Protein AF-A0A975IEY4-F1 (afdb_monomer_lite)

Sequence (1280 aa):
MRKIITVIIGAASIALLLSVTACKELFADIEEDFSYWASEPIITNFRAASPASVSAAGVQCVPSSHNAVLTLTVHNPRNFSFVMPGSSGAPSDIVTFASNVHDASGINPPEAGADYTLVQSGQNTLTLTYESVFLKRYEWSSANIGASIRLYSTDGRKFNQIYKFNLEANTPPPKPTAVLAKTTTSPENYVLCLQVPDMGISVPGGKLHEDIAEIEINGTSYTLTVSGGDFVKPADAHFITAVTQLAGYPSPPSGAWVLYYDTGLAVGNAYQPYTVKLKDRKGLVSETLETGTARPQLPAETVTVTRGQQSTGSGLGGTTGDPIIINGETSAPEAQITIAHSTPGTTVHCEVQEIVGASSTGAVSQYDTNPVTASLGLAGENEKLYKVKYHTDGTGYTPTSTTIKYYKVLKCHRVTFNANGGTFLSGSTLSVLVPHNTQAAAPSTPPTKTGYHIDGWYTEAACTTQWNFATQITEDKQLYAKWTPNGNTPYKVEHYQELPTATAGQYPPSPADTDKLTGTTGDTITVTQKSYQGFEFDKQEPASATIAADGNTVVKVYYKRKTVTVTFNPGGGTISGSPANVTVTGRFGTTLTPPTPVKPNYTFNAWSPAIPSPPVFPASDTTYTAQWHKNPKVTFKVYNGTGGSLKGTYGSSTQTAGNPPAILEPYFIVTYGGSISFEALPALAWEVDSWTGLTASPANAATATLSNITLDTTVIVKFKKKTTVNSTDTNPWEILREAVRIADNNAVITVNGEIMATNATGNFGKIDIDKNITIQGGSGADSDILNANRDSLGSNAHHVFTVSNGKTLILKNLTLKGGKGISGTFGGAVLVTVYGSKAQLTDCVIDDCIADKGGAIGCGKDTTVNLTRTTIKNCKATNSSAGNGGGICASGATVNITNCTIKGNTARAAGGSGGGGGAIYSEKTGSTASAVTIKGGTIGGTGTNDANVAKNLGSGGAIYIGEGCTLTMQDNAELIGNEAASSGGGICASGATVNITNCTIKGNTARAAGGSGGGGAIYAGKTGSTASAVTIKGGTIGGTGTNDANKAENLGIGGAICIGEGCTLNLGGSPAEGVQLIGNNADESGGGIFAYSATVNITNCTLKSNTAKRGGAIHVQKTGSTPSTVTIKGNTTIGGTGPNDANNATGDGTYEGGGGIWVGQACNLTLQDSVKVIGNKATKKGKGINAINTVVCIKDSVEVDQNNDVYLDYGSKIRADSALTPPSNKAARITVPDGQYQTTTQVLIAVTSVNLANEAGKFSVTPKGSQTWSVGSNGYLKTP

pLDDT: mean 85.92, std 13.15, range [25.67, 98.81]

Organism: NCBI:txid138851

Secondary structure (DSSP, 8-state):
-------------SS-SS---S--GGGS-HHHHHHHHH---EEEEEEESS--EE-TTS-EEE-SSS-EEEEEEEE-TT---BPPTTSTT--TTSEE--TT---TTSSSPPPBTTTEEEEEEETTEEEEEEPHHHHTTSTTTTSB---EEEEEBTTSPEEEEEEE---EE--PPPPPEEEEEEESSSSPEEEEEEE-SSTT-EETTEETTTTEEEEEETTEEEE-EEETTEEE--SSTTEES-EEEPTTSPPPP-SSSEEEEEEEEETTSPP-EEEEEEEETT--BPPPEEEE---PBPPPPEEEEEESEEPTT---SSBTTBPEEEE--SSSS--EEEEE--STTEEEEEEEEEEETTEE-SPPEEEEESSEEEE---TT-SEEEEEEEEEEEETTSBPPP-EEEEEEEE-EEEEEEE-TTSBBTTBSEEEEEEETTEEPPPPSS--B-TTEEEEEEESSTT--SB--TTSEESS-EEEEEEEEE---EEEEEEEE----SSS-----SS-SEEEEEEE-TTPEE-PPPP-BTTEEEEEEESS-EE--SS--B--EEEEEE-EEEEEEE-TTSBBTTB-SPEEEEEETT-B------BBTTEEEEEEESPPPSS-B--SSSEEEEEEEEEPPEEEEEEGGG-SEEEEEEETTEEEEEESSS--SS-EEE--TTEEEEEEEEEPTTEEEEEEESS--SSTT-SEEEEEEE-S-EEEEEEEEE-SEEETTSSSHHHHHHHHHHHPPTTEEEEEESEEE--SSTTS-S-EEE-S-EEEEESS-TTT-EEE--HHHHTTS---SEEE-TT-EEEEES-EEES-BPPTT-B-SSEEE-STT-EEEEES-EEES-EESB-SSEEE-TT-EEEEES-EEES-EE--TTS---SSEEEES-EEEEES-EEES-EEE--TTT-B--SSEEEE-BTTB--EEEEES-EEE-SSTTT--EEETT-B-SSEEE-TT-EEEEETT-EEES-EESSS-SSEEEES-EEEEES-EEES-EEE-TTS--B-SSEEEE-BTTB--EEEEESSEEE-SSTTT--EEESS-B-SSEEE-TT-EEEEE-SGGG--EEES-EESSB-SSEEEES-EEEEES-EEES-EESB-SSEEEE-BTTBPPEEEEETT-EEE-SSTTT--EE---STT-B-SSEEE-TT-EEEE-TT-EEES-EESSB-SSEEEESSEEEE-TT-EE-TTS-EEEETT-EEEESS----TTS--EEEE--GGG-STT-B-EEE-TTS-HHHHHTTEEE--BTTB--EE-TTSBEE--

InterPro domains:
  IPR006626 Parallel beta-helix repeat [SM00710] (867-892)
  IPR006626 Parallel beta-helix repeat [SM00710] (897-924)
  IPR006626 Parallel beta-helix repeat [SM00710] (929-963)
  IPR006626 Parallel beta-helix repeat [SM00710] (991-1022)
  IPR006626 Parallel beta-helix repeat [SM00710] (1072-1092)
  IPR006626 Parallel beta-helix repeat [SM00710] (1093-1118)
  IPR006626 Parallel beta-helix repeat [SM00710] (1123-1161)
  IPR011050 Pectin lyase fold/virulence factor [SSF51126] (703-1019)
  IPR013378 Internalin B-like, B-repeat [PF09479] (414-482)
  IPR013378 Internalin B-like, B-repeat [PF09479] (565-608)
  IPR013378 Internalin B-like, B-repeat [TIGR02543] (447-486)
  IPR042229 Listeria-Bacteroides repeat domain superfamily [G3DSA:2.60.40.4270] (410-485)
  IPR042229 Listeria-Bacteroides repeat domain superfamily [G3DSA:2.60.40.4270] (561-631)

Foldseek 3Di:
DDDDDDDDDDDDPPDPPPPPPPPPPVPDDVVVVVCLVPDFKDFDDKAWLAPQDAFPVRATADELPFKTKMKTFIPQPPQFAWDWPPPPPDDPQQKFFPCQQPDPVSHHHHHDPRQWTWACPDSGIIIIIGGSLSLLQFEPQVDFGWIWGWTAGPVGDGHDDTDTGTYGYYDFFAEWDWWWFWAPDPLIFIKTWTAGPQQQPDGVPGTRQQQWFWKAKQNDIFGWGDDPSAIDFTPDPQWDDDTAGDPQTDGRDDDGRIIIGGPVHGPPDFKDKMWMWIAGPRGGIYPIDIDIHDQAAFDAWDKDWPAFDFDDPAFPQQDPVGAGEGEFDPDPQRTKMKTAGDDPAKWKWKWKFWDDPPDGDGDIDIDTHGIDMGGDRCPPPQKTKMKMWIWMDGHRHDIDDIDIGMYMYGYKAKEKEAQLPFADPVGGMDMDIDTFFAFDDDDPDHGDDPQKDWDAKAQDSVRPHGDDSVDTDHYYGYIYTDIGGDFKAKEKEWEFEFDDDPDWDDTDDDTDDMGMGITGAWAWDDDDDDDDFQKDFDDWPDDTDTAHPHYYYYIYGYIIGDKAKAWEQAQQFAFPPHNDIDIDIGRAWAADDDDDTDHPQWDWDAWPPHADVRHGRHRHHHYTYTDTQGQAKEKEEEVVLDFFKKWKDDDNDIDIYHPPPHDHIDIDRHYQQAKMKMFTGGDQQKFWDAKDQFCDVVRRDRMDMDGNDRYHTYIYTYIDGALEFECPDDLRQLSVLVSQVPDRAAGHHEFFFEQEAAPPPSSADEREHPHAYEYEYPVAAVGGEDANQQVRCPVRAAAHYEWEDLYEYEYERHEYHNFEHDPPAEARHYEYDYANTEYEYERYEYEQAEYQAARHYEAEANYEYEEYQYEYALGQHDNQPAAHAQHYEAELYEYEEAQYQFFLGEFEYHQDCHATALHYEFDYDVPRGYEYEYAAHEQFDDDPRGARERHNQHEAQHYEGEAAHEYEEDNAYEYFQGEYAFEALHYEAELYEYHEEAYYFFLGEYAHPPQHYEALHYEFAYDPPRGYEYAAFAHEFFDDPPRGAREQHPNYEAQHYEHEAAYEYHQHDPLNRAYEYAQGEYAAYAQHYEYELYEYEHENYEFFLGEYLAALHYEFAYDPPRGYEYEHDYAYEQFDDPPRRARENEHDDPQGDQQHYEEEAAHEAEYEDAYEQDDHYYPDFFSRYEYANYEHEYEEQAAYDAVGAYEAYPLYAYEDAYEYDHPVLANHEYEYPPVQLDQPRQHYYYDPNYQQLNCQSNYAYDAPVPFGWGAHSHRGIDGD

Radius of gyration: 51.54 Å; chains: 1; bounding box: 128×73×190 Å

Structure (mmCIF, N/CA/C/O backbone):
data_AF-A0A975IEY4-F1
#
_entry.id   AF-A0A975IEY4-F1
#
loop_
_atom_site.group_PDB
_atom_site.id
_atom_site.type_symbol
_atom_site.label_atom_id
_atom_site.label_alt_id
_atom_site.label_comp_id
_atom_site.label_asym_id
_atom_site.label_entity_id
_atom_site.label_seq_id
_atom_site.pdbx_PDB_ins_code
_atom_site.Cartn_x
_atom_site.Cartn_y
_atom_site.Cartn_z
_atom_site.occupancy
_atom_site.B_iso_or_equiv
_atom_site.auth_seq_id
_atom_site.auth_comp_id
_atom_site.auth_asym_id
_atom_site.auth_atom_id
_atom_site.pdbx_PDB_model_num
ATOM 1 N N . MET A 1 1 ? -19.268 -17.901 88.384 1.00 28.83 1 MET A N 1
ATOM 2 C CA . MET A 1 1 ? -19.615 -17.910 89.827 1.00 28.83 1 MET A CA 1
ATOM 3 C C . MET A 1 1 ? -18.321 -18.102 90.619 1.00 28.83 1 MET A C 1
ATOM 5 O O . MET A 1 1 ? -17.734 -19.137 90.374 1.00 28.83 1 MET A O 1
ATOM 9 N N . ARG A 1 2 ? -17.919 -17.186 91.537 1.00 25.67 2 ARG A N 1
ATOM 10 C CA . ARG A 1 2 ? -16.839 -17.348 92.573 1.00 25.67 2 ARG A CA 1
ATOM 11 C C . ARG A 1 2 ? -15.410 -17.700 92.052 1.00 25.67 2 ARG A C 1
ATOM 13 O O . ARG A 1 2 ? -15.269 -18.674 91.339 1.00 25.67 2 ARG A O 1
ATOM 20 N N . LYS A 1 3 ? -14.276 -17.057 92.388 1.00 29.08 3 LYS A N 1
ATOM 21 C CA . LYS A 1 3 ? -13.813 -15.924 93.253 1.00 29.08 3 LYS A CA 1
ATOM 22 C C . LYS A 1 3 ? -12.630 -15.237 92.491 1.00 29.08 3 LYS A C 1
ATOM 24 O O . LYS A 1 3 ? -12.135 -15.866 91.566 1.00 29.08 3 LYS A O 1
ATOM 29 N N . ILE A 1 4 ? -12.137 -14.002 92.685 1.00 34.41 4 ILE A N 1
ATOM 30 C CA . ILE A 1 4 ? -12.053 -13.015 93.795 1.00 34.41 4 ILE A CA 1
ATOM 31 C C . ILE A 1 4 ? -10.890 -13.247 94.797 1.00 34.41 4 ILE A C 1
ATOM 33 O O . ILE A 1 4 ? -10.864 -14.287 95.446 1.00 34.41 4 ILE A O 1
ATOM 37 N N . ILE A 1 5 ? -10.044 -12.204 94.981 1.00 35.75 5 ILE A N 1
ATOM 38 C CA . ILE A 1 5 ? -8.893 -12.060 95.926 1.00 35.75 5 ILE A CA 1
ATOM 39 C C . ILE A 1 5 ? -7.688 -12.967 95.550 1.00 35.75 5 ILE A C 1
ATOM 41 O O . ILE A 1 5 ? -7.902 -14.118 95.194 1.00 35.75 5 ILE A O 1
ATOM 45 N N . THR A 1 6 ? -6.410 -12.545 95.508 1.00 31.41 6 THR A N 1
ATOM 46 C CA . THR A 1 6 ? -5.612 -11.409 96.079 1.00 31.41 6 THR A CA 1
ATOM 47 C C . THR A 1 6 ? -4.630 -10.845 94.984 1.00 31.41 6 THR A C 1
ATOM 49 O O . THR A 1 6 ? -4.633 -11.401 93.894 1.00 31.41 6 THR A O 1
ATOM 52 N N . VAL A 1 7 ? -3.756 -9.810 95.088 1.00 32.31 7 VAL A N 1
ATOM 53 C CA . VAL A 1 7 ? -3.359 -8.818 96.128 1.00 32.31 7 VAL A CA 1
ATOM 54 C C . VAL A 1 7 ? -2.811 -7.494 95.494 1.00 32.31 7 VAL A C 1
ATOM 56 O O . VAL A 1 7 ? -1.987 -7.531 94.593 1.00 32.31 7 VAL A O 1
ATOM 59 N N . ILE A 1 8 ? -3.320 -6.341 95.954 1.00 34.53 8 ILE A N 1
ATOM 60 C CA . ILE A 1 8 ? -2.665 -5.064 96.374 1.00 34.53 8 ILE A CA 1
ATOM 61 C C . ILE A 1 8 ? -1.482 -4.411 95.589 1.00 34.53 8 ILE A C 1
ATOM 63 O O . ILE A 1 8 ? -0.400 -4.970 95.499 1.00 34.53 8 ILE A O 1
ATOM 67 N N . ILE A 1 9 ? -1.719 -3.141 95.181 1.00 33.75 9 ILE A N 1
ATOM 68 C CA . ILE A 1 9 ? -0.914 -1.876 95.284 1.00 33.75 9 ILE A CA 1
ATOM 69 C C . ILE A 1 9 ? 0.636 -1.979 95.256 1.00 33.75 9 ILE A C 1
ATOM 71 O O . ILE A 1 9 ? 1.214 -2.695 96.059 1.00 33.75 9 ILE A O 1
ATOM 75 N N . GLY A 1 10 ? 1.400 -1.173 94.499 1.00 29.45 10 GLY A N 1
ATOM 76 C CA . GLY A 1 10 ? 1.080 -0.026 93.628 1.00 29.45 10 GLY A CA 1
ATOM 77 C C . GLY A 1 10 ? 2.212 1.032 93.621 1.00 29.45 10 GLY A C 1
ATOM 78 O O . GLY A 1 10 ? 3.157 0.921 94.391 1.00 29.45 10 GLY A O 1
ATOM 79 N N . ALA A 1 11 ? 2.098 2.067 92.776 1.00 31.53 11 ALA A N 1
ATOM 80 C CA . ALA A 1 11 ? 2.975 3.257 92.723 1.00 31.53 11 ALA A CA 1
ATOM 81 C C . ALA A 1 11 ? 4.492 3.040 92.458 1.00 31.53 11 ALA A C 1
ATOM 83 O O . ALA A 1 11 ? 5.333 3.287 93.317 1.00 31.53 11 ALA A O 1
ATOM 84 N N . ALA A 1 12 ? 4.847 2.724 91.206 1.00 31.70 12 ALA A N 1
ATOM 85 C CA . ALA A 1 12 ? 6.190 2.958 90.653 1.00 31.70 12 ALA A CA 1
ATOM 86 C C . ALA A 1 12 ? 6.088 3.460 89.197 1.00 31.70 12 ALA A C 1
ATOM 88 O O . ALA A 1 12 ? 6.181 2.700 88.234 1.00 31.70 12 ALA A O 1
ATOM 89 N N . SER A 1 13 ? 5.809 4.753 89.034 1.00 47.25 13 SER A N 1
ATOM 90 C CA . SER A 1 13 ? 5.751 5.426 87.730 1.00 47.25 13 SER A CA 1
ATOM 91 C C . SER A 1 13 ? 7.146 5.613 87.117 1.00 47.25 13 SER A C 1
ATOM 93 O O . SER A 1 13 ? 8.089 5.900 87.844 1.00 47.25 13 SER A O 1
ATOM 95 N N . ILE A 1 14 ? 7.235 5.586 85.779 1.00 46.50 14 ILE A N 1
ATOM 96 C CA . ILE A 1 14 ? 8.445 5.898 84.985 1.00 46.50 14 ILE A CA 1
ATOM 97 C C . ILE A 1 14 ? 9.572 4.849 85.132 1.00 46.50 14 ILE A C 1
ATOM 99 O O . ILE A 1 14 ? 10.634 5.113 85.685 1.00 46.50 14 ILE A O 1
ATOM 103 N N . ALA A 1 15 ? 9.350 3.658 84.563 1.00 39.41 15 ALA A N 1
ATOM 104 C CA . ALA A 1 15 ? 10.427 2.713 84.222 1.00 39.41 15 ALA A CA 1
ATOM 105 C C . ALA A 1 15 ? 10.032 1.770 83.069 1.00 39.41 15 ALA A C 1
ATOM 107 O O . ALA A 1 15 ? 10.758 1.646 82.088 1.00 39.41 15 ALA A O 1
ATOM 108 N N . LEU A 1 16 ? 8.852 1.141 83.149 1.00 35.50 16 LEU A N 1
ATOM 109 C CA . LEU A 1 16 ? 8.427 0.091 82.212 1.00 35.50 16 LEU A CA 1
ATOM 110 C C . LEU A 1 16 ? 7.451 0.588 81.127 1.00 35.50 16 LEU A C 1
ATOM 112 O O . LEU A 1 16 ? 6.403 -0.007 80.897 1.00 35.50 16 LEU A O 1
ATOM 116 N N . LEU A 1 17 ? 7.801 1.685 80.447 1.00 41.25 17 LEU A N 1
ATOM 117 C CA . LEU A 1 17 ? 7.057 2.194 79.279 1.00 41.25 17 LEU A CA 1
ATOM 118 C C . LEU A 1 17 ? 7.640 1.701 77.931 1.00 41.25 17 LEU A C 1
ATOM 120 O O . LEU A 1 17 ? 7.353 2.280 76.888 1.00 41.25 17 LEU A O 1
ATOM 124 N N . LEU A 1 18 ? 8.508 0.679 77.958 1.00 44.00 18 LEU A N 1
ATOM 125 C CA . LEU A 1 18 ? 9.441 0.343 76.866 1.00 44.00 18 LEU A CA 1
ATOM 126 C C . LEU A 1 18 ? 9.536 -1.160 76.514 1.00 44.00 18 LEU A C 1
ATOM 128 O O . LEU A 1 18 ? 10.496 -1.574 75.869 1.00 44.00 18 LEU A O 1
ATOM 132 N N . SER A 1 19 ? 8.563 -1.991 76.906 1.00 39.38 19 SER A N 1
ATOM 133 C CA . SER A 1 19 ? 8.602 -3.448 76.649 1.00 39.38 19 SER A CA 1
ATOM 134 C C . SER A 1 19 ? 7.291 -4.078 76.150 1.00 39.38 19 SER A C 1
ATOM 136 O O . SER A 1 19 ? 7.122 -5.292 76.237 1.00 39.38 19 SER A O 1
ATOM 138 N N . VAL A 1 20 ? 6.385 -3.293 75.554 1.00 45.50 20 VAL A N 1
ATOM 139 C CA . VAL A 1 20 ? 5.211 -3.810 74.811 1.00 45.50 20 VAL A CA 1
ATOM 140 C C . VAL A 1 20 ? 5.437 -3.620 73.307 1.00 45.50 20 VAL A C 1
ATOM 142 O O . VAL A 1 20 ? 4.715 -2.900 72.624 1.00 45.50 20 VAL A O 1
ATOM 145 N N . THR A 1 21 ? 6.504 -4.241 72.799 1.00 43.22 21 THR A N 1
ATOM 146 C CA . THR A 1 21 ? 7.037 -3.982 71.444 1.00 43.22 21 THR A CA 1
ATOM 147 C C . THR A 1 21 ? 7.285 -5.265 70.635 1.00 43.22 21 THR A C 1
ATOM 149 O O . THR A 1 21 ? 8.021 -5.244 69.654 1.00 43.22 21 THR A O 1
ATOM 152 N N . ALA A 1 22 ? 6.684 -6.391 71.044 1.00 39.91 22 ALA A N 1
ATOM 153 C CA . ALA A 1 22 ? 6.937 -7.722 70.474 1.00 39.91 22 ALA A CA 1
ATOM 154 C C . ALA A 1 22 ? 5.681 -8.626 70.403 1.00 39.91 22 ALA A C 1
ATOM 156 O O . ALA A 1 22 ? 5.750 -9.813 70.700 1.00 39.91 22 ALA A O 1
ATOM 157 N N . CYS A 1 23 ? 4.525 -8.069 70.022 1.00 43.22 23 CYS A N 1
ATOM 158 C CA . CYS A 1 23 ? 3.291 -8.814 69.707 1.00 43.22 23 CYS A CA 1
ATOM 159 C C . CYS A 1 23 ? 2.503 -8.102 68.589 1.00 43.22 23 CYS A C 1
ATOM 161 O O . CYS A 1 23 ? 1.377 -7.656 68.796 1.00 43.22 23 CYS A O 1
ATOM 163 N N . LYS A 1 24 ? 3.118 -7.939 67.408 1.00 42.59 24 LYS A N 1
ATOM 164 C CA . LYS A 1 24 ? 2.458 -7.320 66.241 1.00 42.59 24 LYS A CA 1
ATOM 165 C C . LYS A 1 24 ? 1.422 -8.244 65.587 1.00 42.59 24 LYS A C 1
ATOM 167 O O . LYS A 1 24 ? 0.376 -7.770 65.164 1.00 42.59 24 LYS A O 1
ATOM 172 N N . GLU A 1 25 ? 1.682 -9.549 65.602 1.00 48.75 25 GLU A N 1
ATOM 173 C CA . GLU A 1 25 ? 0.872 -10.567 64.916 1.00 48.75 25 GLU A CA 1
ATOM 174 C C . GLU A 1 25 ? -0.536 -10.771 65.507 1.00 48.75 25 GLU A C 1
ATOM 176 O O . GLU A 1 25 ? -1.409 -11.299 64.831 1.00 48.75 25 GLU A O 1
ATOM 181 N N . LEU A 1 26 ? -0.794 -10.349 66.754 1.00 44.12 26 LEU A N 1
ATOM 182 C CA . LEU A 1 26 ? -2.109 -10.520 67.399 1.00 44.12 26 LEU A CA 1
ATOM 183 C C . LEU A 1 26 ? -3.086 -9.354 67.146 1.00 44.12 26 LEU A C 1
ATOM 185 O O . LEU A 1 26 ? -4.189 -9.345 67.689 1.00 44.12 26 LEU A O 1
ATOM 189 N N . PHE A 1 27 ? -2.668 -8.372 66.342 1.00 47.66 27 PHE A N 1
ATOM 190 C CA . PHE A 1 27 ? -3.488 -7.255 65.861 1.00 47.66 27 PHE A CA 1
ATOM 191 C C . PHE A 1 27 ? -3.402 -7.100 64.331 1.00 47.66 27 PHE A C 1
ATOM 193 O O . PHE A 1 27 ? -3.652 -6.014 63.805 1.00 47.66 27 PHE A O 1
ATOM 200 N N . ALA A 1 28 ? -3.049 -8.175 63.616 1.00 48.94 28 ALA A N 1
ATOM 201 C CA . ALA A 1 28 ? -3.378 -8.289 62.200 1.00 48.94 28 ALA A CA 1
ATOM 202 C C . ALA A 1 28 ? -4.908 -8.218 62.036 1.00 48.94 28 ALA A C 1
ATOM 204 O O . ALA A 1 28 ? -5.653 -8.693 62.900 1.00 48.94 28 ALA A O 1
ATOM 205 N N . ASP A 1 29 ? -5.382 -7.581 60.965 1.00 58.56 29 ASP A N 1
ATOM 206 C CA . ASP A 1 29 ? -6.817 -7.457 60.721 1.00 58.56 29 ASP A CA 1
ATOM 207 C C . ASP A 1 29 ? -7.361 -8.824 60.286 1.00 58.56 29 ASP A C 1
ATOM 209 O O . ASP A 1 29 ? -7.103 -9.294 59.178 1.00 58.56 29 ASP A O 1
ATOM 213 N N . ILE A 1 30 ? -8.086 -9.492 61.185 1.00 61.50 30 ILE A N 1
ATOM 214 C CA . ILE A 1 30 ? -8.538 -10.871 60.976 1.00 61.50 30 ILE A CA 1
ATOM 215 C C . ILE A 1 30 ? -9.522 -10.991 59.799 1.00 61.50 30 ILE A C 1
ATOM 217 O O . ILE A 1 30 ? -9.621 -12.054 59.189 1.00 61.50 30 ILE A O 1
ATOM 221 N N . GLU A 1 31 ? -10.206 -9.902 59.430 1.00 56.78 31 GLU A N 1
ATOM 222 C CA . GLU A 1 31 ? -11.036 -9.838 58.222 1.00 56.78 31 GLU A CA 1
ATOM 223 C C . GLU A 1 31 ? -10.176 -9.681 56.956 1.00 56.78 31 GLU A C 1
ATOM 225 O O . GLU A 1 31 ? -10.539 -10.198 55.898 1.00 56.78 31 GLU A O 1
ATOM 230 N N . GLU A 1 32 ? -9.005 -9.034 57.038 1.00 61.09 32 GLU A N 1
ATOM 231 C CA . GLU A 1 32 ? -8.024 -9.037 55.947 1.00 61.09 32 GLU A CA 1
ATOM 232 C C . GLU A 1 32 ? -7.395 -10.423 55.765 1.00 61.09 32 GLU A C 1
ATOM 234 O O . GLU A 1 32 ? -7.337 -10.896 54.628 1.00 61.09 32 GLU A O 1
ATOM 239 N N . ASP A 1 33 ? -7.020 -11.107 56.850 1.00 64.50 33 ASP A N 1
ATOM 240 C CA . ASP A 1 33 ? -6.542 -12.494 56.797 1.00 64.50 33 ASP A CA 1
ATOM 241 C C . ASP A 1 33 ? -7.617 -13.426 56.222 1.00 64.50 33 ASP A C 1
ATOM 243 O O . ASP A 1 33 ? -7.380 -14.088 55.208 1.00 64.50 33 ASP A O 1
ATOM 247 N N . PHE A 1 34 ? -8.831 -13.463 56.786 1.00 69.81 34 PHE A N 1
ATOM 248 C CA . PHE A 1 34 ? -9.904 -14.304 56.241 1.00 69.81 34 PHE A CA 1
ATOM 249 C C . PHE A 1 34 ? -10.234 -13.944 54.785 1.00 69.81 34 PHE A C 1
ATOM 251 O O . PHE A 1 34 ? -10.457 -14.844 53.974 1.00 69.81 34 PHE A O 1
ATOM 258 N N . SER A 1 35 ? -10.183 -12.664 54.404 1.00 72.12 35 SER A N 1
ATOM 259 C CA . SER A 1 35 ? -10.328 -12.234 53.009 1.00 72.12 35 SER A CA 1
ATOM 260 C C . SER A 1 35 ? -9.169 -12.697 52.113 1.00 72.12 35 SER A C 1
ATOM 262 O O . SER A 1 35 ? -9.414 -13.063 50.963 1.00 72.12 35 SER A O 1
ATOM 264 N N . TYR A 1 36 ? -7.925 -12.725 52.599 1.00 76.31 36 TYR A N 1
ATOM 265 C CA . TYR A 1 36 ? -6.764 -13.260 51.877 1.00 76.31 36 TYR A CA 1
ATOM 266 C C . TYR A 1 36 ? -6.894 -14.773 51.653 1.00 76.31 36 TYR A C 1
ATOM 268 O O . TYR A 1 36 ? -6.720 -15.252 50.528 1.00 76.31 36 TYR A O 1
ATOM 276 N N . TRP A 1 37 ? -7.265 -15.516 52.700 1.00 74.50 37 TRP A N 1
ATOM 277 C CA . TRP A 1 37 ? -7.452 -16.968 52.655 1.00 74.50 37 TRP A CA 1
ATOM 278 C C . TRP A 1 37 ? -8.678 -17.395 51.832 1.00 74.50 37 TRP A C 1
ATOM 280 O O . TRP A 1 37 ? -8.623 -18.439 51.183 1.00 74.50 37 TRP A O 1
ATOM 290 N N . ALA A 1 38 ? -9.742 -16.584 51.785 1.00 75.44 38 ALA A N 1
ATOM 291 C CA . ALA A 1 38 ? -10.944 -16.833 50.980 1.00 75.44 38 ALA A CA 1
ATOM 292 C C . ALA A 1 38 ? -10.875 -16.305 49.528 1.00 75.44 38 ALA A C 1
ATOM 294 O O . ALA A 1 38 ? -11.787 -16.560 48.741 1.00 75.44 38 ALA A O 1
ATOM 295 N N . SER A 1 39 ? -9.829 -15.562 49.151 1.00 79.19 39 SER A N 1
ATOM 296 C CA . SER A 1 39 ? -9.690 -15.015 47.793 1.00 79.19 39 SER A CA 1
ATOM 297 C C . SER A 1 39 ? -9.181 -16.068 46.802 1.00 79.19 39 SER A C 1
ATOM 299 O O . SER A 1 39 ? -8.020 -16.472 46.872 1.00 79.19 39 SER A O 1
ATOM 301 N N . GLU A 1 40 ? -10.005 -16.454 45.821 1.00 84.44 40 GLU A N 1
ATOM 302 C CA . GLU A 1 40 ? -9.559 -17.229 44.653 1.00 84.44 40 GLU A CA 1
ATOM 303 C C . GLU A 1 40 ? -9.159 -16.303 43.479 1.00 84.44 40 GLU A C 1
ATOM 305 O O . GLU A 1 40 ? -9.923 -15.405 43.114 1.00 84.44 40 GLU A O 1
ATOM 310 N N . PRO A 1 41 ? -7.992 -16.515 42.843 1.00 85.56 41 PRO A N 1
ATOM 311 C CA . PRO A 1 41 ? -7.628 -15.910 41.571 1.00 85.56 41 PRO A CA 1
ATOM 312 C C . PRO A 1 41 ? -8.209 -16.726 40.411 1.00 85.56 41 PRO A C 1
ATOM 314 O O . PRO A 1 41 ? -8.209 -17.958 40.437 1.00 85.56 41 PRO A O 1
ATOM 317 N N . ILE A 1 42 ? -8.680 -16.051 39.364 1.00 87.38 42 ILE A N 1
ATOM 318 C CA . ILE A 1 42 ? -9.416 -16.702 38.271 1.00 87.38 42 ILE A CA 1
ATOM 319 C C . ILE A 1 42 ? -8.892 -16.204 36.925 1.00 87.38 42 ILE A C 1
ATOM 321 O O . ILE A 1 42 ? -8.848 -14.997 36.688 1.00 87.38 42 ILE A O 1
ATOM 325 N N . ILE A 1 43 ? -8.516 -17.116 36.023 1.00 87.88 43 ILE A N 1
ATOM 326 C CA . ILE A 1 43 ? -8.279 -16.766 34.615 1.00 87.88 43 ILE A CA 1
ATOM 327 C C . ILE A 1 43 ? -9.645 -16.481 33.979 1.00 87.88 43 ILE A C 1
ATOM 329 O O . ILE A 1 43 ? -10.542 -17.320 34.041 1.00 87.88 43 ILE A O 1
ATOM 333 N N . THR A 1 44 ? -9.818 -15.299 33.394 1.00 80.81 44 THR A N 1
ATOM 334 C CA . THR A 1 44 ? -11.102 -14.832 32.847 1.00 80.81 44 THR A CA 1
ATOM 335 C C . THR A 1 44 ? -11.154 -14.839 31.323 1.00 80.81 44 THR A C 1
ATOM 337 O O . THR A 1 44 ? -12.244 -14.908 30.761 1.00 80.81 44 THR A O 1
ATOM 340 N N . ASN A 1 45 ? -10.004 -14.774 30.645 1.00 80.12 45 ASN A N 1
ATOM 341 C CA . ASN A 1 45 ? -9.915 -14.751 29.185 1.00 80.12 45 ASN A CA 1
ATOM 342 C C . ASN A 1 45 ? -8.543 -15.244 28.689 1.00 80.12 45 ASN A C 1
ATOM 344 O O . ASN A 1 45 ? -7.570 -15.241 29.447 1.00 80.12 45 ASN A O 1
ATOM 348 N N . PHE A 1 46 ? -8.448 -15.582 27.401 1.00 84.69 46 PHE A N 1
ATOM 349 C CA . PHE A 1 46 ? -7.190 -15.838 26.698 1.00 84.69 46 PHE A CA 1
ATOM 350 C C . PHE A 1 46 ? -7.185 -15.173 25.308 1.00 84.69 46 PHE A C 1
ATOM 352 O O . PHE A 1 46 ? -8.237 -14.972 24.703 1.00 84.69 46 PHE A O 1
ATOM 359 N N . ARG A 1 47 ? -6.004 -14.808 24.796 1.00 74.44 47 ARG A N 1
ATOM 360 C CA . ARG A 1 47 ? -5.829 -14.195 23.468 1.00 74.44 47 ARG A CA 1
ATOM 361 C C . ARG A 1 47 ? -4.487 -14.592 22.857 1.00 74.44 47 ARG A C 1
ATOM 363 O O . ARG A 1 47 ? -3.455 -14.387 23.487 1.00 74.44 47 ARG A O 1
ATOM 370 N N . ALA A 1 48 ? -4.469 -15.057 21.610 1.00 73.94 48 ALA A N 1
ATOM 371 C CA . ALA A 1 48 ? -3.225 -15.184 20.849 1.00 73.94 48 ALA A CA 1
ATOM 372 C C . ALA A 1 48 ? -2.596 -13.815 20.515 1.00 73.94 48 ALA A C 1
ATOM 374 O O . ALA A 1 48 ? -3.296 -12.852 20.207 1.00 73.94 48 ALA A O 1
ATOM 375 N N . ALA A 1 49 ? -1.264 -13.729 20.557 1.00 57.28 49 ALA A N 1
ATOM 376 C CA . ALA A 1 49 ? -0.510 -12.525 20.194 1.00 57.28 49 ALA A CA 1
ATOM 377 C C . ALA A 1 49 ? -0.470 -12.281 18.671 1.00 57.28 49 ALA A C 1
ATOM 379 O O . ALA A 1 49 ? -0.435 -11.135 18.222 1.00 57.28 49 ALA A O 1
ATOM 380 N N . SER A 1 50 ? -0.508 -13.363 17.889 1.00 55.59 50 SER A N 1
ATOM 381 C CA . SER A 1 50 ? -0.626 -13.375 16.423 1.00 55.59 50 SER A CA 1
ATOM 382 C C . SER A 1 50 ? -2.103 -13.242 15.997 1.00 55.59 50 SER A C 1
ATOM 384 O O . SER A 1 50 ? -2.977 -13.536 16.818 1.00 55.59 50 SER A O 1
ATOM 386 N N . PRO A 1 51 ? -2.446 -12.856 14.746 1.00 52.06 51 PRO A N 1
ATOM 387 C CA . PRO A 1 51 ? -3.826 -12.917 14.278 1.00 52.06 51 PRO A CA 1
ATOM 388 C C . PRO A 1 51 ? -4.203 -14.384 14.037 1.00 52.06 51 PRO A C 1
ATOM 390 O O . PRO A 1 51 ? -4.101 -14.901 12.928 1.00 52.06 51 PRO A O 1
ATOM 393 N N . ALA A 1 52 ? -4.607 -15.060 15.111 1.00 57.84 52 ALA A N 1
ATOM 394 C CA . ALA A 1 52 ? -5.205 -16.379 15.038 1.00 57.84 52 ALA A CA 1
ATOM 395 C C . ALA A 1 52 ? -6.530 -16.265 14.278 1.00 57.84 52 ALA A C 1
ATOM 397 O O . ALA A 1 52 ? -7.459 -15.583 14.718 1.00 57.84 52 ALA A O 1
ATOM 398 N N . SER A 1 53 ? -6.572 -16.889 13.108 1.00 69.69 53 SER A N 1
ATOM 399 C CA . SER A 1 53 ? -7.770 -16.950 12.274 1.00 69.69 53 SER A CA 1
ATOM 400 C C . SER A 1 53 ? -8.818 -17.861 12.918 1.00 69.69 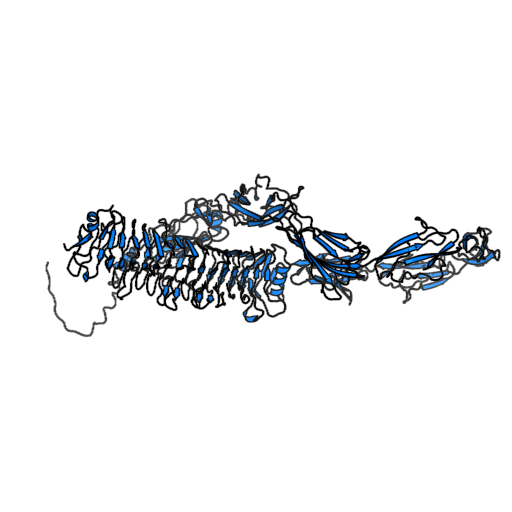53 SER A C 1
ATOM 402 O O . SER A 1 53 ? -8.502 -18.640 13.814 1.00 69.69 53 SER A O 1
ATOM 404 N N . VAL A 1 54 ? -10.080 -17.725 12.520 1.00 76.25 54 VAL A N 1
ATOM 405 C CA . VAL A 1 54 ? -11.186 -18.484 13.115 1.00 76.25 54 VAL A CA 1
ATOM 406 C C . VAL A 1 54 ? -11.712 -19.458 12.070 1.00 76.25 54 VAL A C 1
ATOM 408 O O . VAL A 1 54 ? -12.055 -19.031 10.967 1.00 76.25 54 VAL A O 1
ATOM 411 N N . SER A 1 55 ? -11.767 -20.749 12.401 1.00 76.19 55 SER A N 1
ATOM 412 C CA . SER A 1 55 ? -12.348 -21.767 11.519 1.00 76.19 55 SER A CA 1
ATOM 413 C C . SER A 1 55 ? -13.846 -21.532 11.315 1.00 76.19 55 SER A C 1
ATOM 415 O O . SER A 1 55 ? -14.505 -20.861 12.112 1.00 76.19 55 SER A O 1
ATOM 417 N N . ALA A 1 56 ? -14.431 -22.129 10.275 1.00 73.31 56 ALA A N 1
ATOM 418 C CA . ALA A 1 56 ? -15.868 -22.030 9.999 1.00 73.31 56 ALA A CA 1
ATOM 419 C C . ALA A 1 56 ? -16.755 -22.551 11.157 1.00 73.31 56 ALA A C 1
ATOM 421 O O . ALA A 1 56 ? -17.938 -22.224 11.221 1.00 73.31 56 ALA A O 1
ATOM 422 N N . ALA A 1 57 ? -16.181 -23.325 12.089 1.00 73.12 57 ALA A N 1
ATOM 423 C CA . ALA A 1 57 ? -16.822 -23.796 13.317 1.00 73.12 57 ALA A CA 1
ATOM 424 C C . ALA A 1 57 ? -16.714 -22.813 14.508 1.00 73.12 57 ALA A C 1
ATOM 426 O O . ALA A 1 57 ? -17.206 -23.116 15.593 1.00 73.12 57 ALA A O 1
ATOM 427 N N . GLY A 1 58 ? -16.069 -21.652 14.339 1.00 77.12 58 GLY A N 1
ATOM 428 C CA . GLY A 1 58 ? -15.896 -20.644 15.391 1.00 77.12 58 GLY A CA 1
ATOM 429 C C . GLY A 1 58 ? -14.716 -20.885 16.341 1.00 77.12 58 GLY A C 1
ATOM 430 O O . GLY A 1 58 ? -14.629 -20.216 17.370 1.00 77.12 58 GLY A O 1
ATOM 431 N N . VAL A 1 59 ? -13.813 -21.824 16.034 1.00 82.88 59 VAL A N 1
ATOM 432 C CA . VAL A 1 59 ? -12.650 -22.141 16.882 1.00 82.88 59 VAL A CA 1
ATOM 433 C C . VAL A 1 59 ? -11.434 -21.318 16.454 1.00 82.88 59 VAL A C 1
ATOM 435 O O . VAL A 1 59 ? -11.229 -21.068 15.269 1.00 82.88 59 VAL A O 1
ATOM 438 N N . GLN A 1 60 ? -10.633 -20.876 17.424 1.00 85.00 60 GLN A N 1
ATOM 439 C CA . GLN A 1 60 ? -9.421 -20.097 17.182 1.00 85.00 60 GLN A CA 1
ATOM 440 C C . GLN A 1 60 ? -8.281 -21.008 16.696 1.00 85.00 60 GLN A C 1
ATOM 442 O O . GLN A 1 60 ? -7.928 -21.973 17.374 1.00 85.00 60 GLN A O 1
ATOM 447 N N . CYS A 1 61 ? -7.695 -20.683 15.544 1.00 88.25 61 CYS A N 1
ATOM 448 C CA . CYS A 1 61 ? -6.619 -21.430 14.893 1.00 88.25 61 CYS A CA 1
ATOM 449 C C . CYS A 1 61 ? -5.319 -20.613 14.903 1.00 88.25 61 CYS A C 1
ATOM 451 O O . CYS A 1 61 ? -5.281 -19.488 14.391 1.00 88.25 61 CYS A O 1
ATOM 453 N N . VAL A 1 62 ? -4.244 -21.168 15.467 1.00 89.69 62 VAL A N 1
ATOM 454 C CA . VAL A 1 62 ? -2.901 -20.562 15.436 1.00 89.69 62 VAL A CA 1
ATOM 455 C C . VAL A 1 62 ? -2.013 -21.223 14.374 1.00 89.69 62 VAL A C 1
ATOM 457 O O . VAL A 1 62 ? -2.038 -22.447 14.254 1.00 89.69 62 VAL A O 1
ATOM 460 N N . PRO A 1 63 ? -1.201 -20.449 13.626 1.00 89.12 63 PRO A N 1
ATOM 461 C CA . PRO A 1 63 ? -0.235 -21.008 12.686 1.00 89.12 63 PRO A CA 1
ATOM 462 C C . PRO A 1 63 ? 0.923 -21.671 13.438 1.00 89.12 63 PRO A C 1
ATOM 464 O O . PRO A 1 63 ? 1.401 -21.133 14.437 1.00 89.12 63 PRO A O 1
ATOM 467 N N . SER A 1 64 ? 1.419 -22.801 12.939 1.00 90.31 64 SER A N 1
ATOM 468 C CA . SER A 1 64 ? 2.469 -23.579 13.614 1.00 90.31 64 SER A CA 1
ATOM 469 C C . SER A 1 64 ? 3.894 -23.248 13.180 1.00 90.31 64 SER A C 1
ATOM 471 O O . SER A 1 64 ? 4.856 -23.752 13.765 1.00 90.31 64 SER A O 1
ATOM 473 N N . SER A 1 65 ? 4.070 -22.395 12.165 1.00 83.25 65 SER A N 1
ATOM 474 C CA . SER A 1 65 ? 5.392 -22.039 11.633 1.00 83.25 65 SER A CA 1
ATOM 475 C C . SER A 1 65 ? 6.326 -21.455 12.706 1.00 83.25 65 SER A C 1
ATOM 477 O O . SER A 1 65 ? 7.530 -21.707 12.662 1.00 83.25 65 SER A O 1
ATOM 479 N N . HIS A 1 66 ? 5.755 -20.743 13.685 1.00 85.19 66 HIS A N 1
ATOM 480 C CA . HIS A 1 66 ? 6.417 -20.082 14.813 1.00 85.19 66 HIS A CA 1
ATOM 481 C C . HIS A 1 66 ? 5.670 -20.379 16.125 1.00 85.19 66 HIS A C 1
ATOM 483 O O . HIS A 1 66 ? 4.585 -20.956 16.109 1.00 85.19 66 HIS A O 1
ATOM 489 N N . ASN A 1 67 ? 6.239 -19.985 17.265 1.00 88.62 67 ASN A N 1
ATOM 490 C CA . ASN A 1 67 ? 5.624 -20.217 18.573 1.00 88.62 67 ASN A CA 1
ATOM 491 C C . ASN A 1 67 ? 4.349 -19.372 18.755 1.00 88.62 67 ASN A C 1
ATOM 493 O O . ASN A 1 67 ? 4.351 -18.162 18.507 1.00 88.62 67 ASN A O 1
ATOM 497 N N . ALA A 1 68 ? 3.269 -19.987 19.237 1.00 89.00 68 ALA A N 1
ATOM 498 C CA . ALA A 1 68 ? 2.005 -19.304 19.494 1.00 89.00 68 ALA A CA 1
ATOM 499 C C . ALA A 1 68 ? 1.952 -18.812 20.944 1.00 89.00 68 ALA A C 1
ATOM 501 O O . ALA A 1 68 ? 1.595 -19.547 21.863 1.00 89.00 68 ALA A O 1
ATOM 502 N N . VAL A 1 69 ? 2.308 -17.543 21.137 1.00 88.50 69 VAL A N 1
ATOM 503 C CA . VAL A 1 69 ? 2.195 -16.850 22.426 1.00 88.50 69 VAL A CA 1
ATOM 504 C C . VAL A 1 69 ? 0.729 -16.498 22.698 1.00 88.50 69 VAL A C 1
ATOM 506 O O . VAL A 1 69 ? 0.088 -15.829 21.884 1.00 88.50 69 VAL A O 1
ATOM 509 N N . LEU A 1 70 ? 0.207 -16.915 23.851 1.00 89.00 70 LEU A N 1
ATOM 510 C CA . LEU A 1 70 ? -1.133 -16.614 24.351 1.00 89.00 70 LEU A CA 1
ATOM 511 C C . LEU A 1 70 ? -1.044 -15.777 25.631 1.00 89.00 70 LEU A C 1
ATOM 513 O O . LEU A 1 70 ? -0.417 -16.178 26.610 1.00 89.00 70 LEU A O 1
ATOM 517 N N . THR A 1 71 ? -1.723 -14.637 25.659 1.00 85.56 71 THR A N 1
ATOM 518 C CA . THR A 1 71 ? -1.920 -13.833 26.867 1.00 85.56 71 THR A CA 1
ATOM 519 C C . THR A 1 71 ? -3.184 -14.302 27.582 1.00 85.56 71 THR A C 1
ATOM 521 O O . THR A 1 71 ? -4.271 -14.266 27.010 1.00 85.56 71 THR A O 1
ATOM 524 N N . LEU A 1 72 ? -3.048 -14.730 28.834 1.00 87.88 72 LEU A N 1
ATOM 525 C CA . LEU A 1 72 ? -4.134 -15.152 29.719 1.00 87.88 72 LEU A CA 1
ATOM 526 C C . LEU A 1 72 ? -4.411 -14.032 30.728 1.00 87.88 72 LEU A C 1
ATOM 528 O O . LEU A 1 72 ? -3.529 -13.658 31.505 1.00 87.88 72 LEU A O 1
ATOM 532 N N . THR A 1 73 ? -5.631 -13.499 30.729 1.00 83.38 73 THR A N 1
ATOM 533 C CA . THR A 1 73 ? -6.059 -12.478 31.693 1.00 83.38 73 THR A CA 1
ATOM 534 C C . THR A 1 73 ? -6.440 -13.148 33.006 1.00 83.38 73 THR A C 1
ATOM 536 O O . THR A 1 73 ? -7.311 -14.015 33.020 1.00 83.38 73 THR A O 1
ATOM 539 N N . VAL A 1 74 ? -5.824 -12.735 34.114 1.00 87.00 74 VAL A N 1
ATOM 540 C CA . VAL A 1 74 ? -6.113 -13.248 35.460 1.00 87.00 74 VAL A CA 1
ATOM 541 C C . VAL A 1 74 ? -6.703 -12.140 36.314 1.00 87.00 74 VAL A C 1
ATOM 543 O O . VAL A 1 74 ? -6.090 -11.094 36.493 1.00 87.00 74 VAL A O 1
ATOM 546 N N . HIS A 1 75 ? -7.868 -12.378 36.904 1.00 83.50 75 HIS A N 1
ATOM 547 C CA . HIS A 1 75 ? -8.320 -11.594 38.042 1.00 83.50 75 HIS A CA 1
ATOM 548 C C . HIS A 1 75 ? -7.603 -12.109 39.297 1.00 83.50 75 HIS A C 1
ATOM 550 O O . HIS A 1 75 ? -7.938 -13.181 39.798 1.00 83.50 75 HIS A O 1
ATOM 556 N N . ASN A 1 76 ? -6.591 -11.377 39.773 1.00 84.75 76 ASN A N 1
ATOM 557 C CA . ASN A 1 76 ? -5.762 -11.755 40.920 1.00 84.75 76 ASN A CA 1
ATOM 558 C C . ASN A 1 76 ? -5.954 -10.756 42.086 1.00 84.75 76 ASN A C 1
ATOM 560 O O . ASN A 1 76 ? -5.107 -9.886 42.299 1.00 84.75 76 ASN A O 1
ATOM 564 N N . PRO A 1 77 ? -7.074 -10.828 42.836 1.00 76.56 77 PRO A N 1
ATOM 565 C CA . PRO A 1 77 ? -7.516 -9.759 43.746 1.00 76.56 77 PRO A CA 1
ATOM 566 C C . PRO A 1 77 ? -6.606 -9.517 44.961 1.00 76.56 77 PRO A C 1
ATOM 568 O O . PRO A 1 77 ? -6.742 -8.496 45.632 1.00 76.56 77 PRO A O 1
ATOM 571 N N . ARG A 1 78 ? -5.684 -10.442 45.251 1.00 82.56 78 ARG A N 1
ATOM 572 C CA . ARG A 1 78 ? -4.728 -10.380 46.369 1.00 82.56 78 ARG A CA 1
ATOM 573 C C . ARG A 1 78 ? -3.271 -10.582 45.916 1.00 82.56 78 ARG A C 1
ATOM 575 O O . ARG A 1 78 ? -2.415 -10.918 46.725 1.00 82.56 78 ARG A O 1
ATOM 582 N N . ASN A 1 79 ? -2.985 -10.323 44.636 1.00 81.75 79 ASN A N 1
ATOM 583 C CA . ASN A 1 79 ? -1.634 -10.255 44.058 1.00 81.75 79 ASN A CA 1
ATOM 584 C C . ASN A 1 79 ? -0.780 -11.521 44.252 1.00 81.75 79 ASN A C 1
ATOM 586 O O . ASN A 1 79 ? 0.434 -11.430 44.428 1.00 81.75 79 ASN A O 1
ATOM 590 N N . PHE A 1 80 ? -1.394 -12.703 44.223 1.00 86.62 80 PHE A N 1
ATOM 591 C CA . PHE A 1 80 ? -0.681 -13.956 44.439 1.00 86.62 80 PHE A CA 1
ATOM 592 C C . PHE A 1 80 ? 0.378 -14.201 43.351 1.00 86.62 80 PHE A C 1
ATOM 594 O O . PHE A 1 80 ? 0.100 -14.067 42.153 1.00 86.62 80 PHE A O 1
ATOM 601 N N . SER A 1 81 ? 1.575 -14.603 43.775 1.00 91.50 81 SER A N 1
ATOM 602 C CA . SER A 1 81 ? 2.587 -15.209 42.905 1.00 91.50 81 SER A CA 1
ATOM 603 C C . SER A 1 81 ? 2.237 -16.676 42.672 1.00 91.50 81 SER A C 1
ATOM 605 O O . SER A 1 81 ? 1.871 -17.378 43.619 1.00 91.50 81 SER A O 1
ATOM 607 N N . PHE A 1 82 ? 2.347 -17.150 41.433 1.00 93.75 82 PHE A N 1
ATOM 608 C CA . PHE A 1 82 ? 1.910 -18.488 41.034 1.00 93.75 82 PHE A CA 1
ATOM 609 C C . PHE A 1 82 ? 3.071 -19.457 40.785 1.00 93.75 82 PHE A C 1
ATOM 611 O O . PHE A 1 82 ? 4.120 -19.080 40.263 1.00 93.75 82 PHE A O 1
ATOM 618 N N . VAL A 1 83 ? 2.859 -20.732 41.116 1.00 93.88 83 VAL A N 1
ATOM 619 C CA . VAL A 1 83 ? 3.769 -21.829 40.757 1.00 93.88 83 VAL A CA 1
ATOM 620 C C . VAL A 1 83 ? 3.641 -22.104 39.260 1.00 93.88 83 VAL A C 1
ATOM 622 O O . VAL A 1 83 ? 2.545 -22.365 38.765 1.00 93.88 83 VAL A O 1
ATOM 625 N N . MET A 1 84 ? 4.760 -22.045 38.536 1.00 93.94 84 MET A N 1
ATOM 626 C CA . MET A 1 84 ? 4.807 -22.350 37.104 1.00 93.94 84 MET A CA 1
ATOM 627 C C . MET A 1 84 ? 5.087 -23.848 36.864 1.00 93.94 84 MET A C 1
ATOM 629 O O . MET A 1 84 ? 5.849 -24.462 37.622 1.00 93.94 84 MET A O 1
ATOM 633 N N . PRO A 1 85 ? 4.510 -24.460 35.814 1.00 92.12 85 PRO A N 1
ATOM 634 C CA . PRO A 1 85 ? 4.794 -25.846 35.458 1.00 92.12 85 PRO A CA 1
ATOM 635 C C . PRO A 1 85 ? 6.267 -26.002 35.047 1.00 92.12 85 PRO A C 1
ATOM 637 O O . PRO A 1 85 ? 6.867 -25.078 34.502 1.00 92.12 85 PRO A O 1
ATOM 640 N N . GLY A 1 86 ? 6.860 -27.160 35.343 1.00 84.75 86 GLY A N 1
ATOM 641 C CA . GLY A 1 86 ? 8.290 -27.425 35.122 1.00 84.75 86 GLY A CA 1
ATOM 642 C C . GLY A 1 86 ? 9.232 -26.895 36.214 1.00 84.75 86 GLY A C 1
ATOM 643 O O . GLY A 1 86 ? 10.411 -27.239 36.217 1.00 84.75 86 GLY A O 1
ATOM 644 N N . SER A 1 87 ? 8.745 -26.106 37.181 1.00 85.38 87 SER A N 1
ATOM 645 C CA . SER A 1 87 ? 9.541 -25.740 38.363 1.00 85.38 87 SER A CA 1
ATOM 646 C C . SER A 1 87 ? 9.616 -26.891 39.382 1.00 85.38 87 SER A C 1
ATOM 648 O O . SER A 1 87 ? 8.728 -27.743 39.450 1.00 85.38 87 SER A O 1
ATOM 650 N N . SER A 1 88 ? 10.695 -26.953 40.173 1.00 83.88 88 SER A N 1
ATOM 651 C CA . SER A 1 88 ? 10.926 -28.070 41.103 1.00 83.88 88 SER A CA 1
ATOM 652 C C . SER A 1 88 ? 9.819 -28.165 42.161 1.00 83.88 88 SER A C 1
ATOM 654 O O . SER A 1 88 ? 9.570 -27.206 42.888 1.00 83.88 88 SER A O 1
ATOM 656 N N . GLY A 1 89 ? 9.154 -29.322 42.243 1.00 83.31 89 GLY A N 1
ATOM 657 C CA . GLY A 1 89 ? 8.006 -29.543 43.131 1.00 83.31 89 GLY A CA 1
ATOM 658 C C . GLY A 1 89 ? 6.660 -29.017 42.610 1.00 83.31 89 GLY A C 1
ATOM 659 O O . GLY A 1 89 ? 5.672 -29.085 43.340 1.00 83.31 89 GLY A O 1
ATOM 660 N N . ALA A 1 90 ? 6.584 -28.515 41.372 1.00 89.19 90 ALA A N 1
ATOM 661 C CA . ALA A 1 90 ? 5.332 -28.050 40.778 1.00 89.19 90 ALA A CA 1
ATOM 662 C C . ALA A 1 90 ? 4.302 -29.189 40.600 1.00 89.19 90 ALA A C 1
ATOM 664 O O . ALA A 1 90 ? 4.647 -30.247 40.066 1.00 89.19 90 ALA A O 1
ATOM 665 N N . PRO A 1 91 ? 3.024 -28.982 40.973 1.00 91.69 91 PRO A N 1
ATOM 666 C CA . PRO A 1 91 ? 1.949 -29.924 40.669 1.00 91.69 91 PRO A CA 1
ATOM 667 C C . PRO A 1 91 ? 1.777 -30.178 39.164 1.00 91.69 91 PRO A C 1
ATOM 669 O O . PRO A 1 91 ? 1.765 -29.251 38.356 1.00 91.69 91 PRO A O 1
ATOM 672 N N . SER A 1 92 ? 1.568 -31.438 38.781 1.00 87.75 92 SER A N 1
ATOM 673 C CA . SER A 1 92 ? 1.387 -31.836 37.378 1.00 87.75 92 SER A CA 1
ATOM 674 C C . SER A 1 92 ? 0.024 -31.458 36.781 1.00 87.75 92 SER A C 1
ATOM 676 O O . SER A 1 92 ? -0.143 -31.540 35.570 1.00 87.75 92 SER A O 1
ATOM 678 N N . ASP A 1 93 ? -0.945 -31.009 37.590 1.00 92.19 93 ASP A N 1
ATOM 679 C CA . ASP A 1 93 ? -2.270 -30.570 37.127 1.00 92.19 93 ASP A CA 1
ATOM 680 C C . ASP A 1 93 ? -2.398 -29.045 36.922 1.00 92.19 93 ASP A C 1
ATOM 682 O O . ASP A 1 93 ? -3.517 -28.559 36.764 1.00 92.19 93 ASP A O 1
ATOM 686 N N . ILE A 1 94 ? -1.287 -28.284 36.902 1.00 94.88 94 ILE A N 1
ATOM 687 C CA . ILE A 1 94 ? -1.297 -26.836 36.580 1.00 94.88 94 ILE A CA 1
ATOM 688 C C . ILE A 1 94 ? -1.788 -26.592 35.145 1.00 94.88 94 ILE A C 1
ATOM 690 O O . ILE A 1 94 ? -2.591 -25.691 34.914 1.00 94.88 94 ILE A O 1
ATOM 694 N N . VAL A 1 95 ? -1.322 -27.389 34.178 1.00 94.75 95 VAL A N 1
ATOM 695 C CA . VAL A 1 95 ? -1.766 -27.354 32.775 1.00 94.75 95 VAL A CA 1
ATOM 696 C C . VAL A 1 95 ? -2.022 -28.788 32.334 1.00 94.75 95 VAL A C 1
ATOM 698 O O . VAL A 1 95 ? -1.161 -29.646 32.488 1.00 94.75 95 VAL A O 1
ATOM 701 N N . THR A 1 96 ? -3.214 -29.057 31.809 1.00 94.75 96 THR A N 1
ATOM 702 C CA . THR A 1 96 ? -3.640 -30.393 31.370 1.00 94.75 96 THR A CA 1
ATOM 703 C C . THR A 1 96 ? -4.355 -30.318 30.025 1.00 94.75 96 THR A C 1
ATOM 705 O O . THR A 1 96 ? -4.977 -29.306 29.699 1.00 94.75 96 THR A O 1
ATOM 708 N N . PHE A 1 97 ? -4.265 -31.386 29.236 1.00 94.81 97 PHE A N 1
ATOM 709 C CA . PHE A 1 97 ? -4.740 -31.446 27.852 1.00 94.81 97 PHE A CA 1
ATOM 710 C C . PHE A 1 97 ? -5.779 -32.560 27.661 1.00 94.81 97 PHE A C 1
ATOM 712 O O . PHE A 1 97 ? -6.007 -33.373 28.560 1.00 94.81 97 PHE A O 1
ATOM 719 N N . ALA A 1 98 ? -6.430 -32.596 26.495 1.00 92.12 98 ALA A N 1
ATOM 720 C CA . ALA A 1 98 ? -7.275 -33.722 26.103 1.00 92.12 98 ALA A CA 1
ATOM 721 C C . ALA A 1 98 ? -6.438 -35.004 25.915 1.00 92.12 98 ALA A C 1
ATOM 723 O O . ALA A 1 98 ? -5.267 -34.939 25.552 1.00 92.12 98 ALA A O 1
ATOM 724 N N . SER A 1 99 ? -7.036 -36.181 26.122 1.00 89.12 99 SER A N 1
ATOM 725 C CA . SER A 1 99 ? -6.326 -37.476 26.123 1.00 89.12 99 SER A CA 1
ATOM 726 C C . SER A 1 99 ? -5.811 -37.947 24.755 1.00 89.12 99 SER A C 1
ATOM 728 O O . SER A 1 99 ? -5.231 -39.024 24.674 1.00 89.12 99 SER A O 1
ATOM 730 N N . ASN A 1 100 ? -6.052 -37.169 23.699 1.00 90.94 100 ASN A N 1
ATOM 731 C CA . ASN A 1 100 ? -5.550 -37.355 22.336 1.00 90.94 100 ASN A CA 1
ATOM 732 C C . ASN A 1 100 ? -4.509 -36.285 21.934 1.00 90.94 100 ASN A C 1
ATOM 734 O O . ASN A 1 100 ? -4.215 -36.127 20.750 1.00 90.94 100 ASN A O 1
ATOM 738 N N . VAL A 1 101 ? -4.017 -35.503 22.900 1.00 94.69 101 VAL A N 1
ATOM 739 C CA . VAL A 1 101 ? -2.979 -34.484 22.721 1.00 94.69 101 VAL A CA 1
ATOM 740 C C . VAL A 1 101 ? -1.782 -34.896 23.572 1.00 94.69 101 VAL A C 1
ATOM 742 O O . VAL A 1 101 ? -1.880 -35.004 24.793 1.00 94.69 101 VAL A O 1
ATOM 745 N N . HIS A 1 102 ? -0.663 -35.139 22.900 1.00 92.62 102 HIS A N 1
ATOM 746 C CA . HIS A 1 102 ? 0.527 -35.795 23.429 1.00 92.62 102 HIS A CA 1
ATOM 747 C C . HIS A 1 102 ? 1.819 -34.999 23.185 1.00 92.62 102 HIS A C 1
ATOM 749 O O . HIS A 1 102 ? 1.880 -34.102 22.332 1.00 92.62 102 HIS A O 1
ATOM 755 N N . ASP A 1 103 ? 2.860 -35.395 23.913 1.00 91.06 103 ASP A N 1
ATOM 756 C CA . ASP A 1 103 ? 4.263 -35.022 23.738 1.00 91.06 103 ASP A CA 1
ATOM 757 C C . ASP A 1 103 ? 4.856 -35.473 22.381 1.00 91.06 103 ASP A C 1
ATOM 759 O O . ASP A 1 103 ? 4.155 -35.944 21.479 1.00 91.06 103 ASP A O 1
ATOM 763 N N . ALA A 1 104 ? 6.170 -35.310 22.211 1.00 88.94 104 ALA A N 1
ATOM 764 C CA . ALA A 1 104 ? 6.886 -35.757 21.016 1.00 88.94 104 ALA A CA 1
ATOM 765 C C . ALA A 1 104 ? 6.993 -37.295 20.882 1.00 88.94 104 ALA A C 1
ATOM 767 O O . ALA A 1 104 ? 7.367 -37.775 19.813 1.00 88.94 104 ALA A O 1
ATOM 768 N N . SER A 1 105 ? 6.659 -38.072 21.924 1.00 88.69 105 SER A N 1
ATOM 769 C CA . SER A 1 105 ? 6.582 -39.541 21.852 1.00 88.69 105 SER A CA 1
ATOM 770 C C . SER A 1 105 ? 5.247 -40.042 21.289 1.00 88.69 105 SER A C 1
ATOM 772 O O . SER A 1 105 ? 5.163 -41.186 20.846 1.00 88.69 105 SER A O 1
ATOM 774 N N . GLY A 1 106 ? 4.205 -39.200 21.305 1.00 85.19 106 GLY A N 1
ATOM 775 C CA . GLY A 1 106 ? 2.844 -39.584 20.925 1.00 85.19 106 GLY A CA 1
ATOM 776 C C . GLY A 1 106 ? 2.117 -40.426 21.981 1.00 85.19 106 GLY A C 1
ATOM 777 O O . GLY A 1 106 ? 1.101 -41.038 21.664 1.00 85.19 106 GLY A O 1
ATOM 778 N N . ILE A 1 107 ? 2.639 -40.488 23.215 1.00 87.94 107 ILE A N 1
ATOM 779 C CA . ILE A 1 107 ? 2.102 -41.322 24.303 1.00 87.94 107 ILE A CA 1
ATOM 780 C C . ILE A 1 107 ? 1.784 -40.473 25.539 1.00 87.94 107 ILE A C 1
ATOM 782 O O . ILE A 1 107 ? 0.644 -40.478 26.009 1.00 87.94 107 ILE A O 1
ATOM 786 N N . ASN A 1 108 ? 2.755 -39.724 26.070 1.00 90.81 108 ASN A N 1
ATOM 787 C CA . ASN A 1 108 ? 2.567 -38.950 27.304 1.00 90.81 108 ASN A CA 1
ATOM 788 C C . ASN A 1 108 ? 1.843 -37.618 27.028 1.00 90.81 108 ASN A C 1
ATOM 790 O O . ASN A 1 108 ? 1.836 -37.165 25.885 1.00 90.81 108 ASN A O 1
ATOM 794 N N . PRO A 1 109 ? 1.258 -36.948 28.039 1.00 91.19 109 PRO A N 1
ATOM 795 C CA . PRO A 1 109 ? 0.796 -35.564 27.902 1.00 91.19 109 PRO A CA 1
ATOM 796 C C . PRO A 1 109 ? 1.950 -34.602 27.539 1.00 91.19 109 PRO A C 1
ATOM 798 O O . PRO A 1 109 ? 3.093 -34.908 27.876 1.00 91.19 109 PRO A O 1
ATOM 801 N N . PRO A 1 110 ? 1.676 -33.441 26.908 1.00 95.00 110 PRO A N 1
ATOM 802 C CA . PRO A 1 110 ? 2.703 -32.486 26.477 1.00 95.00 110 PRO A CA 1
ATOM 803 C C . PRO A 1 110 ? 3.608 -31.994 27.613 1.00 95.00 110 PRO A C 1
ATOM 805 O O . PRO A 1 110 ? 3.148 -31.805 28.741 1.00 95.00 110 PRO A O 1
ATOM 808 N N . GLU A 1 111 ? 4.881 -31.733 27.308 1.00 92.69 111 GLU A N 1
ATOM 809 C CA . GLU A 1 111 ? 5.900 -31.412 28.317 1.00 92.69 111 GLU A CA 1
ATOM 810 C C . GLU A 1 111 ? 6.147 -29.898 28.484 1.00 92.69 111 GLU A C 1
ATOM 812 O O . GLU A 1 111 ? 6.384 -29.159 27.522 1.00 92.69 111 GLU A O 1
ATOM 817 N N . ALA A 1 112 ? 6.147 -29.432 29.737 1.00 92.44 112 ALA A N 1
ATOM 818 C CA . ALA A 1 112 ? 6.471 -28.050 30.081 1.00 92.44 112 ALA A CA 1
ATOM 819 C C . ALA A 1 112 ? 7.966 -27.757 29.857 1.00 92.44 112 ALA A C 1
ATOM 821 O O . ALA A 1 112 ? 8.829 -28.392 30.456 1.00 92.44 112 ALA A O 1
ATOM 822 N N . GLY A 1 113 ? 8.265 -26.760 29.026 1.00 88.44 113 GLY A N 1
ATOM 823 C CA . GLY A 1 113 ? 9.613 -26.392 28.588 1.00 88.44 113 GLY A CA 1
ATOM 824 C C . GLY A 1 113 ? 9.987 -26.913 27.196 1.00 88.44 113 GLY A C 1
ATOM 825 O O . GLY A 1 113 ? 10.876 -26.334 26.577 1.00 88.44 113 GLY A O 1
ATOM 826 N N . ALA A 1 114 ? 9.297 -27.940 26.684 1.00 90.81 114 ALA A N 1
ATOM 827 C CA . ALA A 1 114 ? 9.556 -28.532 25.365 1.00 90.81 114 ALA A CA 1
ATOM 828 C C . ALA A 1 114 ? 8.396 -28.337 24.371 1.00 90.81 114 ALA A C 1
ATOM 830 O O . ALA A 1 114 ? 8.629 -28.036 23.202 1.00 90.81 114 ALA A O 1
ATOM 831 N N . ASP A 1 115 ? 7.149 -28.469 24.834 1.00 94.81 115 ASP A N 1
ATOM 832 C CA . ASP A 1 115 ? 5.940 -28.263 24.026 1.00 94.81 115 ASP A CA 1
ATOM 833 C C . ASP A 1 115 ? 5.232 -26.939 24.333 1.00 94.81 115 ASP A C 1
ATOM 835 O O . ASP A 1 115 ? 4.613 -26.329 23.456 1.00 94.81 115 ASP A O 1
ATOM 839 N N . TYR A 1 116 ? 5.306 -26.487 25.585 1.00 95.19 116 TYR A N 1
ATOM 840 C CA . TYR A 1 116 ? 4.744 -25.211 26.015 1.00 95.19 116 TYR A CA 1
ATOM 841 C C . TYR A 1 116 ? 5.501 -24.626 27.210 1.00 95.19 116 TYR A C 1
ATOM 843 O O . TYR A 1 116 ? 6.084 -25.351 28.013 1.00 95.19 116 TYR A O 1
ATOM 851 N N . THR A 1 117 ? 5.430 -23.311 27.392 1.00 95.62 117 THR A N 1
ATOM 852 C CA . THR A 1 117 ? 5.858 -22.625 28.620 1.00 95.62 117 THR A CA 1
ATOM 853 C C . THR A 1 117 ? 4.718 -21.776 29.170 1.00 95.62 117 THR A C 1
ATOM 855 O O . THR A 1 117 ? 3.968 -21.172 28.408 1.00 95.62 117 THR A O 1
ATOM 858 N N . LEU A 1 118 ? 4.567 -21.723 30.496 1.00 96.00 118 LEU A N 1
ATOM 859 C CA . LEU A 1 118 ? 3.630 -20.827 31.179 1.00 96.00 118 LEU A CA 1
ATOM 860 C C . LEU A 1 118 ? 4.428 -19.947 32.145 1.00 96.00 118 LEU A C 1
ATOM 862 O O . LEU A 1 118 ? 5.207 -20.467 32.941 1.00 96.00 118 LEU A O 1
ATOM 866 N N . VAL A 1 119 ? 4.248 -18.627 32.058 1.00 93.44 119 VAL A N 1
ATOM 867 C CA . VAL A 1 119 ? 4.998 -17.628 32.838 1.00 93.44 119 VAL A CA 1
ATOM 868 C C . VAL A 1 119 ? 4.052 -16.552 33.370 1.00 93.44 119 VAL A C 1
ATOM 870 O O . VAL A 1 119 ? 3.233 -16.025 32.618 1.00 93.44 119 VAL A O 1
ATOM 873 N N . GLN A 1 120 ? 4.185 -16.158 34.639 1.00 91.44 120 GLN A N 1
ATOM 874 C CA . GLN A 1 120 ? 3.497 -14.981 35.182 1.00 91.44 120 GLN A CA 1
ATOM 875 C C . GLN A 1 120 ? 4.191 -13.696 34.711 1.00 91.44 120 GLN A C 1
ATOM 877 O O . GLN A 1 120 ? 5.088 -13.177 35.369 1.00 91.44 120 GLN A O 1
ATOM 882 N N . SER A 1 121 ? 3.783 -13.192 33.544 1.00 80.25 121 SER A N 1
ATOM 883 C CA . SER A 1 121 ? 4.331 -11.970 32.937 1.00 80.25 121 SER A CA 1
ATOM 884 C C . SER A 1 121 ? 3.825 -10.677 33.586 1.00 80.25 121 SER A C 1
ATOM 886 O O . SER A 1 121 ? 4.371 -9.607 33.327 1.00 80.25 121 SER A O 1
ATOM 888 N N . GLY A 1 122 ? 2.804 -10.755 34.444 1.00 73.38 122 GLY A N 1
ATOM 889 C CA . GLY A 1 122 ? 2.346 -9.636 35.260 1.00 73.38 122 GLY A CA 1
ATOM 890 C C . GLY A 1 122 ? 1.413 -10.061 36.393 1.00 73.38 122 GLY A C 1
ATOM 891 O O . GLY A 1 122 ? 0.922 -11.185 36.443 1.00 73.38 122 GLY A O 1
ATOM 892 N N . GLN A 1 123 ? 1.122 -9.126 37.299 1.00 75.56 123 GLN A N 1
ATOM 893 C CA . GLN A 1 123 ? 0.229 -9.309 38.455 1.00 75.56 123 GLN A CA 1
ATOM 894 C C . GLN A 1 123 ? -1.115 -9.974 38.088 1.00 75.56 123 GLN A C 1
ATOM 896 O O . GLN A 1 123 ? -1.560 -10.890 38.776 1.00 75.56 123 GLN A O 1
ATOM 901 N N . ASN A 1 124 ? -1.718 -9.535 36.978 1.00 81.44 124 ASN A N 1
ATOM 902 C CA . ASN A 1 124 ? -3.005 -9.991 36.440 1.00 81.44 124 ASN A CA 1
ATOM 903 C C . ASN A 1 124 ? -2.853 -10.701 35.072 1.00 81.44 124 ASN A C 1
ATOM 905 O O . ASN A 1 124 ? -3.800 -10.745 34.285 1.00 81.44 124 ASN A O 1
ATOM 909 N N . THR A 1 125 ? -1.662 -11.227 34.757 1.00 81.25 125 THR A N 1
ATOM 910 C CA . THR A 1 125 ? -1.345 -11.740 33.414 1.00 81.25 125 THR A CA 1
ATOM 911 C C . THR A 1 125 ? -0.446 -12.971 33.470 1.00 81.25 125 THR A C 1
ATOM 913 O O . THR A 1 125 ? 0.646 -12.923 34.040 1.00 81.25 125 THR A O 1
ATOM 916 N N . LEU A 1 126 ? -0.862 -14.052 32.808 1.00 91.38 126 LEU A N 1
ATOM 917 C CA . LEU A 1 126 ? 0.035 -15.151 32.444 1.00 91.38 126 LEU A CA 1
ATOM 918 C C . LEU A 1 126 ? 0.291 -15.130 30.935 1.00 91.38 126 LEU A C 1
ATOM 920 O O . LEU A 1 126 ? -0.541 -14.675 30.151 1.00 91.38 126 LEU A O 1
ATOM 924 N N . THR A 1 127 ? 1.438 -15.652 30.529 1.00 91.06 127 THR A N 1
ATOM 925 C CA . THR A 1 127 ? 1.792 -15.907 29.134 1.00 91.06 127 THR A CA 1
ATOM 926 C C . THR A 1 127 ? 1.975 -17.405 28.963 1.00 91.06 127 THR A C 1
ATOM 928 O O . THR A 1 127 ? 2.855 -17.978 29.599 1.00 91.06 127 THR A O 1
ATOM 931 N N . LEU A 1 128 ? 1.126 -18.027 28.146 1.00 94.50 128 LEU A N 1
ATOM 932 C CA . LEU A 1 128 ? 1.244 -19.418 27.717 1.00 94.50 128 LEU A CA 1
ATOM 933 C C . LEU A 1 128 ? 1.781 -19.425 26.288 1.00 94.50 128 LEU A C 1
ATOM 935 O O . LEU A 1 128 ? 1.061 -19.062 25.364 1.00 94.50 128 LEU A O 1
ATOM 939 N N . THR A 1 129 ? 3.031 -19.820 26.096 1.00 93.12 129 THR A N 1
ATOM 940 C CA . THR A 1 129 ? 3.611 -19.996 24.763 1.00 93.12 129 THR A CA 1
ATOM 941 C C . THR A 1 129 ? 3.531 -21.463 24.386 1.00 93.12 129 THR A C 1
ATOM 943 O O . THR A 1 129 ? 4.064 -22.298 25.109 1.00 93.12 129 THR A O 1
ATOM 946 N N . TYR A 1 130 ? 2.899 -21.777 23.258 1.00 95.25 130 TYR A N 1
ATOM 947 C CA . TYR A 1 130 ? 3.051 -23.076 22.607 1.00 95.25 130 TYR A CA 1
ATOM 948 C C . TYR A 1 130 ? 4.248 -23.047 21.660 1.00 95.25 130 TYR A C 1
ATOM 950 O O . TYR A 1 130 ? 4.356 -22.155 20.814 1.00 95.25 130 TYR A O 1
ATOM 958 N N . GLU A 1 131 ? 5.127 -24.035 21.779 1.00 93.94 131 GLU A N 1
ATOM 959 C CA . GLU A 1 131 ? 6.307 -24.162 20.932 1.00 93.94 131 GLU A CA 1
ATOM 960 C C . GLU A 1 131 ? 5.913 -24.626 19.521 1.00 93.94 131 GLU A C 1
ATOM 962 O O . GLU A 1 131 ? 5.028 -25.464 19.338 1.00 93.94 131 GLU A O 1
ATOM 967 N N . SER A 1 132 ? 6.584 -24.111 18.488 1.00 91.19 132 SER A N 1
ATOM 968 C CA . SER A 1 132 ? 6.266 -24.452 17.089 1.00 91.19 132 SER A CA 1
ATOM 969 C C . SER A 1 132 ? 6.362 -25.957 16.792 1.00 91.19 132 SER A C 1
ATOM 971 O O . SER A 1 132 ? 5.650 -26.468 15.929 1.00 91.19 132 SER A O 1
ATOM 973 N N . VAL A 1 133 ? 7.202 -26.689 17.532 1.00 90.62 133 VAL A N 1
ATOM 974 C CA . VAL A 1 133 ? 7.351 -28.154 17.445 1.00 90.62 133 VAL A CA 1
ATOM 975 C C . VAL A 1 133 ? 6.190 -28.936 18.070 1.00 90.62 133 VAL A C 1
ATOM 977 O O . VAL A 1 133 ? 5.984 -30.092 17.702 1.00 90.62 133 VAL A O 1
ATOM 980 N N . PHE A 1 134 ? 5.415 -28.321 18.968 1.00 94.69 134 PHE A N 1
ATOM 981 C CA . PHE A 1 134 ? 4.141 -28.851 19.458 1.00 94.69 134 PHE A CA 1
ATOM 982 C C . PHE A 1 134 ? 3.030 -28.586 18.447 1.00 94.69 134 PHE A C 1
ATOM 984 O O . PHE A 1 134 ? 2.356 -29.516 18.009 1.00 94.69 134 PHE A O 1
ATOM 991 N N . LEU A 1 135 ? 2.898 -27.330 18.009 1.00 93.88 135 LEU A N 1
ATOM 992 C CA . LEU A 1 135 ? 1.846 -26.899 17.085 1.00 93.88 135 LEU A CA 1
ATOM 993 C C . LEU A 1 135 ? 1.855 -27.715 15.782 1.00 93.88 135 LEU A C 1
ATOM 995 O O . LEU A 1 135 ? 0.808 -28.198 15.362 1.00 93.88 135 LEU A O 1
ATOM 999 N N . LYS A 1 136 ? 3.040 -27.964 15.203 1.00 92.75 136 LYS A N 1
ATOM 1000 C CA . LYS A 1 136 ? 3.204 -28.751 13.964 1.00 92.75 136 LYS A CA 1
ATOM 1001 C C . LYS A 1 136 ? 2.700 -30.197 14.070 1.00 92.75 136 LYS A C 1
ATOM 1003 O O . LYS A 1 136 ? 2.474 -30.811 13.034 1.00 92.75 136 LYS A O 1
ATOM 1008 N N . ARG A 1 137 ? 2.528 -30.762 15.276 1.00 92.62 137 ARG A N 1
ATOM 1009 C CA . ARG A 1 137 ? 1.961 -32.116 15.462 1.00 92.62 137 ARG A CA 1
ATOM 1010 C C . ARG A 1 137 ? 0.434 -32.157 15.343 1.00 92.62 137 ARG A C 1
ATOM 1012 O O . ARG A 1 137 ? -0.114 -33.245 15.214 1.00 92.62 137 ARG A O 1
ATOM 1019 N N . TYR A 1 138 ? -0.232 -30.999 15.378 1.00 93.62 138 TYR A N 1
ATOM 1020 C CA . TYR A 1 138 ? -1.694 -30.873 15.405 1.00 93.62 138 TYR A CA 1
ATOM 1021 C C . TYR A 1 138 ? -2.248 -29.979 14.285 1.00 93.62 138 TYR A C 1
ATOM 1023 O O . TYR A 1 138 ? -3.368 -29.477 14.401 1.00 93.62 138 TYR A O 1
ATOM 1031 N N . GLU A 1 139 ? -1.471 -29.812 13.207 1.00 92.81 139 GLU A N 1
ATOM 1032 C CA . GLU A 1 139 ? -1.813 -29.042 12.001 1.00 92.81 139 GLU A CA 1
ATOM 1033 C C . GLU A 1 139 ? -3.148 -29.489 11.372 1.00 92.81 139 GLU A C 1
ATOM 1035 O O . GLU A 1 139 ? -3.694 -30.547 11.715 1.00 92.81 139 GLU A O 1
ATOM 1040 N N . TRP A 1 140 ? -3.690 -28.684 10.449 1.00 92.44 140 TRP A N 1
ATOM 1041 C CA . TRP A 1 140 ? -4.980 -28.921 9.778 1.00 92.44 140 TRP A CA 1
ATOM 1042 C C . TRP A 1 140 ? -6.160 -28.964 10.758 1.00 92.44 140 TRP A C 1
ATOM 1044 O O . TRP A 1 140 ? -7.218 -29.541 10.478 1.00 92.44 140 TRP A O 1
ATOM 1054 N N . SER A 1 141 ? -5.963 -28.391 11.952 1.00 91.50 141 SER A N 1
ATOM 1055 C CA . SER A 1 141 ? -6.852 -28.521 13.098 1.00 91.50 141 SER A CA 1
ATOM 1056 C C . SER A 1 141 ? -7.207 -29.994 13.389 1.00 91.50 141 SER A C 1
ATOM 1058 O O . SER A 1 141 ? -8.380 -30.349 13.566 1.00 91.50 141 SER A O 1
ATOM 1060 N N . SER A 1 142 ? -6.202 -30.875 13.390 1.00 90.44 142 SER A N 1
ATOM 1061 C CA . SER A 1 142 ? -6.370 -32.324 13.599 1.00 90.44 142 SER A CA 1
ATOM 1062 C C . SER A 1 142 ? -6.711 -32.701 15.049 1.00 90.44 142 SER A C 1
ATOM 1064 O O . SER A 1 142 ? -7.327 -33.742 15.282 1.00 90.44 142 SER A O 1
ATOM 1066 N N . ALA A 1 143 ? -6.407 -31.829 16.016 1.00 91.31 143 ALA A N 1
ATOM 1067 C CA . ALA A 1 143 ? -6.904 -31.910 17.388 1.00 91.31 143 ALA A CA 1
ATOM 1068 C C . ALA A 1 143 ? -7.183 -30.519 17.984 1.00 91.31 143 ALA A C 1
ATOM 1070 O O . ALA A 1 143 ? -6.582 -29.518 17.593 1.00 91.31 143 ALA A O 1
ATOM 1071 N N . ASN A 1 144 ? -8.055 -30.477 18.996 1.00 92.38 144 ASN A N 1
ATOM 1072 C CA . ASN A 1 144 ? -8.179 -29.331 19.895 1.00 92.38 144 ASN A CA 1
ATOM 1073 C C . ASN A 1 144 ? -7.036 -29.382 20.923 1.00 92.38 144 ASN A C 1
ATOM 1075 O O . ASN A 1 144 ? -7.082 -30.174 21.863 1.00 92.38 144 ASN A O 1
ATOM 1079 N N . ILE A 1 145 ? -6.024 -28.540 20.729 1.00 94.50 145 ILE A N 1
ATOM 1080 C CA . ILE A 1 145 ? -4.850 -28.376 21.600 1.00 94.50 145 ILE A CA 1
ATOM 1081 C C . ILE A 1 145 ? -5.101 -27.437 22.792 1.00 94.50 145 ILE A C 1
ATOM 1083 O O . ILE A 1 145 ? -4.183 -27.160 23.564 1.00 94.50 145 ILE A O 1
ATOM 1087 N N . GLY A 1 146 ? -6.330 -26.935 22.949 1.00 93.19 146 GLY A N 1
ATOM 1088 C CA . GLY A 1 146 ? -6.726 -26.074 24.059 1.00 93.19 146 GLY A CA 1
ATOM 1089 C C . GLY A 1 146 ? -6.528 -26.733 25.429 1.00 93.19 146 GLY A C 1
ATOM 1090 O O . GLY A 1 146 ? -6.864 -27.902 25.637 1.00 93.19 146 GLY A O 1
ATOM 1091 N N . ALA A 1 147 ? -5.966 -25.978 26.374 1.00 94.81 147 ALA A N 1
ATOM 1092 C CA . ALA A 1 147 ? -5.600 -26.491 27.690 1.00 94.81 147 ALA A CA 1
ATOM 1093 C C . ALA A 1 147 ? -6.659 -26.217 28.771 1.00 94.81 147 ALA A C 1
ATOM 1095 O O . ALA A 1 147 ? -7.438 -25.263 28.724 1.00 94.81 147 ALA A O 1
ATOM 1096 N N . SER A 1 148 ? -6.628 -27.059 29.802 1.00 95.44 148 SER A N 1
ATOM 1097 C CA . SER A 1 148 ? -7.264 -26.852 31.101 1.00 95.44 148 SER A CA 1
ATOM 1098 C C . SER A 1 148 ? -6.200 -26.399 32.108 1.00 95.44 148 SER A C 1
ATOM 1100 O O . SER A 1 148 ? -5.307 -27.178 32.443 1.00 95.44 148 SER A O 1
ATOM 1102 N N . ILE A 1 149 ? -6.283 -25.152 32.577 1.00 96.25 149 ILE A N 1
ATOM 1103 C CA . ILE A 1 149 ? -5.302 -24.519 33.472 1.00 96.25 149 ILE A CA 1
ATOM 1104 C C . ILE A 1 149 ? -5.888 -24.355 34.879 1.00 96.25 149 ILE A C 1
ATOM 1106 O O . ILE A 1 149 ? -6.987 -23.820 35.041 1.00 96.25 149 ILE A O 1
ATOM 1110 N N . ARG A 1 150 ? -5.127 -24.762 35.897 1.00 94.94 150 ARG A N 1
ATOM 1111 C CA . ARG A 1 150 ? -5.410 -24.569 37.327 1.00 94.94 150 ARG A CA 1
ATOM 1112 C C . ARG A 1 150 ? -4.278 -23.776 37.972 1.00 94.94 150 ARG A C 1
ATOM 1114 O O . ARG A 1 150 ? -3.107 -24.054 37.737 1.00 94.94 150 ARG A O 1
ATOM 1121 N N . LEU A 1 151 ? -4.627 -22.822 38.832 1.00 95.00 151 LEU A N 1
ATOM 1122 C CA . LEU A 1 151 ? -3.647 -22.002 39.541 1.00 95.00 151 LEU A CA 1
ATOM 1123 C C . LEU A 1 151 ? -3.272 -22.593 40.907 1.00 95.00 151 LEU A C 1
ATOM 1125 O O . LEU A 1 151 ? -4.106 -23.151 41.623 1.00 95.00 151 LEU A O 1
ATOM 1129 N N . TYR A 1 152 ? -2.010 -22.386 41.273 1.00 93.62 152 TYR A N 1
ATOM 1130 C CA . TYR A 1 152 ? -1.435 -22.661 42.587 1.00 93.62 152 TYR A CA 1
ATOM 1131 C C . TYR A 1 152 ? -0.566 -21.477 42.995 1.00 93.62 152 TYR A C 1
ATOM 1133 O O . TYR A 1 152 ? 0.202 -20.986 42.168 1.00 93.62 152 TYR A O 1
ATOM 1141 N N . SER A 1 153 ? -0.659 -21.019 44.239 1.00 91.69 153 SER A N 1
ATOM 1142 C CA . SER A 1 153 ? 0.194 -19.943 44.756 1.00 91.69 153 SER A CA 1
ATOM 1143 C C . SER A 1 153 ? 1.521 -20.474 45.301 1.00 91.69 153 SER A C 1
ATOM 1145 O O . SER A 1 153 ? 1.614 -21.606 45.774 1.00 91.69 153 SER A O 1
ATOM 1147 N N . THR A 1 154 ? 2.555 -19.632 45.306 1.00 90.06 154 THR A N 1
ATOM 1148 C CA . THR A 1 154 ? 3.861 -19.964 45.907 1.00 90.06 154 THR A CA 1
ATOM 1149 C C . THR A 1 154 ? 3.822 -20.092 47.436 1.00 90.06 154 THR A C 1
ATOM 1151 O O . THR A 1 154 ? 4.784 -20.578 48.017 1.00 90.06 154 THR A O 1
ATOM 1154 N N . ASP A 1 155 ? 2.724 -19.689 48.089 1.00 87.88 155 ASP A N 1
ATOM 1155 C CA . ASP A 1 155 ? 2.442 -19.981 49.507 1.00 87.88 155 ASP A CA 1
ATOM 1156 C C . ASP A 1 155 ? 1.749 -21.346 49.734 1.00 87.88 155 ASP A C 1
ATOM 1158 O O . ASP A 1 155 ? 1.391 -21.684 50.859 1.00 87.88 155 ASP A O 1
ATOM 1162 N N . GLY A 1 156 ? 1.600 -22.158 48.679 1.00 85.12 156 GLY A N 1
ATOM 1163 C CA . GLY A 1 156 ? 1.200 -23.565 48.761 1.00 85.12 156 GLY A CA 1
ATOM 1164 C C . GLY A 1 156 ? -0.296 -23.848 48.599 1.00 85.12 156 GLY A C 1
ATOM 1165 O O . GLY A 1 156 ? -0.698 -25.010 48.687 1.00 85.12 156 GLY A O 1
ATOM 1166 N N . ARG A 1 157 ? -1.142 -22.841 48.341 1.00 88.44 157 ARG A N 1
ATOM 1167 C CA . ARG A 1 157 ? -2.582 -23.066 48.121 1.00 88.44 157 ARG A CA 1
ATOM 1168 C C . ARG A 1 157 ? -2.873 -23.580 46.711 1.00 88.44 157 ARG A C 1
ATOM 1170 O O . ARG A 1 157 ? -2.278 -23.150 45.723 1.00 88.44 157 ARG A O 1
ATOM 1177 N N . LYS A 1 158 ? -3.860 -24.475 46.636 1.00 91.81 158 LYS A N 1
ATOM 1178 C CA . LYS A 1 158 ? -4.502 -24.962 45.409 1.00 91.81 158 LYS A CA 1
ATOM 1179 C C . LYS A 1 158 ? -5.809 -24.203 45.209 1.00 91.81 158 LYS A C 1
ATOM 1181 O O . LYS A 1 158 ? -6.661 -24.249 46.093 1.00 91.81 158 LYS A O 1
ATOM 1186 N N . PHE A 1 159 ? -5.989 -23.556 44.062 1.00 92.06 159 PHE A N 1
ATOM 1187 C CA . PHE A 1 159 ? -7.255 -22.901 43.730 1.00 92.06 159 PHE A CA 1
ATOM 1188 C C . PHE A 1 159 ? -8.169 -23.864 42.960 1.00 92.06 159 PHE A C 1
ATOM 1190 O O . PHE A 1 159 ? -7.706 -24.707 42.181 1.00 92.06 159 PHE A O 1
ATOM 1197 N N . ASN A 1 160 ? -9.476 -23.802 43.220 1.00 86.31 160 ASN A N 1
ATOM 1198 C CA . ASN A 1 160 ? -10.401 -24.835 42.747 1.00 86.31 160 ASN A CA 1
ATOM 1199 C C . ASN A 1 160 ? -10.760 -24.657 41.270 1.00 86.31 160 ASN A C 1
ATOM 1201 O O . ASN A 1 160 ? -10.902 -25.656 40.555 1.00 86.31 160 ASN A O 1
ATOM 1205 N N . GLN A 1 161 ? -10.852 -23.399 40.827 1.00 87.69 161 GLN A N 1
ATOM 1206 C CA . GLN A 1 161 ? -11.190 -23.024 39.456 1.00 87.69 161 GLN A CA 1
ATOM 1207 C C . GLN A 1 161 ? -10.226 -23.650 38.440 1.00 87.69 161 GLN A C 1
ATOM 1209 O O . GLN A 1 161 ? -9.004 -23.610 38.600 1.00 87.69 161 GLN A O 1
ATOM 1214 N N . ILE A 1 162 ? -10.797 -24.194 37.366 1.00 92.75 162 ILE A N 1
ATOM 1215 C CA . ILE A 1 162 ? -10.065 -24.655 36.185 1.00 92.75 162 ILE A CA 1
ATOM 1216 C C . ILE A 1 162 ? -10.567 -23.831 35.006 1.00 92.75 162 ILE A C 1
ATOM 1218 O O . ILE A 1 162 ? -11.732 -23.950 34.624 1.00 92.75 162 ILE A O 1
ATOM 1222 N N . TYR A 1 163 ? -9.698 -23.024 34.411 1.00 93.94 163 TYR A N 1
ATOM 1223 C CA . TYR A 1 163 ? -10.015 -22.342 33.162 1.00 93.94 163 TYR A CA 1
ATOM 1224 C C . TYR A 1 163 ? -9.776 -23.285 31.989 1.00 93.94 163 TYR A C 1
ATOM 1226 O O . TYR A 1 163 ? -8.751 -23.963 31.941 1.00 93.94 163 TYR A O 1
ATOM 1234 N N . LYS A 1 164 ? -10.718 -23.339 31.048 1.00 94.00 164 LYS A N 1
ATOM 1235 C CA . LYS A 1 164 ? -10.637 -24.189 29.858 1.00 94.00 164 LYS A CA 1
ATOM 1236 C C . LYS A 1 164 ? -10.918 -23.357 28.621 1.00 94.00 164 LYS A C 1
ATOM 1238 O O . LYS A 1 164 ? -11.872 -22.583 28.612 1.00 94.00 164 LYS A O 1
ATOM 1243 N N . PHE A 1 165 ? -10.123 -23.558 27.581 1.00 91.62 165 PHE A N 1
ATOM 1244 C CA . PHE A 1 165 ? -10.315 -22.931 26.279 1.00 91.62 165 PHE A CA 1
ATOM 1245 C C . PHE A 1 165 ? -10.151 -23.961 25.160 1.00 91.62 165 PHE A C 1
ATOM 1247 O O . PHE A 1 165 ? -9.554 -25.015 25.367 1.00 91.62 165 PHE A O 1
ATOM 1254 N N . ASN A 1 166 ? -10.678 -23.639 23.979 1.00 91.00 166 ASN A N 1
ATOM 1255 C CA . ASN A 1 166 ? -10.438 -24.400 22.756 1.00 91.00 166 ASN A CA 1
ATOM 1256 C C . ASN A 1 166 ? -9.417 -23.651 21.899 1.00 91.00 166 ASN A C 1
ATOM 1258 O O . ASN A 1 166 ? -9.491 -22.427 21.780 1.00 91.00 166 ASN A O 1
ATOM 1262 N N . LEU A 1 167 ? -8.500 -24.387 21.284 1.00 91.50 167 LEU A N 1
ATOM 1263 C CA . LEU A 1 167 ? -7.507 -23.870 20.350 1.00 91.50 167 LEU A CA 1
ATOM 1264 C C . LEU A 1 167 ? -7.165 -24.982 19.361 1.00 91.50 167 LEU A C 1
ATOM 1266 O O . LEU A 1 167 ? -7.038 -26.137 19.757 1.00 91.50 167 LEU A O 1
ATOM 1270 N N . GLU A 1 168 ? -6.983 -24.648 18.093 1.00 92.56 168 GLU A N 1
ATOM 1271 C CA . GLU A 1 168 ? -6.483 -25.575 17.078 1.00 92.56 168 GLU A CA 1
ATOM 1272 C C . GLU A 1 168 ? -5.161 -25.042 16.500 1.00 92.56 168 GLU A C 1
ATOM 1274 O O . GLU A 1 168 ? -4.938 -23.828 16.467 1.00 92.56 168 GLU A O 1
ATOM 1279 N N . ALA A 1 169 ? -4.285 -25.930 16.024 1.00 92.44 169 ALA A N 1
ATOM 1280 C CA . ALA A 1 169 ? -3.167 -25.533 15.172 1.00 92.44 169 ALA A CA 1
ATOM 1281 C C . ALA A 1 169 ? -3.598 -25.669 13.706 1.00 92.44 169 ALA A C 1
ATOM 1283 O O . ALA A 1 169 ? -3.909 -26.765 13.241 1.00 92.44 169 ALA A O 1
ATOM 1284 N N . ASN A 1 170 ? -3.648 -24.554 12.981 1.00 91.56 170 ASN A N 1
ATOM 1285 C CA . ASN A 1 170 ? -3.728 -24.584 11.525 1.00 91.56 170 ASN A CA 1
ATOM 1286 C C . ASN A 1 170 ? -3.170 -23.291 10.929 1.00 91.56 170 ASN A C 1
ATOM 1288 O O . ASN A 1 170 ? -3.543 -22.188 11.344 1.00 91.56 170 ASN A O 1
ATOM 1292 N N . THR A 1 171 ? -2.275 -23.429 9.958 1.00 90.75 171 THR A N 1
ATOM 1293 C CA . THR A 1 171 ? -1.624 -22.320 9.264 1.00 90.75 171 THR A CA 1
ATOM 1294 C C . THR A 1 171 ? -2.442 -21.961 8.020 1.00 90.75 171 THR A C 1
ATOM 1296 O O . THR A 1 171 ? -2.509 -22.777 7.100 1.00 90.75 171 THR A O 1
ATOM 1299 N N . PRO A 1 172 ? -3.046 -20.754 7.943 1.00 88.44 172 PRO A N 1
ATOM 1300 C CA . PRO A 1 172 ? -3.901 -20.374 6.819 1.00 88.44 172 PRO A CA 1
ATOM 1301 C C . PRO A 1 172 ? -3.213 -20.547 5.458 1.00 88.44 172 PRO A C 1
ATOM 1303 O O . PRO A 1 172 ? -2.008 -20.281 5.368 1.00 88.44 172 PRO A O 1
ATOM 1306 N N . PRO A 1 173 ? -3.956 -20.912 4.394 1.00 91.62 173 PRO A N 1
ATOM 1307 C CA . PRO A 1 173 ? -3.402 -21.057 3.053 1.00 91.62 173 PRO A CA 1
ATOM 1308 C C . PRO A 1 173 ? -2.577 -19.829 2.629 1.00 91.62 173 PRO A C 1
ATOM 1310 O O . PRO A 1 173 ? -3.044 -18.692 2.770 1.00 91.62 173 PRO A O 1
ATOM 1313 N N . PRO A 1 174 ? -1.355 -20.015 2.108 1.00 91.25 174 PRO A N 1
ATOM 1314 C CA . PRO A 1 174 ? -0.454 -18.909 1.838 1.00 91.25 174 PRO A CA 1
ATOM 1315 C C . PRO A 1 174 ? -0.919 -18.136 0.602 1.00 91.25 174 PRO A C 1
ATOM 1317 O O . PRO A 1 174 ? -1.564 -18.672 -0.301 1.00 91.25 174 PRO A O 1
ATOM 1320 N N . LYS A 1 175 ? -0.617 -16.836 0.558 1.00 91.88 175 LYS A N 1
ATOM 1321 C CA . LYS A 1 175 ? -1.095 -15.952 -0.512 1.00 91.88 175 LYS A CA 1
ATOM 1322 C C . LYS A 1 175 ? -0.532 -16.397 -1.873 1.00 91.88 175 LYS A C 1
ATOM 1324 O O . LYS A 1 175 ? 0.692 -16.398 -2.026 1.00 91.88 175 LYS A O 1
ATOM 1329 N N . PRO A 1 176 ? -1.373 -16.715 -2.876 1.00 92.56 176 PRO A N 1
ATOM 1330 C CA . PRO A 1 176 ? -0.880 -17.013 -4.213 1.00 92.56 176 PRO A CA 1
ATOM 1331 C C . PRO A 1 176 ? -0.211 -15.782 -4.837 1.00 92.56 176 PRO A C 1
ATOM 1333 O O . PRO A 1 176 ? -0.556 -14.634 -4.548 1.00 92.56 176 PRO A O 1
ATOM 1336 N N . THR A 1 177 ? 0.721 -16.033 -5.747 1.00 90.00 177 THR A N 1
ATOM 1337 C CA . THR A 1 177 ? 1.341 -15.036 -6.629 1.00 90.00 177 THR A CA 1
ATOM 1338 C C . THR A 1 177 ? 0.889 -15.283 -8.066 1.00 90.00 177 THR A C 1
ATOM 1340 O O . THR A 1 177 ? 0.585 -16.420 -8.415 1.00 90.00 177 THR A O 1
ATOM 1343 N N . ALA A 1 178 ? 0.829 -14.247 -8.908 1.00 92.25 178 ALA A N 1
ATOM 1344 C CA . ALA A 1 178 ? 0.467 -14.386 -10.321 1.00 92.25 178 ALA A CA 1
ATOM 1345 C C . ALA A 1 178 ? 1.595 -13.923 -11.249 1.00 92.25 178 ALA A C 1
ATOM 1347 O O . ALA A 1 178 ? 2.042 -12.776 -11.171 1.00 92.25 178 ALA A O 1
ATOM 1348 N N . VAL A 1 179 ? 1.970 -14.785 -12.193 1.00 92.69 179 VAL A N 1
ATOM 1349 C CA . VAL A 1 179 ? 2.673 -14.403 -13.425 1.00 92.69 179 VAL A CA 1
ATOM 1350 C C . VAL A 1 179 ? 1.672 -14.465 -14.575 1.00 92.69 179 VAL A C 1
ATOM 1352 O O . VAL A 1 179 ? 0.865 -15.388 -14.646 1.00 92.69 179 VAL A O 1
ATOM 1355 N N . LEU A 1 180 ? 1.697 -13.475 -15.468 1.00 94.44 180 LEU A N 1
ATOM 1356 C CA . LEU A 1 180 ? 0.808 -13.443 -16.626 1.00 94.44 180 LEU A CA 1
ATOM 1357 C C . LEU A 1 180 ? 1.454 -14.165 -17.814 1.00 94.44 180 LEU A C 1
ATOM 1359 O O . LEU A 1 180 ? 2.574 -13.848 -18.215 1.00 94.44 180 LEU A O 1
ATOM 1363 N N . ALA A 1 181 ? 0.722 -15.112 -18.382 1.00 95.75 181 ALA A N 1
ATOM 1364 C CA . ALA A 1 181 ? 1.110 -15.913 -19.533 1.00 95.75 181 ALA A CA 1
ATOM 1365 C C . ALA A 1 181 ? 0.000 -15.885 -20.594 1.00 95.75 181 ALA A C 1
ATOM 1367 O O . ALA A 1 181 ? -0.944 -15.092 -20.509 1.00 95.75 181 ALA A O 1
ATOM 1368 N N . LYS A 1 182 ? 0.109 -16.762 -21.592 1.00 96.19 182 LYS A N 1
ATOM 1369 C CA . LYS A 1 182 ? -0.939 -16.995 -22.586 1.00 96.19 182 LYS A CA 1
ATOM 1370 C C . LYS A 1 182 ? -1.138 -18.478 -22.898 1.00 96.19 182 LYS A C 1
ATOM 1372 O O . LYS A 1 182 ? -0.273 -19.304 -22.593 1.00 96.19 182 LYS A O 1
ATOM 1377 N N . THR A 1 183 ? -2.273 -18.813 -23.506 1.00 96.12 183 THR A N 1
ATOM 1378 C CA . THR A 1 183 ? -2.565 -20.165 -24.007 1.00 96.12 183 THR A CA 1
ATOM 1379 C C . THR A 1 183 ? -1.571 -20.604 -25.094 1.00 96.12 183 THR A C 1
ATOM 1381 O O . THR A 1 183 ? -0.790 -19.817 -25.632 1.00 96.12 183 THR A O 1
ATOM 1384 N N . THR A 1 184 ? -1.569 -21.903 -25.397 1.00 91.69 184 THR A N 1
ATOM 1385 C CA . THR A 1 184 ? -0.809 -22.514 -26.509 1.00 91.69 184 THR A CA 1
ATOM 1386 C C . THR A 1 184 ? -1.614 -22.599 -27.813 1.00 91.69 184 THR A C 1
ATOM 1388 O O . THR A 1 184 ? -1.052 -22.869 -28.872 1.00 91.69 184 THR A O 1
ATOM 1391 N N . THR A 1 185 ? -2.928 -22.387 -27.739 1.00 83.12 185 THR A N 1
ATOM 1392 C CA . THR A 1 185 ? -3.885 -22.449 -28.848 1.00 83.12 185 THR A CA 1
ATOM 1393 C C . THR A 1 185 ? -4.181 -21.062 -29.415 1.00 83.12 185 THR A C 1
ATOM 1395 O O . THR A 1 185 ? -4.053 -20.065 -28.710 1.00 83.12 185 THR A O 1
ATOM 1398 N N . SER A 1 186 ? -4.627 -21.002 -30.673 1.00 83.69 186 SER A N 1
ATOM 1399 C CA . SER A 1 186 ? -5.148 -19.776 -31.294 1.00 83.69 186 SER A CA 1
ATOM 1400 C C . SER A 1 186 ? -6.690 -19.773 -31.264 1.00 83.69 186 SER A C 1
ATOM 1402 O O . SER A 1 186 ? -7.269 -20.820 -31.567 1.00 83.69 186 SER A O 1
ATOM 1404 N N . PRO A 1 187 ? -7.369 -18.654 -30.934 1.00 85.19 187 PRO A N 1
ATOM 1405 C CA . PRO A 1 187 ? -6.802 -17.381 -30.485 1.00 85.19 187 PRO A CA 1
ATOM 1406 C C . PRO A 1 187 ? -6.091 -17.508 -29.130 1.00 85.19 187 PRO A C 1
ATOM 1408 O O . PRO A 1 187 ? -6.458 -18.328 -28.291 1.00 85.19 187 PRO A O 1
ATOM 1411 N N . GLU A 1 188 ? -5.050 -16.698 -28.941 1.00 93.56 188 GLU A N 1
ATOM 1412 C CA . GLU A 1 188 ? -4.286 -16.677 -27.693 1.00 93.56 188 GLU A CA 1
ATOM 1413 C C . GLU A 1 188 ? -5.090 -15.931 -26.621 1.00 93.56 188 GLU A C 1
ATOM 1415 O O . GLU A 1 188 ? -5.424 -14.765 -26.825 1.00 93.56 188 GLU A O 1
ATOM 1420 N N . ASN A 1 189 ? -5.369 -16.559 -25.477 1.00 95.06 189 ASN A N 1
ATOM 1421 C CA . ASN A 1 189 ? -5.993 -15.918 -24.314 1.00 95.06 189 ASN A CA 1
ATOM 1422 C C . ASN A 1 189 ? -4.950 -15.619 -23.234 1.00 95.06 189 ASN A C 1
ATOM 1424 O O . ASN A 1 189 ? -3.945 -16.324 -23.125 1.00 95.06 189 ASN A O 1
ATOM 1428 N N . TYR A 1 190 ? -5.199 -14.608 -22.400 1.00 96.00 190 TYR A N 1
ATOM 1429 C CA . TYR A 1 190 ? -4.421 -14.352 -21.189 1.00 96.00 190 TYR A CA 1
ATOM 1430 C C . TYR A 1 190 ? -4.633 -15.463 -20.153 1.00 96.00 190 TYR A C 1
ATOM 1432 O O . TYR A 1 190 ? -5.767 -15.830 -19.843 1.00 96.00 190 TYR A O 1
ATOM 1440 N N . VAL A 1 191 ? -3.544 -15.931 -19.545 1.00 96.94 191 VAL A N 1
ATOM 1441 C CA . VAL A 1 191 ? -3.565 -16.973 -18.510 1.00 96.94 191 VAL A CA 1
ATOM 1442 C C . VAL A 1 191 ? -2.906 -16.452 -17.239 1.00 96.94 191 VAL A C 1
ATOM 1444 O O . VAL A 1 191 ? -1.782 -15.949 -17.278 1.00 96.94 191 VAL A O 1
ATOM 1447 N N . LEU A 1 192 ? -3.587 -16.588 -16.103 1.00 96.62 192 LEU A N 1
ATOM 1448 C CA . LEU A 1 192 ? -3.015 -16.327 -14.785 1.00 96.62 192 LEU A CA 1
ATOM 1449 C C . LEU A 1 192 ? -2.287 -17.588 -14.305 1.00 96.62 192 LEU A C 1
ATOM 1451 O O . LEU A 1 192 ? -2.921 -18.592 -13.983 1.00 96.62 192 LEU A O 1
ATOM 1455 N N . CYS A 1 193 ? -0.956 -17.538 -14.250 1.00 96.19 193 CYS A N 1
ATOM 1456 C CA . CYS A 1 193 ? -0.132 -18.586 -13.654 1.00 96.19 193 CYS A CA 1
ATOM 1457 C C . CYS A 1 193 ? 0.002 -18.316 -12.157 1.00 96.19 193 CYS A C 1
ATOM 1459 O O . CYS A 1 193 ? 0.797 -17.474 -11.733 1.00 96.19 193 CYS A O 1
ATOM 1461 N N . LEU A 1 194 ? -0.819 -19.010 -11.378 1.00 95.75 194 LEU A N 1
ATOM 1462 C CA . LEU A 1 194 ? -0.969 -18.858 -9.941 1.00 95.75 194 LEU A CA 1
ATOM 1463 C C . LEU A 1 194 ? 0.005 -19.801 -9.229 1.00 95.75 194 LEU A C 1
ATOM 1465 O O . LEU A 1 194 ? -0.258 -20.997 -9.131 1.00 95.75 194 LEU A O 1
ATOM 1469 N N . GLN A 1 195 ? 1.132 -19.271 -8.751 1.00 94.75 195 GLN A N 1
ATOM 1470 C CA . GLN A 1 195 ? 2.106 -20.030 -7.962 1.00 94.75 195 GLN A CA 1
ATOM 1471 C C . GLN A 1 195 ? 1.884 -19.788 -6.469 1.00 94.75 195 GLN A C 1
ATOM 1473 O O . GLN A 1 195 ? 1.828 -18.640 -6.015 1.00 94.75 195 GLN A O 1
ATOM 1478 N N . VAL A 1 196 ? 1.789 -20.877 -5.710 1.00 93.12 196 VAL A N 1
ATOM 1479 C CA . VAL A 1 196 ? 1.515 -20.869 -4.271 1.00 93.12 196 VAL A CA 1
ATOM 1480 C C . VAL A 1 196 ? 2.815 -21.168 -3.508 1.00 93.12 196 VAL A C 1
ATOM 1482 O O . VAL A 1 196 ? 3.392 -22.239 -3.708 1.00 93.12 196 VAL A O 1
ATOM 1485 N N . PRO A 1 197 ? 3.327 -20.238 -2.679 1.00 88.50 197 PRO A N 1
ATOM 1486 C CA . PRO A 1 197 ? 4.560 -20.450 -1.921 1.00 88.50 197 PRO A CA 1
ATOM 1487 C C . PRO A 1 197 ? 4.340 -21.416 -0.746 1.00 88.50 197 PRO A C 1
ATOM 1489 O O . PRO A 1 197 ? 3.211 -21.782 -0.438 1.00 88.50 197 PRO A O 1
ATOM 1492 N N . ASP A 1 198 ? 5.429 -21.827 -0.090 1.00 87.44 198 ASP A N 1
ATOM 1493 C CA . ASP A 1 198 ? 5.473 -22.541 1.203 1.00 87.44 198 ASP A CA 1
ATOM 1494 C C . ASP A 1 198 ? 4.800 -23.934 1.290 1.00 87.44 198 ASP A C 1
ATOM 1496 O O . ASP A 1 198 ? 5.111 -24.715 2.189 1.00 87.44 198 ASP A O 1
ATOM 1500 N N . MET A 1 199 ? 4.014 -24.338 0.287 1.00 91.00 199 MET A N 1
ATOM 1501 C CA . MET A 1 199 ? 3.394 -25.668 0.135 1.00 91.00 199 MET A CA 1
ATOM 1502 C C . MET A 1 199 ? 4.369 -26.854 0.273 1.00 91.00 199 MET A C 1
ATOM 1504 O O . MET A 1 199 ? 3.979 -27.963 0.640 1.00 91.00 199 MET A O 1
ATOM 1508 N N . GLY A 1 200 ? 5.655 -26.637 -0.021 1.00 88.25 200 GLY A N 1
ATOM 1509 C CA . GLY A 1 200 ? 6.699 -27.654 0.095 1.00 88.25 200 GLY A CA 1
ATOM 1510 C C . GLY A 1 200 ? 7.052 -28.051 1.535 1.00 88.25 200 GLY A C 1
ATOM 1511 O O . GLY A 1 200 ? 7.675 -29.101 1.717 1.00 88.25 200 GLY A O 1
ATOM 1512 N N . ILE A 1 201 ? 6.669 -27.262 2.546 1.00 87.44 201 ILE A N 1
ATOM 1513 C CA . ILE A 1 201 ? 7.006 -27.507 3.957 1.00 87.44 201 ILE A CA 1
ATOM 1514 C C . ILE A 1 201 ? 6.343 -28.803 4.448 1.00 87.44 201 ILE A C 1
ATOM 1516 O O . ILE A 1 201 ? 5.141 -29.009 4.289 1.00 87.44 201 ILE A O 1
ATOM 1520 N N . SER A 1 202 ? 7.138 -29.685 5.057 1.00 89.19 202 SER A N 1
ATOM 1521 C CA . SER A 1 202 ? 6.651 -30.909 5.706 1.00 89.19 202 SER A CA 1
ATOM 1522 C C . SER A 1 202 ? 6.404 -30.678 7.198 1.00 89.19 202 SER A C 1
ATOM 1524 O O . SER A 1 202 ? 7.198 -30.012 7.863 1.00 89.19 202 SER A O 1
ATOM 1526 N N . VAL A 1 203 ? 5.358 -31.304 7.728 1.00 89.94 203 VAL A N 1
ATOM 1527 C CA . VAL A 1 203 ? 5.047 -31.398 9.163 1.00 89.94 203 VAL A CA 1
ATOM 1528 C C . VAL A 1 203 ? 4.769 -32.868 9.524 1.00 89.94 203 VAL A C 1
ATOM 1530 O O . VAL A 1 203 ? 4.577 -33.686 8.620 1.00 89.94 203 VAL A O 1
ATOM 1533 N N . PRO A 1 204 ? 4.783 -33.262 10.810 1.00 87.88 204 PRO A N 1
ATOM 1534 C CA . PRO A 1 204 ? 4.383 -34.605 11.225 1.00 87.88 204 PRO A CA 1
ATOM 1535 C C . PRO A 1 204 ? 3.038 -35.029 10.613 1.00 87.88 204 PRO A C 1
ATOM 1537 O O . PRO A 1 204 ? 2.008 -34.414 10.861 1.00 87.88 204 PRO A O 1
ATOM 1540 N N . GLY A 1 205 ? 3.068 -36.077 9.785 1.00 84.19 205 GLY A N 1
ATOM 1541 C CA . GLY A 1 205 ? 1.899 -36.623 9.089 1.00 84.19 205 GLY A CA 1
ATOM 1542 C C . GLY A 1 205 ? 1.699 -36.190 7.628 1.00 84.19 205 GLY A C 1
ATOM 1543 O O . GLY A 1 205 ? 0.981 -36.896 6.929 1.00 84.19 205 GLY A O 1
ATOM 1544 N N . GLY A 1 206 ? 2.330 -35.113 7.132 1.00 89.31 206 GLY A N 1
ATOM 1545 C CA . GLY A 1 206 ? 2.020 -34.594 5.786 1.00 89.31 206 GLY A CA 1
ATOM 1546 C C . GLY A 1 206 ? 2.699 -33.274 5.386 1.00 89.31 206 GLY A C 1
ATOM 1547 O O . GLY A 1 206 ? 3.792 -32.936 5.853 1.00 89.31 206 GLY A O 1
ATOM 1548 N N . LYS A 1 207 ? 2.060 -32.519 4.485 1.00 91.12 207 LYS A N 1
ATOM 1549 C CA . LYS A 1 207 ? 2.467 -31.165 4.056 1.00 91.12 207 LYS A CA 1
ATOM 1550 C C . LYS A 1 207 ? 1.692 -30.072 4.785 1.00 91.12 207 LYS A C 1
ATOM 1552 O O . LYS A 1 207 ? 0.498 -30.210 5.012 1.00 91.12 207 LYS A O 1
ATOM 1557 N N . LEU A 1 208 ? 2.356 -28.956 5.097 1.00 91.75 208 LEU A N 1
ATOM 1558 C CA . LEU A 1 208 ? 1.809 -27.868 5.926 1.00 91.75 208 LEU A CA 1
ATOM 1559 C C . LEU A 1 208 ? 0.400 -27.419 5.495 1.00 91.75 208 LEU A C 1
ATOM 1561 O O . LEU A 1 208 ? -0.440 -27.190 6.351 1.00 91.75 208 LEU A O 1
ATOM 1565 N N . HIS A 1 209 ? 0.122 -27.391 4.189 1.00 92.88 209 HIS A N 1
ATOM 1566 C CA . HIS A 1 209 ? -1.168 -26.989 3.612 1.00 92.88 209 HIS A CA 1
ATOM 1567 C C . HIS A 1 209 ? -1.851 -28.116 2.808 1.00 92.88 209 HIS A C 1
ATOM 1569 O O . HIS A 1 209 ? -2.484 -27.880 1.779 1.00 92.88 209 HIS A O 1
ATOM 1575 N N . GLU A 1 210 ? -1.697 -29.372 3.241 1.00 92.19 210 GLU A N 1
ATOM 1576 C CA . GLU A 1 210 ? -2.345 -30.541 2.622 1.00 92.19 210 GLU A CA 1
ATOM 1577 C C . GLU A 1 210 ? -3.883 -30.507 2.733 1.00 92.19 210 GLU A C 1
ATOM 1579 O O . GLU A 1 210 ? -4.596 -31.181 1.984 1.00 92.19 210 GLU A O 1
ATOM 1584 N N . ASP A 1 211 ? -4.420 -29.675 3.624 1.00 92.31 211 ASP A N 1
ATOM 1585 C CA . ASP A 1 211 ? -5.845 -29.453 3.841 1.00 92.31 211 ASP A CA 1
ATOM 1586 C C . ASP A 1 211 ? -6.480 -28.370 2.951 1.00 92.31 211 ASP A C 1
ATOM 1588 O O . ASP A 1 211 ? -7.667 -28.093 3.123 1.00 92.31 211 ASP A O 1
ATOM 1592 N N . ILE A 1 212 ? -5.774 -27.813 1.956 1.00 94.44 212 ILE A N 1
ATOM 1593 C CA . ILE A 1 212 ? -6.408 -26.976 0.920 1.00 94.44 212 ILE A CA 1
ATOM 1594 C C . ILE A 1 212 ? -7.563 -27.743 0.241 1.00 94.44 212 ILE A C 1
ATOM 1596 O O . ILE A 1 212 ? -7.459 -28.943 -0.041 1.00 94.44 212 ILE A O 1
ATOM 1600 N N . ALA A 1 213 ? -8.679 -27.035 0.031 1.00 94.69 213 ALA A N 1
ATOM 1601 C CA . ALA A 1 213 ? -9.942 -27.573 -0.481 1.00 94.69 213 ALA A CA 1
ATOM 1602 C C . ALA A 1 213 ? -10.528 -26.784 -1.667 1.00 94.69 213 ALA A C 1
ATOM 1604 O O . ALA A 1 213 ? -11.285 -27.339 -2.469 1.00 94.69 213 ALA A O 1
ATOM 1605 N N . GLU A 1 214 ? -10.231 -25.486 -1.769 1.00 95.56 214 GLU A N 1
ATOM 1606 C CA . GLU A 1 214 ? -10.925 -24.571 -2.676 1.00 95.56 214 GLU A CA 1
ATOM 1607 C C . GLU A 1 214 ? -10.020 -23.410 -3.122 1.00 95.56 214 GLU A C 1
ATOM 1609 O O . GLU A 1 214 ? -9.188 -22.910 -2.360 1.00 95.56 214 GLU A O 1
ATOM 1614 N N . ILE A 1 215 ? -10.217 -22.960 -4.362 1.00 96.75 215 ILE A N 1
ATOM 1615 C CA . ILE A 1 215 ? -9.698 -21.700 -4.898 1.00 96.75 215 ILE A CA 1
ATOM 1616 C C . ILE A 1 215 ? -10.867 -20.833 -5.375 1.00 96.75 215 ILE A C 1
ATOM 1618 O O . ILE A 1 215 ? -11.705 -21.275 -6.157 1.00 96.75 215 ILE A O 1
ATOM 1622 N N . GLU A 1 216 ? -10.930 -19.593 -4.900 1.00 96.06 216 GLU A N 1
ATOM 1623 C CA . GLU A 1 216 ? -11.934 -18.601 -5.291 1.00 96.06 216 GLU A CA 1
ATOM 1624 C C . GLU A 1 216 ? -11.306 -17.631 -6.301 1.00 96.06 216 GLU A C 1
ATOM 1626 O O . GLU A 1 216 ? -10.273 -17.031 -6.001 1.00 96.06 216 GLU A O 1
ATOM 1631 N N . ILE A 1 217 ? -11.914 -17.449 -7.478 1.00 96.19 217 ILE A N 1
ATOM 1632 C CA . ILE A 1 217 ? -11.479 -16.481 -8.500 1.00 96.19 217 ILE A CA 1
ATOM 1633 C C . ILE A 1 217 ? -12.676 -15.617 -8.910 1.00 96.19 217 ILE A C 1
ATOM 1635 O O . ILE A 1 217 ? -13.705 -16.136 -9.332 1.00 96.19 217 ILE A O 1
ATOM 1639 N N . ASN A 1 218 ? -12.565 -14.293 -8.760 1.00 91.62 218 ASN A N 1
ATOM 1640 C CA . ASN A 1 218 ? -13.663 -13.326 -8.942 1.00 91.62 218 ASN A CA 1
ATOM 1641 C C . ASN A 1 218 ? -14.969 -13.716 -8.208 1.00 91.62 218 ASN A C 1
ATOM 1643 O O . ASN A 1 218 ? -16.063 -13.518 -8.731 1.00 91.62 218 ASN A O 1
ATOM 1647 N N . GLY A 1 219 ? -14.864 -14.301 -7.009 1.00 89.12 219 GLY A N 1
ATOM 1648 C CA . GLY A 1 219 ? -16.015 -14.797 -6.243 1.00 89.12 219 GLY A CA 1
ATOM 1649 C C . GLY A 1 219 ? -16.592 -16.138 -6.720 1.00 89.12 219 GLY A C 1
ATOM 1650 O O . GLY A 1 219 ? -17.580 -16.596 -6.155 1.00 89.12 219 GLY A O 1
ATOM 1651 N N . THR A 1 220 ? -15.995 -16.778 -7.731 1.00 94.31 220 THR A N 1
ATOM 1652 C CA . THR A 1 220 ? -16.361 -18.128 -8.193 1.00 94.31 220 THR A CA 1
ATOM 1653 C C . THR A 1 220 ? -15.451 -19.161 -7.533 1.00 94.31 220 THR A C 1
ATOM 1655 O O . THR A 1 220 ? -14.233 -19.104 -7.703 1.00 94.31 220 THR A O 1
ATOM 1658 N N . SER A 1 221 ? -16.032 -20.089 -6.774 1.00 94.12 221 SER A N 1
ATOM 1659 C CA . SER A 1 221 ? -15.309 -21.144 -6.051 1.00 94.12 221 SER A CA 1
ATOM 1660 C C . SER A 1 221 ? -15.114 -22.401 -6.900 1.00 94.12 221 SER A C 1
ATOM 1662 O O . SER A 1 221 ? -16.078 -22.950 -7.432 1.00 94.12 221 SER A O 1
ATOM 1664 N N . TYR A 1 222 ? -13.885 -22.913 -6.942 1.00 96.12 222 TYR A N 1
ATOM 1665 C CA . TYR A 1 222 ? -13.514 -24.167 -7.599 1.00 96.12 222 TYR A CA 1
ATOM 1666 C C . TYR A 1 222 ? -12.846 -25.116 -6.597 1.00 96.12 222 TYR A C 1
ATOM 1668 O O . TYR A 1 222 ? -11.998 -24.695 -5.811 1.00 96.12 222 TYR A O 1
ATOM 1676 N N . THR A 1 223 ? -13.185 -26.407 -6.633 1.00 95.44 223 THR A N 1
ATOM 1677 C CA . THR A 1 223 ? -12.543 -27.423 -5.781 1.00 95.44 223 THR A CA 1
ATOM 1678 C C . THR A 1 223 ? -11.074 -27.610 -6.162 1.00 95.44 223 THR A C 1
ATOM 1680 O O . THR A 1 223 ? -10.759 -27.831 -7.331 1.00 95.44 223 THR A O 1
ATOM 1683 N N . LEU A 1 224 ? -10.190 -27.568 -5.165 1.00 95.50 224 LEU A N 1
ATOM 1684 C CA . LEU A 1 224 ? -8.743 -27.706 -5.304 1.00 95.50 224 LEU A CA 1
ATOM 1685 C C . LEU A 1 224 ? -8.215 -28.583 -4.166 1.00 95.50 224 LEU A C 1
ATOM 1687 O O . LEU A 1 224 ? -8.312 -28.198 -3.008 1.00 95.50 224 LEU A O 1
ATOM 1691 N N . THR A 1 225 ? -7.638 -29.742 -4.476 1.00 91.69 225 THR A N 1
ATOM 1692 C CA . THR A 1 225 ? -7.125 -30.681 -3.461 1.00 91.69 225 THR A CA 1
ATOM 1693 C C . THR A 1 225 ? -5.638 -30.944 -3.647 1.00 91.69 225 THR A C 1
ATOM 1695 O O . THR A 1 225 ? -5.172 -31.055 -4.779 1.00 91.69 225 THR A O 1
ATOM 1698 N N . VAL A 1 226 ? -4.903 -31.120 -2.552 1.00 91.50 226 VAL A N 1
ATOM 1699 C CA . VAL A 1 226 ? -3.499 -31.559 -2.578 1.00 91.50 226 VAL A CA 1
ATOM 1700 C C . VAL A 1 226 ? -3.420 -33.086 -2.665 1.00 91.50 226 VAL A C 1
ATOM 1702 O O . VAL A 1 226 ? -4.158 -33.789 -1.977 1.00 91.50 226 VAL A O 1
ATOM 1705 N N . SER A 1 227 ? -2.533 -33.615 -3.513 1.00 86.94 227 SER A N 1
ATOM 1706 C CA . SER A 1 227 ? -2.225 -35.050 -3.574 1.00 86.94 227 SER A CA 1
ATOM 1707 C C . SER A 1 227 ? -0.848 -35.299 -4.193 1.00 86.94 227 SER A C 1
ATOM 1709 O O . SER A 1 227 ? -0.393 -34.532 -5.034 1.00 86.94 227 SER A O 1
ATOM 1711 N N . GLY A 1 228 ? -0.151 -36.357 -3.768 1.00 79.75 228 GLY A N 1
ATOM 1712 C CA . GLY A 1 228 ? 1.157 -36.741 -4.327 1.00 79.75 228 GLY A CA 1
ATOM 1713 C C . GLY A 1 228 ? 2.302 -35.733 -4.126 1.00 79.75 228 GLY A C 1
ATOM 1714 O O . GLY A 1 228 ? 3.390 -35.953 -4.650 1.00 79.75 228 GLY A O 1
ATOM 1715 N N . GLY A 1 229 ? 2.082 -34.652 -3.368 1.00 84.38 229 GLY A N 1
ATOM 1716 C CA . GLY A 1 229 ? 3.026 -33.538 -3.235 1.00 84.38 229 GLY A CA 1
ATOM 1717 C C . GLY A 1 229 ? 2.844 -32.416 -4.265 1.00 84.38 229 GLY A C 1
ATOM 1718 O O . GLY A 1 229 ? 3.792 -31.665 -4.482 1.00 84.38 229 GLY A O 1
ATOM 1719 N N . ASP A 1 230 ? 1.661 -32.303 -4.880 1.00 92.44 230 ASP A N 1
ATOM 1720 C CA . ASP A 1 230 ? 1.272 -31.201 -5.770 1.00 92.44 230 ASP A CA 1
ATOM 1721 C C . ASP A 1 230 ? -0.248 -30.910 -5.668 1.00 92.44 230 ASP A C 1
ATOM 1723 O O . ASP A 1 230 ? -0.984 -31.579 -4.931 1.00 92.44 230 ASP A O 1
ATOM 1727 N N . PHE A 1 231 ? -0.745 -29.920 -6.410 1.00 93.19 231 PHE A N 1
ATOM 1728 C CA . PHE A 1 231 ? -2.174 -29.699 -6.620 1.00 93.19 231 PHE A CA 1
ATOM 1729 C C . PHE A 1 231 ? -2.764 -30.677 -7.642 1.00 93.19 231 PHE A C 1
ATOM 1731 O O . PHE A 1 231 ? -2.277 -30.822 -8.762 1.00 93.19 231 PHE A O 1
ATOM 1738 N N . VAL A 1 232 ? -3.919 -31.253 -7.312 1.00 92.62 232 VAL A N 1
ATOM 1739 C CA . VAL A 1 232 ? -4.812 -31.853 -8.306 1.00 92.62 232 VAL A CA 1
ATOM 1740 C C . VAL A 1 232 ? -5.513 -30.715 -9.049 1.00 92.62 232 VAL A C 1
ATOM 1742 O O . VAL A 1 232 ? -6.276 -29.956 -8.446 1.00 92.62 232 VAL A O 1
ATOM 1745 N N . LYS A 1 233 ? -5.254 -30.582 -10.357 1.00 89.50 233 LYS A N 1
ATOM 1746 C CA . LYS A 1 233 ? -5.858 -29.541 -11.205 1.00 89.50 233 LYS A CA 1
ATOM 1747 C C . LYS A 1 233 ? -7.399 -29.597 -11.110 1.00 89.50 233 LYS A C 1
ATOM 1749 O O . LYS A 1 233 ? -7.950 -30.676 -11.345 1.00 89.50 233 LYS A O 1
ATOM 1754 N N . PRO A 1 234 ? -8.104 -28.479 -10.839 1.00 94.44 234 PRO A N 1
ATOM 1755 C CA . PRO A 1 234 ? -9.568 -28.447 -10.838 1.00 94.44 234 PRO A CA 1
ATOM 1756 C C . PRO A 1 234 ? -10.168 -28.958 -12.156 1.00 94.44 234 PRO A C 1
ATOM 1758 O O . PRO A 1 234 ? -9.574 -28.802 -13.221 1.00 94.44 234 PRO A O 1
ATOM 1761 N N . ALA A 1 235 ? -11.357 -29.560 -12.102 1.00 91.50 235 ALA A N 1
ATOM 1762 C CA . ALA A 1 235 ? -11.990 -30.173 -13.277 1.00 91.50 235 ALA A CA 1
ATOM 1763 C C . ALA A 1 235 ? -12.539 -29.160 -14.306 1.00 91.50 235 ALA A C 1
ATOM 1765 O O . ALA A 1 235 ? -12.856 -29.549 -15.429 1.00 91.50 235 ALA A O 1
ATOM 1766 N N . ASP A 1 236 ? -12.657 -27.885 -13.929 1.00 95.62 236 ASP A N 1
ATOM 1767 C CA . ASP A 1 236 ? -13.197 -26.824 -14.779 1.00 95.62 236 ASP A CA 1
ATOM 1768 C C . ASP A 1 236 ? -12.285 -26.507 -15.984 1.00 95.62 236 ASP A C 1
ATOM 1770 O O . ASP A 1 236 ? -11.055 -26.597 -15.905 1.00 95.62 236 ASP A O 1
ATOM 1774 N N . ALA A 1 237 ? -12.900 -26.136 -17.112 1.00 92.94 237 ALA A N 1
ATOM 1775 C CA . ALA A 1 237 ? -12.218 -25.866 -18.375 1.00 92.94 237 ALA A CA 1
ATOM 1776 C C . ALA A 1 237 ? -11.293 -24.637 -18.333 1.00 92.94 237 ALA A C 1
ATOM 1778 O O . ALA A 1 237 ? -10.315 -24.603 -19.080 1.00 92.94 237 ALA A O 1
ATOM 1779 N N . HIS A 1 238 ? -11.548 -23.665 -17.448 1.00 94.75 238 HIS A N 1
ATOM 1780 C CA . HIS A 1 238 ? -10.654 -22.526 -17.238 1.00 94.75 238 HIS A CA 1
ATOM 1781 C C . HIS A 1 238 ? -9.295 -22.944 -16.660 1.00 94.75 238 HIS A C 1
ATOM 1783 O O . HIS A 1 238 ? -8.302 -22.255 -16.882 1.00 94.75 238 HIS A O 1
ATOM 1789 N N . PHE A 1 239 ? -9.196 -24.077 -15.956 1.00 96.12 239 PHE A N 1
ATOM 1790 C CA . PHE A 1 239 ? -7.906 -24.573 -15.480 1.00 96.12 239 PHE A CA 1
ATOM 1791 C C . PHE A 1 239 ? -7.229 -25.410 -16.567 1.00 96.12 239 PHE A C 1
ATOM 1793 O O . PHE A 1 239 ? -7.731 -26.459 -16.974 1.00 96.12 239 PHE A O 1
ATOM 1800 N N . ILE A 1 240 ? -6.051 -24.990 -17.020 1.00 94.94 240 ILE A N 1
ATOM 1801 C CA . ILE A 1 240 ? -5.310 -25.619 -18.124 1.00 94.94 240 ILE A CA 1
ATOM 1802 C C . ILE A 1 240 ? -3.958 -26.181 -17.659 1.00 94.94 240 ILE A C 1
ATOM 1804 O O . ILE A 1 240 ? -3.563 -26.026 -16.506 1.00 94.94 240 ILE A O 1
ATOM 1808 N N . THR A 1 241 ? -3.252 -26.885 -18.548 1.00 91.81 241 THR A N 1
ATOM 1809 C CA . THR A 1 241 ? -1.965 -27.550 -18.251 1.00 91.81 241 THR A CA 1
ATOM 1810 C C . THR A 1 241 ? -0.794 -27.062 -19.107 1.00 91.81 241 THR A C 1
ATOM 1812 O O . THR A 1 241 ? 0.344 -27.427 -18.832 1.00 91.81 241 THR A O 1
ATOM 1815 N N . ALA A 1 242 ? -1.047 -26.249 -20.138 1.00 90.50 242 ALA A N 1
ATOM 1816 C CA . ALA A 1 242 ? -0.035 -25.818 -21.099 1.00 90.50 242 ALA A CA 1
ATOM 1817 C C . ALA A 1 242 ? -0.162 -24.320 -21.414 1.00 90.50 242 ALA A C 1
ATOM 1819 O O . ALA A 1 242 ? -1.177 -23.868 -21.946 1.00 90.50 242 ALA A O 1
ATOM 1820 N N . VAL A 1 243 ? 0.899 -23.569 -21.119 1.00 95.38 243 VAL A N 1
ATOM 1821 C CA . VAL A 1 243 ? 1.005 -22.116 -21.314 1.00 95.38 243 VAL A CA 1
ATOM 1822 C C . VAL A 1 243 ? 2.271 -21.764 -22.090 1.00 95.38 243 VAL A C 1
ATOM 1824 O O . VAL A 1 243 ? 3.250 -22.508 -22.058 1.00 95.38 243 VAL A O 1
ATOM 1827 N N . THR A 1 244 ? 2.284 -20.604 -22.745 1.00 94.50 244 THR A N 1
ATOM 1828 C CA . THR A 1 244 ? 3.517 -19.979 -23.247 1.00 94.50 244 THR A CA 1
ATOM 1829 C C . THR A 1 244 ? 3.740 -18.615 -22.604 1.00 94.50 244 THR A C 1
ATOM 1831 O O . THR A 1 244 ? 2.810 -17.969 -22.118 1.00 94.50 244 THR A O 1
ATOM 1834 N N . GLN A 1 245 ? 5.001 -18.179 -22.562 1.00 94.75 245 GLN A N 1
ATOM 1835 C CA . GLN A 1 245 ? 5.370 -16.877 -22.015 1.00 94.75 245 GLN A CA 1
ATOM 1836 C C . GLN A 1 245 ? 4.708 -15.746 -22.811 1.00 94.75 245 GLN A C 1
ATOM 1838 O O . GLN A 1 245 ? 4.789 -15.699 -24.041 1.00 94.75 245 GLN A O 1
ATOM 1843 N N . LEU A 1 246 ? 4.088 -14.805 -22.100 1.00 91.00 246 LEU A N 1
ATOM 1844 C CA . LEU A 1 246 ? 3.636 -13.554 -22.692 1.00 91.00 246 LEU A CA 1
ATOM 1845 C C . LEU A 1 246 ? 4.842 -12.613 -22.848 1.00 91.00 246 LEU A C 1
ATOM 1847 O O . LEU A 1 246 ? 5.616 -12.418 -21.910 1.00 91.00 246 LEU A O 1
ATOM 1851 N N . ALA A 1 247 ? 5.025 -12.037 -24.036 1.00 82.19 247 ALA A N 1
ATOM 1852 C CA . ALA A 1 247 ? 6.174 -11.177 -24.317 1.00 82.19 247 ALA A CA 1
ATOM 1853 C C . ALA A 1 247 ? 6.209 -9.958 -23.374 1.00 82.19 247 ALA A C 1
ATOM 1855 O O . ALA A 1 247 ? 5.195 -9.295 -23.167 1.00 82.19 247 ALA A O 1
ATOM 1856 N N . GLY A 1 248 ? 7.380 -9.672 -22.796 1.00 77.31 248 GLY A N 1
ATOM 1857 C CA . GLY A 1 248 ? 7.565 -8.599 -21.809 1.00 77.31 248 GLY A CA 1
ATOM 1858 C C . GLY A 1 248 ? 7.195 -8.961 -20.362 1.00 77.31 248 GLY A C 1
ATOM 1859 O O . GLY A 1 248 ? 7.442 -8.157 -19.468 1.00 77.31 248 GLY A O 1
ATOM 1860 N N . TYR A 1 249 ? 6.661 -10.160 -20.112 1.00 84.25 249 TYR A N 1
ATOM 1861 C CA . TYR A 1 249 ? 6.371 -10.675 -18.769 1.00 84.25 249 TYR A CA 1
ATOM 1862 C C . TYR A 1 249 ? 7.404 -11.737 -18.345 1.00 84.25 249 TYR A C 1
ATOM 1864 O O . TYR A 1 249 ? 8.074 -12.316 -19.208 1.00 84.25 249 TYR A O 1
ATOM 1872 N N . PRO A 1 250 ? 7.566 -12.009 -17.032 1.00 81.12 250 PRO A N 1
ATOM 1873 C CA . PRO A 1 250 ? 8.412 -13.101 -16.552 1.00 81.12 250 PRO A CA 1
ATOM 1874 C C . PRO A 1 250 ? 8.023 -14.451 -17.165 1.00 81.12 250 PRO A C 1
ATOM 1876 O O . PRO A 1 250 ? 6.870 -14.665 -17.544 1.00 81.12 250 PRO A O 1
ATOM 1879 N N . SER A 1 251 ? 8.976 -15.379 -17.242 1.00 86.81 251 SER A N 1
ATOM 1880 C CA . SER A 1 251 ? 8.692 -16.751 -17.670 1.00 86.81 251 SER A CA 1
ATOM 1881 C C . SER A 1 251 ? 7.627 -17.381 -16.758 1.00 86.81 251 SER A C 1
ATOM 1883 O O . SER A 1 251 ? 7.725 -17.217 -15.539 1.00 86.81 251 SER A O 1
ATOM 1885 N N . PRO A 1 252 ? 6.627 -18.102 -17.301 1.00 91.06 252 PRO A N 1
ATOM 1886 C CA . PRO A 1 252 ? 5.617 -18.762 -16.485 1.00 91.06 252 PRO A CA 1
ATOM 1887 C C . PRO A 1 252 ? 6.265 -19.713 -15.465 1.00 91.06 252 PRO A C 1
ATOM 1889 O O . PRO A 1 252 ? 7.142 -20.494 -15.852 1.00 91.06 252 PRO A O 1
ATOM 1892 N N . PRO A 1 253 ? 5.856 -19.686 -14.183 1.00 88.62 253 PRO A N 1
ATOM 1893 C CA . PRO A 1 253 ? 6.318 -20.661 -13.205 1.00 88.62 253 PRO A CA 1
ATOM 1894 C C . PRO A 1 253 ? 5.895 -22.067 -13.642 1.00 88.62 253 PRO A C 1
ATOM 1896 O O . PRO A 1 253 ? 4.838 -22.252 -14.251 1.00 88.62 253 PRO A O 1
ATOM 1899 N N . SER A 1 254 ? 6.740 -23.054 -13.362 1.00 84.62 254 SER A N 1
ATOM 1900 C CA . SER A 1 254 ? 6.545 -24.454 -13.747 1.00 84.62 254 SER A CA 1
ATOM 1901 C C . SER A 1 254 ? 7.125 -25.389 -12.687 1.00 84.62 254 SER A C 1
ATOM 1903 O O . SER A 1 254 ? 8.017 -25.001 -11.930 1.00 84.62 254 SER A O 1
ATOM 1905 N N . GLY A 1 255 ? 6.596 -26.611 -12.626 1.00 85.06 255 GLY A N 1
ATOM 1906 C CA . GLY A 1 255 ? 6.785 -27.522 -11.497 1.00 85.06 255 GLY A CA 1
ATOM 1907 C C . GLY A 1 255 ? 5.614 -27.450 -10.514 1.00 85.06 255 GLY A C 1
ATOM 1908 O O . GLY A 1 255 ? 4.567 -26.888 -10.835 1.00 85.06 255 GLY A O 1
ATOM 1909 N N . ALA A 1 256 ? 5.802 -28.044 -9.336 1.00 86.88 256 ALA A N 1
ATOM 1910 C CA . ALA A 1 256 ? 4.742 -28.192 -8.344 1.00 86.88 256 ALA A CA 1
ATOM 1911 C C . ALA A 1 256 ? 4.238 -26.853 -7.781 1.00 86.88 256 ALA A C 1
ATOM 1913 O O . ALA A 1 256 ? 4.970 -25.859 -7.717 1.00 86.88 256 ALA A O 1
ATOM 1914 N N . TRP A 1 257 ? 2.994 -26.876 -7.304 1.00 93.38 257 TRP A N 1
ATOM 1915 C CA . TRP A 1 257 ? 2.286 -25.774 -6.647 1.00 93.38 257 TRP A CA 1
ATOM 1916 C C . TRP A 1 257 ? 1.947 -24.596 -7.571 1.00 93.38 257 TRP A C 1
ATOM 1918 O O . TRP A 1 257 ? 1.859 -23.444 -7.133 1.00 93.38 257 TRP A O 1
ATOM 1928 N N . VAL A 1 258 ? 1.724 -24.894 -8.854 1.00 94.31 258 VAL A N 1
ATOM 1929 C CA . VAL A 1 258 ? 1.314 -23.930 -9.883 1.00 94.31 258 VAL A CA 1
ATOM 1930 C C . VAL A 1 258 ? -0.021 -24.341 -10.505 1.00 94.31 258 VAL A C 1
ATOM 1932 O O . VAL A 1 258 ? -0.204 -25.482 -10.919 1.00 94.31 258 VAL A O 1
ATOM 1935 N N . LEU A 1 259 ? -0.945 -23.388 -10.623 1.00 95.88 259 LEU A N 1
ATOM 1936 C CA . LEU A 1 259 ? -2.193 -23.524 -11.377 1.00 95.88 259 LEU A CA 1
ATOM 1937 C C . LEU A 1 259 ? -2.201 -22.540 -12.551 1.00 95.88 259 LEU A C 1
ATOM 1939 O O . LEU A 1 259 ? -1.767 -21.399 -12.410 1.00 95.88 259 LEU A O 1
ATOM 1943 N N . TYR A 1 260 ? -2.735 -22.953 -13.698 1.00 96.38 260 TYR A N 1
ATOM 1944 C CA . TYR A 1 260 ? -2.887 -22.092 -14.873 1.00 96.38 260 TYR A CA 1
ATOM 1945 C C . TYR A 1 260 ? -4.372 -21.837 -15.132 1.00 96.38 260 TYR A C 1
ATOM 1947 O O . TYR A 1 260 ? -5.090 -22.766 -15.492 1.00 96.38 260 TYR A O 1
ATOM 1955 N N . TYR A 1 261 ? -4.831 -20.599 -14.941 1.00 96.94 261 TYR A N 1
ATOM 1956 C CA . TYR A 1 261 ? -6.226 -20.198 -15.149 1.00 96.94 261 TYR A CA 1
ATOM 1957 C C . TYR A 1 261 ? -6.363 -19.346 -16.417 1.00 96.94 261 TYR A C 1
ATOM 1959 O O . TYR A 1 261 ? -5.926 -18.192 -16.438 1.00 96.94 261 TYR A O 1
ATOM 1967 N N . ASP A 1 262 ? -6.942 -19.907 -17.480 1.00 96.12 262 ASP A N 1
ATOM 1968 C CA . ASP A 1 262 ? -7.339 -19.160 -18.674 1.00 96.12 262 ASP A CA 1
ATOM 1969 C C . ASP A 1 262 ? -8.462 -18.181 -18.310 1.00 96.12 262 ASP A C 1
ATOM 1971 O O . ASP A 1 262 ? -9.526 -18.557 -17.820 1.00 96.12 262 ASP A O 1
ATOM 1975 N N . THR A 1 263 ? -8.223 -16.898 -18.560 1.00 94.75 263 THR A N 1
ATOM 1976 C CA . THR A 1 263 ? -9.194 -15.827 -18.312 1.00 94.75 263 THR A CA 1
ATOM 1977 C C . THR A 1 263 ? -10.353 -15.806 -19.311 1.00 94.75 263 THR A C 1
ATOM 1979 O O . THR A 1 263 ? -11.343 -15.119 -19.060 1.00 94.75 263 THR A O 1
ATOM 1982 N N . GLY A 1 264 ? -10.228 -16.501 -20.447 1.00 91.94 264 GLY A N 1
ATOM 1983 C CA . GLY A 1 264 ? -11.128 -16.394 -21.598 1.00 91.94 264 GLY A CA 1
ATOM 1984 C C . GLY A 1 264 ? -10.998 -15.073 -22.370 1.00 91.94 264 GLY A C 1
ATOM 1985 O O . GLY A 1 264 ? -11.753 -14.840 -23.312 1.00 91.94 264 GLY A O 1
ATOM 1986 N N . LEU A 1 265 ? -10.065 -14.193 -21.983 1.00 92.50 265 LEU A N 1
ATOM 1987 C CA . LEU A 1 265 ? -9.851 -12.893 -22.613 1.00 92.50 265 LEU A CA 1
ATOM 1988 C C . LEU A 1 265 ? -8.669 -12.958 -23.586 1.00 92.50 265 LEU A C 1
ATOM 1990 O O . LEU A 1 265 ? -7.539 -13.213 -23.170 1.00 92.50 265 LEU A O 1
ATOM 1994 N N . ALA A 1 266 ? -8.919 -12.665 -24.863 1.00 91.75 266 ALA A N 1
ATOM 1995 C CA . ALA A 1 266 ? -7.892 -12.667 -25.903 1.00 91.75 266 ALA A CA 1
ATOM 1996 C C . ALA A 1 266 ? -6.724 -11.704 -25.600 1.00 91.75 266 ALA A C 1
ATOM 1998 O O . ALA A 1 266 ? -6.921 -10.573 -25.144 1.00 91.75 266 ALA A O 1
ATOM 1999 N N . VAL A 1 267 ? -5.499 -12.141 -25.899 1.00 90.69 267 VAL A N 1
ATOM 2000 C CA . VAL A 1 267 ? -4.277 -11.338 -25.786 1.00 90.69 267 VAL A CA 1
ATOM 2001 C C . VAL A 1 267 ? -4.365 -10.139 -26.729 1.00 90.69 267 VAL A C 1
ATOM 2003 O O . VAL A 1 267 ? -4.633 -10.283 -27.918 1.00 90.69 267 VAL A O 1
ATOM 2006 N N . GLY A 1 268 ? -4.115 -8.945 -26.192 1.00 83.38 268 GLY A N 1
ATOM 2007 C CA . GLY A 1 268 ? -4.265 -7.674 -26.905 1.00 83.38 268 GLY A CA 1
ATOM 2008 C C . GLY A 1 268 ? -5.546 -6.916 -26.551 1.00 83.38 268 GLY A C 1
ATOM 2009 O O . GLY A 1 268 ? -5.626 -5.729 -26.854 1.00 83.38 268 GLY A O 1
ATOM 2010 N N . ASN A 1 269 ? -6.503 -7.541 -25.856 1.00 86.38 269 ASN A N 1
ATOM 2011 C CA . ASN A 1 269 ? -7.655 -6.836 -25.293 1.00 86.38 269 ASN A CA 1
ATOM 2012 C C . ASN A 1 269 ? -7.264 -5.954 -24.093 1.00 86.38 269 ASN A C 1
ATOM 2014 O O . ASN A 1 269 ? -6.263 -6.188 -23.415 1.00 86.38 269 ASN A O 1
ATOM 2018 N N . ALA A 1 270 ? -8.106 -4.957 -23.815 1.00 80.75 270 ALA A N 1
ATOM 2019 C CA . ALA A 1 270 ? -7.990 -4.048 -22.678 1.00 80.75 270 ALA A CA 1
ATOM 2020 C C . ALA A 1 270 ? -7.852 -4.765 -21.315 1.00 80.75 270 ALA A C 1
ATOM 2022 O O . ALA A 1 270 ? -8.376 -5.859 -21.101 1.00 80.75 270 ALA A O 1
ATOM 2023 N N . TYR A 1 271 ? -7.181 -4.099 -20.371 1.00 85.31 271 TYR A N 1
ATOM 2024 C CA . TYR A 1 271 ? -6.947 -4.598 -19.014 1.00 85.31 271 TYR A CA 1
ATOM 2025 C C . TYR A 1 271 ? -8.231 -4.974 -18.259 1.00 85.31 271 TYR A C 1
ATOM 2027 O O . TYR A 1 271 ? -9.105 -4.132 -18.046 1.00 85.31 271 TYR A O 1
ATOM 2035 N N . GLN A 1 272 ? -8.261 -6.205 -17.746 1.00 88.81 272 GLN A N 1
ATOM 2036 C CA . GLN A 1 272 ? -9.309 -6.751 -16.890 1.00 88.81 272 GLN A CA 1
ATOM 2037 C C . GLN A 1 272 ? -8.717 -7.122 -15.513 1.00 88.81 272 GLN A C 1
ATOM 2039 O O . GLN A 1 272 ? -7.769 -7.914 -15.460 1.00 88.81 272 GLN A O 1
ATOM 2044 N N . PRO A 1 273 ? -9.242 -6.588 -14.392 1.00 86.56 273 PRO A N 1
ATOM 2045 C CA . PRO A 1 273 ? -8.830 -6.990 -13.048 1.00 86.56 273 PRO A CA 1
ATOM 2046 C C . PRO A 1 273 ? -9.399 -8.359 -12.640 1.00 86.56 273 PRO A C 1
ATOM 2048 O O . PRO A 1 273 ? -10.483 -8.754 -13.083 1.00 86.56 273 PRO A O 1
ATOM 2051 N N . TYR A 1 274 ? -8.673 -9.041 -11.750 1.00 91.56 274 TYR A N 1
ATOM 2052 C CA . TYR A 1 274 ? -9.040 -10.322 -11.141 1.00 91.56 274 TYR A CA 1
ATOM 2053 C C . TYR A 1 274 ? -8.714 -10.346 -9.639 1.00 91.56 274 TYR A C 1
ATOM 2055 O O . TYR A 1 274 ? -7.699 -9.796 -9.210 1.00 91.56 274 TYR A O 1
ATOM 2063 N N . THR A 1 275 ? -9.528 -11.037 -8.841 1.00 91.50 275 THR A N 1
ATOM 2064 C CA . THR A 1 275 ? -9.256 -11.359 -7.428 1.00 91.50 275 THR A CA 1
ATOM 2065 C C . THR A 1 275 ? -9.139 -12.867 -7.237 1.00 91.50 275 THR A C 1
ATOM 2067 O O . THR A 1 275 ? -9.949 -13.601 -7.798 1.00 91.50 275 THR A O 1
ATOM 2070 N N . VAL A 1 276 ? -8.188 -13.329 -6.422 1.00 94.88 276 VAL A N 1
ATOM 2071 C CA . VAL A 1 276 ? -7.945 -14.756 -6.141 1.00 94.88 276 VAL A CA 1
ATOM 2072 C C . VAL A 1 276 ? -7.756 -15.000 -4.638 1.00 94.88 276 VAL A C 1
ATOM 2074 O O . VAL A 1 276 ? -7.075 -14.216 -3.974 1.00 94.88 276 VAL A O 1
ATOM 2077 N N . LYS A 1 277 ? -8.304 -16.098 -4.103 1.00 95.44 277 LYS A N 1
ATOM 2078 C CA . LYS A 1 277 ? -8.049 -16.606 -2.739 1.00 95.44 277 LYS A CA 1
ATOM 2079 C C . LYS A 1 277 ? -7.895 -18.128 -2.746 1.00 95.44 277 LYS A C 1
ATOM 2081 O O . LYS A 1 277 ? -8.526 -18.796 -3.559 1.00 95.44 277 LYS A O 1
ATOM 2086 N N . LEU A 1 278 ? -7.134 -18.673 -1.802 1.00 95.56 278 LEU A N 1
ATOM 2087 C CA . LEU A 1 278 ? -7.139 -20.101 -1.456 1.00 95.56 278 LEU A CA 1
ATOM 2088 C C . LEU A 1 278 ? -7.900 -20.320 -0.147 1.00 95.56 278 LEU A C 1
ATOM 2090 O O . LEU A 1 278 ? -7.990 -19.401 0.670 1.00 95.56 278 LEU A O 1
ATOM 2094 N N . LYS A 1 279 ? -8.427 -21.529 0.058 1.00 93.00 279 LYS A N 1
ATOM 2095 C CA . LYS A 1 279 ? -9.224 -21.887 1.235 1.00 93.00 279 LYS A CA 1
ATOM 2096 C C . LYS A 1 279 ? -9.062 -23.362 1.610 1.00 93.00 279 LYS A C 1
ATOM 2098 O O . LYS A 1 279 ? -8.987 -24.228 0.734 1.00 93.00 279 LYS A O 1
ATOM 2103 N N . ASP A 1 280 ? -9.002 -23.637 2.910 1.00 93.50 280 ASP A N 1
ATOM 2104 C CA . ASP A 1 280 ? -8.817 -24.985 3.464 1.00 93.50 280 ASP A CA 1
ATOM 2105 C C . ASP A 1 280 ? -10.133 -25.694 3.850 1.00 93.50 280 ASP A C 1
ATOM 2107 O O . ASP A 1 280 ? -11.228 -25.123 3.797 1.00 93.50 280 ASP A O 1
ATOM 2111 N N . ARG A 1 281 ? -10.025 -26.969 4.251 1.00 92.25 281 ARG A N 1
ATOM 2112 C CA . ARG A 1 281 ? -11.140 -27.818 4.722 1.00 92.25 281 ARG A CA 1
ATOM 2113 C C . ARG A 1 281 ? -11.797 -27.313 6.015 1.00 92.25 281 ARG A C 1
ATOM 2115 O O . ARG A 1 281 ? -12.915 -27.730 6.317 1.00 92.25 281 ARG A O 1
ATOM 2122 N N . LYS A 1 282 ? -11.130 -26.451 6.786 1.00 87.81 282 LYS A N 1
ATOM 2123 C CA . LYS A 1 282 ? -11.638 -25.818 8.018 1.00 87.81 282 LYS A CA 1
ATOM 2124 C C . LYS A 1 282 ? -12.243 -24.431 7.751 1.00 87.81 282 LYS A C 1
ATOM 2126 O O . LYS A 1 282 ? -12.869 -23.860 8.645 1.00 87.81 282 LYS A O 1
ATOM 2131 N N . GLY A 1 283 ? -12.126 -23.921 6.525 1.00 86.75 283 GLY A N 1
ATOM 2132 C CA . GLY A 1 283 ? -12.653 -22.642 6.066 1.00 86.75 283 GLY A CA 1
ATOM 2133 C C . GLY A 1 283 ? -11.728 -21.442 6.281 1.00 86.75 283 GLY A C 1
ATOM 2134 O O . GLY A 1 283 ? -12.193 -20.320 6.077 1.00 86.75 283 GLY A O 1
ATOM 2135 N N . LEU A 1 284 ? -10.460 -21.632 6.668 1.00 88.00 284 LEU A N 1
ATOM 2136 C CA . LEU A 1 284 ? -9.502 -20.521 6.699 1.00 88.00 284 LEU A CA 1
ATOM 2137 C C . LEU A 1 284 ? -9.149 -20.130 5.262 1.00 88.00 284 LEU A C 1
ATOM 2139 O O . LEU A 1 284 ? -9.079 -20.978 4.371 1.00 88.00 284 LEU A O 1
ATOM 2143 N N . VAL A 1 285 ? -8.939 -18.835 5.035 1.00 90.50 285 VAL A N 1
ATOM 2144 C CA . VAL A 1 285 ? -8.684 -18.265 3.706 1.00 90.50 285 VAL A CA 1
ATOM 2145 C C . VAL A 1 285 ? -7.328 -17.573 3.650 1.00 90.50 285 VAL A C 1
ATOM 2147 O O . VAL A 1 285 ? -6.887 -16.974 4.633 1.00 90.50 285 VAL A O 1
ATOM 2150 N N . SER A 1 286 ? -6.695 -17.607 2.479 1.00 91.12 286 SER A N 1
ATOM 2151 C CA . SER A 1 286 ? -5.519 -16.786 2.201 1.00 91.12 286 SER A CA 1
ATOM 2152 C C . SER A 1 286 ? -5.867 -15.296 2.202 1.00 91.12 286 SER A C 1
ATOM 2154 O O . SER A 1 286 ? -7.019 -14.894 2.005 1.00 91.12 286 SER A O 1
ATOM 2156 N N . GLU A 1 287 ? -4.845 -14.441 2.289 1.00 83.12 287 GLU A N 1
ATOM 2157 C CA . GLU A 1 287 ? -4.998 -13.074 1.787 1.00 83.12 287 GLU A CA 1
ATOM 2158 C C . GLU A 1 287 ? -5.491 -13.092 0.332 1.00 83.12 287 GLU A C 1
ATOM 2160 O O . GLU A 1 287 ? -5.106 -13.956 -0.462 1.00 83.12 287 GLU A O 1
ATOM 2165 N N . THR A 1 288 ? -6.304 -12.103 -0.041 1.00 86.25 288 THR A N 1
ATOM 2166 C CA . THR A 1 288 ? -6.724 -11.933 -1.435 1.00 86.25 288 THR A CA 1
ATOM 2167 C C . THR A 1 288 ? -5.560 -11.409 -2.275 1.00 86.25 288 THR A C 1
ATOM 2169 O O . THR A 1 288 ? -4.947 -10.383 -1.962 1.00 86.25 288 THR A O 1
ATOM 2172 N N . LEU A 1 289 ? -5.253 -12.123 -3.353 1.00 89.44 289 LEU A N 1
ATOM 2173 C CA . LEU A 1 289 ? -4.416 -11.653 -4.447 1.00 89.44 289 LEU A CA 1
ATOM 2174 C C . LEU A 1 289 ? -5.290 -10.827 -5.396 1.00 89.44 289 LEU A C 1
ATOM 2176 O O . LEU A 1 289 ? -6.186 -11.360 -6.044 1.00 89.44 289 LEU A O 1
ATOM 2180 N N . GLU A 1 290 ? -5.014 -9.531 -5.495 1.00 84.62 290 GLU A N 1
ATOM 2181 C CA . GLU A 1 290 ? -5.528 -8.680 -6.569 1.00 84.62 290 GLU A CA 1
ATOM 2182 C C . GLU A 1 290 ? -4.522 -8.706 -7.729 1.00 84.62 290 GLU A C 1
ATOM 2184 O O . GLU A 1 290 ? -3.330 -8.466 -7.532 1.00 84.62 290 GLU A O 1
ATOM 2189 N N . THR A 1 291 ? -4.988 -9.016 -8.935 1.00 88.44 291 THR A N 1
ATOM 2190 C CA . THR A 1 291 ? -4.168 -9.139 -10.147 1.00 88.44 291 THR A CA 1
ATOM 2191 C C . THR A 1 291 ? -4.967 -8.686 -11.380 1.00 88.44 291 THR A C 1
ATOM 2193 O O . THR A 1 291 ? -6.025 -8.069 -11.253 1.00 88.44 291 THR A O 1
ATOM 2196 N N . GLY A 1 292 ? -4.469 -8.928 -12.590 1.00 88.25 292 GLY A N 1
ATOM 2197 C CA . GLY A 1 292 ? -5.194 -8.646 -13.826 1.00 88.25 292 GLY A CA 1
ATOM 2198 C C . GLY A 1 292 ? -4.460 -9.121 -15.074 1.00 88.25 292 GLY A C 1
ATOM 2199 O O . GLY A 1 292 ? -3.351 -9.651 -14.993 1.00 88.25 292 GLY A O 1
ATOM 2200 N N . THR A 1 293 ? -5.082 -8.910 -16.232 1.00 92.06 293 THR A N 1
ATOM 2201 C CA . THR A 1 293 ? -4.448 -9.125 -17.541 1.00 92.06 293 THR A CA 1
ATOM 2202 C C . THR A 1 293 ? -3.441 -8.011 -17.865 1.00 92.06 293 THR A C 1
ATOM 2204 O O . THR A 1 293 ? -3.110 -7.175 -17.018 1.00 92.06 293 THR A O 1
ATOM 2207 N N . ALA A 1 294 ? -2.876 -8.006 -19.074 1.00 84.88 294 ALA A N 1
ATOM 2208 C CA . ALA A 1 294 ? -1.939 -6.961 -19.471 1.00 84.88 294 ALA A CA 1
ATOM 2209 C C . ALA A 1 294 ? -2.658 -5.621 -19.700 1.00 84.88 294 ALA A C 1
ATOM 2211 O O . ALA A 1 294 ? -3.863 -5.572 -19.929 1.00 84.88 294 ALA A O 1
ATOM 2212 N N . ARG A 1 295 ? -1.892 -4.525 -19.702 1.00 84.94 295 ARG A N 1
ATOM 2213 C CA . ARG A 1 295 ? -2.279 -3.280 -20.382 1.00 84.94 295 ARG A CA 1
ATOM 2214 C C . ARG A 1 295 ? -1.543 -3.271 -21.717 1.00 84.94 295 ARG A C 1
ATOM 2216 O O . ARG A 1 295 ? -0.345 -2.982 -21.704 1.00 84.94 295 ARG A O 1
ATOM 2223 N N . PRO A 1 296 ? -2.185 -3.638 -22.841 1.00 81.38 296 PRO A N 1
ATOM 2224 C CA . PRO A 1 296 ? -1.495 -3.685 -24.121 1.00 81.38 296 PRO A CA 1
ATOM 2225 C C . PRO A 1 296 ? -0.955 -2.298 -24.461 1.00 81.38 296 PRO A C 1
ATOM 2227 O O . PRO A 1 296 ? -1.634 -1.291 -24.249 1.00 81.38 296 PRO A O 1
ATOM 2230 N N . GLN A 1 297 ? 0.268 -2.249 -24.980 1.00 81.94 297 GLN A N 1
ATOM 2231 C CA . GLN A 1 297 ? 0.788 -1.036 -25.593 1.00 81.94 297 GLN A CA 1
ATOM 2232 C C . GLN A 1 297 ? -0.003 -0.778 -26.876 1.00 81.94 297 GLN A C 1
ATOM 2234 O O . GLN A 1 297 ? -0.093 -1.671 -27.720 1.00 81.94 297 GLN A O 1
ATOM 2239 N N . LEU A 1 298 ? -0.571 0.421 -27.026 1.00 82.62 298 LEU A N 1
ATOM 2240 C CA . LEU A 1 298 ? -1.173 0.811 -28.299 1.00 82.62 298 LEU A CA 1
ATOM 2241 C C . LEU A 1 298 ? -0.086 0.821 -29.396 1.00 82.62 298 LEU A C 1
ATOM 2243 O O . LEU A 1 298 ? 1.010 1.340 -29.137 1.00 82.62 298 LEU A O 1
ATOM 2247 N N . PRO A 1 299 ? -0.348 0.237 -30.584 1.00 83.38 299 PRO A N 1
ATOM 2248 C CA . PRO A 1 299 ? 0.517 0.364 -31.754 1.00 83.38 299 PRO A CA 1
ATOM 2249 C C . PRO A 1 299 ? 0.841 1.820 -32.116 1.00 83.38 299 PRO A C 1
ATOM 2251 O O . PRO A 1 299 ? 0.138 2.751 -31.731 1.00 83.38 299 PRO A O 1
ATOM 2254 N N . ALA A 1 300 ? 1.899 2.021 -32.902 1.00 85.44 300 ALA A N 1
ATOM 2255 C CA . ALA A 1 300 ? 2.189 3.336 -33.467 1.00 85.44 300 ALA A CA 1
ATOM 2256 C C . ALA A 1 300 ? 1.081 3.772 -34.441 1.00 85.44 300 ALA A C 1
ATOM 2258 O O . ALA A 1 300 ? 0.546 2.959 -35.200 1.00 85.44 300 ALA A O 1
ATOM 2259 N N . GLU A 1 301 ? 0.764 5.064 -34.447 1.00 93.00 301 GLU A N 1
ATOM 2260 C CA . GLU A 1 301 ? -0.227 5.645 -35.345 1.00 93.00 301 GLU A CA 1
ATOM 2261 C C . GLU A 1 301 ? 0.203 5.520 -36.808 1.00 93.00 301 GLU A C 1
ATOM 2263 O O . GLU A 1 301 ? 1.353 5.776 -37.177 1.00 93.00 301 GLU A O 1
ATOM 2268 N N . THR A 1 302 ? -0.754 5.196 -37.675 1.00 92.38 302 THR A N 1
ATOM 2269 C CA . THR A 1 302 ? -0.543 5.252 -39.121 1.00 92.38 302 THR A CA 1
ATOM 2270 C C . THR A 1 302 ? -0.665 6.702 -39.571 1.00 92.38 302 THR A C 1
ATOM 2272 O O . THR A 1 302 ? -1.758 7.268 -39.561 1.00 92.38 302 THR A O 1
ATOM 2275 N N . VAL A 1 303 ? 0.457 7.303 -39.970 1.00 92.88 303 VAL A N 1
ATOM 2276 C CA . VAL A 1 303 ? 0.488 8.630 -40.598 1.00 92.88 303 VAL A CA 1
ATOM 2277 C C . VAL A 1 303 ? 0.590 8.469 -42.110 1.00 92.88 303 VAL A C 1
ATOM 2279 O O . VAL A 1 303 ? 1.433 7.725 -42.607 1.00 92.88 303 VAL A O 1
ATOM 2282 N N . THR A 1 304 ? -0.262 9.159 -42.861 1.00 92.69 304 THR A N 1
ATOM 2283 C CA . THR A 1 304 ? -0.300 9.096 -44.328 1.00 92.69 304 THR A CA 1
ATOM 2284 C C . THR A 1 304 ? -0.422 10.495 -44.918 1.00 92.69 304 THR A C 1
ATOM 2286 O O . THR A 1 304 ? -1.293 11.268 -44.514 1.00 92.69 304 THR A O 1
ATOM 2289 N N . VAL A 1 305 ? 0.422 10.825 -45.900 1.00 91.81 305 VAL A N 1
ATOM 2290 C CA . VAL A 1 305 ? 0.237 12.022 -46.733 1.00 91.81 305 VAL A CA 1
ATOM 2291 C C . VAL A 1 305 ? -0.960 11.761 -47.645 1.00 91.81 305 VAL A C 1
ATOM 2293 O O . VAL A 1 305 ? -0.928 10.866 -48.483 1.00 91.81 305 VAL A O 1
ATOM 2296 N N . THR A 1 306 ? -2.043 12.502 -47.426 1.00 90.19 306 THR A N 1
ATOM 2297 C CA . THR A 1 306 ? -3.337 12.321 -48.115 1.00 90.19 306 THR A CA 1
ATOM 2298 C C . THR A 1 306 ? -3.581 13.368 -49.204 1.00 90.19 306 THR A C 1
ATOM 2300 O O . THR A 1 306 ? -4.506 13.219 -49.998 1.00 90.19 306 THR A O 1
ATOM 2303 N N . ARG A 1 307 ? -2.722 14.393 -49.286 1.00 90.25 307 ARG A N 1
ATOM 2304 C CA . ARG A 1 307 ? -2.646 15.356 -50.394 1.00 90.25 307 ARG A CA 1
ATOM 2305 C C . ARG A 1 307 ? -1.209 15.877 -50.506 1.00 90.25 307 ARG A C 1
ATOM 2307 O O . ARG A 1 307 ? -0.590 16.124 -49.468 1.00 90.25 307 ARG A O 1
ATOM 2314 N N . GLY A 1 308 ? -0.692 16.035 -51.725 1.00 86.56 308 GLY A N 1
ATOM 2315 C CA . GLY A 1 308 ? 0.735 16.259 -51.992 1.00 86.56 308 GLY A CA 1
ATOM 2316 C C . GLY A 1 308 ? 1.535 14.949 -52.042 1.00 86.56 308 GLY A C 1
ATOM 2317 O O . GLY A 1 308 ? 1.028 13.883 -51.697 1.00 86.56 308 GLY A O 1
ATOM 2318 N N . GLN A 1 309 ? 2.797 15.020 -52.472 1.00 88.56 309 GLN A N 1
ATOM 2319 C CA . GLN A 1 309 ? 3.683 13.858 -52.652 1.00 88.56 309 GLN A CA 1
ATOM 2320 C C . GLN A 1 309 ? 4.940 13.975 -51.786 1.00 88.56 309 GLN A C 1
ATOM 2322 O O . GLN A 1 309 ? 5.629 14.990 -51.832 1.00 88.56 309 GLN A O 1
ATOM 2327 N N . GLN A 1 310 ? 5.289 12.944 -51.012 1.00 89.88 310 GLN A N 1
ATOM 2328 C CA . GLN A 1 310 ? 6.528 12.968 -50.226 1.00 89.88 310 GLN A CA 1
ATOM 2329 C C . GLN A 1 310 ? 7.761 12.847 -51.142 1.00 89.88 310 GLN A C 1
ATOM 2331 O O . GLN A 1 310 ? 7.839 11.949 -51.979 1.00 89.88 310 GLN A O 1
ATOM 2336 N N . SER A 1 311 ? 8.742 13.735 -50.968 1.00 84.31 311 SER A N 1
ATOM 2337 C CA . SER A 1 311 ? 9.988 13.721 -51.742 1.00 84.31 311 SER A CA 1
ATOM 2338 C C . SER A 1 311 ? 10.876 12.523 -51.388 1.00 84.31 311 SER A C 1
ATOM 2340 O O . SER A 1 311 ? 11.173 12.263 -50.220 1.00 84.31 311 SER A O 1
ATOM 2342 N N . THR A 1 312 ? 11.372 11.825 -52.411 1.00 74.38 312 THR A N 1
ATOM 2343 C CA . THR A 1 312 ? 12.367 10.754 -52.267 1.00 74.38 312 THR A CA 1
ATOM 2344 C C . THR A 1 312 ? 13.660 11.296 -51.664 1.00 74.38 312 THR A C 1
ATOM 2346 O O . THR A 1 312 ? 14.260 12.211 -52.223 1.00 74.38 312 THR A O 1
ATOM 2349 N N . GLY A 1 313 ? 14.106 10.715 -50.547 1.00 70.50 313 GLY A N 1
ATOM 2350 C CA . GLY A 1 313 ? 15.285 11.190 -49.814 1.00 70.50 313 GLY A CA 1
ATOM 2351 C C . GLY A 1 313 ? 15.006 12.323 -48.819 1.00 70.50 313 GLY A C 1
ATOM 2352 O O . GLY A 1 313 ? 15.955 12.934 -48.336 1.00 70.50 313 GLY A O 1
ATOM 2353 N N . SER A 1 314 ? 13.739 12.613 -48.495 1.00 81.19 314 SER A N 1
ATOM 2354 C CA . SER A 1 314 ? 13.410 13.508 -47.381 1.00 81.19 314 SER A CA 1
ATOM 2355 C C . SER A 1 314 ? 13.898 12.971 -46.034 1.00 81.19 314 SER A C 1
ATOM 2357 O O . SER A 1 314 ? 13.987 11.756 -45.843 1.00 81.19 314 SER A O 1
ATOM 2359 N N . GLY A 1 315 ? 14.068 13.870 -45.065 1.00 78.19 315 GLY A N 1
ATOM 2360 C CA . GLY A 1 315 ? 14.346 13.510 -43.680 1.00 78.19 315 GLY A CA 1
ATOM 2361 C C . GLY A 1 315 ? 13.252 12.668 -43.023 1.00 78.19 315 GLY A C 1
ATOM 2362 O O . GLY A 1 315 ? 12.126 12.559 -43.521 1.00 78.19 315 GLY A O 1
ATOM 2363 N N . LEU A 1 316 ? 13.567 12.105 -41.854 1.00 85.88 316 LEU A N 1
ATOM 2364 C CA . LEU A 1 316 ? 12.609 11.346 -41.037 1.00 85.88 316 LEU A CA 1
ATOM 2365 C C . LEU A 1 316 ? 11.704 12.255 -40.189 1.00 85.88 316 LEU A C 1
ATOM 2367 O O . LEU A 1 316 ? 10.887 11.759 -39.403 1.00 85.88 316 LEU A O 1
ATOM 2371 N N . GLY A 1 317 ? 11.846 13.577 -40.311 1.00 86.19 317 GLY A N 1
ATOM 2372 C CA . GLY A 1 317 ? 11.035 14.565 -39.605 1.00 86.19 317 GLY A CA 1
ATOM 2373 C C . GLY A 1 317 ? 11.420 14.723 -38.139 1.00 86.19 317 GLY A C 1
ATOM 2374 O O . GLY A 1 317 ? 10.627 15.257 -37.374 1.00 86.19 317 GLY A O 1
ATOM 2375 N N . GLY A 1 318 ? 12.585 14.224 -37.712 1.00 83.75 318 GLY A N 1
ATOM 2376 C CA . GLY A 1 318 ? 12.984 14.224 -36.299 1.00 83.75 318 GLY A CA 1
ATOM 2377 C C . GLY A 1 318 ? 13.373 15.604 -35.762 1.00 83.75 318 GLY A C 1
ATOM 2378 O O . GLY A 1 318 ? 13.249 15.859 -34.566 1.00 83.75 318 GLY A O 1
ATOM 2379 N N . THR A 1 319 ? 13.819 16.513 -36.634 1.00 85.38 319 THR A N 1
ATOM 2380 C CA . THR A 1 319 ? 14.223 17.881 -36.272 1.00 85.38 319 THR A CA 1
ATOM 2381 C C . THR A 1 319 ? 13.794 18.882 -37.344 1.00 85.38 319 THR A C 1
ATOM 2383 O O . THR A 1 319 ? 13.455 18.498 -38.461 1.00 85.38 319 THR A O 1
ATOM 2386 N N . THR A 1 320 ? 13.864 20.178 -37.037 1.00 83.50 320 THR A N 1
ATOM 2387 C CA . THR A 1 320 ? 13.664 21.258 -38.020 1.00 83.50 320 THR A CA 1
ATOM 2388 C C . THR A 1 320 ? 14.721 21.275 -39.133 1.00 83.50 320 THR A C 1
ATOM 2390 O O . THR A 1 320 ? 14.448 21.811 -40.203 1.00 83.50 320 THR A O 1
ATOM 2393 N N . GLY A 1 321 ? 15.902 20.684 -38.903 1.00 83.12 321 GLY A N 1
ATOM 2394 C CA . GLY A 1 321 ? 16.962 20.524 -39.906 1.00 83.12 321 GLY A CA 1
ATOM 2395 C C . GLY A 1 321 ? 16.850 19.251 -40.755 1.00 83.12 321 GLY A C 1
ATOM 2396 O O . GLY A 1 321 ? 17.523 19.157 -41.775 1.00 83.12 321 GLY A O 1
ATOM 2397 N N . ASP A 1 322 ? 15.992 18.304 -40.362 1.00 88.19 322 ASP A N 1
ATOM 2398 C CA . ASP A 1 322 ? 15.714 17.049 -41.078 1.00 88.19 322 ASP A CA 1
ATOM 2399 C C . ASP A 1 322 ? 14.189 16.817 -41.216 1.00 88.19 322 ASP A C 1
ATOM 2401 O O . ASP A 1 322 ? 13.640 15.883 -40.621 1.00 88.19 322 ASP A O 1
ATOM 2405 N N . PRO A 1 323 ? 13.451 17.698 -41.920 1.00 91.94 323 PRO A N 1
ATOM 2406 C CA . PRO A 1 323 ? 12.006 17.570 -42.076 1.00 91.94 323 PRO A CA 1
ATOM 2407 C C . PRO A 1 323 ? 11.622 16.504 -43.115 1.00 91.94 323 PRO A C 1
ATOM 2409 O O . PRO A 1 323 ? 12.327 16.280 -44.102 1.00 91.94 323 PRO A O 1
ATOM 2412 N N . ILE A 1 324 ? 10.433 15.919 -42.954 1.00 93.00 324 ILE A N 1
ATOM 2413 C CA . ILE A 1 324 ? 9.747 15.210 -44.042 1.00 93.00 324 ILE A CA 1
ATOM 2414 C C . ILE A 1 324 ? 9.328 16.261 -45.073 1.00 93.00 324 ILE A C 1
ATOM 2416 O O . ILE A 1 324 ? 8.661 17.234 -44.727 1.00 93.00 324 ILE A O 1
ATOM 2420 N N . ILE A 1 325 ? 9.718 16.089 -46.333 1.00 92.00 325 ILE A N 1
ATOM 2421 C CA . ILE A 1 325 ? 9.460 17.064 -47.397 1.00 92.00 325 ILE A CA 1
ATOM 2422 C C . ILE A 1 325 ? 8.247 16.600 -48.201 1.00 92.00 325 ILE A C 1
ATOM 2424 O O . ILE A 1 325 ? 8.279 15.514 -48.778 1.00 92.00 325 ILE A O 1
ATOM 2428 N N . ILE A 1 326 ? 7.200 17.424 -48.255 1.00 92.56 326 ILE A N 1
ATOM 2429 C CA . ILE A 1 326 ? 6.012 17.199 -49.084 1.00 92.56 326 ILE A CA 1
ATOM 2430 C C . ILE A 1 326 ? 6.019 18.207 -50.235 1.00 92.56 326 ILE A C 1
ATOM 2432 O O . ILE A 1 326 ? 5.977 19.420 -50.036 1.00 92.56 326 ILE A O 1
ATOM 2436 N N . ASN A 1 327 ? 6.039 17.687 -51.451 1.00 91.00 327 ASN A N 1
ATOM 2437 C CA . ASN A 1 327 ? 5.837 18.432 -52.680 1.00 91.00 327 ASN A CA 1
ATOM 2438 C C . ASN A 1 327 ? 4.336 18.724 -52.790 1.00 91.00 327 ASN A C 1
ATOM 2440 O O . ASN A 1 327 ? 3.530 17.797 -52.906 1.00 91.00 327 ASN A O 1
ATOM 2444 N N . GLY A 1 328 ? 3.960 19.994 -52.666 1.00 86.44 328 GLY A N 1
ATOM 2445 C CA . GLY A 1 328 ? 2.567 20.424 -52.642 1.00 86.44 328 GLY A CA 1
ATOM 2446 C C . GLY A 1 328 ? 1.901 20.337 -54.015 1.00 86.44 328 GLY A C 1
ATOM 2447 O O . GLY A 1 328 ? 2.520 20.628 -55.040 1.00 86.44 328 GLY A O 1
ATOM 2448 N N . GLU A 1 329 ? 0.618 19.977 -54.021 1.00 84.69 329 GLU A N 1
ATOM 2449 C CA . GLU A 1 329 ? -0.232 20.039 -55.212 1.00 84.69 329 GLU A CA 1
ATOM 2450 C C . GLU A 1 329 ? -0.377 21.481 -55.718 1.00 84.69 329 GLU A C 1
ATOM 2452 O O . GLU A 1 329 ? -0.318 22.441 -54.949 1.00 84.69 329 GLU A O 1
ATOM 2457 N N . THR A 1 330 ? -0.687 21.657 -57.004 1.00 77.19 330 THR A N 1
ATOM 2458 C CA . THR A 1 330 ? -0.879 22.984 -57.627 1.00 77.19 330 THR A CA 1
ATOM 2459 C C . THR A 1 330 ? -2.204 23.673 -57.242 1.00 77.19 330 THR A C 1
ATOM 2461 O O . THR A 1 330 ? -2.722 24.493 -57.998 1.00 77.19 330 THR A O 1
ATOM 2464 N N . SER A 1 331 ? -2.808 23.306 -56.109 1.00 79.94 331 SER A N 1
ATOM 2465 C CA . SER A 1 331 ? -4.071 23.852 -55.595 1.00 79.94 331 SER A CA 1
ATOM 2466 C C . SER A 1 331 ? -4.154 23.690 -54.076 1.00 79.94 331 SER A C 1
ATOM 2468 O O . SER A 1 331 ? -3.733 22.662 -53.548 1.00 79.94 331 SER A O 1
ATOM 2470 N N . ALA A 1 332 ? -4.742 24.657 -53.372 1.00 80.00 332 ALA A N 1
ATOM 2471 C CA . ALA A 1 332 ? -4.924 24.591 -51.921 1.00 80.00 332 ALA A CA 1
ATOM 2472 C C . ALA A 1 332 ? -5.974 23.532 -51.494 1.00 80.00 332 ALA A C 1
ATOM 2474 O O . ALA A 1 332 ? -6.928 23.297 -52.240 1.00 80.00 332 ALA A O 1
ATOM 2475 N N . PRO A 1 333 ? -5.856 22.918 -50.295 1.00 83.88 333 PRO A N 1
ATOM 2476 C CA . PRO A 1 333 ? -4.694 22.938 -49.401 1.00 83.88 333 PRO A CA 1
ATOM 2477 C C . PRO A 1 333 ? -3.576 22.049 -49.965 1.00 83.88 333 PRO A C 1
ATOM 2479 O O . PRO A 1 333 ? -3.771 20.853 -50.179 1.00 83.88 333 PRO A O 1
ATOM 2482 N N . GLU A 1 334 ? -2.413 22.634 -50.238 1.00 89.62 334 GLU A N 1
ATOM 2483 C CA . GLU A 1 334 ? -1.382 22.055 -51.111 1.00 89.62 334 GLU A CA 1
ATOM 2484 C C . GLU A 1 334 ? -0.807 20.738 -50.569 1.00 89.62 334 GLU A C 1
ATOM 2486 O O . GLU A 1 334 ? -0.449 19.860 -51.353 1.00 89.62 334 GLU A O 1
ATOM 2491 N N . ALA A 1 335 ? -0.795 20.561 -49.244 1.00 92.25 335 ALA A N 1
ATOM 2492 C CA . ALA A 1 335 ? -0.534 19.285 -48.591 1.00 92.25 335 ALA A CA 1
ATOM 2493 C C . ALA A 1 335 ? -1.534 18.994 -47.457 1.00 92.25 335 ALA A C 1
ATOM 2495 O O . ALA A 1 335 ? -2.038 19.904 -46.791 1.00 92.25 335 ALA A O 1
ATOM 2496 N N . GLN A 1 336 ? -1.800 17.709 -47.209 1.00 93.94 336 GLN A N 1
ATOM 2497 C CA . GLN A 1 336 ? -2.593 17.219 -46.075 1.00 93.94 336 GLN A CA 1
ATOM 2498 C C . GLN A 1 336 ? -2.024 15.901 -45.548 1.00 93.94 336 GLN A C 1
ATOM 2500 O O . GLN A 1 336 ? -1.547 15.064 -46.319 1.00 93.94 336 GLN A O 1
ATOM 2505 N N . ILE A 1 337 ? -2.126 15.688 -44.237 1.00 94.75 337 ILE A N 1
ATOM 2506 C CA . ILE A 1 337 ? -1.783 14.427 -43.572 1.00 94.75 337 ILE A CA 1
ATOM 2507 C C . ILE A 1 337 ? -2.988 13.889 -42.803 1.00 94.75 337 ILE A C 1
ATOM 2509 O O . ILE A 1 337 ? -3.783 14.653 -42.261 1.00 94.75 337 ILE A O 1
ATOM 2513 N N . THR A 1 338 ? -3.105 12.568 -42.732 1.00 94.50 338 THR A N 1
ATOM 2514 C CA . THR A 1 338 ? -4.069 11.878 -41.870 1.00 94.50 338 THR A CA 1
ATOM 2515 C C . THR A 1 338 ? -3.312 10.996 -40.883 1.00 94.50 338 THR A C 1
ATOM 2517 O O . THR A 1 338 ? -2.356 10.327 -41.272 1.00 94.50 338 THR A O 1
ATOM 2520 N N . ILE A 1 339 ? -3.715 11.032 -39.613 1.00 95.12 339 ILE A N 1
ATOM 2521 C CA . ILE A 1 339 ? -3.160 10.253 -38.502 1.00 95.12 339 ILE A CA 1
ATOM 2522 C C . ILE A 1 339 ? -4.289 9.379 -37.956 1.00 95.12 339 ILE A C 1
ATOM 2524 O O . ILE A 1 339 ? -5.304 9.894 -37.487 1.00 95.12 339 ILE A O 1
ATOM 2528 N N . ALA A 1 340 ? -4.128 8.063 -38.046 1.00 93.06 340 ALA A N 1
ATOM 2529 C CA . ALA A 1 340 ? -5.157 7.088 -37.706 1.00 93.06 340 ALA A CA 1
ATOM 2530 C C . ALA A 1 340 ? -4.621 6.014 -36.755 1.00 93.06 340 ALA A C 1
ATOM 2532 O O . ALA A 1 340 ? -3.472 5.581 -36.877 1.00 93.06 340 ALA A O 1
ATOM 2533 N N . HIS A 1 341 ? -5.478 5.530 -35.858 1.00 91.81 341 HIS A N 1
ATOM 2534 C CA . HIS A 1 341 ? -5.177 4.400 -34.987 1.00 91.81 341 HIS A CA 1
ATOM 2535 C C . HIS A 1 341 ? -6.287 3.341 -35.068 1.00 91.81 341 HIS A C 1
ATOM 2537 O O . HIS A 1 341 ? -7.471 3.666 -35.017 1.00 91.81 341 HIS A O 1
ATOM 2543 N N . SER A 1 342 ? -5.922 2.067 -35.233 1.00 86.19 342 SER A N 1
ATOM 2544 C CA . SER A 1 342 ? -6.860 1.004 -35.634 1.00 86.19 342 SER A CA 1
ATOM 2545 C C . SER A 1 342 ? -7.657 0.363 -34.493 1.00 86.19 342 SER A C 1
ATOM 2547 O O . SER A 1 342 ? -8.663 -0.293 -34.761 1.00 86.19 342 SER A O 1
ATOM 2549 N N . THR A 1 343 ? -7.248 0.537 -33.233 1.00 84.19 343 THR A N 1
ATOM 2550 C CA . THR A 1 343 ? -7.973 -0.024 -32.078 1.00 84.19 343 THR A CA 1
ATOM 2551 C C . THR A 1 343 ? -9.276 0.748 -31.815 1.00 84.19 343 THR A C 1
ATOM 2553 O O . THR A 1 343 ? -9.234 1.967 -31.651 1.00 84.19 343 THR A O 1
ATOM 2556 N N . PRO A 1 344 ? -10.442 0.082 -31.716 1.00 78.62 344 PRO A N 1
ATOM 2557 C CA . PRO A 1 344 ? -11.693 0.746 -31.353 1.00 78.62 344 PRO A CA 1
ATOM 2558 C C . PRO A 1 344 ? -11.639 1.384 -29.957 1.00 78.62 344 PRO A C 1
ATOM 2560 O O . PRO A 1 344 ? -11.089 0.807 -29.021 1.00 78.62 344 PRO A O 1
ATOM 2563 N N . GLY A 1 345 ? -12.258 2.558 -29.804 1.00 78.88 345 GLY A N 1
ATOM 2564 C CA . GLY A 1 345 ? -12.320 3.268 -28.521 1.00 78.88 345 GLY A CA 1
ATOM 2565 C C . GLY A 1 345 ? -11.042 4.021 -28.128 1.00 78.88 345 GLY A C 1
ATOM 2566 O O . GLY A 1 345 ? -10.910 4.385 -26.961 1.00 78.88 345 GLY A O 1
ATOM 2567 N N . THR A 1 346 ? -10.119 4.257 -29.070 1.00 88.69 346 THR A N 1
ATOM 2568 C CA . THR A 1 346 ? -8.938 5.115 -28.868 1.00 88.69 346 THR A CA 1
ATOM 2569 C C . THR A 1 346 ? -9.094 6.495 -29.508 1.00 88.69 346 THR A C 1
ATOM 2571 O O . THR A 1 346 ? -9.605 6.592 -30.629 1.00 88.69 346 THR A O 1
ATOM 2574 N N . THR A 1 347 ? -8.580 7.536 -28.851 1.00 91.94 347 THR A N 1
ATOM 2575 C CA . THR A 1 347 ? -8.566 8.926 -29.349 1.00 91.94 347 THR A CA 1
ATOM 2576 C C . THR A 1 347 ? -7.173 9.280 -29.857 1.00 91.94 347 THR A C 1
ATOM 2578 O O . THR A 1 347 ? -6.210 9.077 -29.122 1.00 91.94 347 THR A O 1
ATOM 2581 N N . VAL A 1 348 ? -7.041 9.829 -31.072 1.00 94.75 348 VAL A N 1
ATOM 2582 C CA . VAL A 1 348 ? -5.781 10.435 -31.533 1.00 94.75 348 VAL A CA 1
ATOM 2583 C C . VAL A 1 348 ? -5.822 11.927 -31.208 1.00 94.75 348 VAL A C 1
ATOM 2585 O O . VAL A 1 348 ? -6.673 12.671 -31.695 1.00 94.75 348 VAL A O 1
ATOM 2588 N N . HIS A 1 349 ? -4.873 12.361 -30.391 1.00 93.00 349 HIS A N 1
ATOM 2589 C CA . HIS A 1 349 ? -4.673 13.745 -29.986 1.00 93.00 349 HIS A CA 1
ATOM 2590 C C . HIS A 1 349 ? -3.539 14.341 -30.814 1.00 93.00 349 HIS A C 1
ATOM 2592 O O . HIS A 1 349 ? -2.389 13.910 -30.680 1.00 93.00 349 HIS A O 1
ATOM 2598 N N . CYS A 1 350 ? -3.836 15.328 -31.657 1.00 94.50 350 CYS A N 1
ATOM 2599 C CA . CYS A 1 350 ? -2.885 15.929 -32.590 1.00 94.50 350 CYS A CA 1
ATOM 2600 C C . CYS A 1 350 ? -2.861 17.459 -32.492 1.00 94.50 350 CYS A C 1
ATOM 2602 O O . CYS A 1 350 ? -3.897 18.116 -32.481 1.00 94.50 350 CYS A O 1
ATOM 2604 N N . GLU A 1 351 ? -1.662 18.035 -32.524 1.00 93.81 351 GLU A N 1
ATOM 2605 C CA . GLU A 1 351 ? -1.403 19.472 -32.580 1.00 93.81 351 GLU A CA 1
ATOM 2606 C C . GLU A 1 351 ? -0.560 19.800 -33.816 1.00 93.81 351 GLU A C 1
ATOM 2608 O O . GLU A 1 351 ? 0.474 19.168 -34.049 1.00 93.81 351 GLU A O 1
ATOM 2613 N N . VAL A 1 352 ? -0.962 20.809 -34.589 1.00 92.75 352 VAL A N 1
ATOM 2614 C CA . VAL A 1 352 ? -0.225 21.295 -35.767 1.00 92.75 352 VAL A CA 1
ATOM 2615 C C . VAL A 1 352 ? 0.081 22.779 -35.616 1.00 92.75 352 VAL A C 1
ATOM 2617 O O . VAL A 1 352 ? -0.811 23.567 -35.308 1.00 92.75 352 VAL A O 1
ATOM 2620 N N . GLN A 1 353 ? 1.339 23.161 -35.840 1.00 91.12 353 GLN A N 1
ATOM 2621 C CA . GLN A 1 353 ? 1.823 24.532 -35.686 1.00 91.12 353 GLN A CA 1
ATOM 2622 C C . GLN A 1 353 ? 2.843 24.898 -36.773 1.00 91.12 353 GLN A C 1
ATOM 2624 O O . GLN A 1 353 ? 3.723 24.102 -37.094 1.00 91.12 353 GLN A O 1
ATOM 2629 N N . GLU A 1 354 ? 2.761 26.114 -37.314 1.00 89.69 354 GLU A N 1
ATOM 2630 C CA . GLU A 1 354 ? 3.761 26.656 -38.245 1.00 89.69 354 GLU A CA 1
ATOM 2631 C C . GLU A 1 354 ? 5.023 27.148 -37.506 1.00 89.69 354 GLU A C 1
ATOM 2633 O O . GLU A 1 354 ? 4.940 27.768 -36.439 1.00 89.69 354 GLU A O 1
ATOM 2638 N N . ILE A 1 355 ? 6.196 26.868 -38.082 1.00 85.25 355 ILE A N 1
ATOM 2639 C CA . ILE A 1 355 ? 7.522 27.220 -37.562 1.00 85.25 355 ILE A CA 1
ATOM 2640 C C . ILE A 1 355 ? 8.175 28.234 -38.504 1.00 85.25 355 ILE A C 1
ATOM 2642 O O . ILE A 1 355 ? 8.345 27.958 -39.691 1.00 85.25 355 ILE A O 1
ATOM 2646 N N . VAL A 1 356 ? 8.586 29.387 -37.969 1.00 76.81 356 VAL A N 1
ATOM 2647 C CA . VAL A 1 356 ? 9.208 30.472 -38.742 1.00 76.81 356 VAL A CA 1
ATOM 2648 C C . VAL A 1 356 ? 10.597 30.754 -38.170 1.00 76.81 356 VAL A C 1
ATOM 2650 O O . VAL A 1 356 ? 10.755 31.261 -37.057 1.00 76.81 356 VAL A O 1
ATOM 2653 N N . GLY A 1 357 ? 11.630 30.380 -38.927 1.00 67.94 357 GLY A N 1
ATOM 2654 C CA . GLY A 1 357 ? 13.010 30.376 -38.443 1.00 67.94 357 GLY A CA 1
ATOM 2655 C C . GLY A 1 357 ? 13.207 29.371 -37.301 1.00 67.94 357 GLY A C 1
ATOM 2656 O O . GLY A 1 357 ? 12.742 28.237 -37.372 1.00 67.94 357 GLY A O 1
ATOM 2657 N N . ALA A 1 358 ? 13.892 29.788 -36.235 1.00 57.00 358 ALA A N 1
ATOM 2658 C CA . ALA A 1 358 ? 14.130 28.960 -35.048 1.00 57.00 358 ALA A CA 1
ATOM 2659 C C . ALA A 1 358 ? 13.002 29.035 -33.992 1.00 57.00 358 ALA A C 1
ATOM 2661 O O . ALA A 1 358 ? 13.177 28.528 -32.885 1.00 57.00 358 ALA A O 1
ATOM 2662 N N . SER A 1 359 ? 11.867 29.681 -34.298 1.00 52.47 359 SER A N 1
ATOM 2663 C CA . SER A 1 359 ? 10.783 29.938 -33.341 1.00 52.47 359 SER A CA 1
ATOM 2664 C C . SER A 1 359 ? 9.430 29.409 -33.826 1.00 52.47 359 SER A C 1
ATOM 2666 O O . SER A 1 359 ? 9.101 29.454 -35.012 1.00 52.47 359 SER A O 1
ATOM 2668 N N . SER A 1 360 ? 8.622 28.914 -32.890 1.00 64.81 360 SER A N 1
ATOM 2669 C CA . SER A 1 360 ? 7.249 28.467 -33.127 1.00 64.81 360 SER A CA 1
ATOM 2670 C C . SER A 1 360 ? 6.275 29.630 -32.921 1.00 64.81 360 SER A C 1
ATOM 2672 O O . SER A 1 360 ? 5.915 29.941 -31.785 1.00 64.81 360 SER A O 1
ATOM 2674 N N . THR A 1 361 ? 5.884 30.288 -34.012 1.00 59.94 361 THR A N 1
ATOM 2675 C CA . THR A 1 361 ? 5.121 31.551 -33.994 1.00 59.94 361 THR A CA 1
ATOM 2676 C C . THR A 1 361 ? 3.702 31.438 -34.553 1.00 59.94 361 THR A C 1
ATOM 2678 O O . THR A 1 361 ? 2.897 32.339 -34.325 1.00 59.94 361 THR A O 1
ATOM 2681 N N . GLY A 1 362 ? 3.368 30.351 -35.258 1.00 62.78 362 GLY A N 1
ATOM 2682 C CA . GLY A 1 362 ? 2.011 30.109 -35.750 1.00 62.78 362 GLY A CA 1
ATOM 2683 C C . GLY A 1 362 ? 1.024 29.735 -34.638 1.00 62.78 362 GLY A C 1
ATOM 2684 O O . GLY A 1 362 ? 1.412 29.203 -33.593 1.00 62.78 362 GLY A O 1
ATOM 2685 N N . ALA A 1 363 ? -0.268 29.963 -34.888 1.00 69.69 363 ALA A N 1
ATOM 2686 C CA . ALA A 1 363 ? -1.342 29.444 -34.044 1.00 69.69 363 ALA A CA 1
ATOM 2687 C C . ALA A 1 363 ? -1.375 27.903 -34.087 1.00 69.69 363 ALA A C 1
ATOM 2689 O O . ALA A 1 363 ? -1.125 27.299 -35.132 1.00 69.69 363 ALA A O 1
ATOM 2690 N N . VAL A 1 364 ? -1.684 27.270 -32.954 1.00 83.88 364 VAL A N 1
ATOM 2691 C CA . VAL A 1 364 ? -1.789 25.807 -32.852 1.00 83.88 364 VAL A CA 1
ATOM 2692 C C . VAL A 1 364 ? -3.199 25.369 -33.240 1.00 83.88 364 VAL A C 1
ATOM 2694 O O . VAL A 1 364 ? -4.174 25.827 -32.650 1.00 83.88 364 VAL A O 1
ATOM 2697 N N . SER A 1 365 ? -3.307 24.458 -34.206 1.00 85.56 365 SER A N 1
ATOM 2698 C CA . SER A 1 365 ? -4.548 23.734 -34.507 1.00 85.56 365 SER A CA 1
ATOM 2699 C C . SER A 1 365 ? -4.550 22.408 -33.749 1.00 85.56 365 SER A C 1
ATOM 2701 O O . SER A 1 365 ? -3.630 21.612 -33.940 1.00 85.56 365 SER A O 1
ATOM 2703 N N . GLN A 1 366 ? -5.551 22.177 -32.898 1.00 90.25 366 GLN A N 1
ATOM 2704 C CA . GLN A 1 366 ? -5.707 20.945 -32.115 1.00 90.25 366 GLN A CA 1
ATOM 2705 C C . GLN A 1 366 ? -6.844 20.077 -32.674 1.00 90.25 366 GLN A C 1
ATOM 2707 O O . GLN A 1 366 ? -7.845 20.603 -33.163 1.00 90.25 366 GLN A O 1
ATOM 2712 N N . TYR A 1 367 ? -6.677 18.756 -32.607 1.00 90.50 367 TYR A N 1
ATOM 2713 C CA . TYR A 1 367 ? -7.619 17.759 -33.113 1.00 90.50 367 TYR A CA 1
ATOM 2714 C C . TYR A 1 367 ? -7.642 16.546 -32.170 1.00 90.50 367 TYR A C 1
ATOM 2716 O O . TYR A 1 367 ? -6.616 15.888 -32.010 1.00 90.50 367 TYR A O 1
ATOM 2724 N N . ASP A 1 368 ? -8.809 16.223 -31.609 1.00 90.69 368 ASP A N 1
ATOM 2725 C CA . ASP A 1 368 ? -9.009 15.115 -30.660 1.00 90.69 368 ASP A CA 1
ATOM 2726 C C . ASP A 1 368 ? -10.056 14.137 -31.222 1.00 90.69 368 ASP A C 1
ATOM 2728 O O . ASP A 1 368 ? -11.236 14.174 -30.878 1.00 90.69 368 ASP A O 1
ATOM 2732 N N . THR A 1 369 ? -9.644 13.316 -32.190 1.00 90.88 369 THR A N 1
ATOM 2733 C CA . THR A 1 369 ? -10.531 12.439 -32.986 1.00 90.88 369 THR A CA 1
ATOM 2734 C C . THR A 1 369 ? -9.777 11.187 -33.433 1.00 90.88 369 THR A C 1
ATOM 2736 O O . THR A 1 369 ? -8.576 11.084 -33.230 1.00 90.88 369 THR A O 1
ATOM 2739 N N . ASN A 1 370 ? -10.440 10.201 -34.035 1.00 90.69 370 ASN A N 1
ATOM 2740 C CA . ASN A 1 370 ? -9.745 9.085 -34.678 1.00 90.69 370 ASN A CA 1
ATOM 2741 C C . ASN A 1 370 ? -10.525 8.646 -35.934 1.00 90.69 370 ASN A C 1
ATOM 2743 O O . ASN A 1 370 ? -11.636 8.132 -35.783 1.00 90.69 370 ASN A O 1
ATOM 2747 N N . PRO A 1 371 ? -9.995 8.849 -37.156 1.00 91.69 371 PRO A N 1
ATOM 2748 C CA . PRO A 1 371 ? -8.714 9.487 -37.484 1.00 91.69 371 PRO A CA 1
ATOM 2749 C C . PRO A 1 371 ? -8.746 11.023 -37.368 1.00 91.69 371 PRO A C 1
ATOM 2751 O O . PRO A 1 371 ? -9.804 11.641 -37.455 1.00 91.69 371 PRO A O 1
ATOM 2754 N N . VAL A 1 372 ? -7.565 11.637 -37.257 1.00 94.19 372 VAL A N 1
ATOM 2755 C CA . VAL A 1 372 ? -7.341 13.078 -37.469 1.00 94.19 372 VAL A CA 1
ATOM 2756 C C . VAL A 1 372 ? -6.914 13.315 -38.918 1.00 94.19 372 VAL A C 1
ATOM 2758 O O . VAL A 1 372 ? -5.976 12.670 -39.379 1.00 94.19 372 VAL A O 1
ATOM 2761 N N . THR A 1 373 ? -7.488 14.306 -39.604 1.00 93.00 373 THR A N 1
ATOM 2762 C CA . THR A 1 373 ? -6.953 14.835 -40.876 1.00 93.00 373 THR A CA 1
ATOM 2763 C C . THR A 1 373 ? -6.585 16.308 -40.709 1.00 93.00 373 THR A C 1
ATOM 2765 O O . THR A 1 373 ? -7.444 17.135 -40.413 1.00 93.00 373 THR A O 1
ATOM 2768 N N . ALA A 1 374 ? -5.311 16.644 -40.919 1.00 91.88 374 ALA A N 1
ATOM 2769 C CA . ALA A 1 374 ? -4.767 17.988 -40.745 1.00 91.88 374 ALA A CA 1
ATOM 2770 C C . ALA A 1 374 ? -4.169 18.538 -42.051 1.00 91.88 374 ALA A C 1
ATOM 2772 O O . ALA A 1 374 ? -3.540 17.815 -42.829 1.00 91.88 374 ALA A O 1
ATOM 2773 N N . SER A 1 375 ? -4.354 19.838 -42.291 1.00 91.19 375 SER A N 1
ATOM 2774 C CA . SER A 1 375 ? -3.926 20.510 -43.527 1.00 91.19 375 SER A CA 1
ATOM 2775 C C . SER A 1 375 ? -2.649 21.328 -43.327 1.00 91.19 375 SER A C 1
ATOM 2777 O O . SER A 1 375 ? -2.502 22.010 -42.317 1.00 91.19 375 SER A O 1
ATOM 2779 N N . LEU A 1 376 ? -1.749 21.280 -44.311 1.00 91.88 376 LEU A N 1
ATOM 2780 C CA . LEU A 1 376 ? -0.428 21.917 -44.315 1.00 91.88 376 LEU A CA 1
ATOM 2781 C C . LEU A 1 376 ? -0.319 22.821 -45.564 1.00 91.88 376 LEU A C 1
ATOM 2783 O O . LEU A 1 376 ? 0.363 22.494 -46.533 1.00 91.88 376 LEU A O 1
ATOM 2787 N N . GLY A 1 377 ? -1.095 23.909 -45.595 1.00 86.56 377 GLY A N 1
ATOM 2788 C CA . GLY A 1 377 ? -1.256 24.764 -46.783 1.00 86.56 377 GLY A CA 1
ATOM 2789 C C . GLY A 1 377 ? -0.191 25.859 -46.917 1.00 86.56 377 GLY A C 1
ATOM 2790 O O . GLY A 1 377 ? 0.097 26.569 -45.959 1.00 86.56 377 GLY A O 1
ATOM 2791 N N . LEU A 1 378 ? 0.343 26.053 -48.125 1.00 87.12 378 LEU A N 1
ATOM 2792 C CA . LEU A 1 378 ? 1.385 27.048 -48.422 1.00 87.12 378 LEU A CA 1
ATOM 2793 C C . LEU A 1 378 ? 0.888 28.499 -48.349 1.00 87.12 378 LEU A C 1
ATOM 2795 O O . LEU A 1 378 ? 1.690 29.406 -48.143 1.00 87.12 378 LEU A O 1
ATOM 2799 N N . ALA A 1 379 ? -0.420 28.732 -48.509 1.00 82.50 379 ALA A N 1
ATOM 2800 C CA . ALA A 1 379 ? -1.049 30.057 -48.421 1.00 82.50 379 ALA A CA 1
ATOM 2801 C C . ALA A 1 379 ? -0.435 31.129 -49.358 1.00 82.50 379 ALA A C 1
ATOM 2803 O O . ALA A 1 379 ? -0.466 32.318 -49.055 1.00 82.50 379 ALA A O 1
ATOM 2804 N N . GLY A 1 380 ? 0.110 30.702 -50.505 1.00 77.88 380 GLY A N 1
ATOM 2805 C CA . GLY A 1 380 ? 0.755 31.554 -51.515 1.00 77.88 380 GLY A CA 1
ATOM 2806 C C . GLY A 1 380 ? 2.288 31.516 -51.506 1.00 77.88 380 GLY A C 1
ATOM 2807 O O . GLY A 1 380 ? 2.901 31.748 -52.554 1.00 77.88 380 GLY A O 1
ATOM 2808 N N . GLU A 1 381 ? 2.898 31.152 -50.375 1.00 84.12 381 GLU A N 1
ATOM 2809 C CA . GLU A 1 381 ? 4.354 31.068 -50.217 1.00 84.12 381 GLU A CA 1
ATOM 2810 C C . GLU A 1 381 ? 4.985 29.944 -51.052 1.00 84.12 381 GLU A C 1
ATOM 2812 O O . GLU A 1 381 ? 4.324 28.998 -51.489 1.00 84.12 381 GLU A O 1
ATOM 2817 N N . ASN A 1 382 ? 6.297 30.038 -51.282 1.00 85.81 382 ASN A N 1
ATOM 2818 C CA . ASN A 1 382 ? 7.033 29.011 -52.027 1.00 85.81 382 ASN A CA 1
ATOM 2819 C C . ASN A 1 382 ? 7.437 27.805 -51.153 1.00 85.81 382 ASN A C 1
ATOM 2821 O O . ASN A 1 382 ? 7.597 26.702 -51.678 1.00 85.81 382 ASN A O 1
ATOM 2825 N N . GLU A 1 383 ? 7.572 27.991 -49.837 1.00 89.56 383 GLU A N 1
ATOM 2826 C CA . GLU A 1 383 ? 7.805 26.917 -48.866 1.00 89.56 383 GLU A CA 1
ATOM 2827 C C . GLU A 1 383 ? 7.293 27.278 -47.462 1.00 89.56 383 GLU A C 1
ATOM 2829 O O . GLU A 1 383 ? 7.277 28.450 -47.091 1.00 89.56 383 GLU A O 1
ATOM 2834 N N . LYS A 1 384 ? 6.907 26.270 -46.666 1.00 90.25 384 LYS A N 1
ATOM 2835 C CA . LYS A 1 384 ? 6.556 26.414 -45.237 1.00 90.25 384 LYS A CA 1
ATOM 2836 C C . LYS A 1 384 ? 7.021 25.214 -44.414 1.00 90.25 384 LYS A C 1
ATOM 2838 O O . LYS A 1 384 ? 7.126 24.108 -44.941 1.00 90.25 384 LYS A O 1
ATOM 2843 N N . LEU A 1 385 ? 7.270 25.417 -43.118 1.00 90.88 385 LEU A N 1
ATOM 2844 C CA . LEU A 1 385 ? 7.667 24.371 -42.168 1.00 90.88 385 LEU A CA 1
ATOM 2845 C C . LEU A 1 385 ? 6.631 24.238 -41.044 1.00 90.88 385 LEU A C 1
ATOM 2847 O O . LEU A 1 385 ? 6.262 25.219 -40.404 1.00 90.88 385 LEU A O 1
ATOM 2851 N N . TYR A 1 386 ? 6.213 23.007 -40.766 1.00 92.31 386 TYR A N 1
ATOM 2852 C CA . TYR A 1 386 ? 5.249 22.666 -39.725 1.00 92.31 386 TYR A CA 1
ATOM 2853 C C . TYR A 1 386 ? 5.848 21.724 -38.693 1.00 92.31 386 TYR A C 1
ATOM 2855 O O . TYR A 1 386 ? 6.616 20.823 -39.025 1.00 92.31 386 TYR A O 1
ATOM 2863 N N . LYS A 1 387 ? 5.431 21.897 -37.443 1.00 92.81 387 LYS A N 1
ATOM 2864 C CA . LYS A 1 387 ? 5.589 20.944 -36.349 1.00 92.81 387 LYS A CA 1
ATOM 2865 C C . LYS A 1 387 ? 4.242 20.272 -36.110 1.00 92.81 387 LYS A C 1
ATOM 2867 O O . LYS A 1 387 ? 3.245 20.950 -35.876 1.00 92.81 387 LYS A O 1
ATOM 2872 N N . VAL A 1 388 ? 4.235 18.947 -36.148 1.00 94.19 388 VAL A N 1
ATOM 2873 C CA . VAL A 1 388 ? 3.075 18.096 -35.879 1.00 94.19 388 VAL A CA 1
ATOM 2874 C C . VAL A 1 388 ? 3.415 17.239 -34.663 1.00 94.19 388 VAL A C 1
ATOM 2876 O O . VAL A 1 388 ? 4.401 16.503 -34.682 1.00 94.19 388 VAL A O 1
ATOM 2879 N N . LYS A 1 389 ? 2.635 17.356 -33.590 1.00 93.69 389 LYS A N 1
ATOM 2880 C CA . LYS A 1 389 ? 2.789 16.602 -32.338 1.00 93.69 389 LYS A CA 1
ATOM 2881 C C . LYS A 1 389 ? 1.556 15.731 -32.146 1.00 93.69 389 LYS A C 1
ATOM 2883 O O . LYS A 1 389 ? 0.456 16.266 -32.167 1.00 93.69 389 LYS A O 1
ATOM 2888 N N . TYR A 1 390 ? 1.720 14.428 -31.942 1.00 94.62 390 TYR A N 1
ATOM 2889 C CA . TYR A 1 390 ? 0.591 13.512 -31.784 1.00 94.62 390 TYR A CA 1
ATOM 2890 C C . TYR A 1 390 ? 0.859 12.372 -30.796 1.00 94.62 390 TYR A C 1
ATOM 2892 O O . TYR A 1 390 ? 2.009 12.015 -30.539 1.00 94.62 390 TYR A O 1
ATOM 2900 N N . HIS A 1 391 ? -0.221 11.835 -30.231 1.00 93.56 391 HIS A N 1
ATOM 2901 C CA . HIS A 1 391 ? -0.265 10.585 -29.466 1.00 93.56 391 HIS A CA 1
ATOM 2902 C C . HIS A 1 391 ? -1.698 10.040 -29.436 1.00 93.56 391 HIS A C 1
ATOM 2904 O O . HIS A 1 391 ? -2.634 10.736 -29.831 1.00 93.56 391 HIS A O 1
ATOM 2910 N N . THR A 1 392 ? -1.861 8.823 -28.929 1.00 92.75 392 THR A N 1
ATOM 2911 C CA . THR A 1 392 ? -3.132 8.107 -28.849 1.00 92.75 392 THR A CA 1
ATOM 2912 C C . THR A 1 392 ? -3.306 7.502 -27.464 1.00 92.75 392 THR A C 1
ATOM 2914 O O . THR A 1 392 ? -2.372 6.891 -26.935 1.00 92.75 392 THR A O 1
ATOM 2917 N N . ASP A 1 393 ? -4.503 7.619 -26.890 1.00 88.81 393 ASP A N 1
ATOM 2918 C CA . ASP A 1 393 ? -4.880 6.943 -25.646 1.00 88.81 393 ASP A CA 1
ATOM 2919 C C . ASP A 1 393 ? -6.136 6.067 -25.802 1.00 88.81 393 ASP A C 1
ATOM 2921 O O . ASP A 1 393 ? -6.756 6.010 -26.864 1.00 88.81 393 ASP A O 1
ATOM 2925 N N . GLY A 1 394 ? -6.472 5.309 -24.756 1.00 84.12 394 GLY A N 1
ATOM 2926 C CA . GLY A 1 394 ? -7.662 4.462 -24.725 1.00 84.12 394 GLY A CA 1
ATOM 2927 C C . GLY A 1 394 ? -7.830 3.745 -23.387 1.00 84.12 394 GLY A C 1
ATOM 2928 O O . GLY A 1 394 ? -6.856 3.324 -22.755 1.00 84.12 394 GLY A O 1
ATOM 2929 N N . THR A 1 395 ? -9.076 3.578 -22.940 1.00 81.31 395 THR A N 1
ATOM 2930 C CA . THR A 1 395 ? -9.366 2.974 -21.628 1.00 81.31 395 THR A CA 1
ATOM 2931 C C . THR A 1 395 ? -8.900 1.517 -21.571 1.00 81.31 395 THR A C 1
ATOM 2933 O O . THR A 1 395 ? -9.301 0.690 -22.382 1.00 81.31 395 THR A O 1
ATOM 2936 N N . GLY A 1 396 ? -8.060 1.199 -20.580 1.00 76.06 396 GLY A N 1
ATOM 2937 C CA . GLY A 1 396 ? -7.527 -0.151 -20.353 1.00 76.06 396 GLY A CA 1
ATOM 2938 C C . GLY A 1 396 ? -6.237 -0.487 -21.115 1.00 76.06 396 GLY A C 1
ATOM 2939 O O . GLY A 1 396 ? -5.668 -1.551 -20.872 1.00 76.06 396 GLY A O 1
ATOM 2940 N N . TYR A 1 397 ? -5.737 0.421 -21.954 1.00 81.19 397 TYR A N 1
ATOM 2941 C CA . TYR A 1 397 ? -4.474 0.286 -22.687 1.00 81.19 397 TYR A CA 1
ATOM 2942 C C . TYR A 1 397 ? -3.350 1.125 -22.056 1.00 81.19 397 TYR A C 1
ATOM 2944 O O . TYR A 1 397 ? -3.573 1.859 -21.088 1.00 81.19 397 TYR A O 1
ATOM 2952 N N . THR A 1 398 ? -2.135 1.008 -22.595 1.00 81.31 398 THR A N 1
ATOM 2953 C CA . THR A 1 398 ? -1.033 1.950 -22.345 1.00 81.31 398 THR A CA 1
ATOM 2954 C C . THR A 1 398 ? -0.941 2.920 -23.536 1.00 81.31 398 THR A C 1
ATOM 2956 O O . THR A 1 398 ? -0.802 2.432 -24.662 1.00 81.31 398 THR A O 1
ATOM 2959 N N . PRO A 1 399 ? -1.030 4.253 -23.331 1.00 84.00 399 PRO A N 1
ATOM 2960 C CA . PRO A 1 399 ? -0.977 5.244 -24.413 1.00 84.00 399 PRO A CA 1
ATOM 2961 C C . PRO A 1 399 ? 0.298 5.165 -25.261 1.00 84.00 399 PRO A C 1
ATOM 2963 O O . PRO A 1 399 ? 1.331 4.667 -24.803 1.00 84.00 399 PRO A O 1
ATOM 2966 N N . THR A 1 400 ? 0.256 5.685 -26.487 1.00 86.88 400 THR A N 1
ATOM 2967 C CA . THR A 1 400 ? 1.468 5.858 -27.303 1.00 86.88 400 THR A CA 1
ATOM 2968 C C . THR A 1 400 ? 2.341 6.986 -26.742 1.00 86.88 400 THR A C 1
ATOM 2970 O O . THR A 1 400 ? 1.874 7.906 -26.065 1.00 86.88 400 THR A O 1
ATOM 2973 N N . SER A 1 401 ? 3.647 6.927 -27.004 1.00 84.44 401 SER A N 1
ATOM 2974 C CA . SER A 1 401 ? 4.557 8.019 -26.656 1.00 84.44 401 SER A CA 1
ATOM 2975 C C . SER A 1 401 ? 4.375 9.198 -27.611 1.00 84.44 401 SER A C 1
ATOM 2977 O O . SER A 1 401 ? 4.451 9.009 -28.827 1.00 84.44 401 SER A O 1
ATOM 2979 N N . THR A 1 402 ? 4.243 10.411 -27.066 1.00 90.75 402 THR A N 1
ATOM 2980 C CA . THR A 1 402 ? 4.142 11.665 -27.828 1.00 90.75 402 THR A CA 1
ATOM 2981 C C . THR A 1 402 ? 5.213 11.782 -28.905 1.00 90.75 402 THR A C 1
ATOM 2983 O O . THR A 1 402 ? 6.376 12.078 -28.626 1.00 90.75 402 THR A O 1
ATOM 2986 N N . THR A 1 403 ? 4.793 11.602 -30.152 1.00 92.44 403 THR A N 1
ATOM 2987 C CA . THR A 1 403 ? 5.647 11.730 -31.324 1.00 92.44 403 THR A CA 1
ATOM 2988 C C . THR A 1 403 ? 5.593 13.164 -31.830 1.00 92.44 403 THR A C 1
ATOM 2990 O O . THR A 1 403 ? 4.529 13.775 -31.913 1.00 92.44 403 THR A O 1
ATOM 2993 N N . ILE A 1 404 ? 6.754 13.719 -32.173 1.00 92.75 404 ILE A N 1
ATOM 2994 C CA . ILE A 1 404 ? 6.877 15.022 -32.829 1.00 92.75 404 ILE A CA 1
ATOM 2995 C C . ILE A 1 404 ? 7.529 14.791 -34.189 1.00 92.75 404 ILE A C 1
ATOM 2997 O O . ILE A 1 404 ? 8.566 14.134 -34.280 1.00 92.75 404 ILE A O 1
ATOM 3001 N N . LYS A 1 405 ? 6.914 15.335 -35.240 1.00 93.94 405 LYS A N 1
ATOM 3002 C CA . LYS A 1 405 ? 7.422 15.330 -36.610 1.00 93.94 405 LYS A CA 1
ATOM 3003 C C . LYS A 1 405 ? 7.444 16.740 -37.184 1.00 93.94 405 LYS A C 1
ATOM 3005 O O . LYS A 1 405 ? 6.528 17.526 -36.949 1.00 93.94 405 LYS A O 1
ATOM 3010 N N . TYR A 1 406 ? 8.472 17.036 -37.967 1.00 93.00 406 TYR A N 1
ATOM 3011 C CA . TYR A 1 406 ? 8.581 18.264 -38.743 1.00 93.00 406 TYR A CA 1
ATOM 3012 C C . TYR A 1 406 ? 8.324 17.975 -40.224 1.00 93.00 406 TYR A C 1
ATOM 3014 O O . TYR A 1 406 ? 8.929 17.063 -40.789 1.00 93.00 406 TYR A O 1
ATOM 3022 N N . TYR A 1 407 ? 7.434 18.754 -40.840 1.00 93.88 407 TYR A N 1
ATOM 3023 C CA . TYR A 1 407 ? 7.029 18.628 -42.241 1.00 93.88 407 TYR A CA 1
ATOM 3024 C C . TYR A 1 407 ? 7.307 19.933 -42.983 1.00 93.88 407 TYR A C 1
ATOM 3026 O O . TYR A 1 407 ? 6.760 20.972 -42.616 1.00 93.88 407 TYR A O 1
ATOM 3034 N N . LYS A 1 408 ? 8.131 19.894 -44.031 1.00 92.38 408 LYS A N 1
ATOM 3035 C CA . LYS A 1 408 ? 8.368 21.031 -44.924 1.00 92.38 408 LYS A CA 1
ATOM 3036 C C . LYS A 1 408 ? 7.550 20.849 -46.197 1.00 92.38 408 LYS A C 1
ATOM 3038 O O . LYS A 1 408 ? 7.735 19.862 -46.901 1.00 92.38 408 LYS A O 1
ATOM 3043 N N . VAL A 1 409 ? 6.668 21.792 -46.502 1.00 92.25 409 VAL A N 1
ATOM 3044 C CA . VAL A 1 409 ? 5.899 21.799 -47.752 1.00 92.25 409 VAL A CA 1
ATOM 3045 C C . VAL A 1 409 ? 6.620 22.686 -48.764 1.00 92.25 409 VAL A C 1
ATOM 3047 O O . VAL A 1 409 ? 7.055 23.782 -48.408 1.00 92.25 409 VAL A O 1
ATOM 3050 N N . LEU A 1 410 ? 6.765 22.215 -50.005 1.00 91.00 410 LEU A N 1
ATOM 3051 C CA . LEU A 1 410 ? 7.414 22.929 -51.111 1.00 91.00 410 LEU A CA 1
ATOM 3052 C C . LEU A 1 410 ? 6.460 23.100 -52.296 1.00 91.00 410 LEU A C 1
ATOM 3054 O O . LEU A 1 410 ? 5.803 22.148 -52.717 1.00 91.00 410 LEU A O 1
ATOM 3058 N N . LYS A 1 411 ? 6.452 24.291 -52.892 1.00 88.19 411 LYS A N 1
ATOM 3059 C CA . LYS A 1 411 ? 5.819 24.562 -54.191 1.00 88.19 411 LYS A CA 1
ATOM 3060 C C . LYS A 1 411 ? 6.587 23.863 -55.317 1.00 88.19 411 LYS A C 1
ATOM 3062 O O . LYS A 1 411 ? 7.798 23.676 -55.212 1.00 88.19 411 LYS A O 1
ATOM 3067 N N . CYS A 1 412 ? 5.905 23.485 -56.396 1.00 85.94 412 CYS A N 1
ATOM 3068 C CA . CYS A 1 412 ? 6.504 22.777 -57.533 1.00 85.94 412 CYS A CA 1
ATOM 3069 C C . CYS A 1 412 ? 6.308 23.519 -58.863 1.00 85.94 412 CYS A C 1
ATOM 3071 O O . CYS A 1 412 ? 5.331 24.243 -59.048 1.00 85.94 412 CYS A O 1
ATOM 3073 N N . HIS A 1 413 ? 7.242 23.295 -59.788 1.00 83.75 413 HIS A N 1
ATOM 3074 C CA . HIS A 1 413 ? 7.295 23.861 -61.139 1.00 83.75 413 HIS A CA 1
ATOM 3075 C C . HIS A 1 413 ? 7.547 22.746 -62.161 1.00 83.75 413 HIS A C 1
ATOM 3077 O O . HIS A 1 413 ? 8.031 21.675 -61.799 1.00 83.75 413 HIS A O 1
ATOM 3083 N N . ARG A 1 414 ? 7.234 22.958 -63.440 1.00 84.81 414 ARG A N 1
ATOM 3084 C CA . ARG A 1 414 ? 7.279 21.907 -64.469 1.00 84.81 414 ARG A CA 1
ATOM 3085 C C . ARG A 1 414 ? 8.408 22.126 -65.477 1.00 84.81 414 ARG A C 1
ATOM 3087 O O . ARG A 1 414 ? 8.516 23.178 -66.103 1.00 84.81 414 ARG A O 1
ATOM 3094 N N . VAL A 1 415 ? 9.215 21.090 -65.694 1.00 87.62 415 VAL A N 1
ATOM 3095 C CA . VAL A 1 415 ? 10.342 21.083 -66.641 1.00 87.62 415 VAL A CA 1
ATOM 3096 C C . VAL A 1 415 ? 10.051 20.117 -67.791 1.00 87.62 415 VAL A C 1
ATOM 3098 O O . VAL A 1 415 ? 9.519 19.034 -67.561 1.00 87.62 415 VAL A O 1
ATOM 3101 N N . THR A 1 416 ? 10.375 20.506 -69.029 1.00 87.06 416 THR A N 1
ATOM 3102 C CA . THR A 1 416 ? 10.071 19.742 -70.255 1.00 87.06 416 THR A CA 1
ATOM 3103 C C . THR A 1 416 ? 11.295 19.567 -71.160 1.00 87.06 416 THR A C 1
ATOM 3105 O O . THR A 1 416 ? 12.008 20.518 -71.455 1.00 87.06 416 THR A O 1
ATOM 3108 N N . PHE A 1 417 ? 11.524 18.357 -71.657 1.00 86.12 417 PHE A N 1
ATOM 3109 C CA . PHE A 1 417 ? 12.641 17.976 -72.525 1.00 86.12 417 PHE A CA 1
ATOM 3110 C C . PHE A 1 417 ? 12.160 17.694 -73.953 1.00 86.12 417 PHE A C 1
ATOM 3112 O O . PHE A 1 417 ? 11.058 17.181 -74.132 1.00 86.12 417 PHE A O 1
ATOM 3119 N N . ASN A 1 418 ? 12.988 17.986 -74.959 1.00 84.00 418 ASN A N 1
ATOM 3120 C CA . ASN A 1 418 ? 12.710 17.809 -76.388 1.00 84.00 418 ASN A CA 1
ATOM 3121 C C . ASN A 1 418 ? 13.888 17.123 -77.112 1.00 84.00 418 ASN A C 1
ATOM 3123 O O . ASN A 1 418 ? 15.032 17.570 -77.028 1.00 84.00 418 ASN A O 1
ATOM 3127 N N . ALA A 1 419 ? 13.610 16.044 -77.847 1.00 81.25 419 ALA A N 1
ATOM 3128 C CA . ALA A 1 419 ? 14.629 15.169 -78.435 1.00 81.25 419 ALA A CA 1
ATOM 3129 C C . ALA A 1 419 ? 15.407 15.744 -79.644 1.00 81.25 419 ALA A C 1
ATOM 3131 O O . ALA A 1 419 ? 16.365 15.111 -80.088 1.00 81.25 419 ALA A O 1
ATOM 3132 N N . ASN A 1 420 ? 15.010 16.909 -80.176 1.00 77.31 420 ASN A N 1
ATOM 3133 C CA . ASN A 1 420 ? 15.720 17.705 -81.193 1.00 77.31 420 ASN A CA 1
ATOM 3134 C C . ASN A 1 420 ? 16.397 16.882 -82.320 1.00 77.31 420 ASN A C 1
ATOM 3136 O O . ASN A 1 420 ? 17.623 16.827 -82.453 1.00 77.31 420 ASN A O 1
ATOM 3140 N N . GLY A 1 421 ? 15.584 16.184 -83.118 1.00 68.06 421 GLY A N 1
ATOM 3141 C CA . GLY A 1 421 ? 16.046 15.377 -84.256 1.00 68.06 421 GLY A CA 1
ATOM 3142 C C . GLY A 1 421 ? 16.490 13.945 -83.923 1.00 68.06 421 GLY A C 1
ATOM 3143 O O . GLY A 1 421 ? 16.815 13.197 -84.843 1.00 68.06 421 GLY A O 1
ATOM 3144 N N . GLY A 1 422 ? 16.481 13.549 -82.646 1.00 72.94 422 GLY A N 1
ATOM 3145 C CA . GLY A 1 422 ? 16.336 12.151 -82.221 1.00 72.94 422 GLY A CA 1
ATOM 3146 C C . GLY A 1 422 ? 14.909 11.863 -81.728 1.00 72.94 422 GLY A C 1
ATOM 3147 O O . GLY A 1 422 ? 14.027 12.717 -81.820 1.00 72.94 422 GLY A O 1
ATOM 3148 N N . THR A 1 423 ? 14.680 10.675 -81.162 1.00 74.06 423 THR A N 1
ATOM 3149 C CA . THR A 1 423 ? 13.370 10.245 -80.623 1.00 74.06 423 THR A CA 1
ATOM 3150 C C . THR A 1 423 ? 13.488 9.594 -79.245 1.00 74.06 423 THR A C 1
ATOM 3152 O O . THR A 1 423 ? 14.373 8.760 -79.046 1.00 74.06 423 THR A O 1
ATOM 3155 N N . PHE A 1 424 ? 12.571 9.908 -78.321 1.00 80.38 424 PHE A N 1
ATOM 3156 C CA . PHE A 1 424 ? 12.319 9.095 -77.123 1.00 80.38 424 PHE A CA 1
ATOM 3157 C C . PHE A 1 424 ? 11.297 7.984 -77.427 1.00 80.38 424 PHE A C 1
ATOM 3159 O O . PHE A 1 424 ? 10.534 8.074 -78.389 1.00 80.38 424 PHE A O 1
ATOM 3166 N N . LEU A 1 425 ? 11.207 6.977 -76.550 1.00 75.44 425 LEU A N 1
ATOM 3167 C CA . LEU A 1 425 ? 10.182 5.919 -76.613 1.00 75.44 425 LEU A CA 1
ATOM 3168 C C . LEU A 1 425 ? 8.737 6.455 -76.542 1.00 75.44 425 LEU A C 1
ATOM 3170 O O . LEU A 1 425 ? 7.833 5.844 -77.100 1.00 75.44 425 LEU A O 1
ATOM 3174 N N . SER A 1 426 ? 8.521 7.598 -75.882 1.00 62.75 426 SER A N 1
ATOM 3175 C CA . SER A 1 426 ? 7.221 8.275 -75.756 1.00 62.75 426 SER A CA 1
ATOM 3176 C C . SER A 1 426 ? 6.971 9.360 -76.817 1.00 62.75 426 SER A C 1
ATOM 3178 O O . SER A 1 426 ? 6.004 10.110 -76.700 1.00 62.75 426 SER A O 1
ATOM 3180 N N . GLY A 1 427 ? 7.835 9.481 -77.833 1.00 71.38 427 GLY A N 1
ATOM 3181 C CA . GLY A 1 427 ? 7.749 10.504 -78.880 1.00 71.38 427 GLY A CA 1
ATOM 3182 C C . GLY A 1 427 ? 8.789 11.621 -78.738 1.00 71.38 427 GLY A C 1
ATOM 3183 O O . GLY A 1 427 ? 9.956 11.375 -78.432 1.00 71.38 427 GLY A O 1
ATOM 3184 N N . SER A 1 428 ? 8.386 12.861 -79.023 1.00 71.00 428 SER A N 1
ATOM 3185 C CA . SER A 1 428 ? 9.316 13.993 -79.182 1.00 71.00 428 SER A CA 1
ATOM 3186 C C . SER A 1 428 ? 9.703 14.696 -77.876 1.00 71.00 428 SER A C 1
ATOM 3188 O O . SER A 1 428 ? 10.731 15.376 -77.841 1.00 71.00 428 SER A O 1
ATOM 3190 N N . THR A 1 429 ? 8.890 14.574 -76.821 1.00 80.00 429 THR A N 1
ATOM 3191 C CA . THR A 1 429 ? 9.032 15.337 -75.569 1.00 80.00 429 THR A CA 1
ATOM 3192 C C . THR A 1 429 ? 8.691 14.529 -74.310 1.00 80.00 429 THR A C 1
ATOM 3194 O O . THR A 1 429 ? 8.026 13.495 -74.375 1.00 80.00 429 THR A O 1
ATOM 3197 N N . LEU A 1 430 ? 9.158 15.015 -73.153 1.00 83.38 430 LEU A N 1
ATOM 3198 C CA . LEU A 1 430 ? 8.932 14.443 -71.816 1.00 83.38 430 LEU A CA 1
ATOM 3199 C C . LEU A 1 430 ? 8.848 15.571 -70.771 1.00 83.38 430 LEU A C 1
ATOM 3201 O O . LEU A 1 430 ? 9.676 16.476 -70.820 1.00 83.38 430 LEU A O 1
ATOM 3205 N N . SER A 1 431 ? 7.917 15.519 -69.811 1.00 82.44 431 SER A N 1
ATOM 3206 C CA . SER A 1 431 ? 7.765 16.545 -68.756 1.00 82.44 431 SER A CA 1
ATOM 3207 C C . SER A 1 431 ? 7.789 15.951 -67.343 1.00 82.44 431 SER A C 1
ATOM 3209 O O . SER A 1 431 ? 7.363 14.817 -67.141 1.00 82.44 431 SER A O 1
ATOM 3211 N N . VAL A 1 432 ? 8.248 16.733 -66.360 1.00 83.56 432 VAL A N 1
ATOM 3212 C CA . VAL A 1 432 ? 8.353 16.351 -64.938 1.00 83.56 432 VAL A CA 1
ATOM 3213 C C . VAL A 1 432 ? 8.075 17.549 -64.016 1.00 83.56 432 VAL A C 1
ATOM 3215 O O . VAL A 1 432 ? 8.314 18.692 -64.408 1.00 83.56 432 VAL A O 1
ATOM 3218 N N . LEU A 1 433 ? 7.570 17.306 -62.801 1.00 82.50 433 LEU A N 1
ATOM 3219 C CA . LEU A 1 433 ? 7.460 18.317 -61.738 1.00 82.50 433 LEU A CA 1
ATOM 3220 C C . LEU A 1 433 ? 8.716 18.319 -60.855 1.00 82.50 433 LEU A C 1
ATOM 3222 O O . LEU A 1 433 ? 9.222 17.261 -60.488 1.00 82.50 433 LEU A O 1
ATOM 3226 N N . VAL A 1 434 ? 9.199 19.510 -60.506 1.00 85.31 434 VAL A N 1
ATOM 3227 C CA . VAL A 1 434 ? 10.431 19.758 -59.747 1.00 85.31 434 VAL A CA 1
ATOM 3228 C C . VAL A 1 434 ? 10.129 20.747 -58.609 1.00 85.31 434 VAL A C 1
ATOM 3230 O O . VAL A 1 434 ? 9.541 21.800 -58.876 1.00 85.31 434 VAL A O 1
ATOM 3233 N N . PRO A 1 435 ? 10.500 20.452 -57.348 1.00 87.31 435 PRO A N 1
ATOM 3234 C CA . PRO A 1 435 ? 10.309 21.382 -56.235 1.00 87.31 435 PRO A CA 1
ATOM 3235 C C . PRO A 1 435 ? 11.098 22.689 -56.395 1.00 87.31 435 PRO A C 1
ATOM 3237 O O . PRO A 1 435 ? 12.214 22.705 -56.922 1.00 87.31 435 PRO A O 1
ATOM 3240 N N . HIS A 1 436 ? 10.530 23.787 -55.902 1.00 85.69 436 HIS A N 1
ATOM 3241 C CA . HIS A 1 436 ? 11.140 25.115 -55.924 1.00 85.69 436 HIS A CA 1
ATOM 3242 C C . HIS A 1 436 ? 12.531 25.114 -55.269 1.00 85.69 436 HIS A C 1
ATOM 3244 O O . HIS A 1 436 ? 12.740 24.495 -54.225 1.00 85.69 436 HIS A O 1
ATOM 3250 N N . ASN A 1 437 ? 13.487 25.810 -55.890 1.00 84.44 437 ASN A N 1
ATOM 3251 C CA . ASN A 1 437 ? 14.903 25.851 -55.506 1.00 84.44 437 ASN A CA 1
ATOM 3252 C C . ASN A 1 437 ? 15.633 24.488 -55.529 1.00 84.44 437 ASN A C 1
ATOM 3254 O O . ASN A 1 437 ? 16.713 24.362 -54.950 1.00 84.44 437 ASN A O 1
ATOM 3258 N N . THR A 1 438 ? 15.117 23.477 -56.236 1.00 84.31 438 THR A N 1
ATOM 3259 C CA . THR A 1 438 ? 15.839 22.210 -56.483 1.00 84.31 438 THR A CA 1
ATOM 3260 C C . THR A 1 438 ? 16.273 22.074 -57.943 1.00 84.31 438 THR A C 1
ATOM 3262 O O . THR A 1 438 ? 15.803 22.802 -58.815 1.00 84.31 438 THR A O 1
ATOM 3265 N N . GLN A 1 439 ? 17.230 21.189 -58.217 1.00 86.31 439 GLN A N 1
ATOM 3266 C CA . GLN A 1 439 ? 17.749 20.936 -59.564 1.00 86.31 439 GLN A CA 1
ATOM 3267 C C . GLN A 1 439 ? 16.870 19.917 -60.301 1.00 86.31 439 GLN A C 1
ATOM 3269 O O . GLN A 1 439 ? 16.443 18.920 -59.721 1.00 86.31 439 GLN A O 1
ATOM 3274 N N . ALA A 1 440 ? 16.638 20.133 -61.597 1.00 81.56 440 ALA A N 1
ATOM 3275 C CA . ALA A 1 440 ? 16.049 19.106 -62.453 1.00 81.56 440 ALA A CA 1
ATOM 3276 C C . ALA A 1 440 ? 17.094 18.030 -62.792 1.00 81.56 440 ALA A C 1
ATOM 3278 O O . ALA A 1 440 ? 18.247 18.353 -63.069 1.00 81.56 440 ALA A O 1
ATOM 3279 N N . ALA A 1 441 ? 16.691 16.760 -62.844 1.00 81.62 441 ALA A N 1
ATOM 3280 C CA . ALA A 1 441 ? 17.526 15.692 -63.394 1.00 81.62 441 ALA A CA 1
ATOM 3281 C C . ALA A 1 441 ? 17.384 15.614 -64.925 1.00 81.62 441 ALA A C 1
ATOM 3283 O O . ALA A 1 441 ? 16.316 15.891 -65.473 1.00 81.62 441 ALA A O 1
ATOM 3284 N N . ALA A 1 442 ? 18.444 15.195 -65.620 1.00 76.81 442 ALA A N 1
ATOM 3285 C CA . ALA A 1 442 ? 18.364 14.841 -67.037 1.00 76.81 442 ALA A CA 1
ATOM 3286 C C . ALA A 1 442 ? 17.579 13.520 -67.236 1.00 76.81 442 ALA A C 1
ATOM 3288 O O . ALA A 1 442 ? 17.596 12.671 -66.340 1.00 76.81 442 ALA A O 1
ATOM 3289 N N . PRO A 1 443 ? 16.925 13.294 -68.395 1.00 79.50 443 PRO A N 1
ATOM 3290 C CA . PRO A 1 443 ? 16.217 12.042 -68.671 1.00 79.50 443 PRO A CA 1
ATOM 3291 C C . PRO A 1 443 ? 17.140 10.817 -68.586 1.00 79.50 443 PRO A C 1
ATOM 3293 O O . PRO A 1 443 ? 18.165 10.759 -69.264 1.00 79.50 443 PRO A O 1
ATOM 3296 N N . SER A 1 444 ? 16.753 9.818 -67.785 1.00 77.00 444 SER A N 1
ATOM 3297 C CA . SER A 1 444 ? 17.543 8.599 -67.533 1.00 77.00 444 SER A CA 1
ATOM 3298 C C . SER A 1 444 ? 17.685 7.679 -68.752 1.00 77.00 444 SER A C 1
ATOM 3300 O O . SER A 1 444 ? 18.628 6.896 -68.825 1.00 77.00 444 SER A O 1
ATOM 3302 N N . THR A 1 445 ? 16.784 7.798 -69.729 1.00 76.69 445 THR A N 1
ATOM 3303 C CA . THR A 1 445 ? 16.914 7.204 -71.065 1.00 76.69 445 THR A CA 1
ATOM 3304 C C . THR A 1 445 ? 17.001 8.323 -72.111 1.00 76.69 445 THR A C 1
ATOM 3306 O O . THR A 1 445 ? 15.984 8.982 -72.360 1.00 76.69 445 THR A O 1
ATOM 3309 N N . PRO A 1 446 ? 18.175 8.573 -72.720 1.00 70.75 446 PRO A N 1
ATOM 3310 C CA . PRO A 1 446 ? 18.321 9.582 -73.766 1.00 70.75 446 PRO A CA 1
ATOM 3311 C C . PRO A 1 446 ? 17.683 9.128 -75.097 1.00 70.75 446 PRO A C 1
ATOM 3313 O O . PRO A 1 446 ? 17.457 7.932 -75.299 1.00 70.75 446 PRO A O 1
ATOM 3316 N N . PRO A 1 447 ? 17.414 10.060 -76.032 1.00 79.62 447 PRO A N 1
ATOM 3317 C CA . PRO A 1 447 ? 17.069 9.717 -77.414 1.00 79.62 447 PRO A CA 1
ATOM 3318 C C . PRO A 1 447 ? 18.256 9.062 -78.155 1.00 79.62 447 PRO A C 1
ATOM 3320 O O . PRO A 1 447 ? 19.366 8.990 -77.626 1.00 79.62 447 PRO A O 1
ATOM 3323 N N . THR A 1 448 ? 18.061 8.613 -79.403 1.00 75.88 448 THR A N 1
ATOM 3324 C CA . THR A 1 448 ? 19.103 7.916 -80.199 1.00 75.88 448 THR A CA 1
ATOM 3325 C C . THR A 1 448 ? 19.235 8.412 -81.650 1.00 75.88 448 THR A C 1
ATOM 3327 O O . THR A 1 448 ? 18.304 9.010 -82.192 1.00 75.88 448 THR A O 1
ATOM 3330 N N . LYS A 1 449 ? 20.406 8.166 -82.276 1.00 65.75 449 LYS A N 1
ATOM 3331 C CA . LYS A 1 449 ? 20.727 8.485 -83.685 1.00 65.75 449 LYS A CA 1
ATOM 3332 C C . LYS A 1 449 ? 21.887 7.619 -84.222 1.00 65.75 449 LYS A C 1
ATOM 3334 O O . LYS A 1 449 ? 22.986 7.658 -83.681 1.00 65.75 449 LYS A O 1
ATOM 3339 N N . THR A 1 450 ? 21.674 6.846 -85.290 1.00 52.88 450 THR A N 1
ATOM 3340 C CA . THR A 1 450 ? 22.651 5.856 -85.806 1.00 52.88 450 THR A CA 1
ATOM 3341 C C . THR A 1 450 ? 23.972 6.476 -86.271 1.00 52.88 450 THR A C 1
ATOM 3343 O O . THR A 1 450 ? 23.963 7.371 -87.109 1.00 52.88 450 THR A O 1
ATOM 3346 N N . GLY A 1 451 ? 25.105 5.955 -85.781 1.00 57.97 451 GLY A N 1
ATOM 3347 C CA . GLY A 1 451 ? 26.462 6.417 -86.130 1.00 57.97 451 GLY A CA 1
ATOM 3348 C C . GLY A 1 451 ? 26.987 7.588 -85.287 1.00 57.97 451 GLY A C 1
ATOM 3349 O O . GLY A 1 451 ? 28.137 7.988 -85.456 1.00 57.97 451 GLY A O 1
ATOM 3350 N N . TYR A 1 452 ? 26.161 8.107 -84.373 1.00 66.06 452 TYR A N 1
ATOM 3351 C CA . TYR A 1 452 ? 26.442 9.261 -83.520 1.00 66.06 452 TYR A CA 1
ATOM 3352 C C . TYR A 1 452 ? 26.048 8.963 -82.054 1.00 66.06 452 TYR A C 1
ATOM 3354 O O . TYR A 1 452 ? 25.352 7.987 -81.769 1.00 66.06 452 TYR A O 1
ATOM 3362 N N . HIS A 1 453 ? 26.465 9.821 -81.126 1.00 75.44 453 HIS A N 1
ATOM 3363 C CA . HIS A 1 453 ? 26.091 9.857 -79.710 1.00 75.44 453 HIS A CA 1
ATOM 3364 C C . HIS A 1 453 ? 25.623 11.270 -79.309 1.00 75.44 453 HIS A C 1
ATOM 3366 O O . HIS A 1 453 ? 25.775 12.216 -80.084 1.00 75.44 453 HIS A O 1
ATOM 3372 N N . ILE A 1 454 ? 25.002 11.413 -78.131 1.00 81.31 454 ILE A N 1
ATOM 3373 C CA . ILE A 1 454 ? 24.437 12.685 -77.641 1.00 81.31 454 ILE A CA 1
ATOM 3374 C C . ILE A 1 454 ? 25.507 13.563 -76.965 1.00 81.31 454 ILE A C 1
ATOM 3376 O O . ILE A 1 454 ? 26.348 13.056 -76.229 1.00 81.31 454 ILE A O 1
ATOM 3380 N N . ASP A 1 455 ? 25.453 14.873 -77.208 1.00 79.88 455 ASP A N 1
ATOM 3381 C CA . ASP A 1 455 ? 26.489 15.851 -76.828 1.00 79.88 455 ASP A CA 1
ATOM 3382 C C . ASP A 1 455 ? 26.091 16.727 -75.618 1.00 79.88 455 ASP A C 1
ATOM 3384 O O . ASP A 1 455 ? 26.926 17.085 -74.791 1.00 79.88 455 ASP A O 1
ATOM 3388 N N . GLY A 1 456 ? 24.799 17.046 -75.459 1.00 84.12 456 GLY A N 1
ATOM 3389 C CA . GLY A 1 456 ? 24.312 17.841 -74.326 1.00 84.12 456 GLY A CA 1
ATOM 3390 C C . GLY A 1 456 ? 22.845 18.271 -74.423 1.00 84.12 456 GLY A C 1
ATOM 3391 O O . GLY A 1 456 ? 22.177 18.013 -75.426 1.00 84.12 456 GLY A O 1
ATOM 3392 N N . TRP A 1 457 ? 22.373 18.948 -73.369 1.00 88.69 457 TRP A N 1
ATOM 3393 C CA . TRP A 1 457 ? 21.053 19.587 -73.274 1.00 88.69 457 TRP A CA 1
ATOM 3394 C C . TRP A 1 457 ? 21.183 21.117 -73.277 1.00 88.69 457 TRP A C 1
ATOM 3396 O O . TRP A 1 457 ? 22.126 21.651 -72.703 1.00 88.69 457 TRP A O 1
ATOM 3406 N N . TYR A 1 458 ? 20.241 21.821 -73.902 1.00 87.62 458 TYR A N 1
ATOM 3407 C CA . TYR A 1 458 ? 20.316 23.249 -74.240 1.00 87.62 458 TYR A CA 1
ATOM 3408 C C . TYR A 1 458 ? 18.987 23.967 -73.973 1.00 87.62 458 TYR A C 1
ATOM 3410 O O . TYR A 1 458 ? 17.936 23.334 -74.038 1.00 87.62 458 TYR A O 1
ATOM 3418 N N . THR A 1 459 ? 19.003 25.275 -73.702 1.00 87.31 459 THR A N 1
ATOM 3419 C CA . THR A 1 459 ? 17.775 26.062 -73.435 1.00 87.31 459 THR A CA 1
ATOM 3420 C C . THR A 1 459 ? 16.934 26.369 -74.677 1.00 87.31 459 THR A C 1
ATOM 3422 O O . THR A 1 459 ? 15.751 26.688 -74.566 1.00 87.31 459 THR A O 1
ATOM 3425 N N . GLU A 1 460 ? 17.504 26.215 -75.870 1.00 83.62 460 GLU A N 1
ATOM 3426 C CA . GLU A 1 460 ? 16.859 26.517 -77.145 1.00 83.62 460 GLU A CA 1
ATOM 3427 C C . GLU A 1 460 ? 17.257 25.514 -78.237 1.00 83.62 460 GLU A C 1
ATOM 3429 O O . GLU A 1 460 ? 18.348 24.943 -78.213 1.00 83.62 460 GLU A O 1
ATOM 3434 N N . ALA A 1 461 ? 16.376 25.312 -79.223 1.00 77.00 461 ALA A N 1
ATOM 3435 C CA . ALA A 1 461 ? 16.525 24.281 -80.258 1.00 77.00 461 ALA A CA 1
ATOM 3436 C C . ALA A 1 461 ? 17.759 24.455 -81.170 1.00 77.00 461 ALA A C 1
ATOM 3438 O O . ALA A 1 461 ? 18.193 23.493 -81.802 1.00 77.00 461 ALA A O 1
ATOM 3439 N N . ALA A 1 462 ? 18.338 25.661 -81.219 1.00 75.12 462 ALA A N 1
ATOM 3440 C CA . ALA A 1 462 ? 19.586 25.949 -81.929 1.00 75.12 462 ALA A CA 1
ATOM 3441 C C . ALA A 1 462 ? 20.838 25.365 -81.238 1.00 75.12 462 ALA A C 1
ATOM 3443 O O . ALA A 1 462 ? 21.910 25.345 -81.836 1.00 75.12 462 ALA A O 1
ATOM 3444 N N . CYS A 1 463 ? 20.704 24.885 -79.995 1.00 79.62 463 CYS A N 1
ATOM 3445 C CA . CYS A 1 463 ? 21.768 24.276 -79.197 1.00 79.62 463 CYS A CA 1
ATOM 3446 C C . CYS A 1 463 ? 23.038 25.132 -79.057 1.00 79.62 463 CYS A C 1
ATOM 3448 O O . CYS A 1 463 ? 24.161 24.636 -79.168 1.00 79.62 463 CYS A O 1
ATOM 3450 N N . THR A 1 464 ? 22.843 26.422 -78.772 1.00 76.06 464 THR A N 1
ATOM 3451 C CA . THR A 1 464 ? 23.916 27.401 -78.547 1.00 76.06 464 THR A CA 1
ATOM 3452 C C . THR A 1 464 ? 24.244 27.598 -77.063 1.00 76.06 464 THR A C 1
ATOM 3454 O O . THR A 1 464 ? 25.417 27.641 -76.699 1.00 76.06 464 THR A O 1
ATOM 3457 N N . THR A 1 465 ? 23.235 27.640 -76.192 1.00 81.00 465 THR A N 1
ATOM 3458 C CA . THR A 1 465 ? 23.357 27.866 -74.745 1.00 81.00 465 THR A CA 1
ATOM 3459 C C . THR A 1 465 ? 23.081 26.566 -73.995 1.00 81.00 465 THR A C 1
ATOM 3461 O O . THR A 1 465 ? 21.943 26.097 -73.919 1.00 81.00 465 THR A O 1
ATOM 3464 N N . GLN A 1 466 ? 24.139 25.924 -73.496 1.00 86.75 466 GLN A N 1
ATOM 3465 C CA . GLN A 1 466 ? 24.026 24.624 -72.834 1.00 86.75 466 GLN A CA 1
ATOM 3466 C C . GLN A 1 466 ? 23.379 24.780 -71.455 1.00 86.75 466 GLN A C 1
ATOM 3468 O O . GLN A 1 466 ? 23.810 25.597 -70.642 1.00 86.75 466 GLN A O 1
ATOM 3473 N N . TRP A 1 467 ? 22.343 23.989 -71.185 1.00 90.12 467 TRP A N 1
ATOM 3474 C CA . TRP A 1 467 ? 21.676 23.985 -69.892 1.00 90.12 467 TRP A CA 1
ATOM 3475 C C . TRP A 1 467 ? 22.551 23.302 -68.849 1.00 90.12 467 TRP A C 1
ATOM 3477 O O . TRP A 1 467 ? 22.942 22.140 -68.990 1.00 90.12 467 TRP A O 1
ATOM 3487 N N . ASN A 1 468 ? 22.819 24.028 -67.770 1.00 86.56 468 ASN A N 1
ATOM 3488 C CA . ASN A 1 468 ? 23.515 23.496 -66.619 1.00 86.56 468 ASN A CA 1
ATOM 3489 C C . ASN A 1 468 ? 22.503 22.866 -65.654 1.00 86.56 468 ASN A C 1
ATOM 3491 O O . ASN A 1 468 ? 21.748 23.573 -64.992 1.00 86.56 468 ASN A O 1
ATOM 3495 N N . PHE A 1 469 ? 22.518 21.540 -65.516 1.00 86.25 469 PHE A N 1
ATOM 3496 C CA . PHE A 1 469 ? 21.670 20.844 -64.539 1.00 86.25 469 PHE A CA 1
ATOM 3497 C C . PHE A 1 469 ? 22.014 21.167 -63.074 1.00 86.25 469 PHE A C 1
ATOM 3499 O O . PHE A 1 469 ? 21.222 20.856 -62.192 1.00 86.25 469 PHE A O 1
ATOM 3506 N N . ALA A 1 470 ? 23.132 21.851 -62.796 1.00 82.94 470 ALA A N 1
ATOM 3507 C CA . ALA A 1 470 ? 23.391 22.423 -61.476 1.00 82.94 470 ALA A CA 1
ATOM 3508 C C . ALA A 1 470 ? 22.546 23.685 -61.169 1.00 82.94 470 ALA A C 1
ATOM 3510 O O . ALA A 1 470 ? 22.523 24.143 -60.024 1.00 82.94 470 ALA A O 1
ATOM 3511 N N . THR A 1 471 ? 21.843 24.259 -62.152 1.00 85.19 471 THR A N 1
ATOM 3512 C CA . THR A 1 471 ? 20.957 25.416 -61.961 1.00 85.19 471 THR A CA 1
ATOM 3513 C C . THR A 1 471 ? 19.624 24.996 -61.330 1.00 85.19 471 THR A C 1
ATOM 3515 O O . THR A 1 471 ? 18.971 24.051 -61.773 1.00 85.19 471 THR A O 1
ATOM 3518 N N . GLN A 1 472 ? 19.213 25.715 -60.282 1.00 87.81 472 GLN A N 1
ATOM 3519 C CA . GLN A 1 472 ? 17.958 25.478 -59.561 1.00 87.81 472 GLN A CA 1
ATOM 3520 C C . GLN A 1 472 ? 16.731 25.936 -60.369 1.00 87.81 472 GLN A C 1
ATOM 3522 O O . GLN A 1 472 ? 16.783 26.918 -61.109 1.00 87.81 472 GLN A O 1
ATOM 3527 N N . ILE A 1 473 ? 15.610 25.238 -60.186 1.00 87.69 473 ILE A N 1
ATOM 3528 C CA . ILE A 1 473 ? 14.319 25.532 -60.807 1.00 87.69 473 ILE A CA 1
ATOM 3529 C C . ILE A 1 473 ? 13.484 26.431 -59.886 1.00 87.69 473 ILE A C 1
ATOM 3531 O O . ILE A 1 473 ? 13.148 26.060 -58.760 1.00 87.69 473 ILE A O 1
ATOM 3535 N N . THR A 1 474 ? 13.121 27.609 -60.389 1.00 86.88 474 THR A N 1
ATOM 3536 C CA . THR A 1 474 ? 12.278 28.610 -59.706 1.00 86.88 474 THR A CA 1
ATOM 3537 C C . THR A 1 474 ? 10.950 28.885 -60.426 1.00 86.88 474 THR A C 1
ATOM 3539 O O . THR A 1 474 ? 10.075 29.536 -59.860 1.00 86.88 474 THR A O 1
ATOM 3542 N N . GLU A 1 475 ? 10.803 28.391 -61.659 1.00 83.81 475 GLU A N 1
ATOM 3543 C CA . GLU A 1 475 ? 9.672 28.574 -62.582 1.00 83.81 475 GLU A CA 1
ATOM 3544 C C . GLU A 1 475 ? 9.661 27.444 -63.642 1.00 83.81 475 GLU A C 1
ATOM 3546 O O . GLU A 1 475 ? 10.615 26.667 -63.713 1.00 83.81 475 GLU A O 1
ATOM 3551 N N . ASP A 1 476 ? 8.613 27.335 -64.472 1.00 84.69 476 ASP A N 1
ATOM 3552 C CA . ASP A 1 476 ? 8.534 26.334 -65.559 1.00 84.69 476 ASP A CA 1
ATOM 3553 C C . ASP A 1 476 ? 9.680 26.500 -66.595 1.00 84.69 476 ASP A C 1
ATOM 3555 O O . ASP A 1 476 ? 10.076 27.621 -66.928 1.00 84.69 476 ASP A O 1
ATOM 3559 N N . LYS A 1 477 ? 10.213 25.391 -67.146 1.00 84.81 477 LYS A N 1
ATOM 3560 C CA . LYS A 1 477 ? 11.349 25.388 -68.109 1.00 84.81 477 LYS A CA 1
ATOM 3561 C C . LYS A 1 477 ? 11.220 24.364 -69.247 1.00 84.81 477 LYS A C 1
ATOM 3563 O O . LYS A 1 477 ? 10.538 23.351 -69.109 1.00 84.81 477 LYS A O 1
ATOM 3568 N N . GLN A 1 478 ? 11.930 24.599 -70.360 1.00 87.12 478 GLN A N 1
ATOM 3569 C CA . GLN A 1 478 ? 11.974 23.706 -71.532 1.00 87.12 478 GLN A CA 1
ATOM 3570 C C . GLN A 1 478 ? 13.388 23.595 -72.150 1.00 87.12 478 GLN A C 1
ATOM 3572 O O . GLN A 1 478 ? 14.092 24.599 -72.199 1.00 87.12 478 GLN A O 1
ATOM 3577 N N . LEU A 1 479 ? 13.800 22.394 -72.600 1.00 88.88 479 LEU A N 1
ATOM 3578 C CA . LEU A 1 479 ? 15.191 22.022 -72.948 1.00 88.88 479 LEU A CA 1
ATOM 3579 C C . LEU A 1 479 ? 15.316 21.102 -74.200 1.00 88.88 479 LEU A C 1
ATOM 3581 O O . LEU A 1 479 ? 14.395 20.339 -74.480 1.00 88.88 479 LEU A O 1
ATOM 3585 N N . TYR A 1 480 ? 16.457 21.118 -74.919 1.00 82.31 480 TYR A N 1
ATOM 3586 C CA . TYR A 1 480 ? 16.690 20.492 -76.253 1.00 82.31 480 TYR A CA 1
ATOM 3587 C C . TYR A 1 480 ? 18.056 19.760 -76.406 1.00 82.31 480 TYR A C 1
ATOM 3589 O O . TYR A 1 480 ? 19.001 20.133 -75.721 1.00 82.31 480 TYR A O 1
ATOM 3597 N N . ALA A 1 481 ? 18.200 18.772 -77.311 1.00 79.31 481 ALA A N 1
ATOM 3598 C CA . ALA A 1 481 ? 19.388 17.881 -77.455 1.00 79.31 481 ALA A CA 1
ATOM 3599 C C . ALA A 1 481 ? 20.320 18.109 -78.695 1.00 79.31 481 ALA A C 1
ATOM 3601 O O . ALA A 1 481 ? 19.920 18.771 -79.651 1.00 79.31 481 ALA A O 1
ATOM 3602 N N . LYS A 1 482 ? 21.544 17.526 -78.711 1.00 78.38 482 LYS A N 1
ATOM 3603 C CA . LYS A 1 482 ? 22.633 17.703 -79.732 1.00 78.38 482 LYS A CA 1
ATOM 3604 C C . LYS A 1 482 ? 23.481 16.411 -79.968 1.00 78.38 482 LYS A C 1
ATOM 3606 O O . LYS A 1 482 ? 23.425 15.534 -79.113 1.00 78.38 482 LYS A O 1
ATOM 3611 N N . TRP A 1 483 ? 24.255 16.264 -81.072 1.00 75.19 483 TRP A N 1
ATOM 3612 C CA . TRP A 1 483 ? 24.838 14.969 -81.554 1.00 75.19 483 TRP A CA 1
ATOM 3613 C C . TRP A 1 483 ? 26.274 14.992 -82.177 1.00 75.19 483 TRP A C 1
ATOM 3615 O O . TRP A 1 483 ? 26.564 15.916 -82.935 1.00 75.19 483 TRP A O 1
ATOM 3625 N N . THR A 1 484 ? 27.094 13.926 -81.989 1.00 67.94 484 THR A N 1
ATOM 3626 C CA . THR A 1 484 ? 28.548 13.802 -82.368 1.00 67.94 484 THR A CA 1
ATOM 3627 C C . THR A 1 484 ? 28.972 12.351 -82.812 1.00 67.94 484 THR A C 1
ATOM 3629 O O . THR A 1 484 ? 28.312 11.423 -82.366 1.00 67.94 484 THR A O 1
ATOM 3632 N N . PRO A 1 485 ? 29.980 12.073 -83.694 1.00 49.72 485 PRO A N 1
ATOM 3633 C CA . PRO A 1 485 ? 30.286 10.719 -84.270 1.00 49.72 485 PRO A CA 1
ATOM 3634 C C . PRO A 1 485 ? 31.026 9.664 -83.390 1.00 49.72 485 PRO A C 1
ATOM 3636 O O . PRO A 1 485 ? 31.416 9.952 -82.264 1.00 49.72 485 PRO A O 1
ATOM 3639 N N . ASN A 1 486 ? 31.271 8.448 -83.928 1.00 60.38 486 ASN A N 1
ATOM 3640 C CA . ASN A 1 486 ? 31.858 7.260 -83.245 1.00 60.38 486 ASN A CA 1
ATOM 3641 C C . ASN A 1 486 ? 33.148 6.703 -83.927 1.00 60.38 486 ASN A C 1
ATOM 3643 O O . ASN A 1 486 ? 33.370 6.995 -85.101 1.00 60.38 486 ASN A O 1
ATOM 3647 N N . GLY A 1 487 ? 33.954 5.832 -83.273 1.00 56.50 487 GLY A N 1
ATOM 3648 C CA . GLY A 1 487 ? 35.179 5.271 -83.903 1.00 56.50 487 GLY A CA 1
ATOM 3649 C C . GLY A 1 487 ? 35.866 4.025 -83.291 1.00 56.50 487 GLY A C 1
ATOM 3650 O O . GLY A 1 487 ? 36.917 4.171 -82.682 1.00 56.50 487 GLY A O 1
ATOM 3651 N N . ASN A 1 488 ? 35.346 2.805 -83.532 1.00 60.72 488 ASN A N 1
ATOM 3652 C CA . ASN A 1 488 ? 35.936 1.516 -83.088 1.00 60.72 488 ASN A CA 1
ATOM 3653 C C . ASN A 1 488 ? 35.836 0.398 -84.183 1.00 60.72 488 ASN A C 1
ATOM 3655 O O . ASN A 1 488 ? 34.772 -0.209 -84.309 1.00 60.72 488 ASN A O 1
ATOM 3659 N N . THR A 1 489 ? 36.910 0.080 -84.936 1.00 60.84 489 THR A N 1
ATOM 3660 C CA . THR A 1 489 ? 36.886 -0.730 -86.199 1.00 60.84 489 THR A CA 1
ATOM 3661 C C . THR A 1 489 ? 38.125 -1.693 -86.369 1.00 60.84 489 THR A C 1
ATOM 3663 O O . THR A 1 489 ? 39.227 -1.256 -86.050 1.00 60.84 489 THR A O 1
ATOM 3666 N N . PRO A 1 490 ? 38.019 -2.986 -86.808 1.00 63.12 490 PRO A N 1
ATOM 3667 C CA . PRO A 1 490 ? 39.023 -4.083 -86.537 1.00 63.12 490 PRO A CA 1
ATOM 3668 C C . PRO A 1 490 ? 40.253 -4.412 -87.475 1.00 63.12 490 PRO A C 1
ATOM 3670 O O . PRO A 1 490 ? 40.288 -3.980 -88.624 1.00 63.12 490 PRO A O 1
ATOM 3673 N N . TYR A 1 491 ? 41.262 -5.205 -86.986 1.00 66.31 491 TYR A N 1
ATOM 3674 C CA . TYR A 1 491 ? 42.457 -5.823 -87.693 1.00 66.31 491 TYR A CA 1
ATOM 3675 C C . TYR A 1 491 ? 43.254 -6.951 -86.892 1.00 66.31 491 TYR A C 1
ATOM 3677 O O . TYR A 1 491 ? 42.756 -7.369 -85.848 1.00 66.31 491 TYR A O 1
ATOM 3685 N N . LYS A 1 492 ? 44.435 -7.510 -87.333 1.00 71.38 492 LYS A N 1
ATOM 3686 C CA . LYS A 1 492 ? 45.229 -8.653 -86.695 1.00 71.38 492 LYS A CA 1
ATOM 3687 C C . LYS A 1 492 ? 46.806 -8.754 -86.895 1.00 71.38 492 LYS A C 1
ATOM 3689 O O . LYS A 1 492 ? 47.331 -8.032 -87.737 1.00 71.38 492 LYS A O 1
ATOM 3694 N N . VAL A 1 493 ? 47.571 -9.637 -86.169 1.00 72.19 493 VAL A N 1
ATOM 3695 C CA . VAL A 1 493 ? 49.102 -9.795 -86.135 1.00 72.19 493 VAL A CA 1
ATOM 3696 C C . VAL A 1 493 ? 49.663 -11.244 -85.777 1.00 72.19 493 VAL A C 1
ATOM 3698 O O . VAL A 1 493 ? 48.885 -11.995 -85.213 1.00 72.19 493 VAL A O 1
ATOM 3701 N N . GLU A 1 494 ? 50.947 -11.663 -86.035 1.00 76.38 494 GLU A N 1
ATOM 3702 C CA . GLU A 1 494 ? 51.612 -13.026 -85.812 1.00 76.38 494 GLU A CA 1
ATOM 3703 C C . GLU A 1 494 ? 53.098 -13.057 -85.213 1.00 76.38 494 GLU A C 1
ATOM 3705 O O . GLU A 1 494 ? 53.807 -12.072 -85.392 1.00 76.38 494 GLU A O 1
ATOM 3710 N N . HIS A 1 495 ? 53.644 -14.149 -84.572 1.00 71.88 495 HIS A N 1
ATOM 3711 C CA . HIS A 1 495 ? 54.942 -14.180 -83.756 1.00 71.88 495 HIS A CA 1
ATOM 3712 C C . HIS A 1 495 ? 55.851 -15.507 -83.720 1.00 71.88 495 HIS A C 1
ATOM 3714 O O . HIS A 1 495 ? 55.266 -16.569 -83.878 1.00 71.88 495 HIS A O 1
ATOM 3720 N N . TYR A 1 496 ? 57.209 -15.531 -83.450 1.00 68.56 496 TYR A N 1
ATOM 3721 C CA . TYR A 1 496 ? 58.187 -16.727 -83.509 1.00 68.56 496 TYR A CA 1
ATOM 3722 C C . TYR A 1 496 ? 59.450 -16.780 -82.513 1.00 68.56 496 TYR A C 1
ATOM 3724 O O . TYR A 1 496 ? 59.994 -15.723 -82.239 1.00 68.56 496 TYR A O 1
ATOM 3732 N N . GLN A 1 497 ? 60.040 -17.935 -82.052 1.00 73.88 497 GLN A N 1
ATOM 3733 C CA . GLN A 1 497 ? 61.083 -18.082 -80.931 1.00 73.88 497 GLN A CA 1
ATOM 3734 C C . GLN A 1 497 ? 62.460 -18.842 -81.192 1.00 73.88 497 GLN A C 1
ATOM 3736 O O . GLN A 1 497 ? 62.633 -19.368 -82.277 1.00 73.88 497 GLN A O 1
ATOM 3741 N N . GLU A 1 498 ? 63.415 -18.980 -80.220 1.00 68.88 498 GLU A N 1
ATOM 3742 C CA . GLU A 1 498 ? 64.845 -19.480 -80.365 1.00 68.88 498 GLU A CA 1
ATOM 3743 C C . GLU A 1 498 ? 65.304 -20.744 -79.514 1.00 68.88 498 GLU A C 1
ATOM 3745 O O . GLU A 1 498 ? 64.579 -21.272 -78.663 1.00 68.88 498 GLU A O 1
ATOM 3750 N N . LEU A 1 499 ? 66.547 -21.255 -79.683 1.00 65.69 499 LEU A N 1
ATOM 3751 C CA . LEU A 1 499 ? 67.117 -22.521 -79.123 1.00 65.69 499 LEU A CA 1
ATOM 3752 C C . LEU A 1 499 ? 68.132 -22.386 -77.940 1.00 65.69 499 LEU A C 1
ATOM 3754 O O . LEU A 1 499 ? 68.693 -21.310 -77.758 1.00 65.69 499 LEU A O 1
ATOM 3758 N N . PRO A 1 500 ? 68.356 -23.424 -77.086 1.00 62.16 500 PRO A N 1
ATOM 3759 C CA . PRO A 1 500 ? 69.194 -23.342 -75.872 1.00 62.16 500 PRO A CA 1
ATOM 3760 C C . PRO A 1 500 ? 70.610 -23.939 -76.024 1.00 62.16 500 PRO A C 1
ATOM 3762 O O . PRO A 1 500 ? 70.813 -25.139 -75.842 1.00 62.16 500 PRO A O 1
ATOM 3765 N N . THR A 1 501 ? 71.616 -23.097 -76.262 1.00 60.16 501 THR A N 1
ATOM 3766 C CA . THR A 1 501 ? 73.036 -23.499 -76.356 1.00 60.16 501 THR A CA 1
ATOM 3767 C C . THR A 1 501 ? 73.975 -22.448 -75.750 1.00 60.16 501 THR A C 1
ATOM 3769 O O . THR A 1 501 ? 73.563 -21.332 -75.445 1.00 60.16 501 THR A O 1
ATOM 3772 N N . ALA A 1 502 ? 75.267 -22.771 -75.599 1.00 55.31 502 ALA A N 1
ATOM 3773 C CA . ALA A 1 502 ? 76.305 -21.805 -75.193 1.00 55.31 502 ALA A CA 1
ATOM 3774 C C . ALA A 1 502 ? 76.610 -20.722 -76.262 1.00 55.31 502 ALA A C 1
ATOM 3776 O O . ALA A 1 502 ? 77.426 -19.829 -76.037 1.00 55.31 502 ALA A O 1
ATOM 3777 N N . THR A 1 503 ? 75.944 -20.799 -77.415 1.00 55.97 503 THR A N 1
ATOM 3778 C CA . THR A 1 503 ? 76.042 -19.916 -78.586 1.00 55.97 503 THR A CA 1
ATOM 3779 C C . THR A 1 503 ? 74.616 -19.581 -79.049 1.00 55.97 503 THR A C 1
ATOM 3781 O O . THR A 1 503 ? 73.722 -20.405 -78.850 1.00 55.97 503 THR A O 1
ATOM 3784 N N . ALA A 1 504 ? 74.392 -18.397 -79.627 1.00 58.19 504 ALA A N 1
ATOM 3785 C CA . ALA A 1 504 ? 73.063 -17.862 -79.968 1.00 58.19 504 ALA A CA 1
ATOM 3786 C C . ALA A 1 504 ? 72.863 -17.656 -81.487 1.00 58.19 504 ALA A C 1
ATOM 3788 O O . ALA A 1 504 ? 73.847 -17.573 -82.223 1.00 58.19 504 ALA A O 1
ATOM 3789 N N . GLY A 1 505 ? 71.603 -17.525 -81.930 1.00 61.59 505 GLY A N 1
ATOM 3790 C CA . GLY A 1 505 ? 71.211 -17.050 -83.265 1.00 61.59 505 GLY A CA 1
ATOM 3791 C C . GLY A 1 505 ? 70.379 -18.000 -84.149 1.00 61.59 505 GLY A C 1
ATOM 3792 O O . GLY A 1 505 ? 70.616 -18.010 -85.356 1.00 61.59 505 GLY A O 1
ATOM 3793 N N . GLN A 1 506 ? 69.458 -18.830 -83.623 1.00 65.00 506 GLN A N 1
ATOM 3794 C CA . GLN A 1 506 ? 68.764 -19.874 -84.427 1.00 65.00 506 GLN A CA 1
ATOM 3795 C C . GLN A 1 506 ? 67.254 -20.065 -84.143 1.00 65.00 506 GLN A C 1
ATOM 3797 O O . GLN A 1 506 ? 66.848 -20.210 -82.993 1.00 65.00 506 GLN A O 1
ATOM 3802 N N . TYR A 1 507 ? 66.438 -20.157 -85.209 1.00 67.56 507 TYR A N 1
ATOM 3803 C CA . TYR A 1 507 ? 64.961 -20.056 -85.192 1.00 67.56 507 TYR A CA 1
ATOM 3804 C C . TYR A 1 507 ? 64.224 -21.145 -86.025 1.00 67.56 507 TYR A C 1
ATOM 3806 O O . TYR A 1 507 ? 64.787 -21.626 -87.010 1.00 67.56 507 TYR A O 1
ATOM 3814 N N . PRO A 1 508 ? 62.959 -21.506 -85.694 1.00 63.41 508 PRO A N 1
ATOM 3815 C CA . PRO A 1 508 ? 62.119 -22.485 -86.397 1.00 63.41 508 PRO A CA 1
ATOM 3816 C C . PRO A 1 508 ? 61.161 -21.861 -87.449 1.00 63.41 508 PRO A C 1
ATOM 3818 O O . PRO A 1 508 ? 60.897 -20.658 -87.415 1.00 63.41 508 PRO A O 1
ATOM 3821 N N . PRO A 1 509 ? 60.574 -22.673 -88.357 1.00 56.66 509 PRO A N 1
ATOM 3822 C CA . PRO A 1 509 ? 59.844 -22.189 -89.540 1.00 56.66 509 PRO A CA 1
ATOM 3823 C C . PRO A 1 509 ? 58.334 -21.907 -89.363 1.00 56.66 509 PRO A C 1
ATOM 3825 O O . PRO A 1 509 ? 57.655 -21.668 -90.359 1.00 56.66 509 PRO A O 1
ATOM 3828 N N . SER A 1 510 ? 57.772 -21.940 -88.149 1.00 62.19 510 SER A N 1
ATOM 3829 C CA . SER A 1 510 ? 56.324 -21.755 -87.906 1.00 62.19 510 SER A CA 1
ATOM 3830 C C . SER A 1 510 ? 56.036 -20.836 -86.709 1.00 62.19 510 SER A C 1
ATOM 3832 O O . SER A 1 510 ? 56.777 -20.907 -85.724 1.00 62.19 510 SER A O 1
ATOM 3834 N N . PRO A 1 511 ? 54.972 -20.006 -86.752 1.00 60.50 511 PRO A N 1
ATOM 3835 C CA . PRO A 1 511 ? 54.675 -19.054 -85.688 1.00 60.50 511 PRO A CA 1
ATOM 3836 C C . PRO A 1 511 ? 54.178 -19.745 -84.414 1.00 60.50 511 PRO A C 1
ATOM 3838 O O . PRO A 1 511 ? 53.559 -20.807 -84.459 1.00 60.50 511 PRO A O 1
ATOM 3841 N N . ALA A 1 512 ? 54.426 -19.101 -83.277 1.00 64.50 512 ALA A N 1
ATOM 3842 C CA . ALA A 1 512 ? 54.030 -19.532 -81.944 1.00 64.50 512 ALA A CA 1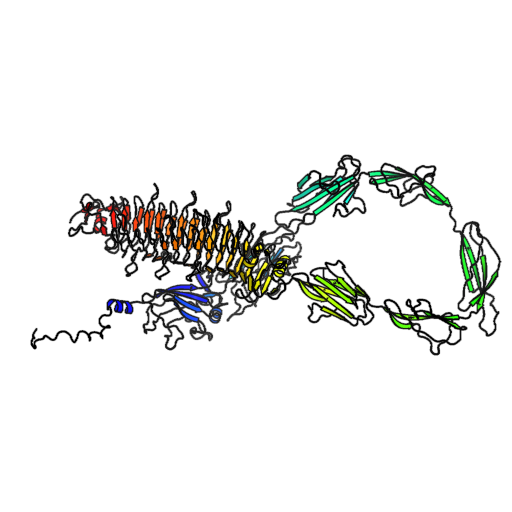
ATOM 3843 C C . ALA A 1 512 ? 52.798 -18.786 -81.383 1.00 64.50 512 ALA A C 1
ATOM 3845 O O . ALA A 1 512 ? 52.244 -19.251 -80.392 1.00 64.50 512 ALA A O 1
ATOM 3846 N N . ASP A 1 513 ? 52.378 -17.639 -81.950 1.00 64.81 513 ASP A N 1
ATOM 3847 C CA . ASP A 1 513 ? 51.217 -16.859 -81.459 1.00 64.81 513 ASP A CA 1
ATOM 3848 C C . ASP A 1 513 ? 50.652 -15.854 -82.510 1.00 64.81 513 ASP A C 1
ATOM 3850 O O . ASP A 1 513 ? 51.284 -15.611 -83.542 1.00 64.81 513 ASP A O 1
ATOM 3854 N N . THR A 1 514 ? 49.455 -15.282 -82.288 1.00 64.81 514 THR A N 1
ATOM 3855 C CA . THR A 1 514 ? 48.686 -14.375 -83.183 1.00 64.81 514 THR A CA 1
ATOM 3856 C C . THR A 1 514 ? 47.673 -13.493 -82.400 1.00 64.81 514 THR A C 1
ATOM 3858 O O . THR A 1 514 ? 47.112 -13.960 -81.415 1.00 64.81 514 THR A O 1
ATOM 3861 N N . ASP A 1 515 ? 47.395 -12.250 -82.835 1.00 57.91 515 ASP A N 1
ATOM 3862 C CA . ASP A 1 515 ? 46.512 -11.245 -82.174 1.00 57.91 515 ASP A CA 1
ATOM 3863 C C . ASP A 1 515 ? 45.387 -10.673 -83.069 1.00 57.91 515 ASP A C 1
ATOM 3865 O O . ASP A 1 515 ? 45.440 -10.803 -84.291 1.00 57.91 515 ASP A O 1
ATOM 3869 N N . LYS A 1 516 ? 44.383 -9.997 -82.468 1.00 66.81 516 LYS A N 1
ATOM 3870 C CA . LYS A 1 516 ? 43.261 -9.271 -83.124 1.00 66.81 516 LYS A CA 1
ATOM 3871 C C . LYS A 1 516 ? 42.936 -7.957 -82.377 1.00 66.81 516 LYS A C 1
ATOM 3873 O O . LYS A 1 516 ? 42.944 -7.966 -81.150 1.00 66.81 516 LYS A O 1
ATOM 3878 N N . LEU A 1 517 ? 42.655 -6.853 -83.083 1.00 70.25 517 LEU A N 1
ATOM 3879 C CA . LEU A 1 517 ? 42.637 -5.463 -82.563 1.00 70.25 517 LEU A CA 1
ATOM 3880 C C . LEU A 1 517 ? 41.557 -4.567 -83.227 1.00 70.25 517 LEU A C 1
ATOM 3882 O O . LEU A 1 517 ? 40.903 -5.013 -84.166 1.00 70.25 517 LEU A O 1
ATOM 3886 N N . THR A 1 518 ? 41.384 -3.312 -82.764 1.00 55.81 518 THR A N 1
ATOM 3887 C CA . THR A 1 518 ? 40.461 -2.272 -83.305 1.00 55.81 518 THR A CA 1
ATOM 3888 C C . THR A 1 518 ? 41.003 -0.832 -83.164 1.00 55.81 518 THR A C 1
ATOM 3890 O O . THR A 1 518 ? 41.752 -0.573 -82.226 1.00 55.81 518 THR A O 1
ATOM 3893 N N . GLY A 1 519 ? 40.579 0.115 -84.018 1.00 61.44 519 GLY A N 1
ATOM 3894 C CA . GLY A 1 519 ? 40.880 1.565 -83.951 1.00 61.44 519 GLY A CA 1
ATOM 3895 C C . GLY A 1 519 ? 39.899 2.441 -84.762 1.00 61.44 519 GLY A C 1
ATOM 3896 O O . GLY A 1 519 ? 38.932 1.916 -85.308 1.00 61.44 519 GLY A O 1
ATOM 3897 N N . THR A 1 520 ? 40.102 3.762 -84.843 1.00 60.62 520 THR A N 1
ATOM 3898 C CA . THR A 1 520 ? 39.191 4.682 -85.562 1.00 60.62 520 THR A CA 1
ATOM 3899 C C . THR A 1 520 ? 39.135 4.386 -87.065 1.00 60.62 520 THR A C 1
ATOM 3901 O O . THR A 1 520 ? 40.131 4.012 -87.686 1.00 60.62 520 THR A O 1
ATOM 3904 N N . THR A 1 521 ? 37.971 4.608 -87.679 1.00 53.47 521 THR A N 1
ATOM 3905 C CA . THR A 1 521 ? 37.770 4.473 -89.129 1.00 53.47 521 THR A CA 1
ATOM 3906 C C . THR A 1 521 ? 38.614 5.489 -89.914 1.00 53.47 521 THR A C 1
ATOM 3908 O O . THR A 1 521 ? 38.204 6.636 -90.075 1.00 53.47 521 THR A O 1
ATOM 3911 N N . GLY A 1 522 ? 39.769 5.043 -90.425 1.00 58.19 522 GLY A N 1
ATOM 3912 C CA . GLY A 1 522 ? 40.685 5.822 -91.273 1.00 58.19 522 GLY A CA 1
ATOM 3913 C C . GLY A 1 522 ? 42.169 5.784 -90.871 1.00 58.19 522 GLY A C 1
ATOM 3914 O O . GLY A 1 522 ? 43.003 6.269 -91.634 1.00 58.19 522 GLY A O 1
ATOM 3915 N N . ASP A 1 523 ? 42.512 5.219 -89.707 1.00 60.56 523 ASP A N 1
ATOM 3916 C CA . ASP A 1 523 ? 43.839 5.384 -89.087 1.00 60.56 523 ASP A CA 1
ATOM 3917 C C . ASP A 1 523 ? 44.927 4.377 -89.547 1.00 60.56 523 ASP A C 1
ATOM 3919 O O . ASP A 1 523 ? 44.691 3.419 -90.288 1.00 60.56 523 ASP A O 1
ATOM 3923 N N . THR A 1 524 ? 46.171 4.605 -89.099 1.00 52.50 524 THR A N 1
ATOM 3924 C CA . THR A 1 524 ? 47.374 3.804 -89.426 1.00 52.50 524 THR A CA 1
ATOM 3925 C C . THR A 1 524 ? 47.735 2.818 -88.302 1.00 52.50 524 THR A C 1
ATOM 3927 O O . THR A 1 524 ? 47.533 3.112 -87.127 1.00 52.50 524 THR A O 1
ATOM 3930 N N . ILE A 1 525 ? 48.274 1.642 -88.648 1.00 63.44 525 ILE A N 1
ATOM 3931 C CA . ILE A 1 525 ? 48.548 0.533 -87.716 1.00 63.44 525 ILE A CA 1
ATOM 3932 C C . ILE A 1 525 ? 49.987 0.574 -87.183 1.00 63.44 525 ILE A C 1
ATOM 3934 O O . ILE A 1 525 ? 50.946 0.571 -87.955 1.00 63.44 525 ILE A O 1
ATOM 3938 N N . THR A 1 526 ? 50.119 0.466 -85.858 1.00 56.69 526 THR A N 1
ATOM 3939 C CA . THR A 1 526 ? 51.381 0.235 -85.133 1.00 56.69 526 THR A CA 1
ATOM 3940 C C . THR A 1 526 ? 51.295 -1.098 -84.386 1.00 56.69 526 THR A C 1
ATOM 3942 O O . THR A 1 526 ? 50.273 -1.392 -83.772 1.00 56.69 526 THR A O 1
ATOM 3945 N N . VAL A 1 527 ? 52.355 -1.911 -84.422 1.00 61.25 527 VAL A N 1
ATOM 3946 C CA . VAL A 1 527 ? 52.372 -3.266 -83.836 1.00 61.25 527 VAL A CA 1
ATOM 3947 C C . VAL A 1 527 ? 53.096 -3.295 -82.490 1.00 61.25 527 VAL A C 1
ATOM 3949 O O . VAL A 1 527 ? 54.178 -2.731 -82.340 1.00 61.25 527 VAL A O 1
ATOM 3952 N N . THR A 1 528 ? 52.514 -3.995 -81.514 1.00 57.06 528 THR A N 1
ATOM 3953 C CA . THR A 1 528 ? 53.134 -4.290 -80.214 1.00 57.06 528 THR A CA 1
ATOM 3954 C C . THR A 1 528 ? 53.727 -5.701 -80.207 1.00 57.06 528 THR A C 1
ATOM 3956 O O . THR A 1 528 ? 53.174 -6.632 -80.787 1.00 57.06 528 THR A O 1
ATOM 3959 N N . GLN A 1 529 ? 54.877 -5.868 -79.558 1.00 58.03 529 GLN A N 1
ATOM 3960 C CA . GLN A 1 529 ? 55.613 -7.131 -79.517 1.00 58.03 529 GLN A CA 1
ATOM 3961 C C . GLN A 1 529 ? 55.182 -7.979 -78.307 1.00 58.03 529 GLN A C 1
ATOM 3963 O O . GLN A 1 529 ? 55.154 -7.484 -77.182 1.00 58.03 529 GLN A O 1
ATOM 3968 N N . LYS A 1 530 ? 54.911 -9.274 -78.523 1.00 61.44 530 LYS A N 1
ATOM 3969 C CA . LYS A 1 530 ? 54.737 -10.269 -77.450 1.00 61.44 530 LYS A CA 1
ATOM 3970 C C . LYS A 1 530 ? 56.060 -10.583 -76.735 1.00 61.44 530 LYS A C 1
ATOM 3972 O O . LYS A 1 530 ? 57.124 -10.125 -77.138 1.00 61.44 530 LYS A O 1
ATOM 3977 N N . SER A 1 531 ? 55.996 -11.357 -75.654 1.00 56.19 531 SER A N 1
ATOM 3978 C CA . SER A 1 531 ? 57.149 -11.756 -74.835 1.00 56.19 531 SER A CA 1
ATOM 3979 C C . SER A 1 531 ? 57.003 -13.219 -74.432 1.00 56.19 531 SER A C 1
ATOM 3981 O O . SER A 1 531 ? 55.923 -13.629 -74.010 1.00 56.19 531 SER A O 1
ATOM 3983 N N . TYR A 1 532 ? 58.081 -13.998 -74.532 1.00 62.25 532 TYR A N 1
ATOM 3984 C CA . TYR A 1 532 ? 58.080 -15.425 -74.205 1.00 62.25 532 TYR A CA 1
ATOM 3985 C C . TYR A 1 532 ? 59.004 -15.733 -73.017 1.00 62.25 532 TYR A C 1
ATOM 3987 O O . TYR A 1 532 ? 59.957 -14.997 -72.731 1.00 62.25 532 TYR A O 1
ATOM 3995 N N . GLN A 1 533 ? 58.706 -16.804 -72.278 1.00 51.72 533 GLN A N 1
ATOM 3996 C CA . GLN A 1 533 ? 59.376 -17.106 -71.011 1.00 51.72 533 GLN A CA 1
ATOM 3997 C C . GLN A 1 533 ? 60.831 -17.534 -71.253 1.00 51.72 533 GLN A C 1
ATOM 3999 O O . GLN A 1 533 ? 61.095 -18.611 -71.778 1.00 51.72 533 GLN A O 1
ATOM 4004 N N . GLY A 1 534 ? 61.771 -16.655 -70.895 1.00 63.34 534 GLY A N 1
ATOM 4005 C CA . GLY A 1 534 ? 63.189 -16.818 -71.216 1.00 63.34 534 GLY A CA 1
ATOM 4006 C C . GLY A 1 534 ? 63.624 -16.242 -72.573 1.00 63.34 534 GLY A C 1
ATOM 4007 O O . GLY A 1 534 ? 64.738 -16.553 -72.988 1.00 63.34 534 GLY A O 1
ATOM 4008 N N . PHE A 1 535 ? 62.813 -15.400 -73.244 1.00 66.50 535 PHE A N 1
ATOM 4009 C CA . PHE A 1 535 ? 63.127 -14.809 -74.563 1.00 66.50 535 PHE A CA 1
ATOM 4010 C C . PHE A 1 535 ? 62.708 -13.324 -74.756 1.00 66.50 535 PHE A C 1
ATOM 4012 O O . PHE A 1 535 ? 61.682 -12.888 -74.234 1.00 66.50 535 PHE A O 1
ATOM 4019 N N . GLU A 1 536 ? 63.499 -12.553 -75.511 1.00 60.22 536 GLU A N 1
ATOM 4020 C CA . GLU A 1 536 ? 63.411 -11.137 -75.933 1.00 60.22 536 GLU A CA 1
ATOM 4021 C C . GLU A 1 536 ? 63.326 -10.987 -77.476 1.00 60.22 536 GLU A C 1
ATOM 4023 O O . GLU A 1 536 ? 63.378 -11.980 -78.182 1.00 60.22 536 GLU A O 1
ATOM 4028 N N . PHE A 1 537 ? 63.151 -9.780 -78.028 1.00 64.62 537 PHE A N 1
ATOM 4029 C CA . PHE A 1 537 ? 62.803 -9.538 -79.450 1.00 64.62 537 PHE A CA 1
ATOM 4030 C C . PHE A 1 537 ? 63.976 -9.556 -80.465 1.00 64.62 537 PHE A C 1
ATOM 4032 O O . PHE A 1 537 ? 65.134 -9.365 -80.088 1.00 64.62 537 PHE A O 1
ATOM 4039 N N . ASP A 1 538 ? 63.639 -9.755 -81.752 1.00 66.06 538 ASP A N 1
ATOM 4040 C CA . ASP A 1 538 ? 64.537 -9.777 -82.923 1.00 66.06 538 ASP A CA 1
ATOM 4041 C C . ASP A 1 538 ? 64.079 -8.882 -84.114 1.00 66.06 538 ASP A C 1
ATOM 4043 O O . ASP A 1 538 ? 64.713 -7.856 -84.365 1.00 66.06 538 ASP A O 1
ATOM 4047 N N . LYS A 1 539 ? 62.996 -9.217 -84.855 1.00 65.12 539 LYS A N 1
ATOM 4048 C CA . LYS A 1 539 ? 62.553 -8.480 -86.080 1.00 65.12 539 LYS A CA 1
ATOM 4049 C C . LYS A 1 539 ? 61.048 -8.604 -86.441 1.00 65.12 539 LYS A C 1
ATOM 4051 O O . LYS A 1 539 ? 60.347 -9.426 -85.857 1.00 65.12 539 LYS A O 1
ATOM 4056 N N . GLN A 1 540 ? 60.545 -7.811 -87.405 1.00 67.00 540 GLN A N 1
ATOM 4057 C CA . GLN A 1 540 ? 59.132 -7.763 -87.874 1.00 67.00 540 GLN A CA 1
ATOM 4058 C C . GLN A 1 540 ? 59.002 -7.533 -89.400 1.00 67.00 540 GLN A C 1
ATOM 4060 O O . GLN A 1 540 ? 59.824 -6.830 -89.982 1.00 67.00 540 GLN A O 1
ATOM 4065 N N . GLU A 1 541 ? 57.934 -8.060 -90.022 1.00 59.69 541 GLU A N 1
ATOM 4066 C CA . GLU A 1 541 ? 57.575 -7.896 -91.448 1.00 59.69 541 GLU A CA 1
ATOM 4067 C C . GLU A 1 541 ? 56.028 -7.844 -91.648 1.00 59.69 541 GLU A C 1
ATOM 4069 O O . GLU A 1 541 ? 55.317 -8.610 -90.989 1.00 59.69 541 GLU A O 1
ATOM 4074 N N . PRO A 1 542 ? 55.454 -7.028 -92.566 1.00 53.41 542 PRO A N 1
ATOM 4075 C CA . PRO A 1 542 ? 56.032 -5.862 -93.246 1.00 53.41 542 PRO A CA 1
ATOM 4076 C C . PRO A 1 542 ? 56.155 -4.635 -92.316 1.00 53.41 542 PRO A C 1
ATOM 4078 O O . PRO A 1 542 ? 55.793 -4.678 -91.139 1.00 53.41 542 PRO A O 1
ATOM 4081 N N . ALA A 1 543 ? 56.682 -3.528 -92.850 1.00 58.44 543 ALA A N 1
ATOM 4082 C CA . ALA A 1 543 ? 57.071 -2.352 -92.066 1.00 58.44 543 ALA A CA 1
ATOM 4083 C C . ALA A 1 543 ? 55.937 -1.355 -91.715 1.00 58.44 543 ALA A C 1
ATOM 4085 O O . ALA A 1 543 ? 56.105 -0.597 -90.764 1.00 58.44 543 ALA A O 1
ATOM 4086 N N . SER A 1 544 ? 54.803 -1.326 -92.434 1.00 60.09 544 SER A N 1
ATOM 4087 C CA . SER A 1 544 ? 53.651 -0.443 -92.129 1.00 60.09 544 SER A CA 1
ATOM 4088 C C . SER A 1 544 ? 52.334 -0.910 -92.788 1.00 60.09 544 SER A C 1
ATOM 4090 O O . SER A 1 544 ? 52.368 -1.660 -93.764 1.00 60.09 544 SER A O 1
ATOM 4092 N N . ALA A 1 545 ? 51.175 -0.498 -92.240 1.00 58.66 545 ALA A N 1
ATOM 4093 C CA . ALA A 1 545 ? 49.818 -0.839 -92.720 1.00 58.66 545 ALA A CA 1
ATOM 4094 C C . ALA A 1 545 ? 48.727 0.135 -92.183 1.00 58.66 545 ALA A C 1
ATOM 4096 O O . ALA A 1 545 ? 49.017 0.944 -91.304 1.00 58.66 545 ALA A O 1
ATOM 4097 N N . THR A 1 546 ? 47.474 0.058 -92.666 1.00 61.19 546 THR A N 1
ATOM 4098 C CA . THR A 1 546 ? 46.338 0.954 -92.299 1.00 61.19 546 THR A CA 1
ATOM 4099 C C . THR A 1 546 ? 45.004 0.217 -92.041 1.00 61.19 546 THR A C 1
ATOM 4101 O O . THR A 1 546 ? 44.861 -0.963 -92.377 1.00 61.19 546 THR A O 1
ATOM 4104 N N . ILE A 1 547 ? 44.028 0.897 -91.417 1.00 62.78 547 ILE A N 1
ATOM 4105 C CA . ILE A 1 547 ? 42.703 0.370 -91.022 1.00 62.78 547 ILE A CA 1
ATOM 4106 C C . ILE A 1 547 ? 41.604 0.881 -91.971 1.00 62.78 547 ILE A C 1
ATOM 4108 O O . ILE A 1 547 ? 41.437 2.085 -92.157 1.00 62.78 547 ILE A O 1
ATOM 4112 N N . ALA A 1 548 ? 40.815 -0.037 -92.537 1.00 57.81 548 ALA A N 1
ATOM 4113 C CA . ALA A 1 548 ? 39.672 0.270 -93.402 1.00 57.81 548 ALA A CA 1
ATOM 4114 C C . ALA A 1 548 ? 38.333 0.293 -92.633 1.00 57.81 548 ALA A C 1
ATOM 4116 O O . ALA A 1 548 ? 38.224 -0.256 -91.538 1.00 57.81 548 ALA A O 1
ATOM 4117 N N . ALA A 1 549 ? 37.303 0.917 -93.218 1.00 53.44 549 ALA A N 1
ATOM 4118 C CA . ALA A 1 549 ? 35.981 1.119 -92.601 1.00 53.44 549 ALA A CA 1
ATOM 4119 C C . ALA A 1 549 ? 35.144 -0.166 -92.398 1.00 53.44 549 ALA A C 1
ATOM 4121 O O . ALA A 1 549 ? 34.089 -0.116 -91.769 1.00 53.44 549 ALA A O 1
ATOM 4122 N N . ASP A 1 550 ? 35.610 -1.293 -92.934 1.00 54.88 550 ASP A N 1
ATOM 4123 C CA . ASP A 1 550 ? 35.034 -2.641 -92.861 1.00 54.88 550 ASP A CA 1
ATOM 4124 C C . ASP A 1 550 ? 35.873 -3.615 -91.993 1.00 54.88 550 ASP A C 1
ATOM 4126 O O . ASP A 1 550 ? 35.307 -4.506 -91.363 1.00 54.88 550 ASP A O 1
ATOM 4130 N N . GLY A 1 551 ? 37.196 -3.402 -91.900 1.00 60.50 551 GLY A N 1
ATOM 4131 C CA . GLY A 1 551 ? 38.082 -3.842 -90.804 1.00 60.50 551 GLY A CA 1
ATOM 4132 C C . GLY A 1 551 ? 38.768 -5.220 -90.923 1.00 60.50 551 GLY A C 1
ATOM 4133 O O . GLY A 1 551 ? 38.393 -6.151 -90.211 1.00 60.50 551 GLY A O 1
ATOM 4134 N N . ASN A 1 552 ? 39.806 -5.372 -91.773 1.00 59.84 552 ASN A N 1
ATOM 4135 C CA . ASN A 1 552 ? 40.376 -6.698 -92.129 1.00 59.84 552 ASN A CA 1
ATOM 4136 C C . ASN A 1 552 ? 41.941 -6.852 -92.273 1.00 59.84 552 ASN A C 1
ATOM 4138 O O . ASN A 1 552 ? 42.390 -7.799 -92.920 1.00 59.84 552 ASN A O 1
ATOM 4142 N N . THR A 1 553 ? 42.810 -5.998 -91.695 1.00 68.31 553 THR A N 1
ATOM 4143 C CA . THR A 1 553 ? 44.297 -5.935 -91.976 1.00 68.31 553 THR A CA 1
ATOM 4144 C C . THR A 1 553 ? 45.232 -6.897 -91.151 1.00 68.31 553 THR A C 1
ATOM 4146 O O . THR A 1 553 ? 44.774 -7.433 -90.145 1.00 68.31 553 THR A O 1
ATOM 4149 N N . VAL A 1 554 ? 46.524 -7.153 -91.533 1.00 70.62 554 VAL A N 1
ATOM 4150 C CA . VAL A 1 554 ? 47.450 -8.236 -90.997 1.00 70.62 554 VAL A CA 1
ATOM 4151 C C . VAL A 1 554 ? 48.996 -7.908 -90.938 1.00 70.62 554 VAL A C 1
ATOM 4153 O O . VAL A 1 554 ? 49.462 -7.253 -91.866 1.00 70.62 554 VAL A O 1
ATOM 4156 N N . VAL A 1 555 ? 49.814 -8.400 -89.950 1.00 69.38 555 VAL A N 1
ATOM 4157 C CA . VAL A 1 555 ? 51.326 -8.210 -89.773 1.00 69.38 555 VAL A CA 1
ATOM 4158 C C . VAL A 1 555 ? 52.086 -9.392 -89.024 1.00 69.38 555 VAL A C 1
ATOM 4160 O O . VAL A 1 555 ? 51.385 -10.224 -88.458 1.00 69.38 555 VAL A O 1
ATOM 4163 N N . LYS A 1 556 ? 53.457 -9.518 -88.970 1.00 74.50 556 LYS A N 1
ATOM 4164 C CA . LYS A 1 556 ? 54.280 -10.643 -88.342 1.00 74.50 556 LYS A CA 1
ATOM 4165 C C . LYS A 1 556 ? 55.623 -10.286 -87.580 1.00 74.50 556 LYS A C 1
ATOM 4167 O O . LYS A 1 556 ? 56.243 -9.293 -87.943 1.00 74.50 556 LYS A O 1
ATOM 4172 N N . VAL A 1 557 ? 56.137 -11.088 -86.595 1.00 68.06 557 VAL A N 1
ATOM 4173 C CA . VAL A 1 557 ? 57.222 -10.728 -85.583 1.00 68.06 557 VAL A CA 1
ATOM 4174 C C . VAL A 1 557 ? 58.137 -11.903 -85.003 1.00 68.06 557 VAL A C 1
ATOM 4176 O O . VAL A 1 557 ? 57.654 -13.022 -84.922 1.00 68.06 557 VAL A O 1
ATOM 4179 N N . TYR A 1 558 ? 59.402 -11.719 -84.512 1.00 69.38 558 TYR A N 1
ATOM 4180 C CA . TYR A 1 558 ? 60.394 -12.783 -84.051 1.00 69.38 558 TYR A CA 1
ATOM 4181 C C . TYR A 1 558 ? 61.203 -12.528 -82.705 1.00 69.38 558 TYR A C 1
ATOM 4183 O O . TYR A 1 558 ? 61.324 -11.365 -82.321 1.00 69.38 558 TYR A O 1
ATOM 4191 N N . TYR A 1 559 ? 61.780 -13.562 -82.004 1.00 68.69 559 TYR A N 1
ATOM 4192 C CA . TYR A 1 559 ? 62.344 -13.513 -80.595 1.00 68.69 559 TYR A CA 1
ATOM 4193 C C . TYR A 1 559 ? 63.499 -14.509 -80.122 1.00 68.69 559 TYR A C 1
ATOM 4195 O O . TYR A 1 559 ? 63.314 -15.725 -80.191 1.00 68.69 559 TYR A O 1
ATOM 4203 N N . LYS A 1 560 ? 64.605 -14.032 -79.487 1.00 65.19 560 LYS A N 1
ATOM 4204 C CA . LYS A 1 560 ? 65.850 -14.722 -78.952 1.00 65.19 560 LYS A CA 1
ATOM 4205 C C . LYS A 1 560 ? 65.975 -14.848 -77.404 1.00 65.19 560 LYS A C 1
ATOM 4207 O O . LYS A 1 560 ? 65.162 -14.274 -76.711 1.00 65.19 560 LYS A O 1
ATOM 4212 N N . ARG A 1 561 ? 66.943 -15.568 -76.796 1.00 71.56 561 ARG A N 1
ATOM 4213 C CA . ARG A 1 561 ? 67.010 -15.901 -75.330 1.00 71.56 561 ARG A CA 1
ATOM 4214 C C . ARG A 1 561 ? 67.485 -14.817 -74.334 1.00 71.56 561 ARG A C 1
ATOM 4216 O O . ARG A 1 561 ? 68.293 -13.957 -74.661 1.00 71.56 561 ARG A O 1
ATOM 4223 N N . LYS A 1 562 ? 67.038 -14.941 -73.067 1.00 60.69 562 LYS A N 1
ATOM 4224 C CA . LYS A 1 562 ? 67.248 -14.014 -71.923 1.00 60.69 562 LYS A CA 1
ATOM 4225 C C . LYS A 1 562 ? 68.154 -14.533 -70.784 1.00 60.69 562 LYS A C 1
ATOM 4227 O O . LYS A 1 562 ? 68.209 -15.724 -70.483 1.00 60.69 562 LYS A O 1
ATOM 4232 N N . THR A 1 563 ? 68.759 -13.580 -70.067 1.00 62.12 563 THR A N 1
ATOM 4233 C CA . THR A 1 563 ? 69.220 -13.700 -68.661 1.00 62.12 563 THR A CA 1
ATOM 4234 C C . THR A 1 563 ? 68.036 -13.411 -67.718 1.00 62.12 563 THR A C 1
ATOM 4236 O O . THR A 1 563 ? 67.138 -12.672 -68.111 1.00 62.12 563 THR A O 1
ATOM 4239 N N . VAL A 1 564 ? 67.994 -13.989 -66.511 1.00 65.00 564 VAL A N 1
ATOM 4240 C CA . VAL A 1 564 ? 66.795 -14.035 -65.646 1.00 65.00 564 VAL A CA 1
ATOM 4241 C C . VAL A 1 564 ? 67.054 -13.597 -64.194 1.00 65.00 564 VAL A C 1
ATOM 4243 O O . VAL A 1 564 ? 68.178 -13.680 -63.694 1.00 65.00 564 VAL A O 1
ATOM 4246 N N . THR A 1 565 ? 66.002 -13.145 -63.506 1.00 67.56 565 THR A N 1
ATOM 4247 C CA . THR A 1 565 ? 66.080 -12.454 -62.202 1.00 67.56 565 THR A CA 1
ATOM 4248 C C . THR A 1 565 ? 65.310 -13.172 -61.090 1.00 67.56 565 THR A C 1
ATOM 4250 O O . THR A 1 565 ? 64.092 -13.027 -60.949 1.00 67.56 565 THR A O 1
ATOM 4253 N N . VAL A 1 566 ? 65.995 -13.924 -60.229 1.00 72.12 566 VAL A N 1
ATOM 4254 C CA . VAL A 1 566 ? 65.328 -14.469 -59.041 1.00 72.12 566 VAL A CA 1
ATOM 4255 C C . VAL A 1 566 ? 64.936 -13.330 -58.110 1.00 72.12 566 VAL A C 1
ATOM 4257 O O . VAL A 1 566 ? 65.710 -12.420 -57.815 1.00 72.12 566 VAL A O 1
ATOM 4260 N N . THR A 1 567 ? 63.692 -13.411 -57.663 1.00 77.12 567 THR A N 1
ATOM 4261 C CA . THR A 1 567 ? 62.985 -12.381 -56.930 1.00 77.12 567 THR A CA 1
ATOM 4262 C C . THR A 1 567 ? 62.522 -12.924 -55.584 1.00 77.12 567 THR A C 1
ATOM 4264 O O . THR A 1 567 ? 61.921 -13.994 -55.497 1.00 77.12 567 THR A O 1
ATOM 4267 N N . PHE A 1 568 ? 62.725 -12.137 -54.536 1.00 80.81 568 PHE A N 1
ATOM 4268 C CA . PHE A 1 568 ? 62.141 -12.342 -53.220 1.00 80.81 568 PHE A CA 1
ATOM 4269 C C . PHE A 1 568 ? 61.070 -11.277 -53.009 1.00 80.81 568 PHE A C 1
ATOM 4271 O O . PHE A 1 568 ? 61.365 -10.109 -52.755 1.00 80.81 568 PHE A O 1
ATOM 4278 N N . ASN A 1 569 ? 59.815 -11.689 -53.184 1.00 82.56 569 ASN A N 1
ATOM 4279 C CA . ASN A 1 569 ? 58.639 -10.852 -52.997 1.00 82.56 569 ASN A CA 1
ATOM 4280 C C . ASN A 1 569 ? 58.172 -10.984 -51.543 1.00 82.56 569 ASN A C 1
ATOM 4282 O O . ASN A 1 569 ? 57.831 -12.090 -51.112 1.00 82.56 569 ASN A O 1
ATOM 4286 N N . PRO A 1 570 ? 58.072 -9.889 -50.776 1.00 82.62 570 PRO A N 1
ATOM 4287 C CA . PRO A 1 570 ? 57.626 -9.941 -49.387 1.00 82.62 570 PRO A CA 1
ATOM 4288 C C . PRO A 1 570 ? 56.145 -10.331 -49.194 1.00 82.62 570 PRO A C 1
ATOM 4290 O O . PRO A 1 570 ? 55.606 -10.157 -48.105 1.00 82.62 570 PRO A O 1
ATOM 4293 N N . GLY A 1 571 ? 55.440 -10.841 -50.208 1.00 76.81 571 GLY A N 1
ATOM 4294 C CA . GLY A 1 571 ? 54.061 -11.327 -50.102 1.00 76.81 571 GLY A CA 1
ATOM 4295 C C . GLY A 1 571 ? 53.079 -10.227 -49.702 1.00 76.81 571 GLY A C 1
ATOM 4296 O O . GLY A 1 571 ? 52.153 -10.468 -48.925 1.00 76.81 571 GLY A O 1
ATOM 4297 N N . GLY A 1 572 ? 53.328 -8.998 -50.166 1.00 70.25 572 GLY A N 1
ATOM 4298 C CA . GLY A 1 572 ? 52.622 -7.786 -49.737 1.00 70.25 572 GLY A CA 1
ATOM 4299 C C . GLY A 1 572 ? 53.135 -7.165 -48.429 1.00 70.25 572 GLY A C 1
ATOM 4300 O O . GLY A 1 572 ? 52.405 -6.394 -47.813 1.00 70.25 572 GLY A O 1
ATOM 4301 N N . GLY A 1 573 ? 54.335 -7.532 -47.970 1.00 77.00 573 GLY A N 1
ATOM 4302 C CA . GLY A 1 573 ? 55.097 -6.829 -46.930 1.00 77.00 573 GLY A CA 1
ATOM 4303 C C . GLY A 1 573 ? 56.220 -5.959 -47.504 1.00 77.00 573 GLY A C 1
ATOM 4304 O O . GLY A 1 573 ? 56.083 -5.399 -48.586 1.00 77.00 573 GLY A O 1
ATOM 4305 N N . THR A 1 574 ? 57.346 -5.898 -46.794 1.00 79.50 574 THR A N 1
ATOM 4306 C CA . THR A 1 574 ? 58.607 -5.254 -47.180 1.00 79.50 574 THR A CA 1
ATOM 4307 C C . THR A 1 574 ? 59.823 -6.143 -46.860 1.00 79.50 574 THR A C 1
ATOM 4309 O O . THR A 1 574 ? 59.744 -7.055 -46.035 1.00 79.50 574 THR A O 1
ATOM 4312 N N . ILE A 1 575 ? 60.963 -5.890 -47.509 1.00 78.06 575 ILE A N 1
ATOM 4313 C CA . ILE A 1 575 ? 62.298 -6.398 -47.136 1.00 78.06 575 ILE A CA 1
ATOM 4314 C C . ILE A 1 575 ? 63.197 -5.178 -46.938 1.00 78.06 575 ILE A C 1
ATOM 4316 O O . ILE A 1 575 ? 63.185 -4.261 -47.760 1.00 78.06 575 ILE A O 1
ATOM 4320 N N . SER A 1 576 ? 63.945 -5.130 -45.832 1.00 75.62 576 SER A N 1
ATOM 4321 C CA . SER A 1 576 ? 64.798 -3.981 -45.466 1.00 75.62 576 SER A CA 1
ATOM 4322 C C . SER A 1 576 ? 64.085 -2.616 -45.566 1.00 75.62 576 SER A C 1
ATOM 4324 O O . SER A 1 576 ? 64.682 -1.618 -45.956 1.00 75.62 576 SER A O 1
ATOM 4326 N N . GLY A 1 577 ? 62.785 -2.580 -45.247 1.00 71.44 577 GLY A N 1
ATOM 4327 C CA . GLY A 1 577 ? 61.939 -1.382 -45.305 1.00 71.44 577 GLY A CA 1
ATOM 4328 C C . GLY A 1 577 ? 61.269 -1.094 -46.657 1.00 71.44 577 GLY A C 1
ATOM 4329 O O . GLY A 1 577 ? 60.321 -0.315 -46.687 1.00 71.44 577 GLY A O 1
ATOM 4330 N N . SER A 1 578 ? 61.675 -1.741 -47.756 1.00 70.38 578 SER A N 1
ATOM 4331 C CA . SER A 1 578 ? 61.080 -1.524 -49.084 1.00 70.38 578 SER A CA 1
ATOM 4332 C C . SER A 1 578 ? 60.013 -2.573 -49.429 1.00 70.38 578 SER A C 1
ATOM 4334 O O . SER A 1 578 ? 60.296 -3.765 -49.304 1.00 70.38 578 SER A O 1
ATOM 4336 N N . PRO A 1 579 ? 58.808 -2.193 -49.905 1.00 68.69 579 PRO A N 1
ATOM 4337 C CA . PRO A 1 579 ? 57.825 -3.140 -50.443 1.00 68.69 579 PRO A CA 1
ATOM 4338 C C . PRO A 1 579 ? 58.240 -3.731 -51.797 1.00 68.69 579 PRO A C 1
ATOM 4340 O O . PRO A 1 579 ? 57.579 -4.638 -52.301 1.00 68.69 579 PRO A O 1
ATOM 4343 N N . ALA A 1 580 ? 59.315 -3.219 -52.404 1.00 74.94 580 ALA A N 1
ATOM 4344 C CA . ALA A 1 580 ? 59.829 -3.738 -53.656 1.00 74.94 580 ALA A CA 1
ATOM 4345 C C . ALA A 1 580 ? 60.422 -5.145 -53.491 1.00 74.94 580 ALA A C 1
ATOM 4347 O O . ALA A 1 580 ? 61.093 -5.472 -52.512 1.00 74.94 580 ALA A O 1
ATOM 4348 N N . ASN A 1 581 ? 60.212 -5.944 -54.530 1.00 77.25 581 ASN A N 1
ATOM 4349 C CA . ASN A 1 581 ? 60.896 -7.201 -54.787 1.00 77.25 581 ASN A CA 1
ATOM 4350 C C . ASN A 1 581 ? 62.427 -7.045 -54.685 1.00 77.25 581 ASN A C 1
ATOM 4352 O O . ASN A 1 581 ? 63.011 -6.240 -55.410 1.00 77.25 581 ASN A O 1
ATOM 4356 N N . VAL A 1 582 ? 63.086 -7.849 -53.845 1.00 78.88 582 VAL A N 1
ATOM 4357 C CA . VAL A 1 582 ? 64.559 -7.945 -53.832 1.00 78.88 582 VAL A CA 1
ATOM 4358 C C . VAL A 1 582 ? 65.005 -8.912 -54.926 1.00 78.88 582 VAL A C 1
ATOM 4360 O O . VAL A 1 582 ? 64.400 -9.965 -55.104 1.00 78.88 582 VAL A O 1
ATOM 4363 N N . THR A 1 583 ? 66.040 -8.543 -55.680 1.00 74.62 583 THR A N 1
ATOM 4364 C CA . THR A 1 583 ? 66.303 -9.061 -57.031 1.00 74.62 583 THR A CA 1
ATOM 4365 C C . THR A 1 583 ? 67.771 -9.455 -57.211 1.00 74.62 583 THR A C 1
ATOM 4367 O O . THR A 1 583 ? 68.658 -8.675 -56.870 1.00 74.62 583 THR A O 1
ATOM 4370 N N . VAL A 1 584 ? 68.028 -10.638 -57.781 1.00 74.00 584 VAL A N 1
ATOM 4371 C CA . VAL A 1 584 ? 69.368 -11.192 -58.069 1.00 74.00 584 VAL A CA 1
ATOM 4372 C C . VAL A 1 584 ? 69.354 -11.823 -59.468 1.00 74.00 584 VAL A C 1
ATOM 4374 O O . VAL A 1 584 ? 68.373 -12.479 -59.806 1.00 74.00 584 VAL A O 1
ATOM 4377 N N . THR A 1 585 ? 70.401 -11.664 -60.288 1.00 69.50 585 THR A N 1
ATOM 4378 C CA . THR A 1 585 ? 70.411 -12.084 -61.710 1.00 69.50 585 THR A CA 1
ATOM 4379 C C . THR A 1 585 ? 71.405 -13.202 -62.052 1.00 69.50 585 THR A C 1
ATOM 4381 O O . THR A 1 585 ? 72.483 -13.308 -61.471 1.00 69.50 585 THR A O 1
ATOM 4384 N N . GLY A 1 586 ? 71.043 -14.027 -63.038 1.00 66.06 586 GLY A N 1
ATOM 4385 C CA . GLY A 1 586 ? 71.829 -15.150 -63.563 1.00 66.06 586 GLY A CA 1
ATOM 4386 C C . GLY A 1 586 ? 71.220 -15.675 -64.868 1.00 66.06 586 GLY A C 1
ATOM 4387 O O . GLY A 1 586 ? 70.105 -15.303 -65.222 1.00 66.06 586 GLY A O 1
ATOM 4388 N N . ARG A 1 587 ? 71.916 -16.516 -65.642 1.00 64.50 587 ARG A N 1
ATOM 4389 C CA . ARG A 1 587 ? 71.264 -17.178 -66.794 1.00 64.50 587 ARG A CA 1
ATOM 4390 C C . ARG A 1 587 ? 70.379 -18.316 -66.280 1.00 64.50 587 ARG A C 1
ATOM 4392 O O . ARG A 1 587 ? 70.710 -18.930 -65.268 1.00 64.50 587 ARG A O 1
ATOM 4399 N N . PHE A 1 588 ? 69.275 -18.600 -66.974 1.00 61.75 588 PHE A N 1
ATOM 4400 C CA . PHE A 1 588 ? 68.401 -19.737 -66.663 1.00 61.75 588 PHE A CA 1
ATOM 4401 C C . PHE A 1 588 ? 69.261 -21.020 -66.610 1.00 61.75 588 PHE A C 1
ATOM 4403 O O . PHE A 1 588 ? 69.777 -21.460 -67.637 1.00 61.75 588 PHE A O 1
ATOM 4410 N N . GLY A 1 589 ? 69.472 -21.550 -65.394 1.00 62.25 589 GLY A N 1
ATOM 4411 C CA . GLY A 1 589 ? 70.347 -22.690 -65.084 1.00 62.25 589 GLY A CA 1
ATOM 4412 C C . GLY A 1 589 ? 71.492 -22.489 -64.057 1.00 62.25 589 GLY A C 1
ATOM 4413 O O . GLY A 1 589 ? 72.190 -23.467 -63.809 1.00 62.25 589 GLY A O 1
ATOM 4414 N N . THR A 1 590 ? 71.743 -21.299 -63.470 1.00 61.81 590 THR A N 1
ATOM 4415 C CA . THR A 1 590 ? 72.869 -21.039 -62.505 1.00 61.81 590 THR A CA 1
ATOM 4416 C C . THR A 1 590 ? 72.499 -21.165 -60.998 1.00 61.81 590 THR A C 1
ATOM 4418 O O . THR A 1 590 ? 71.542 -21.858 -60.691 1.00 61.81 590 THR A O 1
ATOM 4421 N N . THR A 1 591 ? 73.221 -20.556 -60.031 1.00 63.66 591 THR A N 1
ATOM 4422 C CA . THR A 1 591 ? 73.121 -20.824 -58.553 1.00 63.66 591 THR A CA 1
ATOM 4423 C C . THR A 1 591 ? 72.700 -19.596 -57.701 1.00 63.66 591 THR A C 1
ATOM 4425 O O . THR A 1 591 ? 73.004 -18.478 -58.102 1.00 63.66 591 THR A O 1
ATOM 4428 N N . LEU A 1 592 ? 72.026 -19.767 -56.542 1.00 75.19 592 LEU A N 1
ATOM 4429 C CA . LEU A 1 592 ? 71.203 -18.729 -55.856 1.00 75.19 592 LEU A CA 1
ATOM 4430 C C . LEU A 1 592 ? 71.308 -18.663 -54.291 1.00 75.19 592 LEU A C 1
ATOM 4432 O O . LEU A 1 592 ? 71.570 -19.682 -53.663 1.00 75.19 592 LEU A O 1
ATOM 4436 N N . THR A 1 593 ? 70.983 -17.510 -53.651 1.00 70.88 593 THR A N 1
ATOM 4437 C CA . THR A 1 593 ? 70.911 -17.292 -52.165 1.00 70.88 593 THR A CA 1
ATOM 4438 C C . THR A 1 593 ? 69.734 -16.356 -51.720 1.00 70.88 593 THR A C 1
ATOM 4440 O O . THR A 1 593 ? 69.434 -15.435 -52.481 1.00 70.88 593 THR A O 1
ATOM 4443 N N . PRO A 1 594 ? 69.071 -16.523 -50.534 1.00 76.50 594 PRO A N 1
ATOM 4444 C CA . PRO A 1 594 ? 67.846 -15.772 -50.130 1.00 76.50 594 PRO A CA 1
ATOM 4445 C C . PRO A 1 594 ? 67.913 -14.781 -48.909 1.00 76.50 594 PRO A C 1
ATOM 4447 O O . PRO A 1 594 ? 68.823 -14.904 -48.090 1.00 76.50 594 PRO A O 1
ATOM 4450 N N . PRO A 1 595 ? 66.928 -13.849 -48.730 1.00 72.94 595 PRO A N 1
ATOM 4451 C CA . PRO A 1 595 ? 66.820 -12.847 -47.638 1.00 72.94 595 PRO A CA 1
ATOM 4452 C C . PRO A 1 595 ? 65.589 -13.008 -46.679 1.00 72.94 595 PRO A C 1
ATOM 4454 O O . PRO A 1 595 ? 64.891 -14.023 -46.713 1.00 72.94 595 PRO A O 1
ATOM 4457 N N . THR A 1 596 ? 65.283 -11.983 -45.851 1.00 72.50 596 THR A N 1
ATOM 4458 C CA . THR A 1 596 ? 64.255 -11.984 -44.766 1.00 72.50 596 THR A CA 1
ATOM 4459 C C . THR A 1 596 ? 63.219 -10.826 -44.867 1.00 72.50 596 THR A C 1
ATOM 4461 O O . THR A 1 596 ? 63.647 -9.688 -45.065 1.00 72.50 596 THR A O 1
ATOM 4464 N N . PRO A 1 597 ? 61.890 -11.047 -44.686 1.00 83.50 597 PRO A N 1
ATOM 4465 C CA . PRO A 1 597 ? 60.834 -10.027 -44.870 1.00 83.50 597 PRO A CA 1
ATOM 4466 C C . PRO A 1 597 ? 60.028 -9.642 -43.594 1.00 83.50 597 PRO A C 1
ATOM 4468 O O . PRO A 1 597 ? 60.039 -10.361 -42.598 1.00 83.50 597 PRO A O 1
ATOM 4471 N N . VAL A 1 598 ? 59.241 -8.552 -43.648 1.00 73.81 598 VAL A N 1
ATOM 4472 C CA . VAL A 1 598 ? 58.282 -8.081 -42.605 1.00 73.81 598 VAL A CA 1
ATOM 4473 C C . VAL A 1 598 ? 57.008 -7.467 -43.227 1.00 73.81 598 VAL A C 1
ATOM 4475 O O . VAL A 1 598 ? 57.112 -6.782 -44.233 1.00 73.81 598 VAL A O 1
ATOM 4478 N N . LYS A 1 599 ? 55.796 -7.659 -42.672 1.00 81.12 599 LYS A N 1
ATOM 4479 C CA . LYS A 1 599 ? 54.528 -7.186 -43.290 1.00 81.12 599 LYS A CA 1
ATOM 4480 C C . LYS A 1 599 ? 53.569 -6.502 -42.297 1.00 81.12 599 LYS A C 1
ATOM 4482 O O . LYS A 1 599 ? 53.295 -7.071 -41.243 1.00 81.12 599 LYS A O 1
ATOM 4487 N N . PRO A 1 600 ? 52.985 -5.328 -42.619 1.00 73.25 600 PRO A N 1
ATOM 4488 C CA . PRO A 1 600 ? 51.966 -4.701 -41.772 1.00 73.25 600 PRO A CA 1
ATOM 4489 C C . PRO A 1 600 ? 50.727 -5.594 -41.604 1.00 73.25 600 PRO A C 1
ATOM 4491 O O . PRO A 1 600 ? 50.189 -6.077 -42.595 1.00 73.25 600 PRO A O 1
ATOM 4494 N N . ASN A 1 601 ? 50.248 -5.768 -40.367 1.00 70.31 601 ASN A N 1
ATOM 4495 C CA . ASN A 1 601 ? 49.101 -6.617 -39.987 1.00 70.31 601 ASN A CA 1
ATOM 4496 C C . ASN A 1 601 ? 49.264 -8.135 -40.240 1.00 70.31 601 ASN A C 1
ATOM 4498 O O . ASN A 1 601 ? 48.266 -8.851 -40.335 1.00 70.31 601 ASN A O 1
ATOM 4502 N N . TYR A 1 602 ? 50.496 -8.641 -40.342 1.00 81.31 602 TYR A N 1
ATOM 4503 C CA . TYR A 1 602 ? 50.769 -10.062 -40.571 1.00 81.31 602 TYR A CA 1
ATOM 4504 C C . TYR A 1 602 ? 52.090 -10.510 -39.907 1.00 81.31 602 TYR A C 1
ATOM 4506 O O . TYR A 1 602 ? 53.078 -9.780 -39.923 1.00 81.31 602 TYR A O 1
ATOM 4514 N N . THR A 1 603 ? 52.146 -11.744 -39.400 1.00 80.75 603 THR A N 1
ATOM 4515 C CA . THR A 1 603 ? 53.363 -12.375 -38.844 1.00 80.75 603 THR A CA 1
ATOM 4516 C C . THR A 1 603 ? 53.997 -13.314 -39.875 1.00 80.75 603 THR A C 1
ATOM 4518 O O . THR A 1 603 ? 53.285 -14.096 -40.507 1.00 80.75 603 THR A O 1
ATOM 4521 N N . PHE A 1 604 ? 55.319 -13.237 -40.083 1.00 82.31 604 PHE A N 1
ATOM 4522 C CA . PHE A 1 604 ? 56.020 -1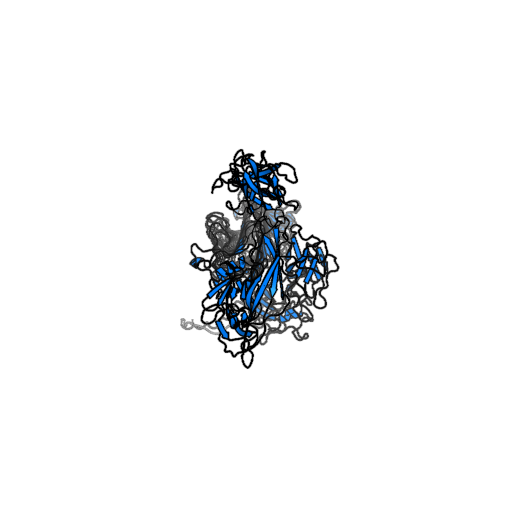4.066 -41.079 1.00 82.31 604 PHE A CA 1
ATOM 4523 C C . PHE A 1 604 ? 56.000 -15.547 -40.684 1.00 82.31 604 PHE A C 1
ATOM 4525 O O . PHE A 1 604 ? 56.148 -15.873 -39.508 1.00 82.31 604 PHE A O 1
ATOM 4532 N N . ASN A 1 605 ? 55.821 -16.426 -41.671 1.00 81.50 605 ASN A N 1
ATOM 4533 C CA . ASN A 1 605 ? 55.792 -17.876 -41.491 1.00 81.50 605 ASN A CA 1
ATOM 4534 C C . ASN A 1 605 ? 56.953 -18.553 -42.248 1.00 81.50 605 ASN A C 1
ATOM 4536 O O . ASN A 1 605 ? 57.891 -19.050 -41.631 1.00 81.50 605 ASN A O 1
ATOM 4540 N N . ALA A 1 606 ? 56.922 -18.535 -43.585 1.00 80.19 606 ALA A N 1
ATOM 4541 C CA . ALA A 1 606 ? 57.901 -19.220 -44.437 1.00 80.19 606 ALA A CA 1
ATOM 4542 C C . ALA A 1 606 ? 57.961 -18.605 -45.850 1.00 80.19 606 ALA A C 1
ATOM 4544 O O . ALA A 1 606 ? 57.160 -17.737 -46.188 1.00 80.19 606 ALA A O 1
ATOM 4545 N N . TRP A 1 607 ? 58.868 -19.073 -46.709 1.00 81.62 607 TRP A N 1
ATOM 4546 C CA . TRP A 1 607 ? 58.871 -18.751 -48.145 1.00 81.62 607 TRP A CA 1
ATOM 4547 C C . TRP A 1 607 ? 58.098 -19.815 -48.945 1.00 81.62 607 TRP A C 1
ATOM 4549 O O . TRP A 1 607 ? 58.277 -21.007 -48.699 1.00 81.62 607 TRP A O 1
ATOM 4559 N N . SER A 1 608 ? 57.257 -19.399 -49.903 1.00 75.88 608 SER A N 1
ATOM 4560 C CA . SER A 1 608 ? 56.553 -20.299 -50.836 1.00 75.88 608 SER A CA 1
ATOM 4561 C C . SER A 1 608 ? 56.726 -19.852 -52.302 1.00 75.88 608 SER A C 1
ATOM 4563 O O . SER A 1 608 ? 56.614 -18.650 -52.563 1.00 75.88 608 SER A O 1
ATOM 4565 N N . PRO A 1 609 ? 56.982 -20.761 -53.266 1.00 70.69 609 PRO A N 1
ATOM 4566 C CA . PRO A 1 609 ? 57.298 -22.178 -53.053 1.00 70.69 609 PRO A CA 1
ATOM 4567 C C . PRO A 1 609 ? 58.548 -22.348 -52.176 1.00 70.69 609 PRO A C 1
ATOM 4569 O O . PRO A 1 609 ? 59.335 -21.413 -52.024 1.00 70.69 609 PRO A O 1
ATOM 4572 N N . ALA A 1 610 ? 58.714 -23.518 -51.559 1.00 72.81 610 ALA A N 1
ATOM 4573 C CA . ALA A 1 610 ? 59.917 -23.797 -50.779 1.00 72.81 610 ALA A CA 1
ATOM 4574 C C . ALA A 1 610 ? 61.158 -23.696 -51.685 1.00 72.81 610 ALA A C 1
ATOM 4576 O O . ALA A 1 610 ? 61.141 -24.159 -52.828 1.00 72.81 610 ALA A O 1
ATOM 4577 N N . ILE A 1 611 ? 62.222 -23.064 -51.186 1.00 77.38 611 ILE A N 1
ATOM 4578 C CA . ILE A 1 611 ? 63.437 -22.816 -51.972 1.00 77.38 611 ILE A CA 1
ATOM 4579 C C . ILE A 1 611 ? 64.118 -24.167 -52.277 1.00 77.38 611 ILE A C 1
ATOM 4581 O O . ILE A 1 611 ? 64.341 -24.938 -51.340 1.00 77.38 611 ILE A O 1
ATOM 4585 N N . PRO A 1 612 ? 64.452 -24.480 -53.548 1.00 61.78 612 PRO A N 1
ATOM 4586 C CA . PRO A 1 612 ? 65.106 -25.734 -53.914 1.00 61.78 612 PRO A CA 1
ATOM 4587 C C . PRO A 1 612 ? 66.450 -25.934 -53.211 1.00 61.78 612 PRO A C 1
ATOM 4589 O O . PRO A 1 612 ? 67.166 -24.974 -52.925 1.00 61.78 612 PRO A O 1
ATOM 4592 N N . SER A 1 613 ? 66.817 -27.197 -52.999 1.00 65.81 613 SER A N 1
ATOM 4593 C CA . SER A 1 613 ? 68.126 -27.595 -52.481 1.00 65.81 613 SER A CA 1
ATOM 4594 C C . SER A 1 613 ? 68.807 -28.548 -53.477 1.00 65.81 613 SER A C 1
ATOM 4596 O O . SER A 1 613 ? 68.259 -29.625 -53.720 1.00 65.81 613 SER A O 1
ATOM 4598 N N . PRO A 1 614 ? 69.964 -28.185 -54.068 1.00 55.41 614 PRO A N 1
ATOM 4599 C CA . PRO A 1 614 ? 70.636 -26.886 -53.966 1.00 55.41 614 PRO A CA 1
ATOM 4600 C C . PRO A 1 614 ? 69.866 -25.755 -54.694 1.00 55.41 614 PRO A C 1
ATOM 4602 O O . PRO A 1 614 ? 69.181 -26.014 -55.686 1.00 55.41 614 PRO A O 1
ATOM 4605 N N . PRO A 1 615 ? 69.978 -24.495 -54.234 1.00 74.56 615 PRO A N 1
ATOM 4606 C CA . PRO A 1 615 ? 69.253 -23.360 -54.809 1.00 74.56 615 PRO A CA 1
ATOM 4607 C C . PRO A 1 615 ? 69.835 -22.906 -56.158 1.00 74.56 615 PRO A C 1
ATOM 4609 O O . PRO A 1 615 ? 71.016 -22.566 -56.265 1.00 74.56 615 PRO A O 1
ATOM 4612 N N . VAL A 1 616 ? 68.981 -22.844 -57.187 1.00 71.19 616 VAL A N 1
ATOM 4613 C CA . VAL A 1 616 ? 69.359 -22.554 -58.584 1.00 71.19 616 VAL A CA 1
ATOM 4614 C C . VAL A 1 616 ? 68.477 -21.492 -59.257 1.00 71.19 616 VAL A C 1
ATOM 4616 O O . VAL A 1 616 ? 67.334 -21.271 -58.858 1.00 71.19 616 VAL A O 1
ATOM 4619 N N . PHE A 1 617 ? 69.018 -20.839 -60.290 1.00 70.50 617 PHE A N 1
ATOM 4620 C CA . PHE A 1 617 ? 68.344 -19.895 -61.185 1.00 70.50 617 PHE A CA 1
ATOM 4621 C C . PHE A 1 617 ? 67.441 -20.647 -62.185 1.00 70.50 617 PHE A C 1
ATOM 4623 O O . PHE A 1 617 ? 67.958 -21.392 -63.019 1.00 70.50 617 PHE A O 1
ATOM 4630 N N . PRO A 1 618 ? 66.111 -20.472 -62.134 1.00 67.81 618 PRO A N 1
ATOM 4631 C CA . PRO A 1 618 ? 65.149 -21.324 -62.846 1.00 67.81 618 PRO A CA 1
ATOM 4632 C C . PRO A 1 618 ? 64.655 -20.731 -64.188 1.00 67.81 618 PRO A C 1
ATOM 4634 O O . PRO A 1 618 ? 65.175 -19.721 -64.654 1.00 67.81 618 PRO A O 1
ATOM 4637 N N . ALA A 1 619 ? 63.623 -21.375 -64.765 1.00 55.62 619 ALA A N 1
ATOM 4638 C CA . ALA A 1 619 ? 62.720 -20.965 -65.866 1.00 55.62 619 ALA A CA 1
ATOM 4639 C C . ALA A 1 619 ? 62.857 -19.529 -66.410 1.00 55.62 619 ALA A C 1
ATOM 4641 O O . ALA A 1 619 ? 63.083 -19.257 -67.591 1.00 55.62 619 ALA A O 1
ATOM 4642 N N . SER A 1 620 ? 62.616 -18.605 -65.499 1.00 55.47 620 SER A N 1
ATOM 4643 C CA . SER A 1 620 ? 62.525 -17.173 -65.697 1.00 55.47 620 SER A CA 1
ATOM 4644 C C . SER A 1 620 ? 62.822 -16.507 -64.368 1.00 55.47 620 SER A C 1
ATOM 4646 O O . SER A 1 620 ? 63.030 -17.177 -63.349 1.00 55.47 620 SER A O 1
ATOM 4648 N N . ASP A 1 621 ? 62.694 -15.188 -64.353 1.00 70.62 621 ASP A N 1
ATOM 4649 C CA . ASP A 1 621 ? 62.425 -14.429 -63.149 1.00 70.62 621 ASP A CA 1
ATOM 4650 C C . ASP A 1 621 ? 61.370 -15.181 -62.326 1.00 70.62 621 ASP A C 1
ATOM 4652 O O . ASP A 1 621 ? 60.294 -15.520 -62.828 1.00 70.62 621 ASP A O 1
ATOM 4656 N N . THR A 1 622 ? 61.752 -15.582 -61.114 1.00 72.75 622 THR A N 1
ATOM 4657 C CA . THR A 1 622 ? 60.981 -16.504 -60.272 1.00 72.75 622 THR A CA 1
ATOM 4658 C C . THR A 1 622 ? 60.902 -15.943 -58.880 1.00 72.75 622 THR A C 1
ATOM 4660 O O . THR A 1 622 ? 61.903 -15.509 -58.311 1.00 72.75 622 THR A O 1
ATOM 4663 N N . THR A 1 623 ? 59.687 -15.948 -58.354 1.00 77.12 623 THR A N 1
ATOM 4664 C CA . THR A 1 623 ? 59.319 -15.176 -57.183 1.00 77.12 623 THR A CA 1
ATOM 4665 C C . THR A 1 623 ? 59.047 -16.087 -55.997 1.00 77.12 623 THR A C 1
ATOM 4667 O O . THR A 1 623 ? 57.959 -16.647 -55.862 1.00 77.12 623 THR A O 1
ATOM 4670 N N . TYR A 1 624 ? 60.022 -16.188 -55.097 1.00 78.69 624 TYR A N 1
ATOM 4671 C CA . TYR A 1 624 ? 59.767 -16.699 -53.757 1.00 78.69 624 TYR A CA 1
ATOM 4672 C C . TYR A 1 624 ? 58.920 -15.665 -53.023 1.00 78.69 624 TYR A C 1
ATOM 4674 O O . TYR A 1 624 ? 59.286 -14.491 -52.951 1.00 78.69 624 TYR A O 1
ATOM 4682 N N . THR A 1 625 ? 57.764 -16.091 -52.526 1.00 81.56 625 THR A N 1
ATOM 4683 C CA . THR A 1 625 ? 56.753 -15.216 -51.933 1.00 81.56 625 THR A CA 1
ATOM 4684 C C . THR A 1 625 ? 56.632 -15.507 -50.448 1.00 81.56 625 THR A C 1
ATOM 4686 O O . THR A 1 625 ? 56.318 -16.633 -50.049 1.00 81.56 625 THR A O 1
ATOM 4689 N N . ALA A 1 626 ? 56.867 -14.496 -49.617 1.00 81.00 626 ALA A N 1
ATOM 4690 C CA . ALA A 1 626 ? 56.735 -14.632 -48.174 1.00 81.00 626 ALA A CA 1
ATOM 4691 C C . ALA A 1 626 ? 55.293 -15.012 -47.791 1.00 81.00 626 ALA A C 1
ATOM 4693 O O . ALA A 1 626 ? 54.332 -14.408 -48.272 1.00 81.00 626 ALA A O 1
ATOM 4694 N N . GLN A 1 627 ? 55.159 -16.024 -46.941 1.00 80.06 627 GLN A N 1
ATOM 4695 C CA . GLN A 1 627 ? 53.907 -16.517 -46.379 1.00 80.06 627 GLN A CA 1
ATOM 4696 C C . GLN A 1 627 ? 53.708 -15.970 -44.973 1.00 80.06 627 GLN A C 1
ATOM 4698 O O . GLN A 1 627 ? 54.667 -15.708 -44.242 1.00 80.06 627 GLN A O 1
ATOM 4703 N N . TRP A 1 628 ? 52.444 -15.810 -44.600 1.00 82.44 628 TRP A N 1
ATOM 4704 C CA . TRP A 1 628 ? 52.059 -14.954 -43.493 1.00 82.44 628 TRP A CA 1
ATOM 4705 C C . TRP A 1 628 ? 50.874 -15.521 -42.715 1.00 82.44 628 TRP A C 1
ATOM 4707 O O . TRP A 1 628 ? 49.856 -15.867 -43.312 1.00 82.44 628 TRP A O 1
ATOM 4717 N N . HIS A 1 629 ? 50.953 -15.504 -41.386 1.00 78.75 629 HIS A N 1
ATOM 4718 C CA . HIS A 1 629 ? 49.757 -15.552 -40.549 1.00 78.75 629 HIS A CA 1
ATOM 4719 C C . HIS A 1 629 ? 49.116 -14.160 -40.525 1.00 78.75 629 HIS A C 1
ATOM 4721 O O . HIS A 1 629 ? 49.794 -13.163 -40.274 1.00 78.75 629 HIS A O 1
ATOM 4727 N N . LYS A 1 630 ? 47.813 -14.079 -40.810 1.00 81.94 630 LYS A N 1
ATOM 4728 C CA . LYS A 1 630 ? 47.029 -12.846 -40.654 1.00 81.94 630 LYS A CA 1
ATOM 4729 C C . LYS A 1 630 ? 46.936 -12.509 -39.167 1.00 81.94 630 LYS A C 1
ATOM 4731 O O . LYS A 1 630 ? 46.581 -13.381 -38.378 1.00 81.94 630 LYS A O 1
ATOM 4736 N N . ASN A 1 631 ? 47.197 -11.256 -38.797 1.00 84.69 631 ASN A N 1
ATOM 4737 C CA . ASN A 1 631 ? 46.923 -10.786 -37.442 1.00 84.69 631 ASN A CA 1
ATOM 4738 C C . ASN A 1 631 ? 45.402 -10.809 -37.192 1.00 84.69 631 ASN A C 1
ATOM 4740 O O . ASN A 1 631 ? 44.670 -10.132 -37.927 1.00 84.69 631 ASN A O 1
ATOM 4744 N N . PRO A 1 632 ? 44.900 -11.584 -36.214 1.00 88.38 632 PRO A N 1
ATOM 4745 C CA . PRO A 1 632 ? 43.467 -11.708 -35.980 1.00 88.38 632 PRO A CA 1
ATOM 4746 C C . PRO A 1 632 ? 42.812 -10.395 -35.538 1.00 88.38 632 PRO A C 1
ATOM 4748 O O . PRO A 1 632 ? 43.378 -9.602 -34.779 1.00 88.38 632 PRO A O 1
ATOM 4751 N N . LYS A 1 633 ? 41.575 -10.191 -36.000 1.00 91.19 633 LYS A N 1
ATOM 4752 C CA . LYS A 1 633 ? 40.695 -9.104 -35.563 1.00 91.19 633 LYS A CA 1
ATOM 4753 C C . LYS A 1 633 ? 39.949 -9.529 -34.300 1.00 91.19 633 LYS A C 1
ATOM 4755 O O . LYS A 1 633 ? 39.149 -10.460 -34.350 1.00 91.19 633 LYS A O 1
ATOM 4760 N N . VAL A 1 634 ? 40.138 -8.811 -33.197 1.00 93.31 634 VAL A N 1
ATOM 4761 C CA . VAL A 1 634 ? 39.280 -8.953 -32.012 1.00 93.31 634 VAL A CA 1
ATOM 4762 C C . VAL A 1 634 ? 38.303 -7.791 -31.962 1.00 93.31 634 VAL A C 1
ATOM 4764 O O . VAL A 1 634 ? 38.712 -6.651 -31.752 1.00 93.31 634 VAL A O 1
ATOM 4767 N N . THR A 1 635 ? 37.020 -8.083 -32.158 1.00 93.31 635 THR A N 1
ATOM 4768 C CA . THR A 1 635 ? 35.908 -7.139 -31.977 1.00 93.31 635 THR A CA 1
ATOM 4769 C C . THR A 1 635 ? 35.320 -7.308 -30.577 1.00 93.31 635 THR A C 1
ATOM 4771 O O . THR A 1 635 ? 35.326 -8.414 -30.037 1.00 93.31 635 THR A O 1
ATOM 4774 N N . PHE A 1 636 ? 34.812 -6.237 -29.967 1.00 92.94 636 PHE A N 1
ATOM 4775 C CA . PHE A 1 636 ? 34.177 -6.330 -28.652 1.00 92.94 636 PHE A CA 1
ATOM 4776 C C . PHE A 1 636 ? 32.974 -5.400 -28.492 1.00 92.94 636 PHE A C 1
ATOM 4778 O O . PHE A 1 636 ? 32.938 -4.321 -29.079 1.00 92.94 636 PHE A O 1
ATOM 4785 N N . LYS A 1 637 ? 31.971 -5.837 -27.717 1.00 91.88 637 LYS A N 1
ATOM 4786 C CA . LYS A 1 637 ? 30.711 -5.100 -27.516 1.00 91.88 637 LYS A CA 1
ATOM 4787 C C . LYS A 1 637 ? 29.999 -5.427 -26.202 1.00 91.88 637 LYS A C 1
ATOM 4789 O O . LYS A 1 637 ? 30.313 -6.403 -25.525 1.00 91.88 637 LYS A O 1
ATOM 4794 N N . VAL A 1 638 ? 29.006 -4.606 -25.867 1.00 91.19 638 VAL A N 1
ATOM 4795 C CA . VAL A 1 638 ? 28.086 -4.821 -24.740 1.00 91.19 638 VAL A CA 1
ATOM 4796 C C . VAL A 1 638 ? 26.838 -5.557 -25.234 1.00 91.19 638 VAL A C 1
ATOM 4798 O O . VAL A 1 638 ? 26.258 -5.179 -26.253 1.00 91.19 638 VAL A O 1
ATOM 4801 N N . TYR A 1 639 ? 26.404 -6.596 -24.518 1.00 88.69 639 TYR A N 1
ATOM 4802 C CA . TYR A 1 639 ? 25.185 -7.344 -24.833 1.00 88.69 639 TYR A CA 1
ATOM 4803 C C . TYR A 1 639 ? 23.961 -6.412 -24.853 1.00 88.69 639 TYR A C 1
ATOM 4805 O O . TYR A 1 639 ? 23.718 -5.672 -23.900 1.00 88.69 639 TYR A O 1
ATOM 4813 N N . ASN A 1 640 ? 23.218 -6.420 -25.963 1.00 83.12 640 ASN A N 1
ATOM 4814 C CA . ASN A 1 640 ? 22.102 -5.510 -26.264 1.00 83.12 640 ASN A CA 1
ATOM 4815 C C . ASN A 1 640 ? 22.408 -3.996 -26.134 1.00 83.12 640 ASN A C 1
ATOM 4817 O O . ASN A 1 640 ? 21.487 -3.187 -26.179 1.00 83.12 640 ASN A O 1
ATOM 4821 N N . GLY A 1 641 ? 23.677 -3.589 -25.993 1.00 81.94 641 GLY A N 1
ATOM 4822 C CA . GLY A 1 641 ? 24.072 -2.186 -25.804 1.00 81.94 641 GLY A CA 1
ATOM 4823 C C . GLY A 1 641 ? 23.673 -1.566 -24.454 1.00 81.94 641 GLY A C 1
ATOM 4824 O O . GLY A 1 641 ? 23.739 -0.347 -24.311 1.00 81.94 641 GLY A O 1
ATOM 4825 N N . THR A 1 642 ? 23.254 -2.369 -23.469 1.00 83.12 642 THR A N 1
ATOM 4826 C CA . THR A 1 642 ? 22.671 -1.891 -22.199 1.00 83.12 642 THR A CA 1
ATOM 4827 C C . THR A 1 642 ? 23.494 -2.260 -20.967 1.00 83.12 642 THR A C 1
ATOM 4829 O O . THR A 1 642 ? 24.031 -3.362 -20.883 1.00 83.12 642 THR A O 1
ATOM 4832 N N . GLY A 1 643 ? 23.491 -1.378 -19.962 1.00 86.12 643 GLY A N 1
ATOM 4833 C CA . GLY A 1 643 ? 23.948 -1.678 -18.597 1.00 86.12 643 GLY A CA 1
ATOM 4834 C C . GLY A 1 643 ? 25.402 -1.333 -18.269 1.00 86.12 643 GLY A C 1
ATOM 4835 O O . GLY A 1 643 ? 25.836 -1.565 -17.145 1.00 86.12 643 GLY A O 1
ATOM 4836 N N . GLY A 1 644 ? 26.147 -0.745 -19.204 1.00 90.94 644 GLY A N 1
ATOM 4837 C CA . GLY A 1 644 ? 27.514 -0.280 -18.974 1.00 90.94 644 GLY A CA 1
ATOM 4838 C C . GLY A 1 644 ? 28.281 -0.054 -20.272 1.00 90.94 644 GLY A C 1
ATOM 4839 O O . GLY A 1 644 ? 27.698 -0.011 -21.359 1.00 90.94 644 GLY A O 1
ATOM 4840 N N . SER A 1 645 ? 29.599 0.054 -20.152 1.00 91.50 645 SER A N 1
ATOM 4841 C CA . SER A 1 645 ? 30.541 0.080 -21.269 1.00 91.50 645 SER A CA 1
ATOM 4842 C C . SER A 1 645 ? 31.648 -0.964 -21.089 1.00 91.50 645 SER A C 1
ATOM 4844 O O . SER A 1 645 ? 31.872 -1.494 -20.000 1.00 91.50 645 SER A O 1
ATOM 4846 N N . LEU A 1 646 ? 32.319 -1.313 -22.185 1.00 92.81 646 LEU A N 1
ATOM 4847 C CA . LEU A 1 646 ? 33.407 -2.286 -22.217 1.00 92.81 646 LEU A CA 1
ATOM 4848 C C . LEU A 1 646 ? 34.640 -1.647 -22.846 1.00 92.81 646 LEU A C 1
ATOM 4850 O O . LEU A 1 646 ? 34.616 -1.300 -24.024 1.00 92.81 646 LEU A O 1
ATOM 4854 N N . LYS A 1 647 ? 35.719 -1.515 -22.080 1.00 92.31 647 LYS A N 1
ATOM 4855 C CA . LYS A 1 647 ? 36.995 -0.936 -22.504 1.00 92.31 647 LYS A CA 1
ATOM 4856 C C . LYS A 1 647 ? 37.994 -2.052 -22.817 1.00 92.31 647 LYS A C 1
ATOM 4858 O O . LYS A 1 647 ? 38.332 -2.854 -21.953 1.00 92.31 647 LYS A O 1
ATOM 4863 N N . GLY A 1 648 ? 38.469 -2.110 -24.058 1.00 93.12 648 GLY A N 1
ATOM 4864 C CA . GLY A 1 648 ? 39.546 -3.002 -24.493 1.00 93.12 648 GLY A CA 1
ATOM 4865 C C . GLY A 1 648 ? 40.878 -2.257 -24.565 1.00 93.12 648 GLY A C 1
ATOM 4866 O O . GLY A 1 648 ? 40.921 -1.110 -25.015 1.00 93.12 648 GLY A O 1
ATOM 4867 N N . THR A 1 649 ? 41.962 -2.912 -24.145 1.00 93.62 649 THR A N 1
ATOM 4868 C CA . THR A 1 649 ? 43.324 -2.357 -24.117 1.00 93.62 649 THR A CA 1
ATOM 4869 C C . THR A 1 649 ? 44.306 -3.296 -24.816 1.00 93.62 649 THR A C 1
ATOM 4871 O O . THR A 1 649 ? 44.450 -4.456 -24.424 1.00 93.62 649 THR A O 1
ATOM 4874 N N . TYR A 1 650 ? 45.009 -2.785 -25.829 1.00 92.25 650 TYR A N 1
ATOM 4875 C CA . TYR A 1 650 ? 46.052 -3.505 -26.561 1.00 92.25 650 TYR A CA 1
ATOM 4876 C C . TYR A 1 650 ? 47.309 -2.635 -26.696 1.00 92.25 650 TYR A C 1
ATOM 4878 O O . TYR A 1 650 ? 47.277 -1.553 -27.289 1.00 92.25 650 TYR A O 1
ATOM 4886 N N . GLY A 1 651 ? 48.422 -3.091 -26.113 1.00 86.38 651 GLY A N 1
ATOM 4887 C CA . GLY A 1 651 ? 49.610 -2.255 -25.930 1.00 86.38 651 GLY A CA 1
ATOM 4888 C C . GLY A 1 651 ? 49.273 -1.001 -25.115 1.00 86.38 651 GLY A C 1
ATOM 4889 O O . GLY A 1 651 ? 48.684 -1.096 -24.043 1.00 86.38 651 GLY A O 1
ATOM 4890 N N . SER A 1 652 ? 49.608 0.175 -25.646 1.00 85.75 652 SER A N 1
ATOM 4891 C CA . SER A 1 652 ? 49.228 1.483 -25.088 1.00 85.75 652 SER A CA 1
ATOM 4892 C C . SER A 1 652 ? 47.880 2.021 -25.595 1.00 85.75 652 SER A C 1
ATOM 4894 O O . SER A 1 652 ? 47.457 3.095 -25.172 1.00 85.75 652 SER A O 1
ATOM 4896 N N . SER A 1 653 ? 47.207 1.322 -26.516 1.00 87.31 653 SER A N 1
ATOM 4897 C CA . SER A 1 653 ? 45.976 1.798 -27.162 1.00 87.31 653 SER A CA 1
ATOM 4898 C C . SER A 1 653 ? 44.723 1.281 -26.459 1.00 87.31 653 SER A C 1
ATOM 4900 O O . SER A 1 653 ? 44.620 0.093 -26.152 1.00 87.31 653 SER A O 1
ATOM 4902 N N . THR A 1 654 ? 43.738 2.159 -26.259 1.00 90.56 654 THR A N 1
ATOM 4903 C CA . THR A 1 654 ? 42.440 1.832 -25.649 1.00 90.56 654 THR A CA 1
ATOM 4904 C C . THR A 1 654 ? 41.281 2.182 -26.582 1.00 90.56 654 THR A C 1
ATOM 4906 O O . THR A 1 654 ? 41.359 3.118 -27.375 1.00 90.56 654 THR A O 1
ATOM 4909 N N . GLN A 1 655 ? 40.197 1.413 -26.501 1.00 90.88 655 GLN A N 1
ATOM 4910 C CA . GLN A 1 655 ? 38.927 1.655 -27.194 1.00 90.88 655 GLN A CA 1
ATOM 4911 C C . GLN A 1 655 ? 37.776 1.216 -26.284 1.00 90.88 655 GLN A C 1
ATOM 4913 O O . GLN A 1 655 ? 37.945 0.289 -25.495 1.00 90.88 655 GLN A O 1
ATOM 4918 N N . THR A 1 656 ? 36.606 1.851 -26.394 1.00 89.38 656 THR A N 1
ATOM 4919 C CA . THR A 1 656 ? 35.441 1.557 -25.538 1.00 89.38 656 THR A CA 1
ATOM 4920 C C . THR A 1 656 ? 34.192 1.313 -26.380 1.00 89.38 656 THR A C 1
ATOM 4922 O O . THR A 1 656 ? 33.926 2.074 -27.307 1.00 89.38 656 THR A O 1
ATOM 4925 N N . ALA A 1 657 ? 33.441 0.262 -26.047 1.00 88.50 657 ALA A N 1
ATOM 4926 C CA . ALA A 1 657 ? 32.135 -0.066 -26.609 1.00 88.50 657 ALA A CA 1
ATOM 4927 C C . ALA A 1 657 ? 31.018 0.279 -25.615 1.00 88.50 657 ALA A C 1
ATOM 4929 O O . ALA A 1 657 ? 31.180 0.035 -24.419 1.00 88.50 657 ALA A O 1
ATOM 4930 N N . GLY A 1 658 ? 29.868 0.757 -26.091 1.00 78.00 658 GLY A N 1
ATOM 4931 C CA . GLY A 1 658 ? 28.690 1.017 -25.253 1.00 78.00 658 GLY A CA 1
ATOM 4932 C C . GLY A 1 658 ? 28.183 2.453 -25.362 1.00 78.00 658 GLY A C 1
ATOM 4933 O O . GLY A 1 658 ? 28.201 3.041 -26.442 1.00 78.00 658 GLY A O 1
ATOM 4934 N N . ASN A 1 659 ? 27.679 3.002 -24.253 1.00 68.19 659 ASN A N 1
ATOM 4935 C CA . ASN A 1 659 ? 27.027 4.310 -24.237 1.00 68.19 659 ASN A CA 1
ATOM 4936 C C . ASN A 1 659 ? 27.261 5.072 -22.914 1.00 68.19 659 ASN A C 1
ATOM 4938 O O . ASN A 1 659 ? 26.750 4.621 -21.886 1.00 68.19 659 ASN A O 1
ATOM 4942 N N . PRO A 1 660 ? 27.925 6.245 -22.924 1.00 59.84 660 PRO A N 1
ATOM 4943 C CA . PRO A 1 660 ? 28.887 6.752 -23.917 1.00 59.84 660 PRO A CA 1
ATOM 4944 C C . PRO A 1 660 ? 30.300 6.156 -23.690 1.00 59.84 660 PRO A C 1
ATOM 4946 O O . PRO A 1 660 ? 30.571 5.662 -22.594 1.00 59.84 660 PRO A O 1
ATOM 4949 N N . PRO A 1 661 ? 31.243 6.229 -24.655 1.00 50.50 661 PRO A N 1
ATOM 4950 C CA . PRO A 1 661 ? 31.157 6.851 -25.979 1.00 50.50 661 PRO A CA 1
ATOM 4951 C C . PRO A 1 661 ? 30.676 5.890 -27.083 1.00 50.50 661 PRO A C 1
ATOM 4953 O O . PRO A 1 661 ? 30.800 4.673 -26.982 1.00 50.50 661 PRO A O 1
ATOM 4956 N N . ALA A 1 662 ? 30.149 6.464 -28.166 1.00 56.09 662 ALA A N 1
ATOM 4957 C CA . ALA A 1 662 ? 29.309 5.781 -29.151 1.00 56.09 662 ALA A CA 1
ATOM 4958 C C . ALA A 1 662 ? 30.062 4.989 -30.248 1.00 56.09 662 ALA A C 1
ATOM 4960 O O . ALA A 1 662 ? 29.866 5.238 -31.437 1.00 56.09 662 ALA A O 1
ATOM 4961 N N . ILE A 1 663 ? 30.888 4.004 -29.874 1.00 61.28 663 ILE A N 1
ATOM 4962 C CA . ILE A 1 663 ? 31.340 2.961 -30.815 1.00 61.28 663 ILE A CA 1
ATOM 4963 C C . ILE A 1 663 ? 30.573 1.667 -30.512 1.00 61.28 663 ILE A C 1
ATOM 4965 O O . ILE A 1 663 ? 30.694 1.102 -29.428 1.00 61.28 663 ILE A O 1
ATOM 4969 N N . LEU A 1 664 ? 29.771 1.198 -31.472 1.00 61.06 664 LEU A N 1
ATOM 4970 C CA . LEU A 1 664 ? 28.946 -0.011 -31.323 1.00 61.06 664 LEU A CA 1
ATOM 4971 C C . LEU A 1 664 ? 29.784 -1.299 -31.263 1.00 61.06 664 LEU A C 1
ATOM 4973 O O . LEU A 1 664 ? 29.517 -2.164 -30.432 1.00 61.06 664 LEU A O 1
ATOM 4977 N N . GLU A 1 665 ? 30.798 -1.413 -32.128 1.00 77.38 665 GLU A N 1
ATOM 4978 C CA . GLU A 1 665 ? 31.670 -2.592 -32.246 1.00 77.38 665 GLU A CA 1
ATOM 4979 C C . GLU A 1 665 ? 33.144 -2.199 -32.519 1.00 77.38 665 GLU A C 1
ATOM 4981 O O . GLU A 1 665 ? 33.657 -2.421 -33.623 1.00 77.38 665 GLU A O 1
ATOM 4986 N N . PRO A 1 666 ? 33.854 -1.585 -31.550 1.00 88.12 666 PRO A N 1
ATOM 4987 C CA . PRO A 1 666 ? 35.295 -1.345 -31.654 1.00 88.12 666 PRO A CA 1
ATOM 4988 C C . PRO A 1 666 ? 36.089 -2.648 -31.829 1.00 88.12 666 PRO A C 1
ATOM 4990 O O . PRO A 1 666 ? 35.633 -3.747 -31.488 1.00 88.12 666 PRO A O 1
ATOM 4993 N N . TYR A 1 667 ? 37.304 -2.532 -32.368 1.00 91.44 667 TYR A N 1
ATOM 4994 C CA . TYR A 1 667 ? 38.159 -3.690 -32.618 1.00 91.44 667 TYR A CA 1
ATOM 4995 C C . TYR A 1 667 ? 39.652 -3.367 -32.600 1.00 91.44 667 TYR A C 1
ATOM 4997 O O . TYR A 1 667 ? 40.073 -2.265 -32.945 1.00 91.44 667 TYR A O 1
ATOM 5005 N N . PHE A 1 668 ? 40.467 -4.371 -32.286 1.00 91.69 668 PHE A N 1
ATOM 5006 C CA . PHE A 1 668 ? 41.918 -4.332 -32.460 1.00 91.69 668 PHE A CA 1
ATOM 5007 C C . PHE A 1 668 ? 42.374 -5.384 -33.476 1.00 91.69 668 PHE A C 1
ATOM 5009 O O . PHE A 1 668 ? 41.727 -6.418 -33.651 1.00 91.69 668 PHE A O 1
ATOM 5016 N N . ILE A 1 669 ? 43.505 -5.119 -34.132 1.00 88.88 669 ILE A N 1
ATOM 5017 C CA . ILE A 1 669 ? 44.256 -6.101 -34.922 1.00 88.88 669 ILE A CA 1
ATOM 5018 C C . ILE A 1 669 ? 45.446 -6.540 -34.067 1.00 88.88 669 ILE A C 1
ATOM 5020 O O . ILE A 1 669 ? 46.306 -5.723 -33.736 1.00 88.88 669 ILE A O 1
ATOM 5024 N N . VAL A 1 670 ? 45.469 -7.811 -33.670 1.00 88.50 670 VAL A N 1
ATOM 5025 C CA . VAL A 1 670 ? 46.400 -8.349 -32.664 1.00 88.50 670 VAL A CA 1
ATOM 5026 C C . VAL A 1 670 ? 47.491 -9.160 -33.347 1.00 88.50 670 VAL A C 1
ATOM 5028 O O . VAL A 1 670 ? 47.200 -9.918 -34.265 1.00 88.50 670 VAL A O 1
ATOM 5031 N N . THR A 1 671 ? 48.744 -9.042 -32.907 1.00 86.06 671 THR A N 1
ATOM 5032 C CA . THR A 1 671 ? 49.826 -9.924 -33.377 1.00 86.06 671 THR A CA 1
ATOM 5033 C C . THR A 1 671 ? 49.440 -11.384 -33.142 1.00 86.06 671 THR A C 1
ATOM 5035 O O . THR A 1 671 ? 48.972 -11.720 -32.057 1.00 86.06 671 THR A O 1
ATOM 5038 N N . TYR A 1 672 ? 49.626 -12.252 -34.138 1.00 82.62 672 TYR A N 1
ATOM 5039 C CA . TYR A 1 672 ? 49.271 -13.670 -34.034 1.00 82.62 672 TYR A CA 1
ATOM 5040 C C . TYR A 1 672 ? 49.927 -14.331 -32.800 1.00 82.62 672 TYR A C 1
ATOM 5042 O O . TYR A 1 672 ? 51.148 -14.290 -32.650 1.00 82.62 672 TYR A O 1
ATOM 5050 N N . GLY A 1 673 ? 49.111 -14.899 -31.904 1.00 80.50 673 GLY A N 1
ATOM 5051 C CA . GLY A 1 673 ? 49.520 -15.442 -30.597 1.00 80.50 673 GLY A CA 1
ATOM 5052 C C . GLY A 1 673 ? 49.480 -14.447 -29.420 1.00 80.50 673 GLY A C 1
ATOM 5053 O O . GLY A 1 673 ? 49.787 -14.827 -28.294 1.00 80.50 673 GLY A O 1
ATOM 5054 N N . GLY A 1 674 ? 49.103 -13.184 -29.647 1.00 87.94 674 GLY A N 1
ATOM 5055 C CA . GLY A 1 674 ? 49.068 -12.125 -28.629 1.00 87.94 674 GLY A CA 1
ATOM 5056 C C . GLY A 1 674 ? 47.859 -12.158 -27.680 1.00 87.94 674 GLY A C 1
ATOM 5057 O O . GLY A 1 674 ? 47.060 -13.097 -27.687 1.00 87.94 674 GLY A O 1
ATOM 5058 N N . SER A 1 675 ? 47.718 -11.095 -26.878 1.00 91.19 675 SER A N 1
ATOM 5059 C CA . SER A 1 675 ? 46.668 -10.937 -25.855 1.00 91.19 675 SER A CA 1
ATOM 5060 C C . SER A 1 675 ? 46.035 -9.537 -25.854 1.00 91.19 675 SER A C 1
ATOM 5062 O O . SER A 1 675 ? 46.693 -8.561 -26.210 1.00 91.19 675 SER A O 1
ATOM 5064 N N . ILE A 1 676 ? 44.784 -9.432 -25.387 1.00 94.19 676 ILE A N 1
ATOM 5065 C CA . ILE A 1 676 ? 44.073 -8.177 -25.067 1.00 94.19 676 ILE A CA 1
ATOM 5066 C C . ILE A 1 676 ? 43.529 -8.258 -23.639 1.00 94.19 676 ILE A C 1
ATOM 5068 O O . ILE A 1 676 ? 42.923 -9.264 -23.267 1.00 94.19 676 ILE A O 1
ATOM 5072 N N . SER A 1 677 ? 43.667 -7.170 -22.879 1.00 93.50 677 SER A N 1
ATOM 5073 C CA . SER A 1 677 ? 42.988 -6.996 -21.589 1.00 93.50 677 SER A CA 1
ATOM 5074 C C . SER A 1 677 ? 41.716 -6.163 -21.744 1.00 93.50 677 SER A C 1
ATOM 5076 O O . SER A 1 677 ? 41.706 -5.147 -22.440 1.00 93.50 677 SER A O 1
ATOM 5078 N N . PHE A 1 678 ? 40.656 -6.581 -21.062 1.00 95.06 678 PHE A N 1
ATOM 5079 C CA . PHE A 1 678 ? 39.345 -5.948 -21.047 1.00 95.06 678 PHE A CA 1
ATOM 5080 C C . PHE A 1 678 ? 38.957 -5.503 -19.637 1.00 95.06 678 PHE A C 1
ATOM 5082 O O . PHE A 1 678 ? 39.271 -6.168 -18.650 1.00 95.06 678 PHE A O 1
ATOM 5089 N N . GLU A 1 679 ? 38.228 -4.396 -19.573 1.00 94.50 679 GLU A N 1
ATOM 5090 C CA . GLU A 1 679 ? 37.716 -3.752 -18.368 1.00 94.50 679 GLU A CA 1
ATOM 5091 C C . GLU A 1 679 ? 36.241 -3.407 -18.608 1.00 94.50 679 GLU A C 1
ATOM 5093 O O . GLU A 1 679 ? 35.904 -2.594 -19.470 1.00 94.50 679 GLU A O 1
ATOM 5098 N N . ALA A 1 680 ? 35.350 -4.084 -17.891 1.00 93.88 680 ALA A N 1
ATOM 5099 C CA . ALA A 1 680 ? 33.922 -3.819 -17.907 1.00 93.88 680 ALA A CA 1
ATOM 5100 C C . ALA A 1 680 ? 33.596 -2.726 -16.886 1.00 93.88 680 ALA A C 1
ATOM 5102 O O . ALA A 1 680 ? 33.980 -2.815 -15.720 1.00 93.88 680 ALA A O 1
ATOM 5103 N N . LEU A 1 681 ? 32.860 -1.713 -17.331 1.00 91.69 681 LEU A N 1
ATOM 5104 C CA . LEU A 1 681 ? 32.476 -0.541 -16.555 1.00 91.69 681 LEU A CA 1
ATOM 5105 C C . LEU A 1 681 ? 30.939 -0.513 -16.470 1.00 91.69 681 LEU A C 1
ATOM 5107 O O . LEU A 1 681 ? 30.292 0.019 -17.378 1.00 91.69 681 LEU A O 1
ATOM 5111 N N . PRO A 1 682 ? 30.326 -1.136 -15.443 1.00 92.31 682 PRO A N 1
ATOM 5112 C CA . PRO A 1 682 ? 28.877 -1.118 -15.275 1.00 92.31 682 PRO A CA 1
ATOM 5113 C C . PRO A 1 682 ? 28.336 0.309 -15.151 1.00 92.31 682 PRO A C 1
ATOM 5115 O O . PRO A 1 682 ? 28.984 1.192 -14.587 1.00 92.31 682 PRO A O 1
ATOM 5118 N N . ALA A 1 683 ? 27.119 0.526 -15.642 1.00 91.56 683 ALA A N 1
ATOM 5119 C CA . ALA A 1 683 ? 26.363 1.732 -15.336 1.00 91.56 683 ALA A CA 1
ATOM 5120 C C . ALA A 1 683 ? 25.896 1.723 -13.866 1.00 91.56 683 ALA A C 1
ATOM 5122 O O . ALA A 1 683 ? 25.897 0.684 -13.202 1.00 91.56 683 ALA A O 1
ATOM 5123 N N . LEU A 1 684 ? 25.459 2.878 -13.358 1.00 91.62 684 LEU A N 1
ATOM 5124 C CA . LEU A 1 684 ? 24.902 3.007 -12.009 1.00 91.62 684 LEU A CA 1
ATOM 5125 C C . LEU A 1 684 ? 23.780 1.974 -11.775 1.00 91.62 684 LEU A C 1
ATOM 5127 O O . LEU A 1 684 ? 22.890 1.819 -12.608 1.00 91.62 684 LEU A O 1
ATOM 5131 N N . ALA A 1 685 ? 23.847 1.258 -10.650 1.00 93.88 685 ALA A N 1
ATOM 5132 C CA . ALA A 1 685 ? 22.968 0.133 -10.304 1.00 93.88 685 ALA A CA 1
ATOM 5133 C C . ALA A 1 685 ? 22.956 -1.062 -11.290 1.00 93.88 685 ALA A C 1
ATOM 5135 O O . ALA A 1 685 ? 22.044 -1.887 -11.244 1.00 93.88 685 ALA A O 1
ATOM 5136 N N . TRP A 1 686 ? 23.986 -1.225 -12.122 1.00 93.88 686 TRP A N 1
ATOM 5137 C CA . TRP A 1 686 ? 24.264 -2.472 -12.843 1.00 93.88 686 TRP A CA 1
ATOM 5138 C C . TRP A 1 686 ? 25.518 -3.157 -12.289 1.00 93.88 686 TRP A C 1
ATOM 5140 O O . TRP A 1 686 ? 26.371 -2.536 -11.657 1.00 93.88 686 TRP A O 1
ATOM 5150 N N . GLU A 1 687 ? 25.645 -4.451 -12.554 1.00 92.94 687 GLU A N 1
ATOM 5151 C CA . GLU A 1 687 ? 26.853 -5.236 -12.304 1.00 92.94 687 GLU A CA 1
ATOM 5152 C C . GLU A 1 687 ? 27.115 -6.202 -13.467 1.00 92.94 687 GLU A C 1
ATOM 5154 O O . GLU A 1 687 ? 26.231 -6.470 -14.288 1.00 92.94 687 GLU A O 1
ATOM 5159 N N . VAL A 1 688 ? 28.346 -6.711 -13.571 1.00 94.38 688 VAL A N 1
ATOM 5160 C CA . VAL A 1 688 ? 28.689 -7.724 -14.579 1.00 94.38 688 VAL A CA 1
ATOM 5161 C C . VAL A 1 688 ? 27.913 -9.007 -14.274 1.00 94.38 688 VAL A C 1
ATOM 5163 O O . VAL A 1 688 ? 27.882 -9.486 -13.142 1.00 94.38 688 VAL A O 1
ATOM 5166 N N . ASP A 1 689 ? 27.279 -9.562 -15.300 1.00 93.62 689 ASP A N 1
ATOM 5167 C CA . ASP A 1 689 ? 26.589 -10.846 -15.243 1.00 93.62 689 ASP A CA 1
ATOM 5168 C C . ASP A 1 689 ? 27.507 -11.969 -15.727 1.00 93.62 689 ASP A C 1
ATOM 5170 O O . ASP A 1 689 ? 27.744 -12.942 -15.016 1.00 93.62 689 ASP A O 1
ATOM 5174 N N . SER A 1 690 ? 28.030 -11.820 -16.945 1.00 94.00 690 SER A N 1
ATOM 5175 C CA . SER A 1 690 ? 28.802 -12.855 -17.627 1.00 94.00 690 SER A CA 1
ATOM 5176 C C . SER A 1 690 ? 29.612 -12.291 -18.800 1.00 94.00 690 SER A C 1
ATOM 5178 O O . SER A 1 690 ? 29.334 -11.207 -19.320 1.00 94.00 690 SER A O 1
ATOM 5180 N N . TRP A 1 691 ? 30.612 -13.057 -19.236 1.00 94.25 691 TRP A N 1
ATOM 5181 C CA . TRP A 1 691 ? 31.400 -12.801 -20.443 1.00 94.25 691 TRP A CA 1
ATOM 5182 C C . TRP A 1 691 ? 31.161 -13.895 -21.493 1.00 94.25 691 TRP A C 1
ATOM 5184 O O . TRP A 1 691 ? 30.804 -15.027 -21.175 1.00 94.25 691 TRP A O 1
ATOM 5194 N N . THR A 1 692 ? 31.373 -13.574 -22.766 1.00 93.38 692 THR A N 1
ATOM 5195 C CA . THR A 1 692 ? 31.338 -14.511 -23.901 1.00 93.38 692 THR A CA 1
ATOM 5196 C C . THR A 1 692 ? 32.498 -14.199 -24.845 1.00 93.38 692 THR A C 1
ATOM 5198 O O . THR A 1 692 ? 32.886 -13.041 -24.988 1.00 93.38 692 THR A O 1
ATOM 5201 N N . GLY A 1 693 ? 33.083 -15.224 -25.473 1.00 89.12 693 GLY A N 1
ATOM 5202 C CA . GLY A 1 693 ? 34.273 -15.086 -26.329 1.00 89.12 693 GLY A CA 1
ATOM 5203 C C . GLY A 1 693 ? 35.610 -15.037 -25.576 1.00 89.12 693 GLY A C 1
ATOM 5204 O O . GLY A 1 693 ? 36.661 -15.014 -26.207 1.00 89.12 693 GLY A O 1
ATOM 5205 N N . LEU A 1 694 ? 35.581 -15.063 -24.240 1.00 91.88 694 LEU A N 1
ATOM 5206 C CA . LEU A 1 694 ? 36.724 -15.298 -23.353 1.00 91.88 694 LEU A CA 1
ATOM 5207 C C . LEU A 1 694 ? 36.256 -16.035 -22.087 1.00 91.88 694 LEU A C 1
ATOM 5209 O O . LEU A 1 694 ? 35.054 -16.190 -21.876 1.00 91.88 694 LEU A O 1
ATOM 5213 N N . THR A 1 695 ? 37.191 -16.464 -21.234 1.00 85.56 695 THR A N 1
ATOM 5214 C CA . THR A 1 695 ? 36.886 -16.982 -19.886 1.00 85.56 695 THR A CA 1
ATOM 5215 C C . THR A 1 695 ? 37.359 -15.979 -18.837 1.00 85.56 695 THR A C 1
ATOM 5217 O O . THR A 1 695 ? 38.535 -15.624 -18.817 1.00 85.56 695 THR A O 1
ATOM 5220 N N . ALA A 1 696 ? 36.452 -15.527 -17.971 1.00 88.75 696 ALA A N 1
ATOM 5221 C CA . ALA A 1 696 ? 36.759 -14.689 -16.812 1.00 88.75 696 ALA A CA 1
ATOM 5222 C C . ALA A 1 696 ? 36.734 -15.533 -15.525 1.00 88.75 696 ALA A C 1
ATOM 5224 O O . ALA A 1 696 ? 35.970 -16.496 -15.432 1.00 88.75 696 ALA A O 1
ATOM 5225 N N . SER A 1 697 ? 37.553 -15.176 -14.532 1.00 85.31 697 SER A N 1
ATOM 5226 C CA . SER A 1 697 ? 37.611 -15.862 -13.234 1.00 85.31 697 SER A CA 1
ATOM 5227 C C . SER A 1 697 ? 37.631 -14.840 -12.085 1.00 85.31 697 SER A C 1
ATOM 5229 O O . SER A 1 697 ? 38.665 -14.200 -11.889 1.00 85.31 697 SER A O 1
ATOM 5231 N N . PRO A 1 698 ? 36.536 -14.680 -11.313 1.00 88.88 698 PRO A N 1
ATOM 5232 C CA . PRO A 1 698 ? 35.229 -15.327 -11.486 1.00 88.88 698 PRO A CA 1
ATOM 5233 C C . PRO A 1 698 ? 34.524 -14.913 -12.791 1.00 88.88 698 PRO A C 1
ATOM 5235 O O . PRO A 1 698 ? 34.903 -13.938 -13.438 1.00 88.88 698 PRO A O 1
ATOM 5238 N N . ALA A 1 699 ? 33.470 -15.638 -13.175 1.00 87.19 699 ALA A N 1
ATOM 5239 C CA . ALA A 1 699 ? 32.748 -15.422 -14.437 1.00 87.19 699 ALA A CA 1
ATOM 5240 C C . ALA A 1 699 ? 32.084 -14.032 -14.570 1.00 87.19 699 ALA A C 1
ATOM 5242 O O . ALA A 1 699 ? 31.719 -13.634 -15.674 1.00 87.19 699 ALA A O 1
ATOM 5243 N N . ASN A 1 700 ? 31.962 -13.292 -13.465 1.00 89.44 700 ASN A N 1
ATOM 5244 C CA . ASN A 1 700 ? 31.467 -11.918 -13.374 1.00 89.44 700 ASN A CA 1
ATOM 5245 C C . ASN A 1 700 ? 32.571 -10.891 -13.027 1.00 89.44 700 ASN A C 1
ATOM 5247 O O . ASN A 1 700 ? 32.267 -9.802 -12.542 1.00 89.44 700 ASN A O 1
ATOM 5251 N N . ALA A 1 701 ? 33.853 -11.217 -13.225 1.00 91.31 701 ALA A N 1
ATOM 5252 C CA . ALA A 1 701 ? 34.947 -10.290 -12.944 1.00 91.31 701 ALA A CA 1
ATOM 5253 C C . ALA A 1 701 ? 34.830 -8.995 -13.772 1.00 91.31 701 ALA A C 1
ATOM 5255 O O . ALA A 1 701 ? 34.490 -9.028 -14.956 1.00 91.31 701 ALA A O 1
ATOM 5256 N N . ALA A 1 702 ? 35.169 -7.856 -13.160 1.00 93.00 702 ALA A N 1
ATOM 5257 C CA . ALA A 1 702 ? 35.200 -6.556 -13.837 1.00 93.00 702 ALA A CA 1
ATOM 5258 C C . ALA A 1 702 ? 36.348 -6.430 -14.858 1.00 93.00 702 ALA A C 1
ATOM 5260 O O . ALA A 1 702 ? 36.316 -5.555 -15.716 1.00 93.00 702 ALA A O 1
ATOM 5261 N N . THR A 1 703 ? 37.354 -7.307 -14.800 1.00 93.69 703 THR A N 1
ATOM 5262 C CA . THR A 1 703 ? 38.430 -7.388 -15.797 1.00 93.69 703 THR A CA 1
ATOM 5263 C C . THR A 1 703 ? 38.622 -8.823 -16.275 1.00 93.69 703 THR A C 1
ATOM 5265 O O . THR A 1 703 ? 38.379 -9.776 -15.534 1.00 93.69 703 THR A O 1
ATOM 5268 N N . ALA A 1 704 ? 39.044 -8.978 -17.529 1.00 93.62 704 ALA A N 1
ATOM 5269 C CA . ALA A 1 704 ? 39.327 -10.272 -18.141 1.00 93.62 704 ALA A CA 1
ATOM 5270 C C . ALA A 1 704 ? 40.370 -10.131 -19.258 1.00 93.62 704 ALA A C 1
ATOM 5272 O O . ALA A 1 704 ? 40.445 -9.092 -19.911 1.00 93.62 704 ALA A O 1
ATOM 5273 N N . THR A 1 705 ? 41.155 -11.175 -19.524 1.00 93.12 705 THR A N 1
ATOM 5274 C CA . THR A 1 705 ? 42.191 -11.156 -20.570 1.00 93.12 705 THR A CA 1
ATOM 5275 C C . THR A 1 705 ? 41.959 -12.291 -21.557 1.00 93.12 705 THR A C 1
ATOM 5277 O O . THR A 1 705 ? 41.896 -13.456 -21.171 1.00 93.12 705 THR A O 1
ATOM 5280 N N . LEU A 1 706 ? 41.863 -11.955 -22.843 1.00 93.81 706 LEU A N 1
ATOM 5281 C CA . LEU A 1 706 ? 41.894 -12.926 -23.933 1.00 93.81 706 LEU A CA 1
ATOM 5282 C C . LEU A 1 706 ? 43.353 -13.093 -24.380 1.00 93.81 706 LEU A C 1
ATOM 5284 O O . LEU A 1 706 ? 44.010 -12.096 -24.673 1.00 93.81 706 LEU A O 1
ATOM 5288 N N . SER A 1 707 ? 43.854 -14.328 -24.439 1.00 91.19 707 SER A N 1
ATOM 5289 C CA . SER A 1 707 ? 45.269 -14.643 -24.700 1.00 91.19 707 SER A CA 1
ATOM 5290 C C . SER A 1 707 ? 45.445 -15.742 -25.746 1.00 91.19 707 SER A C 1
ATOM 5292 O O . SER A 1 707 ? 44.531 -16.530 -25.971 1.00 91.19 707 SER A O 1
ATOM 5294 N N . ASN A 1 708 ? 46.638 -15.808 -26.350 1.00 88.94 708 ASN A N 1
ATOM 5295 C CA . ASN A 1 708 ? 46.980 -16.722 -27.448 1.00 88.94 708 ASN A CA 1
ATOM 5296 C C . ASN A 1 708 ? 46.035 -16.578 -28.661 1.00 88.94 708 ASN A C 1
ATOM 5298 O O . ASN A 1 708 ? 45.533 -17.553 -29.226 1.00 88.94 708 ASN A O 1
ATOM 5302 N N . ILE A 1 709 ? 45.750 -15.330 -29.036 1.00 91.56 709 ILE A N 1
ATOM 5303 C CA . ILE A 1 709 ? 44.759 -14.996 -30.060 1.00 91.56 709 ILE A CA 1
ATOM 5304 C C . ILE A 1 709 ? 45.311 -15.375 -31.440 1.00 91.56 709 ILE A C 1
ATOM 5306 O O . ILE A 1 709 ? 46.270 -14.779 -31.929 1.00 91.56 709 ILE A O 1
ATOM 5310 N N . THR A 1 710 ? 44.687 -16.367 -32.074 1.00 86.94 710 THR A N 1
ATOM 5311 C CA . THR A 1 710 ? 45.103 -16.938 -33.372 1.00 86.94 710 THR A CA 1
ATOM 5312 C C . THR A 1 710 ? 44.020 -16.863 -34.455 1.00 86.94 710 THR A C 1
ATOM 5314 O O . THR A 1 710 ? 44.324 -17.054 -35.631 1.00 86.94 710 THR A O 1
ATOM 5317 N N . LEU A 1 711 ? 42.775 -16.534 -34.090 1.00 89.31 711 LEU A N 1
ATOM 5318 C CA . LEU A 1 711 ? 41.621 -16.404 -34.988 1.00 89.31 711 LEU A CA 1
ATOM 5319 C C . LEU A 1 711 ? 40.822 -15.129 -34.678 1.00 89.31 711 LEU A C 1
ATOM 5321 O O . LEU A 1 711 ? 40.836 -14.636 -33.546 1.00 89.31 711 LEU A O 1
ATOM 5325 N N . ASP A 1 712 ? 40.114 -14.602 -35.682 1.00 91.06 712 ASP A N 1
ATOM 5326 C CA . ASP A 1 712 ? 39.204 -13.464 -35.505 1.00 91.06 712 ASP A CA 1
ATOM 5327 C C . ASP A 1 712 ? 38.140 -13.824 -34.440 1.00 91.06 712 ASP A C 1
ATOM 5329 O O . ASP A 1 712 ? 37.473 -14.852 -34.542 1.00 91.06 712 ASP A O 1
ATOM 5333 N N . THR A 1 713 ? 38.007 -13.004 -33.392 1.00 92.31 713 THR A N 1
ATOM 5334 C CA . THR A 1 713 ? 37.238 -13.327 -32.171 1.00 92.31 713 THR A CA 1
ATOM 5335 C C . THR A 1 713 ? 36.307 -12.173 -31.790 1.00 92.31 713 THR A C 1
ATOM 5337 O O . THR A 1 713 ? 36.662 -11.008 -31.960 1.00 92.31 713 THR A O 1
ATOM 5340 N N . THR A 1 714 ? 35.118 -12.471 -31.253 1.00 93.69 714 THR A N 1
ATOM 5341 C CA . THR A 1 714 ? 34.202 -11.453 -30.703 1.00 93.69 714 THR A CA 1
ATOM 5342 C C . THR A 1 714 ? 34.018 -11.644 -29.203 1.00 93.69 714 THR A C 1
ATOM 5344 O O . THR A 1 714 ? 33.507 -12.677 -28.779 1.00 93.69 714 THR A O 1
ATOM 5347 N N . VAL A 1 715 ? 34.403 -10.642 -28.410 1.00 94.00 715 VAL A N 1
ATOM 5348 C CA . VAL A 1 715 ? 34.198 -10.614 -26.954 1.00 94.00 715 VAL A CA 1
ATOM 5349 C C . VAL A 1 715 ? 32.931 -9.827 -26.624 1.00 94.00 715 VAL A C 1
ATOM 5351 O O . VAL A 1 715 ? 32.737 -8.712 -27.104 1.00 94.00 715 VAL A O 1
ATOM 5354 N N . ILE A 1 716 ? 32.059 -10.394 -25.795 1.00 92.94 716 ILE A N 1
ATOM 5355 C CA . ILE A 1 716 ? 30.824 -9.739 -25.351 1.00 92.94 716 ILE A CA 1
ATOM 5356 C C . ILE A 1 716 ? 30.784 -9.757 -23.826 1.00 92.94 716 ILE A C 1
ATOM 5358 O O . ILE A 1 716 ? 30.936 -10.819 -23.226 1.00 92.94 716 ILE A O 1
ATOM 5362 N N . VAL A 1 717 ? 30.547 -8.599 -23.206 1.00 93.88 717 VAL A N 1
ATOM 5363 C CA . VAL A 1 717 ? 30.164 -8.528 -21.788 1.00 93.88 717 VAL A CA 1
ATOM 5364 C C . VAL A 1 717 ? 28.652 -8.363 -21.674 1.00 93.88 717 VAL A C 1
ATOM 5366 O O . VAL A 1 717 ? 28.042 -7.598 -22.425 1.00 93.88 717 VAL A O 1
ATOM 5369 N N . LYS A 1 718 ? 28.042 -9.075 -20.729 1.00 93.69 718 LYS A N 1
ATOM 5370 C CA . LYS A 1 718 ? 26.642 -8.922 -20.341 1.00 93.69 718 LYS A CA 1
ATOM 5371 C C . LYS A 1 718 ? 26.584 -8.322 -18.940 1.00 93.69 718 LYS A C 1
ATOM 5373 O O . LYS A 1 718 ? 27.295 -8.763 -18.039 1.00 93.69 718 LYS A O 1
ATOM 5378 N N . PHE A 1 719 ? 25.721 -7.328 -18.765 1.00 93.50 719 PHE A N 1
ATOM 5379 C CA . PHE A 1 719 ? 25.409 -6.729 -17.469 1.00 93.50 719 PHE A CA 1
ATOM 5380 C C . PHE A 1 719 ? 24.018 -7.172 -17.002 1.00 93.50 719 PHE A C 1
ATOM 5382 O O . PHE A 1 719 ? 23.148 -7.493 -17.817 1.00 93.50 719 PHE A O 1
ATOM 5389 N N . LYS A 1 720 ? 23.797 -7.145 -15.688 1.00 92.69 720 LYS A N 1
ATOM 5390 C CA . LYS A 1 720 ? 22.489 -7.315 -15.041 1.00 92.69 720 LYS A CA 1
ATOM 5391 C C . LYS A 1 720 ? 22.226 -6.162 -14.074 1.00 92.69 720 LYS A C 1
ATOM 5393 O O . LYS A 1 720 ? 23.158 -5.516 -13.598 1.00 92.69 720 LYS A O 1
ATOM 5398 N N . LYS A 1 721 ? 20.951 -5.901 -13.797 1.00 94.19 721 LYS A N 1
ATOM 5399 C CA . LYS A 1 721 ? 20.513 -4.895 -12.820 1.00 94.19 721 LYS A CA 1
ATOM 5400 C C . LYS A 1 721 ? 20.860 -5.386 -11.411 1.00 94.19 721 LYS A C 1
ATOM 5402 O O . LYS A 1 721 ? 20.660 -6.567 -11.123 1.00 94.19 721 LYS A O 1
ATOM 5407 N N . LYS A 1 722 ? 21.332 -4.506 -10.526 1.00 93.44 722 LYS A N 1
ATOM 5408 C CA . LYS A 1 722 ? 21.495 -4.826 -9.102 1.00 93.44 722 LYS A CA 1
ATOM 5409 C C . LYS A 1 722 ? 20.127 -5.066 -8.465 1.00 93.44 722 LYS A C 1
ATOM 5411 O O . LYS A 1 722 ? 19.278 -4.179 -8.449 1.00 93.44 722 LYS A O 1
ATOM 5416 N N . THR A 1 723 ? 19.950 -6.248 -7.883 1.00 94.12 723 THR A N 1
ATOM 5417 C CA . THR A 1 723 ? 18.816 -6.587 -7.006 1.00 94.12 723 THR A CA 1
ATOM 5418 C C . THR A 1 723 ? 19.162 -6.449 -5.524 1.00 94.12 723 THR A C 1
ATOM 5420 O O . THR A 1 723 ? 18.302 -6.679 -4.683 1.00 94.12 723 THR A O 1
ATOM 5423 N N . THR A 1 724 ? 20.402 -6.085 -5.189 1.00 96.44 724 THR A N 1
ATOM 5424 C CA . THR A 1 724 ? 20.876 -5.924 -3.809 1.00 96.44 724 THR A CA 1
ATOM 5425 C C . THR A 1 724 ? 21.707 -4.651 -3.698 1.00 96.44 724 THR A C 1
ATOM 5427 O O . THR A 1 724 ? 22.567 -4.400 -4.546 1.00 96.44 724 THR A O 1
ATOM 5430 N N . VAL A 1 725 ? 21.466 -3.863 -2.650 1.00 97.69 725 VAL A N 1
ATOM 5431 C CA . VAL A 1 725 ? 22.214 -2.641 -2.328 1.00 97.69 725 VAL A CA 1
ATOM 5432 C C . VAL A 1 725 ? 22.729 -2.741 -0.898 1.00 97.69 725 VAL A C 1
ATOM 5434 O O . VAL A 1 725 ? 21.969 -3.063 0.016 1.00 97.69 725 VAL A O 1
ATOM 5437 N N . ASN A 1 726 ? 24.022 -2.489 -0.707 1.00 96.69 726 ASN A N 1
ATOM 5438 C CA . ASN A 1 726 ? 24.700 -2.655 0.578 1.00 96.69 726 ASN A CA 1
ATOM 5439 C C . ASN A 1 726 ? 25.153 -1.295 1.114 1.00 96.69 726 ASN A C 1
ATOM 5441 O O . ASN A 1 726 ? 25.540 -0.425 0.337 1.00 96.69 726 ASN A O 1
ATOM 5445 N N . SER A 1 727 ? 25.201 -1.126 2.434 1.00 95.50 727 SER A N 1
ATOM 5446 C CA . SER A 1 727 ? 25.741 0.086 3.077 1.00 95.50 727 SER A CA 1
ATOM 5447 C C . SER A 1 727 ? 27.211 0.378 2.732 1.00 95.50 727 SER A C 1
ATOM 5449 O O . SER A 1 727 ? 27.667 1.510 2.880 1.00 95.50 727 SER A O 1
ATOM 5451 N N . THR A 1 728 ? 27.946 -0.627 2.246 1.00 95.75 728 THR A N 1
ATOM 5452 C CA . THR A 1 728 ? 29.334 -0.531 1.768 1.00 95.75 728 THR A CA 1
ATOM 5453 C C . THR A 1 728 ? 29.471 -0.165 0.285 1.00 95.75 728 THR A C 1
ATOM 5455 O O . THR A 1 728 ? 30.590 0.062 -0.175 1.00 95.75 728 THR A O 1
ATOM 5458 N N . ASP A 1 729 ? 28.374 -0.101 -0.478 1.00 94.75 729 ASP A N 1
ATOM 5459 C CA . ASP A 1 729 ? 28.406 0.410 -1.850 1.00 94.75 729 ASP A CA 1
ATOM 5460 C C . ASP A 1 729 ? 28.707 1.925 -1.847 1.00 94.75 729 ASP A C 1
ATOM 5462 O O . ASP A 1 729 ? 28.258 2.666 -0.974 1.00 94.75 729 ASP A O 1
ATOM 5466 N N . THR A 1 730 ? 29.465 2.420 -2.832 1.00 93.69 730 THR A N 1
ATOM 5467 C CA . THR A 1 730 ? 29.741 3.866 -2.958 1.00 93.69 730 THR A CA 1
ATOM 5468 C C . THR A 1 730 ? 28.488 4.599 -3.437 1.00 93.69 730 THR A C 1
ATOM 5470 O O . THR A 1 730 ? 27.909 4.203 -4.443 1.00 93.69 730 THR A O 1
ATOM 5473 N N . ASN A 1 731 ? 28.081 5.664 -2.737 1.00 95.75 731 ASN A N 1
ATOM 5474 C CA . ASN A 1 731 ? 26.786 6.338 -2.912 1.00 95.75 731 ASN A CA 1
ATOM 5475 C C . ASN A 1 731 ? 25.592 5.348 -2.910 1.00 95.75 731 ASN A C 1
ATOM 5477 O O . ASN A 1 731 ? 24.884 5.195 -3.912 1.00 95.75 731 ASN A O 1
ATOM 5481 N N . PRO A 1 732 ? 25.328 4.652 -1.789 1.00 97.25 732 PRO A N 1
ATOM 5482 C CA . PRO A 1 732 ? 24.378 3.546 -1.778 1.00 97.25 732 PRO A CA 1
ATOM 5483 C C . PRO A 1 732 ? 22.915 4.022 -1.890 1.00 97.25 732 PRO A C 1
ATOM 5485 O O . PRO A 1 732 ? 22.068 3.285 -2.390 1.00 97.25 732 PRO A O 1
ATOM 5488 N N . TRP A 1 733 ? 22.605 5.270 -1.511 1.00 97.88 733 TRP A N 1
ATOM 5489 C CA . TRP A 1 733 ? 21.279 5.868 -1.723 1.00 97.88 733 TRP A CA 1
ATOM 5490 C C . TRP A 1 733 ? 21.045 6.211 -3.201 1.00 97.88 733 TRP A C 1
ATOM 5492 O O . TRP A 1 733 ? 19.948 6.012 -3.722 1.00 97.88 733 TRP A O 1
ATOM 5502 N N . GLU A 1 734 ? 22.083 6.679 -3.901 1.00 97.69 734 GLU A N 1
ATOM 5503 C CA . GLU A 1 734 ? 22.051 6.911 -5.351 1.00 97.69 734 GLU A CA 1
ATOM 5504 C C . GLU A 1 734 ? 21.812 5.596 -6.109 1.00 97.69 734 GLU A C 1
ATOM 5506 O O . GLU A 1 734 ? 20.910 5.510 -6.947 1.00 97.69 734 GLU A O 1
ATOM 5511 N N . ILE A 1 735 ? 22.549 4.541 -5.739 1.00 97.50 735 ILE A N 1
ATOM 5512 C CA . ILE A 1 735 ? 22.382 3.190 -6.289 1.00 97.50 735 ILE A CA 1
ATOM 5513 C C . ILE A 1 735 ? 20.980 2.642 -6.004 1.00 97.50 735 ILE A C 1
ATOM 5515 O O . ILE A 1 735 ? 20.382 2.066 -6.906 1.00 97.50 735 ILE A O 1
ATOM 5519 N N . LEU A 1 736 ? 20.418 2.832 -4.805 1.00 98.12 736 LEU A N 1
ATOM 5520 C CA . LEU A 1 736 ? 19.059 2.374 -4.494 1.00 98.12 736 LEU A CA 1
ATOM 5521 C C . LEU A 1 736 ? 17.992 3.100 -5.327 1.00 98.12 736 LEU A C 1
ATOM 5523 O O . LEU A 1 736 ? 17.093 2.451 -5.867 1.00 98.12 736 LEU A O 1
ATOM 5527 N N . ARG A 1 737 ? 18.099 4.429 -5.472 1.00 97.31 737 ARG A N 1
ATOM 5528 C CA . ARG A 1 737 ? 17.191 5.217 -6.323 1.00 97.31 737 ARG A CA 1
ATOM 5529 C C . ARG A 1 737 ? 17.245 4.745 -7.776 1.00 97.31 737 ARG A C 1
ATOM 5531 O O . ARG A 1 737 ? 16.194 4.543 -8.383 1.00 97.31 737 ARG A O 1
ATOM 5538 N N . GLU A 1 738 ? 18.443 4.527 -8.316 1.00 96.75 738 GLU A N 1
ATOM 5539 C CA . GLU A 1 738 ? 18.605 4.050 -9.692 1.00 96.75 738 GLU A CA 1
ATOM 5540 C C . GLU A 1 738 ? 18.160 2.592 -9.858 1.00 96.75 738 GLU A C 1
ATOM 5542 O O . GLU A 1 738 ? 17.454 2.298 -10.818 1.00 96.75 738 GLU A O 1
ATOM 5547 N N . ALA A 1 739 ? 18.468 1.699 -8.909 1.00 96.94 739 ALA A N 1
ATOM 5548 C CA . ALA A 1 739 ? 18.022 0.303 -8.919 1.00 96.94 739 ALA A CA 1
ATOM 5549 C C . ALA A 1 739 ? 16.493 0.216 -9.015 1.00 96.94 739 ALA A C 1
ATOM 5551 O O . ALA A 1 739 ? 15.967 -0.471 -9.890 1.00 96.94 739 ALA A O 1
ATOM 5552 N N . VAL A 1 740 ? 15.773 0.986 -8.190 1.00 96.94 740 VAL A N 1
ATOM 5553 C CA . VAL A 1 740 ? 14.308 1.104 -8.267 1.00 96.94 740 VAL A CA 1
ATOM 5554 C C . VAL A 1 740 ? 13.874 1.656 -9.629 1.00 96.94 740 VAL A C 1
ATOM 5556 O O . VAL A 1 740 ? 12.979 1.086 -10.258 1.00 96.94 740 VAL A O 1
ATOM 5559 N N . ARG A 1 741 ? 14.536 2.701 -10.147 1.00 95.31 741 ARG A N 1
ATOM 5560 C CA . ARG A 1 741 ? 14.212 3.313 -11.449 1.00 95.31 741 ARG A CA 1
ATOM 5561 C C . ARG A 1 741 ? 14.414 2.362 -12.636 1.00 95.31 741 ARG A C 1
ATOM 5563 O O . ARG A 1 741 ? 13.580 2.361 -13.541 1.00 95.31 741 ARG A O 1
ATOM 5570 N N . ILE A 1 742 ? 15.446 1.516 -12.639 1.00 92.62 742 ILE A N 1
ATOM 5571 C CA . ILE A 1 742 ? 15.725 0.562 -13.732 1.00 92.62 742 ILE A CA 1
ATOM 5572 C C . ILE A 1 742 ? 15.040 -0.798 -13.563 1.00 92.62 742 ILE A C 1
ATOM 5574 O O . ILE A 1 742 ? 14.926 -1.533 -14.546 1.00 92.62 742 ILE A O 1
ATOM 5578 N N . ALA A 1 743 ? 14.602 -1.155 -12.352 1.00 90.88 743 ALA A N 1
ATOM 5579 C CA . ALA A 1 743 ? 13.985 -2.446 -12.053 1.00 90.88 743 ALA A CA 1
ATOM 5580 C C . ALA A 1 743 ? 12.773 -2.757 -12.946 1.00 90.88 743 ALA A C 1
ATOM 5582 O O . ALA A 1 743 ? 12.062 -1.858 -13.402 1.00 90.88 743 ALA A O 1
ATOM 5583 N N . ASP A 1 744 ? 12.529 -4.041 -13.184 1.00 87.12 744 ASP A N 1
ATOM 5584 C CA . ASP A 1 744 ? 11.340 -4.512 -13.895 1.00 87.12 744 ASP A CA 1
ATOM 5585 C C . ASP A 1 744 ? 10.104 -4.477 -12.980 1.00 87.12 744 ASP A C 1
ATOM 5587 O O . ASP A 1 744 ? 10.208 -4.393 -11.753 1.00 87.12 744 ASP A O 1
ATOM 5591 N N . ASN A 1 745 ? 8.905 -4.510 -13.561 1.00 83.31 745 ASN A N 1
ATOM 5592 C CA . ASN A 1 745 ? 7.679 -4.488 -12.765 1.00 83.31 745 ASN A CA 1
ATOM 5593 C C . ASN A 1 745 ? 7.518 -5.798 -11.966 1.00 83.31 745 ASN A C 1
ATOM 5595 O O . ASN A 1 745 ? 7.685 -6.885 -12.511 1.00 83.31 745 ASN A O 1
ATOM 5599 N N . ASN A 1 746 ? 7.127 -5.677 -10.696 1.00 82.06 746 ASN A N 1
ATOM 5600 C CA . ASN A 1 746 ? 7.106 -6.720 -9.661 1.00 82.06 746 ASN A CA 1
ATOM 5601 C C . ASN A 1 746 ? 8.498 -7.210 -9.195 1.00 82.06 746 ASN A C 1
ATOM 5603 O O . ASN A 1 746 ? 8.573 -8.232 -8.514 1.00 82.06 746 ASN A O 1
ATOM 5607 N N . ALA A 1 747 ? 9.593 -6.510 -9.515 1.00 83.69 747 ALA A N 1
ATOM 5608 C CA . ALA A 1 747 ? 10.923 -6.871 -9.020 1.00 83.69 747 ALA A CA 1
ATOM 5609 C C . ALA A 1 747 ? 11.043 -6.787 -7.484 1.00 83.69 747 ALA A C 1
ATOM 5611 O O . ALA A 1 747 ? 10.303 -6.056 -6.816 1.00 83.69 747 ALA A O 1
ATOM 5612 N N . VAL A 1 748 ? 12.026 -7.511 -6.943 1.00 91.12 748 VAL A N 1
ATOM 5613 C CA . VAL A 1 748 ? 12.439 -7.461 -5.534 1.00 91.12 748 VAL A CA 1
ATOM 5614 C C . VAL A 1 748 ? 13.827 -6.826 -5.450 1.00 91.12 748 VAL A C 1
ATOM 5616 O O . VAL A 1 748 ? 14.728 -7.223 -6.189 1.00 91.12 748 VAL A O 1
ATOM 5619 N N . ILE A 1 749 ? 13.996 -5.856 -4.551 1.00 96.06 749 ILE A N 1
ATOM 5620 C CA . ILE A 1 749 ? 15.289 -5.259 -4.203 1.00 96.06 749 ILE A CA 1
ATOM 5621 C C . ILE A 1 749 ? 15.573 -5.514 -2.721 1.00 96.06 749 ILE A C 1
ATOM 5623 O O . ILE A 1 749 ? 14.750 -5.207 -1.859 1.00 96.06 749 ILE A O 1
ATOM 5627 N N . THR A 1 750 ? 16.751 -6.051 -2.427 1.00 97.12 750 THR A N 1
ATOM 5628 C CA . THR A 1 750 ? 17.235 -6.306 -1.070 1.00 97.12 750 THR A CA 1
ATOM 5629 C C . THR A 1 750 ? 18.142 -5.169 -0.602 1.00 97.12 750 THR A C 1
ATOM 5631 O O . THR A 1 750 ? 19.009 -4.700 -1.341 1.00 97.12 750 THR A O 1
ATOM 5634 N N . VAL A 1 751 ? 17.955 -4.745 0.641 1.00 97.62 751 VAL A N 1
ATOM 5635 C CA . VAL A 1 751 ? 18.745 -3.733 1.342 1.00 97.62 751 VAL A CA 1
ATOM 5636 C C . VAL A 1 751 ? 19.528 -4.419 2.457 1.00 97.62 751 VAL A C 1
ATOM 5638 O O . VAL A 1 751 ? 18.932 -5.114 3.275 1.00 97.62 751 VAL A O 1
ATOM 5641 N N . ASN A 1 752 ? 20.843 -4.205 2.499 1.00 95.31 752 ASN A N 1
ATOM 5642 C CA . ASN A 1 752 ? 21.729 -4.745 3.532 1.00 95.31 752 ASN A CA 1
ATOM 5643 C C . ASN A 1 752 ? 22.414 -3.601 4.298 1.00 95.31 752 ASN A C 1
ATOM 5645 O O . ASN A 1 752 ? 23.230 -2.872 3.724 1.00 95.31 752 ASN A O 1
ATOM 5649 N N . GLY A 1 753 ? 22.135 -3.479 5.597 1.00 95.62 753 GLY A N 1
ATOM 5650 C CA . GLY A 1 753 ? 22.694 -2.436 6.462 1.00 95.62 753 GLY A CA 1
ATOM 5651 C C . GLY A 1 753 ? 22.024 -1.060 6.319 1.00 95.62 753 GLY A C 1
ATOM 5652 O O . GLY A 1 753 ? 21.009 -0.896 5.638 1.00 95.62 753 GLY A O 1
ATOM 5653 N N . GLU A 1 754 ? 22.603 -0.041 6.964 1.00 97.75 754 GLU A N 1
ATOM 5654 C CA . GLU A 1 754 ? 22.103 1.339 6.892 1.00 97.75 754 GLU A CA 1
ATOM 5655 C C . GLU A 1 754 ? 22.522 2.034 5.584 1.00 97.75 754 GLU A C 1
ATOM 5657 O O . GLU A 1 754 ? 23.680 2.400 5.379 1.00 97.75 754 GLU A O 1
ATOM 5662 N N . ILE A 1 755 ? 21.548 2.248 4.700 1.00 98.25 755 ILE A N 1
ATOM 5663 C CA . ILE A 1 755 ? 21.659 3.071 3.497 1.00 98.25 755 ILE A CA 1
ATOM 5664 C C . ILE A 1 755 ? 21.301 4.504 3.891 1.00 98.25 755 ILE A C 1
ATOM 5666 O O . ILE A 1 755 ? 20.128 4.845 4.069 1.00 98.25 755 ILE A O 1
ATOM 5670 N N . MET A 1 756 ? 22.319 5.349 4.048 1.00 97.56 756 MET A N 1
ATOM 5671 C CA . MET A 1 756 ? 22.156 6.730 4.500 1.00 97.56 756 MET A CA 1
ATOM 5672 C C . MET A 1 756 ? 22.274 7.734 3.344 1.00 97.56 756 MET A C 1
ATOM 5674 O O . MET A 1 756 ? 23.243 7.719 2.580 1.00 97.56 756 MET A O 1
ATOM 5678 N N . ALA A 1 757 ? 21.307 8.648 3.250 1.00 97.94 757 ALA A N 1
ATOM 5679 C CA . ALA A 1 757 ? 21.361 9.791 2.343 1.00 97.94 757 ALA A CA 1
ATOM 5680 C C . ALA A 1 757 ? 22.411 10.822 2.805 1.00 97.94 757 ALA A C 1
ATOM 5682 O O . ALA A 1 757 ? 22.594 11.056 4.003 1.00 97.94 757 ALA A O 1
ATOM 5683 N N . THR A 1 758 ? 23.105 11.468 1.867 1.00 96.88 758 THR A N 1
ATOM 5684 C CA . THR A 1 758 ? 24.160 12.460 2.153 1.00 96.88 758 THR A CA 1
ATOM 5685 C C . THR A 1 758 ? 24.103 13.633 1.173 1.00 96.88 758 THR A C 1
ATOM 5687 O O . THR A 1 758 ? 23.492 13.541 0.116 1.00 96.88 758 THR A O 1
ATOM 5690 N N . ASN A 1 759 ? 24.780 14.745 1.482 1.00 93.38 759 ASN A N 1
ATOM 5691 C CA . ASN A 1 759 ? 24.884 15.891 0.563 1.00 93.38 759 ASN A CA 1
ATOM 5692 C C . ASN A 1 759 ? 25.836 15.652 -0.633 1.00 93.38 759 ASN A C 1
ATOM 5694 O O . ASN A 1 759 ? 26.154 16.599 -1.350 1.00 93.38 759 ASN A O 1
ATOM 5698 N N . ALA A 1 760 ? 26.312 14.421 -0.858 1.00 94.00 760 ALA A N 1
ATOM 5699 C CA . ALA A 1 760 ? 27.013 14.084 -2.092 1.00 94.00 760 ALA A CA 1
ATOM 5700 C C . ALA A 1 760 ? 26.021 14.094 -3.266 1.00 94.00 760 ALA A C 1
ATOM 5702 O O . ALA A 1 760 ? 24.894 13.614 -3.136 1.00 94.00 760 ALA A O 1
ATOM 5703 N N . THR A 1 761 ? 26.431 14.642 -4.411 1.00 91.25 761 THR A N 1
ATOM 5704 C CA . THR A 1 761 ? 25.606 14.703 -5.627 1.00 91.25 761 THR A CA 1
ATOM 5705 C C . THR A 1 761 ? 25.023 13.326 -5.954 1.00 91.25 761 THR A C 1
ATOM 5707 O O . THR A 1 761 ? 25.755 12.344 -5.961 1.00 91.25 761 THR A O 1
ATOM 5710 N N . GLY A 1 762 ? 23.707 13.254 -6.180 1.00 90.19 762 GLY A N 1
ATOM 5711 C CA . GLY A 1 762 ? 22.987 12.009 -6.481 1.00 90.19 762 GLY A CA 1
ATOM 5712 C C . GLY A 1 762 ? 22.584 11.169 -5.259 1.00 90.19 762 GLY A C 1
ATOM 5713 O O . GLY A 1 762 ? 21.489 10.600 -5.255 1.00 90.19 762 GLY A O 1
ATOM 5714 N N . ASN A 1 763 ? 23.383 11.161 -4.185 1.00 96.62 763 ASN A N 1
ATOM 5715 C CA . ASN A 1 763 ? 23.200 10.313 -2.994 1.00 96.62 763 ASN A CA 1
ATOM 5716 C C . ASN A 1 763 ? 22.143 10.821 -1.985 1.00 96.62 763 ASN A C 1
ATOM 5718 O O . ASN A 1 763 ? 22.268 10.641 -0.774 1.00 96.62 763 ASN A O 1
ATOM 5722 N N . PHE A 1 764 ? 21.083 11.448 -2.486 1.00 96.38 764 PHE A N 1
ATOM 5723 C CA . PHE A 1 764 ? 19.908 11.868 -1.725 1.00 96.38 764 PHE A CA 1
ATOM 5724 C C . PHE A 1 764 ? 18.681 11.937 -2.642 1.00 96.38 764 PHE A C 1
ATOM 5726 O O . PHE A 1 764 ? 18.753 11.690 -3.849 1.00 96.38 764 PHE A O 1
ATOM 5733 N N . GLY A 1 765 ? 17.541 12.298 -2.063 1.00 95.19 765 GLY A N 1
ATOM 5734 C CA . GLY A 1 765 ? 16.276 12.518 -2.751 1.00 95.19 765 GLY A CA 1
ATOM 5735 C C . GLY A 1 765 ? 15.310 11.349 -2.587 1.00 95.19 765 GLY A C 1
ATOM 5736 O O . GLY A 1 765 ? 15.706 10.214 -2.323 1.00 95.19 765 GLY A O 1
ATOM 5737 N N . LYS A 1 766 ? 14.021 11.634 -2.776 1.00 94.56 766 LYS A N 1
ATOM 5738 C CA . LYS A 1 766 ? 12.954 10.628 -2.752 1.00 94.56 766 LYS A CA 1
ATOM 5739 C C . LYS A 1 766 ? 13.189 9.512 -3.777 1.00 94.56 766 LYS A C 1
ATOM 5741 O O . LYS A 1 766 ? 13.728 9.741 -4.868 1.00 94.56 766 LYS A O 1
ATOM 5746 N N . ILE A 1 767 ? 12.752 8.313 -3.416 1.00 97.12 767 ILE A N 1
ATOM 5747 C CA . ILE A 1 767 ? 12.615 7.159 -4.298 1.00 97.12 767 ILE A CA 1
ATOM 5748 C C . ILE A 1 767 ? 11.176 7.183 -4.830 1.00 97.12 767 ILE A C 1
ATOM 5750 O O . ILE A 1 767 ? 10.219 7.073 -4.064 1.00 97.12 767 ILE A O 1
ATOM 5754 N N . ASP A 1 768 ? 11.007 7.375 -6.136 1.00 95.19 768 ASP A N 1
ATOM 5755 C CA . ASP A 1 768 ? 9.686 7.412 -6.767 1.00 95.19 768 ASP A CA 1
ATOM 5756 C C . ASP A 1 768 ? 9.293 6.028 -7.293 1.00 95.19 768 ASP A C 1
ATOM 5758 O O . ASP A 1 768 ? 10.078 5.360 -7.964 1.00 95.19 768 ASP A O 1
ATOM 5762 N N . ILE A 1 769 ? 8.071 5.602 -6.975 1.00 96.00 769 ILE A N 1
ATOM 5763 C CA . ILE A 1 769 ? 7.519 4.290 -7.315 1.00 96.00 769 ILE A CA 1
ATOM 5764 C C . ILE A 1 769 ? 6.532 4.453 -8.480 1.00 96.00 769 ILE A C 1
ATOM 5766 O O . ILE A 1 769 ? 5.379 4.856 -8.300 1.00 96.00 769 ILE A O 1
ATOM 5770 N N . ASP A 1 770 ? 7.019 4.153 -9.686 1.00 88.31 770 ASP A N 1
ATOM 5771 C CA . ASP A 1 770 ? 6.315 4.200 -10.980 1.00 88.31 770 ASP A CA 1
ATOM 5772 C C . ASP A 1 770 ? 5.922 2.801 -11.515 1.00 88.31 770 ASP A C 1
ATOM 5774 O O . ASP A 1 770 ? 5.189 2.667 -12.503 1.00 88.31 770 ASP A O 1
ATOM 5778 N N . LYS A 1 771 ? 6.348 1.748 -10.816 1.00 88.94 771 LYS A N 1
ATOM 5779 C CA . LYS A 1 771 ? 6.070 0.325 -11.058 1.00 88.94 771 LYS A CA 1
ATOM 5780 C C . LYS A 1 771 ? 5.659 -0.361 -9.757 1.00 88.94 771 LYS A C 1
ATOM 5782 O O . LYS A 1 771 ? 5.922 0.158 -8.677 1.00 88.94 771 LYS A O 1
ATOM 5787 N N . ASN A 1 772 ? 5.045 -1.536 -9.843 1.00 88.94 772 ASN A N 1
ATOM 5788 C CA . ASN A 1 772 ? 4.908 -2.382 -8.660 1.00 88.94 772 ASN A CA 1
ATOM 5789 C C . ASN A 1 772 ? 6.296 -2.897 -8.263 1.00 88.94 772 ASN A C 1
ATOM 5791 O O . ASN A 1 772 ? 7.021 -3.382 -9.133 1.00 88.94 772 ASN A O 1
ATOM 5795 N N . ILE A 1 773 ? 6.673 -2.810 -6.988 1.00 92.94 773 ILE A N 1
ATOM 5796 C CA . ILE A 1 773 ? 8.002 -3.243 -6.534 1.00 92.94 773 ILE A CA 1
ATOM 5797 C C . ILE A 1 773 ? 7.981 -3.698 -5.072 1.00 92.94 773 ILE A C 1
ATOM 5799 O O . ILE A 1 773 ? 7.226 -3.165 -4.257 1.00 92.94 773 ILE A O 1
ATOM 5803 N N . THR A 1 774 ? 8.831 -4.672 -4.744 1.00 95.69 774 THR A N 1
ATOM 5804 C CA . THR A 1 774 ? 9.127 -5.066 -3.361 1.00 95.69 774 THR A CA 1
ATOM 5805 C C . THR A 1 774 ? 10.516 -4.572 -2.974 1.00 95.69 774 THR A C 1
ATOM 5807 O O . THR A 1 774 ? 11.469 -4.788 -3.719 1.00 95.69 774 THR A O 1
ATOM 5810 N N . ILE A 1 775 ? 10.649 -3.949 -1.805 1.00 98.06 775 ILE A N 1
ATOM 5811 C CA . ILE A 1 775 ? 11.941 -3.593 -1.208 1.00 98.06 775 ILE A CA 1
ATOM 5812 C C . ILE A 1 775 ? 11.993 -4.209 0.192 1.00 98.06 775 ILE A C 1
ATOM 5814 O O . ILE A 1 775 ? 11.063 -4.035 0.980 1.00 98.06 775 ILE A O 1
ATOM 5818 N N . GLN A 1 776 ? 13.042 -4.965 0.500 1.00 94.88 776 GLN A N 1
ATOM 5819 C CA . GLN A 1 776 ? 13.126 -5.739 1.741 1.00 94.88 776 GLN A CA 1
ATOM 5820 C C . GLN A 1 776 ? 14.498 -5.650 2.406 1.00 94.88 776 GLN A C 1
ATOM 5822 O O . GLN A 1 776 ? 15.502 -5.525 1.709 1.00 94.88 776 GLN A O 1
ATOM 5827 N N . GLY A 1 777 ? 14.551 -5.764 3.734 1.00 91.12 777 GLY A N 1
ATOM 5828 C CA . GLY A 1 777 ? 15.804 -6.062 4.430 1.00 91.12 777 GLY A CA 1
ATOM 5829 C C . GLY A 1 777 ? 16.293 -7.476 4.098 1.00 91.12 777 GLY A C 1
ATOM 5830 O O . GLY A 1 777 ? 15.482 -8.389 3.912 1.00 91.12 777 GLY A O 1
ATOM 5831 N N . GLY A 1 778 ? 17.607 -7.657 3.976 1.00 83.31 778 GLY A N 1
ATOM 5832 C CA . GLY A 1 778 ? 18.245 -8.963 3.777 1.00 83.31 778 GLY A CA 1
ATOM 5833 C C . GLY A 1 778 ? 18.566 -9.712 5.075 1.00 83.31 778 GLY A C 1
ATOM 5834 O O . GLY A 1 778 ? 18.670 -10.936 5.054 1.00 83.31 778 GLY A O 1
ATOM 5835 N N . SER A 1 779 ? 18.698 -8.991 6.190 1.00 83.25 779 SER A N 1
ATOM 5836 C CA . SER A 1 779 ? 19.026 -9.504 7.529 1.00 83.25 779 SER A CA 1
ATOM 5837 C C . SER A 1 779 ? 17.930 -9.189 8.555 1.00 83.25 779 SER A C 1
ATOM 5839 O O . SER A 1 779 ? 17.598 -10.046 9.373 1.00 83.25 779 SER A O 1
ATOM 5841 N N . GLY A 1 780 ? 17.323 -8.000 8.491 1.00 79.00 780 GLY A N 1
ATOM 5842 C CA . GLY A 1 780 ? 16.171 -7.622 9.310 1.00 79.00 780 GLY A CA 1
ATOM 5843 C C . GLY A 1 780 ? 16.063 -6.129 9.608 1.00 79.00 780 GLY A C 1
ATOM 5844 O O . GLY A 1 780 ? 17.024 -5.376 9.459 1.00 79.00 780 GLY A O 1
ATOM 5845 N N . ALA A 1 781 ? 14.888 -5.695 10.076 1.00 83.81 781 ALA A N 1
ATOM 5846 C CA . ALA A 1 781 ? 14.589 -4.273 10.268 1.00 83.81 781 ALA A CA 1
ATOM 5847 C C . ALA A 1 781 ? 15.554 -3.543 11.225 1.00 83.81 781 ALA A C 1
ATOM 5849 O O . ALA A 1 781 ? 15.783 -2.347 11.048 1.00 83.81 781 ALA A O 1
ATOM 5850 N N . ASP A 1 782 ? 16.137 -4.233 12.209 1.00 84.06 782 ASP A N 1
ATOM 5851 C CA . ASP A 1 782 ? 17.082 -3.633 13.164 1.00 84.06 782 ASP A CA 1
ATOM 5852 C C . ASP A 1 782 ? 18.463 -3.316 12.553 1.00 84.06 782 ASP A C 1
ATOM 5854 O O . ASP A 1 782 ? 19.170 -2.453 13.076 1.00 84.06 782 ASP A O 1
ATOM 5858 N N . SER A 1 783 ? 18.854 -3.975 11.452 1.00 90.75 783 SER A N 1
ATOM 5859 C CA . SER A 1 783 ? 20.117 -3.711 10.739 1.00 90.75 783 SER A CA 1
ATOM 5860 C C . SER A 1 783 ? 19.924 -2.981 9.414 1.00 90.75 783 SER A C 1
ATOM 5862 O O . SER A 1 783 ? 20.781 -2.191 9.018 1.00 90.75 783 SER A O 1
ATOM 5864 N N . ASP A 1 784 ? 18.816 -3.245 8.723 1.00 97.19 784 ASP A N 1
ATOM 5865 C CA . ASP A 1 784 ? 18.573 -2.787 7.361 1.00 97.19 784 ASP A CA 1
ATOM 5866 C C . ASP A 1 784 ? 17.694 -1.534 7.400 1.00 97.19 784 ASP A C 1
ATOM 5868 O O . ASP A 1 784 ? 16.495 -1.575 7.700 1.00 97.19 784 ASP A O 1
ATOM 5872 N N . ILE A 1 785 ? 18.326 -0.386 7.149 1.00 98.44 785 ILE A N 1
ATOM 5873 C CA . ILE A 1 785 ? 17.774 0.934 7.466 1.00 98.44 785 ILE A CA 1
ATOM 5874 C C . ILE A 1 785 ? 17.891 1.841 6.241 1.00 98.44 785 ILE A C 1
ATOM 5876 O O . ILE A 1 785 ? 18.986 2.084 5.746 1.00 98.44 785 ILE A O 1
ATOM 5880 N N . LEU A 1 786 ? 16.779 2.418 5.789 1.00 98.62 786 LEU A N 1
ATOM 5881 C CA . LEU A 1 786 ? 16.773 3.533 4.842 1.00 98.62 786 LEU A CA 1
ATOM 5882 C C . LEU A 1 786 ? 16.706 4.846 5.623 1.00 98.62 786 LEU A C 1
ATOM 5884 O O . LEU A 1 786 ? 15.624 5.303 6.001 1.00 98.62 786 LEU A O 1
ATOM 5888 N N . ASN A 1 787 ? 17.871 5.443 5.881 1.00 98.31 787 ASN A N 1
ATOM 5889 C CA . ASN A 1 787 ? 17.999 6.688 6.633 1.00 98.31 787 ASN A CA 1
ATOM 5890 C C . ASN A 1 787 ? 18.104 7.902 5.693 1.00 98.31 787 ASN A C 1
ATOM 5892 O O . ASN A 1 787 ? 19.168 8.214 5.159 1.00 98.31 787 ASN A O 1
ATOM 5896 N N . ALA A 1 788 ? 16.995 8.625 5.532 1.00 97.62 788 ALA A N 1
ATOM 5897 C CA . ALA A 1 788 ? 16.916 9.847 4.729 1.00 97.62 788 ALA A CA 1
ATOM 5898 C C . ALA A 1 788 ? 17.580 11.079 5.385 1.00 97.62 788 ALA A C 1
ATOM 5900 O O . ALA A 1 788 ? 17.620 12.143 4.773 1.00 97.62 788 ALA A O 1
ATOM 5901 N N . ASN A 1 789 ? 18.140 10.941 6.595 1.00 97.00 789 ASN A N 1
ATOM 5902 C CA . ASN A 1 789 ? 19.134 11.848 7.179 1.00 97.00 789 ASN A CA 1
ATOM 5903 C C . ASN A 1 789 ? 18.755 13.351 7.179 1.00 97.00 789 ASN A C 1
ATOM 5905 O O . ASN A 1 789 ? 19.610 14.227 7.015 1.00 97.00 789 ASN A O 1
ATOM 5909 N N . ARG A 1 790 ? 17.461 13.665 7.360 1.00 95.38 790 ARG A N 1
ATOM 5910 C CA . ARG A 1 790 ? 16.884 15.015 7.193 1.00 95.38 790 ARG A CA 1
ATOM 5911 C C . ARG A 1 790 ? 17.656 16.158 7.866 1.00 95.38 790 ARG A C 1
ATOM 5913 O O . ARG A 1 790 ? 17.726 17.250 7.304 1.00 95.38 790 ARG A O 1
ATOM 5920 N N . ASP A 1 791 ? 18.228 15.919 9.043 1.00 94.06 791 ASP A N 1
ATOM 5921 C CA . ASP A 1 791 ? 18.855 16.956 9.866 1.00 94.06 791 ASP A CA 1
ATOM 5922 C C . ASP A 1 791 ? 20.258 17.316 9.352 1.00 94.06 791 ASP A C 1
ATOM 5924 O O . ASP A 1 791 ? 20.687 18.458 9.500 1.00 94.06 791 ASP A O 1
ATOM 5928 N N . SER A 1 792 ? 20.923 16.391 8.647 1.00 94.31 792 SER A N 1
ATOM 5929 C CA . SER A 1 792 ? 22.193 16.639 7.947 1.00 94.31 792 SER A CA 1
ATOM 5930 C C . SER A 1 792 ? 22.002 17.226 6.542 1.00 94.31 792 SER A C 1
ATOM 5932 O O . SER A 1 792 ? 22.935 17.799 5.980 1.00 94.31 792 SER A O 1
ATOM 5934 N N . LEU A 1 793 ? 20.816 17.066 5.941 1.00 93.69 793 LEU A N 1
ATOM 5935 C CA . LEU A 1 793 ? 20.531 17.468 4.554 1.00 93.69 793 LEU A CA 1
ATOM 5936 C C . LEU A 1 793 ? 19.952 18.889 4.404 1.00 93.69 793 LEU A C 1
ATOM 5938 O O . LEU A 1 793 ? 19.994 19.454 3.312 1.00 93.69 793 LEU A O 1
ATOM 5942 N N . GLY A 1 794 ? 19.389 19.485 5.460 1.00 90.38 794 GLY A N 1
ATOM 5943 C CA . GLY A 1 794 ? 18.897 20.870 5.439 1.00 90.38 794 GLY A CA 1
ATOM 5944 C C . GLY A 1 794 ? 17.768 21.115 4.422 1.00 90.38 794 GLY A C 1
ATOM 5945 O O . GLY A 1 794 ? 16.613 20.742 4.663 1.00 90.38 794 GLY A O 1
ATOM 5946 N N . SER A 1 795 ? 18.090 21.773 3.301 1.00 90.19 795 SER A N 1
ATOM 5947 C CA . SER A 1 795 ? 17.183 21.992 2.159 1.00 90.19 795 SER A CA 1
ATOM 5948 C C . SER A 1 795 ? 17.045 20.773 1.246 1.00 90.19 795 SER A C 1
ATOM 5950 O O . SER A 1 795 ? 16.024 20.639 0.580 1.00 90.19 795 SER A O 1
ATOM 5952 N N . ASN A 1 796 ? 18.039 19.881 1.228 1.00 92.56 796 ASN A N 1
ATOM 5953 C CA . ASN A 1 796 ? 18.023 18.653 0.429 1.00 92.56 796 ASN A CA 1
ATOM 5954 C C . ASN A 1 796 ? 17.166 17.551 1.072 1.00 92.56 796 ASN A C 1
ATOM 5956 O O . ASN A 1 796 ? 16.923 16.528 0.444 1.00 92.56 796 ASN A O 1
ATOM 5960 N N . ALA A 1 797 ? 16.726 17.743 2.319 1.00 93.56 797 ALA A N 1
ATOM 5961 C CA . ALA A 1 797 ? 15.966 16.773 3.099 1.00 93.56 797 ALA A CA 1
ATOM 5962 C C . ALA A 1 797 ? 14.608 16.431 2.456 1.00 93.56 797 ALA A C 1
ATOM 5964 O O . ALA A 1 797 ? 13.859 17.321 2.052 1.00 93.56 797 ALA A O 1
ATOM 5965 N N . HIS A 1 798 ? 14.294 15.137 2.404 1.00 94.94 798 HIS A N 1
ATOM 5966 C CA . HIS A 1 798 ? 13.203 14.563 1.616 1.00 94.94 798 HIS A CA 1
ATOM 5967 C C . HIS A 1 798 ? 12.517 13.406 2.358 1.00 94.94 798 HIS A C 1
ATOM 5969 O O . HIS A 1 798 ? 13.075 12.832 3.296 1.00 94.94 798 HIS A O 1
ATOM 5975 N N . HIS A 1 799 ? 11.321 13.014 1.916 1.00 95.81 799 HIS A N 1
ATOM 5976 C CA . HIS A 1 799 ? 10.702 11.751 2.321 1.00 95.81 799 HIS A CA 1
ATOM 5977 C C . HIS A 1 799 ? 11.363 10.564 1.604 1.00 95.81 799 HIS A C 1
ATOM 5979 O O . HIS A 1 799 ? 12.079 10.752 0.618 1.00 95.81 799 HIS A O 1
ATOM 5985 N N . VAL A 1 800 ? 11.175 9.338 2.104 1.00 97.38 800 VAL A N 1
ATOM 5986 C CA . VAL A 1 800 ? 11.843 8.152 1.531 1.00 97.38 800 VAL A CA 1
ATOM 5987 C C . VAL A 1 800 ? 11.180 7.737 0.217 1.00 97.38 800 VAL A C 1
ATOM 5989 O O . VAL A 1 800 ? 11.861 7.668 -0.803 1.00 97.38 800 VAL A O 1
ATOM 5992 N N . PHE A 1 801 ? 9.862 7.513 0.219 1.00 97.69 801 PHE A N 1
ATOM 5993 C CA . PHE A 1 801 ? 9.126 6.941 -0.914 1.00 97.69 801 PHE A CA 1
ATOM 5994 C C . PHE A 1 801 ? 7.929 7.784 -1.360 1.00 97.69 801 PHE A C 1
ATOM 5996 O O . PHE A 1 801 ? 7.062 8.096 -0.543 1.00 97.69 801 PHE A O 1
ATOM 6003 N N . THR A 1 802 ? 7.814 8.059 -2.663 1.00 95.75 802 THR A N 1
ATOM 6004 C CA . THR A 1 802 ? 6.542 8.489 -3.275 1.00 95.75 802 THR A CA 1
ATOM 6005 C C . THR A 1 802 ? 5.912 7.313 -4.007 1.00 95.75 802 THR A C 1
ATOM 6007 O O . THR A 1 802 ? 6.514 6.783 -4.935 1.00 95.75 802 THR A O 1
ATOM 6010 N N . VAL A 1 803 ? 4.682 6.943 -3.660 1.00 95.69 803 VAL A N 1
ATOM 6011 C CA . VAL A 1 803 ? 3.872 5.998 -4.437 1.00 95.69 803 VAL A CA 1
ATOM 6012 C C . VAL A 1 803 ? 2.820 6.778 -5.217 1.00 95.69 803 VAL A C 1
ATOM 6014 O O . VAL A 1 803 ? 2.143 7.646 -4.660 1.00 95.69 803 VAL A O 1
ATOM 6017 N N . SER A 1 804 ? 2.718 6.498 -6.515 1.00 89.50 804 SER A N 1
ATOM 6018 C CA . SER A 1 804 ? 1.896 7.257 -7.462 1.00 89.50 804 SER A CA 1
ATOM 6019 C C . SER A 1 804 ? 1.291 6.352 -8.539 1.00 89.50 804 SER A C 1
ATOM 6021 O O . SER A 1 804 ? 1.620 5.171 -8.617 1.00 89.50 804 SER A O 1
ATOM 6023 N N . ASN A 1 805 ? 0.424 6.911 -9.389 1.00 84.19 805 ASN A N 1
ATOM 6024 C CA . ASN A 1 805 ? -0.017 6.324 -10.660 1.00 84.19 805 ASN A CA 1
ATOM 6025 C C . ASN A 1 805 ? -0.575 4.884 -10.576 1.00 84.19 805 ASN A C 1
ATOM 6027 O O . ASN A 1 805 ? -0.349 4.074 -11.479 1.00 84.19 805 ASN A O 1
ATOM 6031 N N . GLY A 1 806 ? -1.294 4.558 -9.495 1.00 84.00 806 GLY A N 1
ATOM 6032 C CA . GLY A 1 806 ? -1.946 3.257 -9.313 1.00 84.00 806 GLY A CA 1
ATOM 6033 C C . GLY A 1 806 ? -0.985 2.107 -8.991 1.00 84.00 806 GLY A C 1
ATOM 6034 O O . GLY A 1 806 ? -1.315 0.947 -9.232 1.00 84.00 806 GLY A O 1
ATOM 6035 N N . LYS A 1 807 ? 0.227 2.413 -8.513 1.00 92.44 807 LYS A N 1
ATOM 6036 C CA . LYS A 1 807 ? 1.296 1.430 -8.274 1.00 92.44 807 LYS A CA 1
ATOM 6037 C C . LYS A 1 807 ? 1.322 0.948 -6.830 1.00 92.44 807 LYS A C 1
ATOM 6039 O O . LYS A 1 807 ? 0.838 1.628 -5.926 1.00 92.44 807 LYS A O 1
ATOM 6044 N N . THR A 1 808 ? 1.896 -0.236 -6.624 1.00 91.62 808 THR A N 1
ATOM 6045 C CA . THR A 1 808 ? 2.031 -0.865 -5.304 1.00 91.62 808 THR A CA 1
ATOM 6046 C C . THR A 1 808 ? 3.489 -0.914 -4.858 1.00 91.62 808 THR A C 1
ATOM 6048 O O . THR A 1 808 ? 4.305 -1.594 -5.479 1.00 91.62 808 THR A O 1
ATOM 6051 N N . LEU A 1 809 ? 3.796 -0.248 -3.744 1.00 98.25 809 LEU A N 1
ATOM 6052 C CA . LEU A 1 809 ? 5.030 -0.463 -2.991 1.00 98.25 809 LEU A CA 1
ATOM 6053 C C . LEU A 1 809 ? 4.794 -1.542 -1.928 1.00 98.25 809 LEU A C 1
ATOM 6055 O O . LEU A 1 809 ? 3.890 -1.404 -1.103 1.00 98.25 809 LEU A O 1
ATOM 6059 N N . ILE A 1 810 ? 5.626 -2.580 -1.915 1.00 96.75 810 ILE A N 1
ATOM 6060 C CA . ILE A 1 810 ? 5.675 -3.577 -0.842 1.00 96.75 810 ILE A CA 1
ATOM 6061 C C . ILE A 1 810 ? 6.994 -3.398 -0.088 1.00 96.75 810 ILE A C 1
ATOM 6063 O O . ILE A 1 810 ? 8.061 -3.439 -0.695 1.00 96.75 810 ILE A O 1
ATOM 6067 N N . LEU A 1 811 ? 6.928 -3.212 1.228 1.00 97.44 811 LEU A N 1
ATOM 6068 C CA . LEU A 1 811 ? 8.084 -3.162 2.120 1.00 97.44 811 LEU A CA 1
ATOM 6069 C C . LEU A 1 811 ? 8.036 -4.332 3.102 1.00 97.44 811 LEU A C 1
ATOM 6071 O O . LEU A 1 811 ? 6.980 -4.618 3.676 1.00 97.44 811 LEU A O 1
ATOM 6075 N N . LYS A 1 812 ? 9.176 -4.997 3.305 1.00 88.25 812 LYS A N 1
ATOM 6076 C CA . LYS A 1 812 ? 9.301 -6.122 4.243 1.00 88.25 812 LYS A CA 1
ATOM 6077 C C . LYS A 1 812 ? 10.546 -6.008 5.115 1.00 88.25 812 LYS A C 1
ATOM 6079 O O . LYS A 1 812 ? 11.627 -5.782 4.582 1.00 88.25 812 LYS A O 1
ATOM 6084 N N . ASN A 1 813 ? 10.404 -6.253 6.417 1.00 85.19 813 ASN A N 1
ATOM 6085 C CA . ASN A 1 813 ? 11.524 -6.494 7.338 1.00 85.19 813 ASN A CA 1
ATOM 6086 C C . ASN A 1 813 ? 12.632 -5.413 7.266 1.00 85.19 813 ASN A C 1
ATOM 6088 O O . ASN A 1 813 ? 13.809 -5.724 7.112 1.00 85.19 813 ASN A O 1
ATOM 6092 N N . LEU A 1 814 ? 12.231 -4.135 7.276 1.00 94.50 814 LEU A N 1
ATOM 6093 C CA . LEU A 1 814 ? 13.069 -2.974 6.936 1.00 94.50 814 LEU A CA 1
ATOM 6094 C C . LEU A 1 814 ? 12.691 -1.753 7.791 1.00 94.50 814 LEU A C 1
ATOM 6096 O O . LEU A 1 814 ? 11.499 -1.498 7.992 1.00 94.50 814 LEU A O 1
ATOM 6100 N N . THR A 1 815 ? 13.674 -0.964 8.233 1.00 98.50 815 THR A N 1
ATOM 6101 C CA . THR A 1 815 ? 13.438 0.331 8.898 1.00 98.50 815 THR A CA 1
ATOM 6102 C C . THR A 1 815 ? 13.500 1.497 7.909 1.00 98.50 815 THR A C 1
ATOM 6104 O O . THR A 1 815 ? 14.437 1.609 7.124 1.00 98.50 815 THR A O 1
ATOM 6107 N N . LEU A 1 816 ? 12.547 2.427 7.993 1.00 98.75 816 LEU A N 1
ATOM 6108 C CA . LEU A 1 816 ? 12.616 3.756 7.376 1.00 98.75 816 LEU A CA 1
ATOM 6109 C C . LEU A 1 816 ? 12.885 4.799 8.464 1.00 98.75 816 LEU A C 1
ATOM 6111 O O . LEU A 1 816 ? 12.208 4.796 9.493 1.00 98.75 816 LEU A O 1
ATOM 6115 N N . LYS A 1 817 ? 13.854 5.692 8.253 1.00 97.69 817 LYS A N 1
ATOM 6116 C CA . LYS A 1 817 ? 14.325 6.618 9.292 1.00 97.69 817 LYS A CA 1
ATOM 6117 C C . LYS A 1 817 ? 14.638 8.005 8.744 1.00 97.69 817 LYS A C 1
ATOM 6119 O O . LYS A 1 817 ? 15.080 8.140 7.605 1.00 97.69 817 LYS A O 1
ATOM 6124 N N . GLY A 1 818 ? 14.458 9.041 9.564 1.00 96.88 818 GLY A N 1
ATOM 6125 C CA . GLY A 1 818 ? 15.014 10.370 9.290 1.00 96.88 818 GLY A CA 1
ATOM 6126 C C . GLY A 1 818 ? 14.448 11.043 8.035 1.00 96.88 818 GLY A C 1
ATOM 6127 O O . GLY A 1 818 ? 15.143 11.837 7.405 1.00 96.88 818 GLY A O 1
ATOM 6128 N N . GLY A 1 819 ? 13.218 10.712 7.641 1.00 97.12 819 GLY A N 1
ATOM 6129 C CA . GLY A 1 819 ? 12.546 11.294 6.481 1.00 97.12 819 GLY A CA 1
ATOM 6130 C C . GLY A 1 819 ? 11.885 12.643 6.776 1.00 97.12 819 GLY A C 1
ATOM 6131 O O . GLY A 1 819 ? 11.522 12.940 7.920 1.00 97.12 819 GLY A O 1
ATOM 6132 N N . LYS A 1 820 ? 11.738 13.475 5.739 1.00 94.25 820 LYS A N 1
ATOM 6133 C CA . LYS A 1 820 ? 11.121 14.807 5.808 1.00 94.25 820 LYS A CA 1
ATOM 6134 C C . LYS A 1 820 ? 10.250 15.110 4.583 1.00 94.25 820 LYS A C 1
ATOM 6136 O O . LYS A 1 820 ? 10.773 15.440 3.521 1.00 94.25 820 LYS A O 1
ATOM 6141 N N . GLY A 1 821 ? 8.930 15.069 4.743 1.00 87.12 821 GLY A N 1
ATOM 6142 C CA . GLY A 1 821 ? 7.983 15.505 3.713 1.00 87.12 821 GLY A CA 1
ATOM 6143 C C . GLY A 1 821 ? 8.191 16.979 3.345 1.00 87.12 821 GLY A C 1
ATOM 6144 O O . GLY A 1 821 ? 8.529 17.803 4.201 1.00 87.12 821 GLY A O 1
ATOM 6145 N N . ILE A 1 822 ? 8.000 17.321 2.069 1.00 75.62 822 ILE A N 1
ATOM 6146 C CA . ILE A 1 822 ? 8.124 18.707 1.594 1.00 75.62 822 ILE A CA 1
ATOM 6147 C C . ILE A 1 822 ? 6.926 19.554 2.061 1.00 75.62 822 ILE A C 1
ATOM 6149 O O . ILE A 1 822 ? 5.853 19.021 2.354 1.00 75.62 822 ILE A O 1
ATOM 6153 N N . SER A 1 823 ? 7.097 20.878 2.134 1.00 73.56 823 SER A N 1
ATOM 6154 C CA . SER A 1 823 ? 6.044 21.801 2.596 1.00 73.56 823 SER A CA 1
ATOM 6155 C C . SER A 1 823 ? 4.733 21.600 1.825 1.00 73.56 823 SER A C 1
ATOM 6157 O O . SER A 1 823 ? 4.747 21.473 0.599 1.00 73.56 823 SER A O 1
ATOM 6159 N N . GLY A 1 824 ? 3.608 21.535 2.540 1.00 69.62 824 GLY A N 1
ATOM 6160 C CA . GLY A 1 824 ? 2.287 21.261 1.967 1.00 69.62 824 GLY A CA 1
ATOM 6161 C C . GLY A 1 824 ? 2.009 19.799 1.583 1.00 69.62 824 GLY A C 1
ATOM 6162 O O . GLY A 1 824 ? 0.908 19.513 1.117 1.00 69.62 824 GLY A O 1
ATOM 6163 N N . THR A 1 825 ? 2.948 18.863 1.783 1.00 71.00 825 THR A N 1
ATOM 6164 C CA . THR A 1 825 ? 2.732 17.429 1.502 1.00 71.00 825 THR A CA 1
ATOM 6165 C C . THR A 1 825 ? 2.566 16.573 2.755 1.00 71.00 825 THR A C 1
ATOM 6167 O O . THR A 1 825 ? 2.826 16.985 3.889 1.00 71.00 825 THR A O 1
ATOM 6170 N N . PHE A 1 826 ? 2.087 15.355 2.521 1.00 84.06 826 PHE A N 1
ATOM 6171 C CA . PHE A 1 826 ? 1.881 14.337 3.536 1.00 84.06 826 PHE A CA 1
ATOM 6172 C C . PHE A 1 826 ? 3.092 13.378 3.581 1.00 84.06 826 PHE A C 1
ATOM 6174 O O . PHE A 1 826 ? 3.817 13.282 2.597 1.00 84.06 826 PHE A O 1
ATOM 6181 N N . GLY A 1 827 ? 3.274 12.608 4.658 1.00 91.31 827 GLY A N 1
ATOM 6182 C CA . GLY A 1 827 ? 4.151 11.426 4.665 1.00 91.31 827 GLY A CA 1
ATOM 6183 C C . GLY A 1 827 ? 5.648 11.718 4.754 1.00 91.31 827 GLY A C 1
ATOM 6184 O O . GLY A 1 827 ? 6.313 11.918 3.742 1.00 91.31 827 GLY A O 1
ATOM 6185 N N . GLY A 1 828 ? 6.214 11.679 5.963 1.00 92.75 828 GLY A N 1
ATOM 6186 C CA . GLY A 1 828 ? 7.651 11.913 6.152 1.00 92.75 828 GLY A CA 1
ATOM 6187 C C . GLY A 1 828 ? 8.530 10.745 5.714 1.00 92.75 828 GLY A C 1
ATOM 6188 O O . GLY A 1 828 ? 9.638 10.973 5.242 1.00 92.75 828 GLY A O 1
ATOM 6189 N N . ALA A 1 829 ? 8.039 9.507 5.799 1.00 97.56 829 ALA A N 1
ATOM 6190 C CA . ALA A 1 829 ? 8.695 8.333 5.225 1.00 97.56 829 ALA A CA 1
ATOM 6191 C C . ALA A 1 829 ? 8.039 7.911 3.903 1.00 97.56 829 ALA A C 1
ATOM 6193 O O . ALA A 1 829 ? 8.731 7.785 2.894 1.00 97.56 829 ALA A O 1
ATOM 6194 N N . VAL A 1 830 ? 6.715 7.720 3.895 1.00 97.94 830 VAL A N 1
ATOM 6195 C CA . VAL A 1 830 ? 5.966 7.218 2.730 1.00 97.94 830 VAL A CA 1
ATOM 6196 C C . VAL A 1 830 ? 4.811 8.154 2.384 1.00 97.94 830 VAL A C 1
ATOM 6198 O O . VAL A 1 830 ? 3.910 8.371 3.194 1.00 97.94 830 VAL A O 1
ATOM 6201 N N . LEU A 1 831 ? 4.810 8.661 1.153 1.00 96.00 831 LEU A N 1
ATOM 6202 C CA . LEU A 1 831 ? 3.747 9.475 0.574 1.00 96.00 831 LEU A CA 1
ATOM 6203 C C . LEU A 1 831 ? 3.018 8.670 -0.510 1.00 96.00 831 LEU A C 1
ATOM 6205 O O . LEU A 1 831 ? 3.549 8.465 -1.599 1.00 96.00 831 LEU A O 1
ATOM 6209 N N . VAL A 1 832 ? 1.799 8.215 -0.222 1.00 95.56 832 VAL A N 1
ATOM 6210 C CA . VAL A 1 832 ? 0.931 7.477 -1.153 1.00 95.56 832 VAL A CA 1
ATOM 6211 C C . VAL A 1 832 ? -0.088 8.442 -1.757 1.00 95.56 832 VAL A C 1
ATOM 6213 O O . VAL A 1 832 ? -0.880 9.060 -1.047 1.00 95.56 832 VAL A O 1
ATOM 6216 N N . THR A 1 833 ? -0.057 8.598 -3.079 1.00 86.56 833 THR A N 1
ATOM 6217 C CA . THR A 1 833 ? -0.824 9.610 -3.826 1.00 86.56 833 THR A CA 1
ATOM 6218 C C . THR A 1 833 ? -1.354 9.057 -5.140 1.00 86.56 833 THR A C 1
ATOM 6220 O O . THR A 1 833 ? -0.873 8.033 -5.614 1.00 86.56 833 THR A O 1
ATOM 6223 N N . VAL A 1 834 ? -2.286 9.780 -5.769 1.00 74.00 834 VAL A N 1
ATOM 6224 C CA . VAL A 1 834 ? -2.943 9.410 -7.036 1.00 74.00 834 VAL A CA 1
ATOM 6225 C C . VAL A 1 834 ? -3.850 8.177 -6.894 1.00 74.00 834 VAL A C 1
ATOM 6227 O O . VAL A 1 834 ? -3.549 7.223 -6.180 1.00 74.00 834 VAL A O 1
ATOM 6230 N N . TYR A 1 835 ? -4.981 8.224 -7.597 1.00 77.25 835 TYR A N 1
ATOM 6231 C CA . TYR A 1 835 ? -6.030 7.208 -7.600 1.00 77.25 835 TYR A CA 1
ATOM 6232 C C . TYR A 1 835 ? -5.486 5.774 -7.735 1.00 77.25 835 TYR A C 1
ATOM 6234 O O . TYR A 1 835 ? -4.785 5.449 -8.694 1.00 77.25 835 TYR A O 1
ATOM 6242 N N . GLY A 1 836 ? -5.834 4.911 -6.777 1.00 79.12 836 GLY A N 1
ATOM 6243 C CA . GLY A 1 836 ? -5.529 3.479 -6.782 1.00 79.12 836 GLY A CA 1
ATOM 6244 C C . GLY A 1 836 ? -4.138 3.077 -6.277 1.00 79.12 836 GLY A C 1
ATOM 6245 O O . GLY A 1 836 ? -3.852 1.881 -6.252 1.00 79.12 836 GLY A O 1
ATOM 6246 N N . SER A 1 837 ? -3.271 4.016 -5.883 1.00 90.94 837 SER A N 1
ATOM 6247 C CA . SER A 1 837 ? -1.920 3.701 -5.385 1.00 90.94 837 SER A CA 1
ATOM 6248 C C . SER A 1 837 ? -1.939 3.035 -4.003 1.00 90.94 837 SER A C 1
ATOM 6250 O O . SER A 1 837 ? -2.781 3.354 -3.156 1.00 90.94 837 SER A O 1
ATOM 6252 N N . LYS A 1 838 ? -0.992 2.117 -3.760 1.00 96.00 838 LYS A N 1
ATOM 6253 C CA . LYS A 1 838 ? -0.980 1.241 -2.576 1.00 96.00 838 LYS A CA 1
ATOM 6254 C C . LYS A 1 838 ? 0.396 1.153 -1.912 1.00 96.00 838 LYS A C 1
ATOM 6256 O O . LYS A 1 838 ? 1.407 1.012 -2.596 1.00 96.00 838 LYS A O 1
ATOM 6261 N N . ALA A 1 839 ? 0.433 1.144 -0.580 1.00 97.94 839 ALA A N 1
ATOM 6262 C CA . ALA A 1 839 ? 1.617 0.745 0.186 1.00 97.94 839 ALA A CA 1
ATOM 6263 C C . ALA A 1 839 ? 1.283 -0.416 1.133 1.00 97.94 839 ALA A C 1
ATOM 6265 O O . ALA A 1 839 ? 0.263 -0.391 1.823 1.00 97.94 839 ALA A O 1
ATOM 6266 N N . GLN A 1 840 ? 2.136 -1.436 1.161 1.00 97.06 840 GLN A N 1
ATOM 6267 C CA . GLN A 1 840 ? 1.988 -2.624 2.003 1.00 97.06 840 GLN A CA 1
ATOM 6268 C C . GLN A 1 840 ? 3.268 -2.795 2.821 1.00 97.06 840 GLN A C 1
ATOM 6270 O O . GLN A 1 840 ? 4.329 -3.005 2.242 1.00 97.06 840 GLN A O 1
ATOM 6275 N N . LEU A 1 841 ? 3.193 -2.651 4.144 1.00 97.75 841 LEU A N 1
ATOM 6276 C CA . LEU A 1 841 ? 4.336 -2.772 5.054 1.00 97.75 841 LEU A CA 1
ATOM 6277 C C . LEU A 1 841 ? 4.145 -4.005 5.939 1.00 97.75 841 LEU A C 1
ATOM 6279 O O . LEU A 1 841 ? 3.064 -4.216 6.494 1.00 97.75 841 LEU A O 1
ATOM 6283 N N . THR A 1 842 ? 5.175 -4.837 6.066 1.00 87.00 842 THR A N 1
ATOM 6284 C CA . THR A 1 842 ? 5.135 -6.062 6.877 1.00 87.00 842 THR A CA 1
ATOM 6285 C C . THR A 1 842 ? 6.450 -6.242 7.627 1.00 87.00 842 THR A C 1
ATOM 6287 O O . THR A 1 842 ? 7.512 -6.243 7.013 1.00 87.00 842 THR A O 1
ATOM 6290 N N . ASP A 1 843 ? 6.382 -6.358 8.956 1.00 84.88 843 ASP A N 1
ATOM 6291 C CA . ASP A 1 843 ? 7.561 -6.434 9.843 1.00 84.88 843 ASP A CA 1
ATOM 6292 C C . ASP A 1 843 ? 8.520 -5.229 9.696 1.00 84.88 843 ASP A C 1
ATOM 6294 O O . ASP A 1 843 ? 9.726 -5.327 9.899 1.00 84.88 843 ASP A O 1
ATOM 6298 N N . CYS A 1 844 ? 7.989 -4.067 9.302 1.00 96.62 844 CYS A N 1
ATOM 6299 C CA . CYS A 1 844 ? 8.762 -2.840 9.111 1.00 96.62 844 CYS A CA 1
ATOM 6300 C C . CYS A 1 844 ? 8.809 -1.968 10.372 1.00 96.62 844 CYS A C 1
ATOM 6302 O O . CYS A 1 844 ? 7.947 -2.047 11.251 1.00 96.62 844 CYS A O 1
ATOM 6304 N N . VAL A 1 845 ? 9.755 -1.030 10.399 1.00 97.31 845 VAL A N 1
ATOM 6305 C CA . VAL A 1 845 ? 9.749 0.098 11.339 1.00 97.31 845 VAL A CA 1
ATOM 6306 C C . VAL A 1 845 ? 9.731 1.408 10.553 1.00 97.31 845 VAL A C 1
ATOM 6308 O O . VAL A 1 845 ? 10.375 1.525 9.515 1.00 97.31 845 VAL A O 1
ATOM 6311 N N . ILE A 1 846 ? 9.013 2.414 11.045 1.00 98.81 846 ILE A N 1
ATOM 6312 C CA . ILE A 1 846 ? 9.222 3.814 10.678 1.00 98.81 846 ILE A CA 1
ATOM 6313 C C . ILE A 1 846 ? 9.585 4.564 11.955 1.00 98.81 846 ILE A C 1
ATOM 6315 O O . ILE A 1 846 ? 8.829 4.530 12.927 1.00 98.81 846 ILE A O 1
ATOM 6319 N N . ASP A 1 847 ? 10.747 5.207 11.959 1.00 98.25 847 ASP A N 1
ATOM 6320 C CA . ASP A 1 847 ? 11.311 5.909 13.110 1.00 98.25 847 ASP A CA 1
ATOM 6321 C C . ASP A 1 847 ? 11.644 7.356 12.746 1.00 98.25 847 ASP A C 1
ATOM 6323 O O . ASP A 1 847 ? 12.180 7.618 11.670 1.00 98.25 847 ASP A O 1
ATOM 6327 N N . ASP A 1 848 ? 11.345 8.288 13.650 1.00 97.06 848 ASP A N 1
ATOM 6328 C CA . ASP A 1 848 ? 11.785 9.685 13.588 1.00 97.06 848 ASP A CA 1
ATOM 6329 C C . ASP A 1 848 ? 11.657 10.302 12.175 1.00 97.06 848 ASP A C 1
ATOM 6331 O O . ASP A 1 848 ? 12.635 10.659 11.516 1.00 97.06 848 ASP A O 1
ATOM 6335 N N . CYS A 1 849 ? 10.427 10.376 11.665 1.00 97.00 849 CYS A N 1
ATOM 6336 C CA . CYS A 1 849 ? 10.103 10.994 10.378 1.00 97.00 849 CYS A CA 1
ATOM 6337 C C . CYS A 1 849 ? 9.152 12.185 10.567 1.00 97.00 849 CYS A C 1
ATOM 6339 O O . CYS A 1 849 ? 8.303 12.197 11.462 1.00 97.00 849 CYS A O 1
ATOM 6341 N N . ILE A 1 850 ? 9.314 13.221 9.743 1.00 94.62 850 ILE A N 1
ATOM 6342 C CA . ILE A 1 850 ? 8.610 14.501 9.884 1.00 94.62 850 ILE A CA 1
ATOM 6343 C C . ILE A 1 850 ? 7.880 14.846 8.584 1.00 94.62 850 ILE A C 1
ATOM 6345 O O . ILE A 1 850 ? 8.422 14.672 7.501 1.00 94.62 850 ILE A O 1
ATOM 6349 N N . ALA A 1 851 ? 6.669 15.382 8.664 1.00 92.81 851 ALA A N 1
ATOM 6350 C CA . ALA A 1 851 ? 5.982 15.985 7.521 1.00 92.81 851 ALA A CA 1
ATOM 6351 C C . ALA A 1 851 ? 5.044 17.092 7.993 1.00 92.81 851 ALA A C 1
ATOM 6353 O O . ALA A 1 851 ? 4.831 17.270 9.190 1.00 92.81 851 ALA A O 1
ATOM 6354 N N . ASP A 1 852 ? 4.426 17.806 7.058 1.00 88.00 852 ASP A N 1
ATOM 6355 C CA . ASP A 1 852 ? 3.372 18.750 7.407 1.00 88.00 852 ASP A CA 1
ATOM 6356 C C . ASP A 1 852 ? 2.127 18.024 7.939 1.00 88.00 852 ASP A C 1
ATOM 6358 O O . ASP A 1 852 ? 1.649 18.368 9.022 1.00 88.00 852 ASP A O 1
ATOM 6362 N N . LYS A 1 853 ? 1.697 16.955 7.252 1.00 86.94 853 LYS A N 1
ATOM 6363 C CA . LYS A 1 853 ? 0.658 15.999 7.679 1.00 86.94 853 LYS A CA 1
ATOM 6364 C C . LYS A 1 853 ? 1.201 14.560 7.632 1.00 86.94 853 LYS A C 1
ATOM 6366 O O . LYS A 1 853 ? 1.781 14.171 6.629 1.00 86.94 853 LYS A O 1
ATOM 6371 N N . GLY A 1 854 ? 0.960 13.719 8.640 1.00 88.69 854 GLY A N 1
ATOM 6372 C CA . GLY A 1 854 ? 1.360 12.300 8.596 1.00 88.69 854 GLY A CA 1
ATOM 6373 C C . GLY A 1 854 ? 2.876 12.128 8.677 1.00 88.69 854 GLY A C 1
ATOM 6374 O O . GLY A 1 854 ? 3.520 11.859 7.667 1.00 88.69 854 GLY A O 1
ATOM 6375 N N . GLY A 1 855 ? 3.462 12.317 9.863 1.00 92.75 855 GLY A N 1
ATOM 6376 C CA . GLY A 1 855 ? 4.920 12.323 10.041 1.00 92.75 855 GLY A CA 1
ATOM 6377 C C . GLY A 1 855 ? 5.620 11.053 9.545 1.00 92.75 855 GLY A C 1
ATOM 6378 O O . GLY A 1 855 ? 6.718 11.136 9.010 1.00 92.75 855 GLY A O 1
ATOM 6379 N N . ALA A 1 856 ? 4.965 9.896 9.630 1.00 97.00 856 ALA A N 1
ATOM 6380 C CA . ALA A 1 856 ? 5.420 8.650 9.019 1.00 97.00 856 ALA A CA 1
ATOM 6381 C C . ALA A 1 856 ? 4.812 8.444 7.623 1.00 97.00 856 ALA A C 1
ATOM 6383 O O . ALA A 1 856 ? 5.542 8.348 6.636 1.00 97.00 856 ALA A O 1
ATOM 6384 N N . ILE A 1 8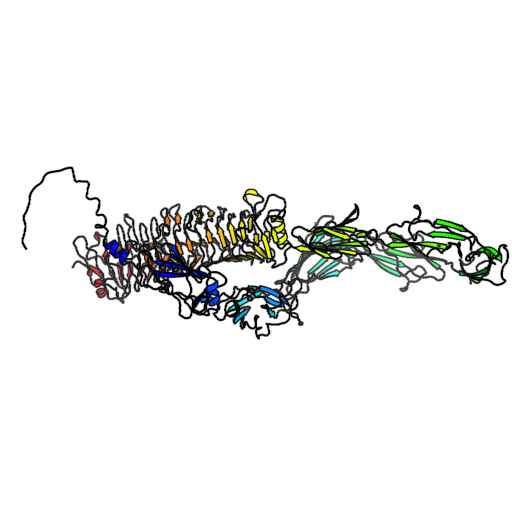57 ? 3.479 8.376 7.539 1.00 97.69 857 ILE A N 1
ATOM 6385 C CA . ILE A 1 857 ? 2.757 7.979 6.322 1.00 97.69 857 ILE A CA 1
ATOM 6386 C C . ILE A 1 857 ? 1.670 8.996 5.974 1.00 97.69 857 ILE A C 1
ATOM 6388 O O . ILE A 1 857 ? 0.856 9.385 6.814 1.00 97.69 857 ILE A O 1
ATOM 6392 N N . GLY A 1 858 ? 1.638 9.390 4.706 1.00 94.88 858 GLY A N 1
ATOM 6393 C CA . GLY A 1 858 ? 0.618 10.246 4.119 1.00 94.88 858 GLY A CA 1
ATOM 6394 C C . GLY A 1 858 ? -0.163 9.513 3.039 1.00 94.88 858 GLY A C 1
ATOM 6395 O O . GLY A 1 858 ? 0.445 9.011 2.099 1.00 94.88 858 GLY A O 1
ATOM 6396 N N . CYS A 1 859 ? -1.489 9.468 3.157 1.00 93.88 859 CYS A N 1
ATOM 6397 C CA . CYS A 1 859 ? -2.374 8.754 2.237 1.00 93.88 859 CYS A CA 1
ATOM 6398 C C . CYS A 1 859 ? -3.362 9.747 1.610 1.00 93.88 859 CYS A C 1
ATOM 6400 O O . CYS A 1 859 ? -4.210 10.303 2.311 1.00 93.88 859 CYS A O 1
ATOM 6402 N N . GLY A 1 860 ? -3.241 9.987 0.304 1.00 91.88 860 GLY A N 1
ATOM 6403 C CA . GLY A 1 860 ? -4.153 10.836 -0.464 1.00 91.88 860 GLY A CA 1
ATOM 6404 C C . GLY A 1 860 ? -5.436 10.124 -0.906 1.00 91.88 860 GLY A C 1
ATOM 6405 O O . GLY A 1 860 ? -5.632 8.935 -0.649 1.00 91.88 860 GLY A O 1
ATOM 6406 N N . LYS A 1 861 ? -6.295 10.859 -1.619 1.00 92.44 861 LYS A N 1
ATOM 6407 C CA . LYS A 1 861 ? -7.614 10.389 -2.062 1.00 92.44 861 LYS A CA 1
ATOM 6408 C C . LYS A 1 861 ? -7.533 9.089 -2.874 1.00 92.44 861 LYS A C 1
ATOM 6410 O O . LYS A 1 861 ? -6.720 8.986 -3.791 1.00 92.44 861 LYS A O 1
ATOM 6415 N N . ASP A 1 862 ? -8.419 8.147 -2.556 1.00 90.75 862 ASP A N 1
ATOM 6416 C CA . ASP A 1 862 ? -8.597 6.851 -3.218 1.00 90.75 862 ASP A CA 1
ATOM 6417 C C . ASP A 1 862 ? -7.302 6.002 -3.242 1.00 90.75 862 ASP A C 1
ATOM 6419 O O . ASP A 1 862 ? -7.020 5.286 -4.204 1.00 90.75 862 ASP A O 1
ATOM 6423 N N . THR A 1 863 ? -6.506 6.086 -2.166 1.00 94.88 863 THR A N 1
ATOM 6424 C CA . THR A 1 863 ? -5.316 5.245 -1.917 1.00 94.88 863 THR A CA 1
ATOM 6425 C C . THR A 1 863 ? -5.553 4.203 -0.818 1.00 94.88 863 THR A C 1
ATOM 6427 O O . THR A 1 863 ? -6.512 4.296 -0.042 1.00 94.88 863 THR A O 1
ATOM 6430 N N . THR A 1 864 ? -4.680 3.193 -0.733 1.00 95.44 864 THR A N 1
ATOM 6431 C CA . THR A 1 864 ? -4.736 2.163 0.322 1.00 95.44 864 THR A CA 1
ATOM 6432 C C . THR A 1 864 ? -3.385 1.956 1.000 1.00 95.44 864 THR A C 1
ATOM 6434 O O . THR A 1 864 ? -2.370 1.769 0.330 1.00 95.44 864 THR A O 1
ATOM 6437 N N . VAL A 1 865 ? -3.370 1.913 2.333 1.00 98.31 865 VAL A N 1
ATOM 6438 C CA . VAL A 1 865 ? -2.195 1.513 3.120 1.00 98.31 865 VAL A CA 1
ATOM 6439 C C . VAL A 1 865 ? -2.541 0.326 4.009 1.00 98.31 865 VAL A C 1
ATOM 6441 O O . VAL A 1 865 ? -3.459 0.403 4.820 1.00 98.31 865 VAL A O 1
ATOM 6444 N N . ASN A 1 866 ? -1.781 -0.760 3.872 1.00 93.75 866 ASN A N 1
ATOM 6445 C CA . ASN A 1 866 ? -1.898 -1.959 4.697 1.00 93.75 866 ASN A CA 1
ATOM 6446 C C . ASN A 1 866 ? -0.628 -2.108 5.544 1.00 93.75 866 ASN A C 1
ATOM 6448 O O . ASN A 1 866 ? 0.470 -2.200 4.997 1.00 93.75 866 ASN A O 1
ATOM 6452 N N . LEU A 1 867 ? -0.776 -2.134 6.867 1.00 93.94 867 LEU A N 1
ATOM 6453 C CA . LEU A 1 867 ? 0.310 -2.309 7.829 1.00 93.94 867 LEU A CA 1
ATOM 6454 C C . LEU A 1 867 ? 0.100 -3.609 8.612 1.00 93.94 867 LEU A C 1
ATOM 6456 O O . LEU A 1 867 ? -0.946 -3.788 9.237 1.00 93.94 867 LEU A O 1
ATOM 6460 N N . THR A 1 868 ? 1.110 -4.474 8.632 1.00 84.19 868 THR A N 1
ATOM 6461 C CA . THR A 1 868 ? 1.111 -5.731 9.396 1.00 84.19 868 THR A CA 1
ATOM 6462 C C . THR A 1 868 ? 2.373 -5.806 10.246 1.00 84.19 868 THR A C 1
ATOM 6464 O O . THR A 1 868 ? 3.470 -5.597 9.725 1.00 84.19 868 THR A O 1
ATOM 6467 N N . ARG A 1 869 ? 2.241 -6.058 11.558 1.00 84.31 869 ARG A N 1
ATOM 6468 C CA . ARG A 1 869 ? 3.369 -6.178 12.520 1.00 84.31 869 ARG A CA 1
ATOM 6469 C C . ARG A 1 869 ? 4.406 -5.042 12.434 1.00 84.31 869 ARG A C 1
ATOM 6471 O O . ARG A 1 869 ? 5.577 -5.202 12.749 1.00 84.31 869 ARG A O 1
ATOM 6478 N N . THR A 1 870 ? 3.962 -3.877 11.968 1.00 90.62 870 THR A N 1
ATOM 6479 C CA . THR A 1 870 ? 4.813 -2.723 11.658 1.00 90.62 870 THR A CA 1
ATOM 6480 C C . THR A 1 870 ? 4.823 -1.751 12.835 1.00 90.62 870 THR A C 1
ATOM 6482 O O . THR A 1 870 ? 3.766 -1.460 13.399 1.00 90.62 870 THR A O 1
ATOM 6485 N N . THR A 1 871 ? 5.996 -1.229 13.195 1.00 95.38 871 THR A N 1
ATOM 6486 C CA . THR A 1 871 ? 6.145 -0.221 14.255 1.00 95.38 871 THR A CA 1
ATOM 6487 C C . THR A 1 871 ? 6.272 1.181 13.663 1.00 95.38 871 THR A C 1
ATOM 6489 O O . THR A 1 871 ? 7.132 1.405 12.823 1.00 95.38 871 THR A O 1
ATOM 6492 N N . ILE A 1 872 ? 5.470 2.147 14.113 1.00 98.69 872 ILE A N 1
ATOM 6493 C CA . ILE A 1 872 ? 5.604 3.568 13.749 1.00 98.69 872 ILE A CA 1
ATOM 6494 C C . ILE A 1 872 ? 5.871 4.377 15.017 1.00 98.69 872 ILE A C 1
ATOM 6496 O O . ILE A 1 872 ? 5.007 4.468 15.895 1.00 98.69 872 ILE A O 1
ATOM 6500 N N . LYS A 1 873 ? 7.065 4.962 15.129 1.00 97.75 873 LYS A N 1
ATOM 6501 C CA . LYS A 1 873 ? 7.515 5.628 16.353 1.00 97.75 873 LYS A CA 1
ATOM 6502 C C . LYS A 1 873 ? 8.205 6.969 16.116 1.00 97.75 873 LYS A C 1
ATOM 6504 O O . LYS A 1 873 ? 8.787 7.201 15.061 1.00 97.75 873 LYS A O 1
ATOM 6509 N N . ASN A 1 874 ? 8.137 7.846 17.119 1.00 96.62 874 ASN A N 1
ATOM 6510 C CA . ASN A 1 874 ? 8.807 9.158 17.168 1.00 96.62 874 ASN A CA 1
ATOM 6511 C C . ASN A 1 874 ? 8.461 10.145 16.026 1.00 96.62 874 ASN A C 1
ATOM 6513 O O . ASN A 1 874 ? 9.080 11.203 15.918 1.00 96.62 874 ASN A O 1
ATOM 6517 N N . CYS A 1 875 ? 7.487 9.840 15.164 1.00 96.81 875 CYS A N 1
ATOM 6518 C CA . CYS A 1 875 ? 7.185 10.641 13.980 1.00 96.81 875 CYS A CA 1
ATOM 6519 C C . CYS A 1 875 ? 6.327 11.873 14.306 1.00 96.81 875 CYS A C 1
ATOM 6521 O O . CYS A 1 875 ? 5.611 11.918 15.310 1.00 96.81 875 CYS A O 1
ATOM 6523 N N . LYS A 1 876 ? 6.415 12.915 13.471 1.00 94.25 876 LYS A N 1
ATOM 6524 C CA . LYS A 1 876 ? 5.908 14.251 13.807 1.00 94.25 876 LYS A CA 1
ATOM 6525 C C . LYS A 1 876 ? 5.227 14.964 12.641 1.00 94.25 876 LYS A C 1
ATOM 6527 O O . LYS A 1 876 ? 5.828 15.145 11.586 1.00 94.25 876 LYS A O 1
ATOM 6532 N N . ALA A 1 877 ? 4.019 15.476 12.874 1.00 91.50 877 ALA A N 1
ATOM 6533 C CA . ALA A 1 877 ? 3.363 16.424 11.973 1.00 91.50 877 ALA A CA 1
ATOM 6534 C C . ALA A 1 877 ? 3.566 17.876 12.432 1.00 91.50 877 ALA A C 1
ATOM 6536 O O . ALA A 1 877 ? 3.315 18.212 13.595 1.00 91.50 877 ALA A O 1
ATOM 6537 N N . THR A 1 878 ? 4.030 18.741 11.526 1.00 86.50 878 THR A N 1
ATOM 6538 C CA . THR A 1 878 ? 4.461 20.111 11.846 1.00 86.50 878 THR A CA 1
ATOM 6539 C C . THR A 1 878 ? 3.483 21.221 11.477 1.00 86.50 878 THR A C 1
ATOM 6541 O O . THR A 1 878 ? 3.604 22.303 12.059 1.00 86.50 878 THR A O 1
ATOM 6544 N N . ASN A 1 879 ? 2.533 21.019 10.561 1.00 74.00 879 ASN A N 1
ATOM 6545 C CA . ASN A 1 879 ? 1.790 22.129 9.957 1.00 74.00 879 ASN A CA 1
ATOM 6546 C C . ASN A 1 879 ? 0.721 22.732 10.889 1.00 74.00 879 ASN A C 1
ATOM 6548 O O . ASN A 1 879 ? -0.398 22.242 10.971 1.00 74.00 879 ASN A O 1
ATOM 6552 N N . SER A 1 880 ? 1.004 23.855 11.547 1.00 66.38 880 SER A N 1
ATOM 6553 C CA . SER A 1 880 ? 0.067 24.491 12.487 1.00 66.38 880 SER A CA 1
ATOM 6554 C C . SER A 1 880 ? -1.073 25.290 11.823 1.00 66.38 880 SER A C 1
ATOM 6556 O O . SER A 1 880 ? -1.508 26.290 12.391 1.00 66.38 880 SER A O 1
ATOM 6558 N N . SER A 1 881 ? -1.543 24.892 10.633 1.00 61.50 881 SER A N 1
ATOM 6559 C CA . SER A 1 881 ? -2.666 25.532 9.917 1.00 61.50 881 SER A CA 1
ATOM 6560 C C . SER A 1 881 ? -3.771 24.574 9.440 1.00 61.50 881 SER A C 1
ATOM 6562 O O . SER A 1 881 ? -4.843 25.036 9.059 1.00 61.50 881 SER A O 1
ATOM 6564 N N . ALA A 1 882 ? -3.559 23.254 9.508 1.00 59.06 882 ALA A N 1
ATOM 6565 C CA . ALA A 1 882 ? -4.528 22.239 9.086 1.00 59.06 882 ALA A CA 1
ATOM 6566 C C . ALA A 1 882 ? -4.598 21.060 10.077 1.00 59.06 882 ALA A C 1
ATOM 6568 O O . ALA A 1 882 ? -3.829 20.991 11.037 1.00 59.06 882 ALA A O 1
ATOM 6569 N N . GLY A 1 883 ? -5.545 20.141 9.858 1.00 62.25 883 GLY A N 1
ATOM 6570 C CA . GLY A 1 883 ? -5.682 18.927 10.666 1.00 62.25 883 GLY A CA 1
ATOM 6571 C C . GLY A 1 883 ? -4.604 17.884 10.353 1.00 62.25 883 GLY A C 1
ATOM 6572 O O . GLY A 1 883 ? -4.293 17.646 9.185 1.00 62.25 883 GLY A O 1
ATOM 6573 N N . ASN A 1 884 ? -4.027 17.282 11.398 1.00 79.12 884 ASN A N 1
ATOM 6574 C CA . ASN A 1 884 ? -2.733 16.593 11.319 1.00 79.12 884 ASN A CA 1
ATOM 6575 C C . ASN A 1 884 ? -2.712 15.227 12.002 1.00 79.12 884 ASN A C 1
ATOM 6577 O O . ASN A 1 884 ? -3.162 15.101 13.137 1.00 79.12 884 ASN A O 1
ATOM 6581 N N . GLY A 1 885 ? -2.071 14.251 11.352 1.00 77.75 885 GLY A N 1
ATOM 6582 C CA . GLY A 1 885 ? -1.714 12.954 11.937 1.00 77.75 885 GLY A CA 1
ATOM 6583 C C . GLY A 1 885 ? -0.233 12.884 12.295 1.00 77.75 885 GLY A C 1
ATOM 6584 O O . GLY A 1 885 ? 0.590 13.116 11.415 1.00 77.75 885 GLY A O 1
ATOM 6585 N N . GLY A 1 886 ? 0.140 12.585 13.539 1.00 86.06 886 GLY A N 1
ATOM 6586 C CA . GLY A 1 886 ? 1.552 12.552 13.950 1.00 86.06 886 GLY A CA 1
ATOM 6587 C C . GLY A 1 886 ? 2.325 11.391 13.319 1.00 86.06 886 GLY A C 1
ATOM 6588 O O . GLY A 1 886 ? 3.409 11.600 12.781 1.00 86.06 886 GLY A O 1
ATOM 6589 N N . GLY A 1 887 ? 1.727 10.197 13.293 1.00 94.69 887 GLY A N 1
ATOM 6590 C CA . GLY A 1 887 ? 2.201 9.049 12.518 1.00 94.69 887 GLY A CA 1
ATOM 6591 C C . GLY A 1 887 ? 1.573 9.008 11.121 1.00 94.69 887 GLY A C 1
ATOM 6592 O O . GLY A 1 887 ? 2.248 9.259 10.126 1.00 94.69 887 GLY A O 1
ATOM 6593 N N . ILE A 1 888 ? 0.276 8.708 11.040 1.00 97.44 888 ILE A N 1
ATOM 6594 C CA . ILE A 1 888 ? -0.457 8.480 9.784 1.00 97.44 888 ILE A CA 1
ATOM 6595 C C . ILE A 1 888 ? -1.479 9.597 9.546 1.00 97.44 888 ILE A C 1
ATOM 6597 O O . ILE A 1 888 ? -2.258 9.926 10.439 1.00 97.44 888 ILE A O 1
ATOM 6601 N N . CYS A 1 889 ? -1.528 10.136 8.327 1.00 95.00 889 CYS A N 1
ATOM 6602 C CA . CYS A 1 889 ? -2.625 10.983 7.858 1.00 95.00 889 CYS A CA 1
ATOM 6603 C C . CYS A 1 889 ? -3.345 10.325 6.672 1.00 95.00 889 CYS A C 1
ATOM 6605 O O . CYS A 1 889 ? -2.704 10.001 5.671 1.00 95.00 889 CYS A O 1
ATOM 6607 N N . ALA A 1 890 ? -4.662 10.147 6.785 1.00 95.31 890 ALA A N 1
ATOM 6608 C CA . ALA A 1 890 ? -5.541 9.622 5.744 1.00 95.31 890 ALA A CA 1
ATOM 6609 C C . ALA A 1 890 ? -6.499 10.717 5.249 1.00 95.31 890 ALA A C 1
ATOM 6611 O O . ALA A 1 890 ? -7.294 11.246 6.021 1.00 95.31 890 ALA A O 1
ATOM 6612 N N . SER A 1 891 ? -6.429 11.059 3.965 1.00 93.19 891 SER A N 1
ATOM 6613 C CA . SER A 1 891 ? -7.242 12.107 3.344 1.00 93.19 891 SER A CA 1
ATOM 6614 C C . SER A 1 891 ? -8.020 11.497 2.177 1.00 93.19 891 SER A C 1
ATOM 6616 O O . SER A 1 891 ? -7.512 11.384 1.063 1.00 93.19 891 SER A O 1
ATOM 6618 N N . GLY A 1 892 ? -9.248 11.044 2.443 1.00 93.75 892 GLY A N 1
ATOM 6619 C CA . GLY A 1 892 ? -10.044 10.212 1.534 1.00 93.75 892 GLY A CA 1
ATOM 6620 C C . GLY A 1 892 ? -9.402 8.852 1.225 1.00 93.75 892 GLY A C 1
ATOM 6621 O O . GLY A 1 892 ? -9.409 8.436 0.071 1.00 93.75 892 GLY A O 1
ATOM 6622 N N . ALA A 1 893 ? -8.795 8.193 2.216 1.00 95.75 893 ALA A N 1
ATOM 6623 C CA . ALA A 1 893 ? -7.983 6.986 2.026 1.00 95.75 893 ALA A CA 1
ATOM 6624 C C . ALA A 1 893 ? -8.432 5.806 2.905 1.00 95.75 893 ALA A C 1
ATOM 6626 O O . ALA A 1 893 ? -9.041 5.993 3.961 1.00 95.75 893 ALA A O 1
ATOM 6627 N N . THR A 1 894 ? -8.079 4.584 2.499 1.00 97.31 894 THR A N 1
ATOM 6628 C CA . THR A 1 894 ? -8.267 3.372 3.317 1.00 97.31 894 THR A CA 1
ATOM 6629 C C . THR A 1 894 ? -6.963 2.992 4.016 1.00 97.31 894 THR A C 1
ATOM 6631 O O . THR A 1 894 ? -5.936 2.829 3.358 1.00 97.31 894 THR A O 1
ATOM 6634 N N . VAL A 1 895 ? -6.995 2.816 5.338 1.00 98.44 895 VAL A N 1
ATOM 6635 C CA . VAL A 1 895 ? -5.835 2.407 6.144 1.00 98.44 895 VAL A CA 1
ATOM 6636 C C . VAL A 1 895 ? -6.194 1.194 6.999 1.00 98.44 895 VAL A C 1
ATOM 6638 O O . VAL A 1 895 ? -7.047 1.278 7.881 1.00 98.44 895 VAL A O 1
ATOM 6641 N N . ASN A 1 896 ? -5.520 0.070 6.760 1.00 95.50 896 ASN A N 1
ATOM 6642 C CA . ASN A 1 896 ? -5.692 -1.179 7.500 1.00 95.50 896 ASN A CA 1
ATOM 6643 C C . ASN A 1 896 ? -4.441 -1.466 8.337 1.00 95.50 896 ASN A C 1
ATOM 6645 O O . ASN A 1 896 ? -3.323 -1.392 7.831 1.00 95.50 896 ASN A O 1
ATOM 6649 N N . ILE A 1 897 ? -4.626 -1.795 9.614 1.00 95.19 897 ILE A N 1
ATOM 6650 C CA . ILE A 1 897 ? -3.560 -1.897 10.616 1.00 95.19 897 ILE A CA 1
ATOM 6651 C C . ILE A 1 897 ? -3.752 -3.198 11.402 1.00 95.19 897 ILE A C 1
ATOM 6653 O O . ILE A 1 897 ? -4.768 -3.357 12.072 1.00 95.19 897 ILE A O 1
ATOM 6657 N N . THR A 1 898 ? -2.796 -4.127 11.332 1.00 86.19 898 THR A N 1
ATOM 6658 C CA . THR A 1 898 ? -2.910 -5.472 11.927 1.00 86.19 898 THR A CA 1
ATOM 6659 C C . THR A 1 898 ? -1.713 -5.794 12.822 1.00 86.19 898 THR A C 1
ATOM 6661 O O . THR A 1 898 ? -0.590 -5.953 12.342 1.00 86.19 898 THR A O 1
ATOM 6664 N N . ASN A 1 899 ? -1.957 -5.915 14.131 1.00 80.94 899 ASN A N 1
ATOM 6665 C CA . ASN A 1 899 ? -0.951 -6.158 15.176 1.00 80.94 899 ASN A CA 1
ATOM 6666 C C . ASN A 1 899 ? 0.282 -5.229 15.084 1.00 80.94 899 ASN A C 1
ATOM 6668 O O . ASN A 1 899 ? 1.417 -5.656 15.275 1.00 80.94 899 ASN A O 1
ATOM 6672 N N . CYS A 1 900 ? 0.054 -3.955 14.760 1.00 85.94 900 CYS A N 1
ATOM 6673 C CA . CYS A 1 900 ? 1.080 -2.911 14.708 1.00 85.94 900 CYS A CA 1
ATOM 6674 C C . CYS A 1 900 ? 1.295 -2.232 16.067 1.00 85.94 900 CYS A C 1
ATOM 6676 O O . CYS A 1 900 ? 0.414 -2.249 16.926 1.00 85.94 900 CYS A O 1
ATOM 6678 N N . THR A 1 901 ? 2.426 -1.539 16.201 1.00 91.38 901 THR A N 1
ATOM 6679 C CA . THR A 1 901 ? 2.736 -0.690 17.361 1.00 91.38 901 THR A CA 1
ATOM 6680 C C . THR A 1 901 ? 2.917 0.749 16.896 1.00 91.38 901 THR A C 1
ATOM 6682 O O . THR A 1 901 ? 3.818 1.023 16.109 1.00 91.38 901 THR A O 1
ATOM 6685 N N . ILE A 1 902 ? 2.095 1.694 17.355 1.00 98.31 902 ILE A N 1
ATOM 6686 C CA . ILE A 1 902 ? 2.199 3.104 16.935 1.00 98.31 902 ILE A CA 1
ATOM 6687 C C . ILE A 1 902 ? 2.351 3.982 18.174 1.00 98.31 902 ILE A C 1
ATOM 6689 O O . ILE A 1 902 ? 1.373 4.171 18.888 1.00 98.31 902 ILE A O 1
ATOM 6693 N N . LYS A 1 903 ? 3.555 4.490 18.472 1.00 97.00 903 LYS A N 1
ATOM 6694 C CA . LYS A 1 903 ? 3.870 5.101 19.782 1.00 97.00 903 LYS A CA 1
ATOM 6695 C C . LYS A 1 903 ? 4.859 6.274 19.732 1.00 97.00 903 LYS A C 1
ATOM 6697 O O . LYS A 1 903 ? 5.740 6.305 18.884 1.00 97.00 903 LYS A O 1
ATOM 6702 N N . GLY A 1 904 ? 4.736 7.243 20.637 1.00 96.19 904 GLY A N 1
ATOM 6703 C CA . GLY A 1 904 ? 5.635 8.406 20.719 1.00 96.19 904 GLY A CA 1
ATOM 6704 C C . GLY A 1 904 ? 5.481 9.440 19.596 1.00 96.19 904 GLY A C 1
ATOM 6705 O O . GLY A 1 904 ? 6.314 10.337 19.454 1.00 96.19 904 GLY A O 1
ATOM 6706 N N . ASN A 1 905 ? 4.444 9.329 18.762 1.00 97.31 905 ASN A N 1
ATOM 6707 C CA . ASN A 1 905 ? 4.238 10.226 17.627 1.00 97.31 905 ASN A CA 1
ATOM 6708 C C . ASN A 1 905 ? 3.563 11.538 18.073 1.00 97.31 905 ASN A C 1
ATOM 6710 O O . ASN A 1 905 ? 2.780 11.562 19.020 1.00 97.31 905 ASN A O 1
ATOM 6714 N N . THR A 1 906 ? 3.865 12.662 17.421 1.00 94.56 906 THR A N 1
ATOM 6715 C CA . THR A 1 906 ? 3.345 13.990 17.803 1.00 94.56 906 THR A CA 1
ATOM 6716 C C . THR A 1 906 ? 2.649 14.684 16.636 1.00 94.56 906 THR A C 1
ATOM 6718 O O . THR A 1 906 ? 3.280 15.017 15.635 1.00 94.56 906 THR A O 1
ATOM 6721 N N . ALA A 1 907 ? 1.375 15.030 16.807 1.00 91.81 907 ALA A N 1
ATOM 6722 C CA . ALA A 1 907 ? 0.688 15.997 15.957 1.00 91.81 907 ALA A CA 1
ATOM 6723 C C . ALA A 1 907 ? 0.720 17.391 16.603 1.00 91.81 907 ALA A C 1
ATOM 6725 O O . ALA A 1 907 ? 0.543 17.532 17.813 1.00 91.81 907 ALA A O 1
ATOM 6726 N N . ARG A 1 908 ? 0.920 18.444 15.803 1.00 84.62 908 ARG A N 1
ATOM 6727 C CA . ARG A 1 908 ? 0.807 19.844 16.242 1.00 84.62 908 ARG A CA 1
ATOM 6728 C C . ARG A 1 908 ? -0.346 20.513 15.500 1.00 84.62 908 ARG A C 1
ATOM 6730 O O . ARG A 1 908 ? -0.172 20.878 14.343 1.00 84.62 908 ARG A O 1
ATOM 6737 N N . ALA A 1 909 ? -1.509 20.641 16.131 1.00 69.56 909 ALA A N 1
ATOM 6738 C CA . ALA A 1 909 ? -2.679 21.244 15.496 1.00 69.56 909 ALA A CA 1
ATOM 6739 C C . ALA A 1 909 ? -2.542 22.772 15.332 1.00 69.56 909 ALA A C 1
ATOM 6741 O O . ALA A 1 909 ? -1.657 23.419 15.909 1.00 69.56 909 ALA A O 1
ATOM 6742 N N . ALA A 1 910 ? -3.433 23.343 14.521 1.00 61.38 910 ALA A N 1
ATOM 6743 C CA . ALA A 1 910 ? -3.687 24.778 14.482 1.00 61.38 910 ALA A CA 1
ATOM 6744 C C . ALA A 1 910 ? -4.454 25.222 15.740 1.00 61.38 910 ALA A C 1
ATOM 6746 O O . ALA A 1 910 ? -5.313 24.492 16.230 1.00 61.38 910 ALA A O 1
ATOM 6747 N N . GLY A 1 911 ? -4.183 26.434 16.236 1.00 51.78 911 GLY A N 1
ATOM 6748 C CA . GLY A 1 911 ? -4.925 27.006 17.362 1.00 51.78 911 GLY A CA 1
ATOM 6749 C C . GLY A 1 911 ? -6.388 27.257 16.989 1.00 51.78 911 GLY A C 1
ATOM 6750 O O . GLY A 1 911 ? -6.685 28.192 16.252 1.00 51.78 911 GLY A O 1
ATOM 6751 N N . GLY A 1 912 ? -7.285 26.406 17.483 1.00 54.88 912 GLY A N 1
ATOM 6752 C CA . GLY A 1 912 ? -8.704 26.370 17.133 1.00 54.88 912 GLY A CA 1
ATOM 6753 C C . GLY A 1 912 ? -9.244 24.943 17.255 1.00 54.88 912 GLY A C 1
ATOM 6754 O O . GLY A 1 912 ? -8.569 24.064 17.783 1.00 54.88 912 GLY A O 1
ATOM 6755 N N . SER A 1 913 ? -10.444 24.680 16.737 1.00 51.97 913 SER A N 1
ATOM 6756 C CA . SER A 1 913 ? -11.100 23.359 16.759 1.00 51.97 913 SER A CA 1
ATOM 6757 C C . SER A 1 913 ? -10.539 22.353 15.729 1.00 51.97 913 SER A C 1
ATOM 6759 O O . SER A 1 913 ? -11.266 21.513 15.201 1.00 51.97 913 SER A O 1
ATOM 6761 N N . GLY A 1 914 ? -9.241 22.435 15.416 1.00 57.47 914 GLY A N 1
ATOM 6762 C CA . GLY A 1 914 ? -8.573 21.563 14.449 1.00 57.47 914 GLY A CA 1
ATOM 6763 C C . GLY A 1 914 ? -8.246 20.179 15.020 1.00 57.47 914 GLY A C 1
ATOM 6764 O O . GLY A 1 914 ? -7.635 20.056 16.081 1.00 57.47 914 GLY A O 1
ATOM 6765 N N . GLY A 1 915 ? -8.608 19.118 14.294 1.00 68.44 915 GLY A N 1
ATOM 6766 C CA . GLY A 1 915 ? -8.237 17.748 14.660 1.00 68.44 915 GLY A CA 1
ATOM 6767 C C . GLY A 1 915 ? -6.726 17.503 14.595 1.00 68.44 915 GLY A C 1
ATOM 6768 O O . GLY A 1 915 ? -6.035 18.043 13.732 1.00 68.44 915 GLY A O 1
ATOM 6769 N N . GLY A 1 916 ? -6.200 16.678 15.500 1.00 77.44 916 GLY A N 1
ATOM 6770 C CA . GLY A 1 916 ? -4.756 16.536 15.696 1.00 77.44 916 GLY A CA 1
ATOM 6771 C C . GLY A 1 916 ? -4.344 15.133 16.113 1.00 77.44 916 GLY A C 1
ATOM 6772 O O . GLY A 1 916 ? -3.633 15.005 17.097 1.00 77.44 916 GLY A O 1
ATOM 6773 N N . GLY A 1 917 ? -4.797 14.110 15.385 1.00 87.94 917 GLY A N 1
ATOM 6774 C CA . GLY A 1 917 ? -4.531 12.692 15.639 1.00 87.94 917 GLY A CA 1
ATOM 6775 C C . GLY A 1 917 ? -3.067 12.378 15.965 1.00 87.94 917 GLY A C 1
ATOM 6776 O O . GLY A 1 917 ? -2.252 12.267 15.051 1.00 87.94 917 GLY A O 1
ATOM 6777 N N . GLY A 1 918 ? -2.705 12.222 17.240 1.00 91.31 918 GLY A N 1
ATOM 6778 C CA . GLY A 1 918 ? -1.300 12.097 17.650 1.00 91.31 918 GLY A CA 1
ATOM 6779 C C . GLY A 1 918 ? -0.607 10.885 17.021 1.00 91.31 918 GLY A C 1
ATOM 6780 O O . GLY A 1 918 ? 0.526 11.005 16.557 1.00 91.31 918 GLY A O 1
ATOM 6781 N N . ALA A 1 919 ? -1.312 9.757 16.895 1.00 96.81 919 ALA A N 1
ATOM 6782 C CA . ALA A 1 919 ? -0.911 8.636 16.048 1.00 96.81 919 ALA A CA 1
ATOM 6783 C C . ALA A 1 919 ? -1.543 8.718 14.651 1.00 96.81 919 ALA A C 1
ATOM 6785 O O . ALA A 1 919 ? -0.819 8.705 13.656 1.00 96.81 919 ALA A O 1
ATOM 6786 N N . ILE A 1 920 ? -2.877 8.790 14.566 1.00 97.69 920 ILE A N 1
ATOM 6787 C CA . ILE A 1 920 ? -3.641 8.654 13.314 1.00 97.69 920 ILE A CA 1
ATOM 6788 C C . ILE A 1 920 ? -4.653 9.791 13.177 1.00 97.69 920 ILE A C 1
ATOM 6790 O O . ILE A 1 920 ? -5.495 9.990 14.049 1.00 97.69 920 ILE A O 1
ATOM 6794 N N . TYR A 1 921 ? -4.638 10.486 12.045 1.00 95.56 921 TYR A N 1
ATOM 6795 C CA . TYR A 1 921 ? -5.667 11.450 11.652 1.00 95.56 921 TYR A CA 1
ATOM 6796 C C . TYR A 1 921 ? -6.351 10.997 10.366 1.00 95.56 921 TYR A C 1
ATOM 6798 O O . TYR A 1 921 ? -5.678 10.534 9.443 1.00 95.56 921 TYR A O 1
ATOM 6806 N N . SER A 1 922 ? -7.670 11.169 10.283 1.00 95.06 922 SER A N 1
ATOM 6807 C CA . SER A 1 922 ? -8.435 10.899 9.066 1.00 95.06 922 SER A CA 1
ATOM 6808 C C . SER A 1 922 ? -9.455 11.996 8.740 1.00 95.06 922 SER A C 1
ATOM 6810 O O . SER A 1 922 ? -10.171 12.480 9.617 1.00 95.06 922 SER A O 1
ATOM 6812 N N . GLU A 1 923 ? -9.515 12.378 7.464 1.00 93.56 923 GLU A N 1
ATOM 6813 C CA . GLU A 1 923 ? -10.440 13.359 6.878 1.00 93.56 923 GLU A CA 1
ATOM 6814 C C . GLU A 1 923 ? -11.017 12.836 5.547 1.00 93.56 923 GLU A C 1
ATOM 6816 O O . GLU A 1 923 ? -10.480 11.895 4.951 1.00 93.56 923 GLU A O 1
ATOM 6821 N N . LYS A 1 924 ? -12.112 13.437 5.065 1.00 91.94 924 LYS A N 1
ATOM 6822 C CA . LYS A 1 924 ? -12.662 13.185 3.722 1.00 91.94 924 LYS A CA 1
ATOM 6823 C C . LYS A 1 924 ? -12.029 14.121 2.688 1.00 91.94 924 LYS A C 1
ATOM 6825 O O . LYS A 1 924 ? -11.800 15.292 2.986 1.00 91.94 924 LYS A O 1
ATOM 6830 N N . THR A 1 925 ? -11.833 13.642 1.460 1.00 90.81 925 THR A N 1
ATOM 6831 C CA . THR A 1 925 ? -11.374 14.464 0.326 1.00 90.81 925 THR A CA 1
ATOM 6832 C C . THR A 1 925 ? -12.495 14.597 -0.696 1.00 90.81 925 THR A C 1
ATOM 6834 O O . THR A 1 925 ? -12.755 13.689 -1.490 1.00 90.81 925 THR A O 1
ATOM 6837 N N . GLY A 1 926 ? -13.189 15.736 -0.661 1.00 89.31 926 GLY A N 1
ATOM 6838 C CA . GLY A 1 926 ? -14.445 15.912 -1.389 1.00 89.31 926 GLY A CA 1
ATOM 6839 C C . GLY A 1 926 ? -15.518 14.977 -0.827 1.00 89.31 926 GLY A C 1
ATOM 6840 O O . GLY A 1 926 ? -15.845 15.051 0.357 1.00 89.31 926 GLY A O 1
ATOM 6841 N N . SER A 1 927 ? -16.050 14.089 -1.669 1.00 90.31 927 SER A N 1
ATOM 6842 C CA . SER A 1 927 ? -17.010 13.049 -1.279 1.00 90.31 927 SER A CA 1
ATOM 6843 C C . SER A 1 927 ? -16.371 11.745 -0.782 1.00 90.31 927 SER A C 1
ATOM 6845 O O . SER A 1 927 ? -17.059 10.970 -0.121 1.00 90.31 927 SER A O 1
ATOM 6847 N N . THR A 1 928 ? -15.085 11.483 -1.054 1.00 93.25 928 THR A N 1
ATOM 6848 C CA . THR A 1 928 ? -14.416 10.259 -0.577 1.00 93.25 928 THR A CA 1
ATOM 6849 C C . THR A 1 928 ? -14.099 10.394 0.911 1.00 93.25 928 THR A C 1
ATOM 6851 O O . THR A 1 928 ? -13.203 11.150 1.291 1.00 93.25 928 THR A O 1
ATOM 6854 N N . ALA A 1 929 ? -14.805 9.645 1.756 1.00 94.81 929 ALA A N 1
ATOM 6855 C CA . ALA A 1 929 ? -14.483 9.500 3.173 1.00 94.81 929 ALA A CA 1
ATOM 6856 C C . ALA A 1 929 ? -13.268 8.582 3.394 1.00 94.81 929 ALA A C 1
ATOM 6858 O O . ALA A 1 929 ? -13.016 7.676 2.602 1.00 94.81 929 ALA A O 1
ATOM 6859 N N . SER A 1 930 ? -12.531 8.794 4.487 1.00 97.31 930 SER A N 1
ATOM 6860 C CA . SER A 1 930 ? -11.492 7.853 4.922 1.00 97.31 930 SER A CA 1
ATOM 6861 C C . SER A 1 930 ? -12.071 6.712 5.762 1.00 97.31 930 SER A C 1
ATOM 6863 O O . SER A 1 930 ? -13.011 6.907 6.539 1.00 97.31 930 SER A O 1
ATOM 6865 N N . ALA A 1 931 ? -11.451 5.537 5.659 1.00 97.88 931 ALA A N 1
ATOM 6866 C CA . ALA A 1 931 ? -11.765 4.359 6.461 1.00 97.88 931 ALA A CA 1
ATOM 6867 C C . ALA A 1 931 ? -10.499 3.843 7.158 1.00 97.88 931 ALA A C 1
ATOM 6869 O O . ALA A 1 931 ? -9.492 3.573 6.503 1.00 97.88 931 ALA A O 1
ATOM 6870 N N . VAL A 1 932 ? -10.548 3.702 8.484 1.00 98.69 932 VAL A N 1
ATOM 6871 C CA . VAL A 1 932 ? -9.442 3.200 9.310 1.00 98.69 932 VAL A CA 1
ATOM 6872 C C . VAL A 1 932 ? -9.880 1.915 10.010 1.00 98.69 932 VAL A C 1
ATOM 6874 O O . VAL A 1 932 ? -10.840 1.927 10.780 1.00 98.69 932 VAL A O 1
ATOM 6877 N N . THR A 1 933 ? -9.163 0.817 9.776 1.00 97.50 933 THR A N 1
ATOM 6878 C CA . THR A 1 933 ? -9.424 -0.492 10.396 1.00 97.50 933 THR A CA 1
ATOM 6879 C C . THR A 1 933 ? -8.216 -0.931 11.214 1.00 97.50 933 THR A C 1
ATOM 6881 O O . THR A 1 933 ? -7.107 -0.988 10.687 1.00 97.50 933 THR A O 1
ATOM 6884 N N . ILE A 1 934 ? -8.423 -1.273 12.487 1.00 96.19 934 ILE A N 1
ATOM 6885 C CA . ILE A 1 934 ? -7.372 -1.683 13.428 1.00 96.19 934 ILE A CA 1
ATOM 6886 C C . ILE A 1 934 ? -7.725 -3.050 14.022 1.00 96.19 934 ILE A C 1
ATOM 6888 O O . ILE A 1 934 ? -8.803 -3.227 14.593 1.00 96.19 934 ILE A O 1
ATOM 6892 N N . LYS A 1 935 ? -6.811 -4.012 13.885 1.00 86.94 935 LYS A N 1
ATOM 6893 C CA . LYS A 1 935 ? -6.966 -5.418 14.273 1.00 86.94 935 LYS A CA 1
ATOM 6894 C C . LYS A 1 935 ? -5.826 -5.839 15.193 1.00 86.94 935 LYS A C 1
ATOM 6896 O O . LYS A 1 935 ? -4.731 -6.153 14.724 1.00 86.94 935 LYS A O 1
ATOM 6901 N N . GLY A 1 936 ? -6.067 -5.824 16.503 1.00 77.44 936 GLY A N 1
ATOM 6902 C CA . GLY A 1 936 ? -5.006 -6.031 17.491 1.00 77.44 936 GLY A CA 1
ATOM 6903 C C . GLY A 1 936 ? -3.915 -4.950 17.455 1.00 77.44 936 GLY A C 1
ATOM 6904 O O . GLY A 1 936 ? -4.033 -3.941 16.756 1.00 77.44 936 GLY A O 1
ATOM 6905 N N . GLY A 1 937 ? -2.830 -5.183 18.195 1.00 82.56 937 GLY A N 1
ATOM 6906 C CA . GLY A 1 937 ? -1.727 -4.227 18.334 1.00 82.56 937 GLY A CA 1
ATOM 6907 C C . GLY A 1 937 ? -2.037 -3.075 19.293 1.00 82.56 937 GLY A C 1
ATOM 6908 O O . GLY A 1 937 ? -3.139 -2.978 19.834 1.00 82.56 937 GLY A O 1
ATOM 6909 N N . THR A 1 938 ? -1.054 -2.199 19.497 1.00 89.38 938 THR A N 1
ATOM 6910 C CA . THR A 1 938 ? -1.083 -1.171 20.548 1.00 89.38 938 THR A CA 1
ATOM 6911 C C . THR A 1 938 ? -0.753 0.205 19.972 1.00 89.38 938 THR A C 1
ATOM 6913 O O . THR A 1 938 ? 0.275 0.406 19.320 1.00 89.38 938 THR A O 1
ATOM 6916 N N . ILE A 1 939 ? -1.615 1.185 20.236 1.00 98.00 939 ILE A N 1
ATOM 6917 C CA . ILE A 1 939 ? -1.386 2.595 19.923 1.00 98.00 939 ILE A CA 1
ATOM 6918 C C . ILE A 1 939 ? -1.097 3.338 21.228 1.00 98.00 939 ILE A C 1
ATOM 6920 O O . ILE A 1 939 ? -1.957 3.466 22.101 1.00 98.00 939 ILE A O 1
ATOM 6924 N N . GLY A 1 940 ? 0.137 3.814 21.344 1.00 96.56 940 GLY A N 1
ATOM 6925 C CA . GLY A 1 940 ? 0.726 4.400 22.539 1.00 96.56 940 GLY A CA 1
ATOM 6926 C C . GLY A 1 940 ? 1.526 3.369 23.338 1.00 96.56 940 GLY A C 1
ATOM 6927 O O . GLY A 1 940 ? 2.173 2.493 22.762 1.00 96.56 940 GLY A O 1
ATOM 6928 N N . GLY A 1 941 ? 1.496 3.473 24.662 1.00 90.06 941 GLY A N 1
ATOM 6929 C CA . GLY A 1 941 ? 2.192 2.576 25.582 1.00 90.06 941 GLY A CA 1
ATOM 6930 C C . GLY A 1 941 ? 2.334 3.184 26.976 1.00 90.06 941 GLY A C 1
ATOM 6931 O O . GLY A 1 941 ? 1.713 4.197 27.288 1.00 90.06 941 GLY A O 1
ATOM 6932 N N . THR A 1 942 ? 3.146 2.555 27.826 1.00 84.31 942 THR A N 1
ATOM 6933 C CA . THR A 1 942 ? 3.360 2.981 29.224 1.00 84.31 942 THR A CA 1
ATOM 6934 C C . THR A 1 942 ? 4.760 3.530 29.501 1.00 84.31 942 THR A C 1
ATOM 6936 O O . THR A 1 942 ? 5.016 3.981 30.616 1.00 84.31 942 THR A O 1
ATOM 6939 N N . GLY A 1 943 ? 5.685 3.483 28.534 1.00 80.56 943 GLY A N 1
ATOM 6940 C CA . GLY A 1 943 ? 6.986 4.139 28.650 1.00 80.56 943 GLY A CA 1
ATOM 6941 C C . GLY A 1 943 ? 6.871 5.662 28.532 1.00 80.56 943 GLY A C 1
ATOM 6942 O O . GLY A 1 943 ? 5.991 6.173 27.845 1.00 80.56 943 GLY A O 1
ATOM 6943 N N . THR A 1 944 ? 7.797 6.399 29.151 1.00 83.81 944 THR A N 1
ATOM 6944 C CA . THR A 1 944 ? 7.786 7.877 29.247 1.00 83.81 944 THR A CA 1
ATOM 6945 C C . THR A 1 944 ? 7.633 8.603 27.904 1.00 83.81 944 THR A C 1
ATOM 6947 O O . THR A 1 944 ? 7.070 9.691 27.856 1.00 83.81 944 THR A O 1
ATOM 6950 N N . ASN A 1 945 ? 8.113 7.992 26.815 1.00 88.06 945 ASN A N 1
ATOM 6951 C CA . ASN A 1 945 ? 8.061 8.535 25.455 1.00 88.06 945 ASN A CA 1
ATOM 6952 C C . ASN A 1 945 ? 7.128 7.733 24.521 1.00 88.06 945 ASN A C 1
ATOM 6954 O O . ASN A 1 945 ? 7.156 7.946 23.314 1.00 88.06 945 ASN A O 1
ATOM 6958 N N . ASP A 1 946 ? 6.321 6.802 25.045 1.00 92.38 946 ASP A N 1
ATOM 6959 C CA . ASP A 1 946 ? 5.413 5.976 24.235 1.00 92.38 946 ASP A CA 1
ATOM 6960 C C . ASP A 1 946 ? 4.085 6.682 23.921 1.00 92.38 946 ASP A C 1
ATOM 6962 O O . ASP A 1 946 ? 3.407 6.321 22.959 1.00 92.38 946 ASP A O 1
ATOM 6966 N N . ALA A 1 947 ? 3.711 7.703 24.693 1.00 95.81 947 ALA A N 1
ATOM 6967 C CA . ALA A 1 947 ? 2.499 8.482 24.466 1.00 95.81 947 ALA A CA 1
ATOM 6968 C C . ALA A 1 947 ? 2.491 9.103 23.059 1.00 95.81 947 ALA A C 1
ATOM 6970 O O . ALA A 1 947 ? 3.401 9.855 22.703 1.00 95.81 947 ALA A O 1
ATOM 6971 N N . ASN A 1 948 ? 1.452 8.843 22.259 1.00 97.62 948 ASN A N 1
ATOM 6972 C CA . ASN A 1 948 ? 1.183 9.702 21.107 1.00 97.62 948 ASN A CA 1
ATOM 6973 C C . ASN A 1 948 ? 0.480 10.975 21.591 1.00 97.62 948 ASN A C 1
ATOM 6975 O O . ASN A 1 948 ? -0.344 10.912 22.506 1.00 97.62 948 ASN A O 1
ATOM 6979 N N . VAL A 1 949 ? 0.831 12.132 21.019 1.00 95.00 949 VAL A N 1
ATOM 6980 C CA . VAL A 1 949 ? 0.453 13.437 21.583 1.00 95.00 949 VAL A CA 1
ATOM 6981 C C . VAL A 1 949 ? -0.146 14.383 20.543 1.00 95.00 949 VAL A C 1
ATOM 6983 O O . VAL A 1 949 ? 0.525 14.780 19.586 1.00 95.00 949 VAL A O 1
ATOM 6986 N N . ALA A 1 950 ? -1.377 14.827 20.791 1.00 92.31 950 ALA A N 1
ATOM 6987 C CA . ALA A 1 950 ? -2.053 15.896 20.062 1.00 92.31 950 ALA A CA 1
ATOM 6988 C C . ALA A 1 950 ? -1.802 17.254 20.748 1.00 92.31 950 ALA A C 1
ATOM 6990 O O . ALA A 1 950 ? -2.409 17.570 21.770 1.00 92.31 950 ALA A O 1
ATOM 6991 N N . LYS A 1 951 ? -0.881 18.066 20.213 1.00 89.06 951 LYS A N 1
ATOM 6992 C CA . LYS A 1 951 ? -0.460 19.361 20.793 1.00 89.06 951 LYS A CA 1
ATOM 6993 C C . LYS A 1 951 ? -1.239 20.544 20.203 1.00 89.06 951 LYS A C 1
ATOM 6995 O O . LYS A 1 951 ? -1.810 20.435 19.120 1.00 89.06 951 LYS A O 1
ATOM 7000 N N . ASN A 1 952 ? -1.200 21.688 20.896 1.00 83.06 952 ASN A N 1
ATOM 7001 C CA . ASN A 1 952 ? -1.808 22.973 20.504 1.00 83.06 952 ASN A CA 1
ATOM 7002 C C . ASN A 1 952 ? -3.332 22.901 20.270 1.00 83.06 952 ASN A C 1
ATOM 7004 O O . ASN A 1 952 ? -3.781 23.070 19.143 1.00 83.06 952 ASN A O 1
ATOM 7008 N N . LEU A 1 953 ? -4.124 22.627 21.316 1.00 82.00 953 LEU A N 1
ATOM 7009 C CA . LEU A 1 953 ? -5.582 22.375 21.236 1.00 82.00 953 LEU A CA 1
ATOM 7010 C C . LEU A 1 953 ? -5.988 21.158 20.377 1.00 82.00 953 LEU A C 1
ATOM 7012 O O . LEU A 1 953 ? -7.175 20.861 20.240 1.00 82.00 953 LEU A O 1
ATOM 7016 N N . GLY A 1 954 ? -5.011 20.409 19.855 1.00 86.69 954 GLY A N 1
ATOM 7017 C CA . GLY A 1 954 ? -5.229 19.179 19.109 1.00 86.69 954 GLY A CA 1
ATOM 7018 C C . GLY A 1 954 ? -6.044 18.156 19.899 1.00 86.69 954 GLY A C 1
ATOM 7019 O O . GLY A 1 954 ? -5.843 17.951 21.098 1.00 86.69 954 GLY A O 1
ATOM 7020 N N . SER A 1 955 ? -6.966 17.511 19.191 1.00 90.31 955 SER A N 1
ATOM 7021 C CA . SER A 1 955 ? -7.860 16.477 19.720 1.00 90.31 955 SER A CA 1
ATOM 7022 C C . SER A 1 955 ? -7.618 15.133 19.032 1.00 90.31 955 SER A C 1
ATOM 7024 O O . SER A 1 955 ? -7.305 15.113 17.838 1.00 90.31 955 SER A O 1
ATOM 7026 N N . GLY A 1 956 ? -7.802 14.031 19.765 1.00 92.56 956 GLY A N 1
ATOM 7027 C CA . GLY A 1 956 ? -7.451 12.676 19.328 1.00 92.56 956 GLY A CA 1
ATOM 7028 C C . GLY A 1 956 ? -5.991 12.340 19.631 1.00 92.56 956 GLY A C 1
ATOM 7029 O O . GLY A 1 956 ? -5.173 12.305 18.719 1.00 92.56 956 GLY A O 1
ATOM 7030 N N . GLY A 1 957 ? -5.633 12.121 20.897 1.00 92.75 957 GLY A N 1
ATOM 7031 C CA . GLY A 1 957 ? -4.241 11.860 21.298 1.00 92.75 957 GLY A CA 1
ATOM 7032 C C . GLY A 1 957 ? -3.670 10.600 20.645 1.00 92.75 957 GLY A C 1
ATOM 7033 O O . GLY A 1 957 ? -2.556 10.621 20.127 1.00 92.75 957 GLY A O 1
ATOM 7034 N N . ALA A 1 958 ? -4.474 9.540 20.545 1.00 97.00 958 ALA A N 1
ATOM 7035 C CA . ALA A 1 958 ? -4.214 8.444 19.618 1.00 97.00 958 ALA A CA 1
ATOM 7036 C C . ALA A 1 958 ? -4.795 8.762 18.229 1.00 97.00 958 ALA A C 1
ATOM 7038 O O . ALA A 1 958 ? -4.055 8.875 17.252 1.00 97.00 958 ALA A O 1
ATOM 7039 N N . ILE A 1 959 ? -6.120 8.900 18.129 1.00 98.19 959 ILE A N 1
ATOM 7040 C CA . ILE A 1 959 ? -6.844 8.868 16.852 1.00 98.19 959 ILE A CA 1
ATOM 7041 C C . ILE A 1 959 ? -7.811 10.050 16.726 1.00 98.19 959 ILE A C 1
ATOM 7043 O O . ILE A 1 959 ? -8.628 10.284 17.614 1.00 98.19 959 ILE A O 1
ATOM 7047 N N . TYR A 1 960 ? -7.788 10.741 15.585 1.00 96.56 960 TYR A N 1
ATOM 7048 C CA . TYR A 1 960 ? -8.826 11.692 15.176 1.00 96.56 960 TYR A CA 1
ATOM 7049 C C . TYR A 1 960 ? -9.551 11.203 13.915 1.00 96.56 960 TYR A C 1
ATOM 7051 O O . TYR A 1 960 ? -8.913 10.911 12.898 1.00 96.56 960 TYR A O 1
ATOM 7059 N N . ILE A 1 961 ? -10.885 11.162 13.966 1.00 97.06 961 ILE A N 1
ATOM 7060 C CA . ILE A 1 961 ? -11.759 10.793 12.848 1.00 97.06 961 ILE A CA 1
ATOM 7061 C C . ILE A 1 961 ? -12.679 11.969 12.509 1.00 97.06 961 ILE A C 1
ATOM 7063 O O . ILE A 1 961 ? -13.532 12.360 13.311 1.00 97.06 961 ILE A O 1
ATOM 7067 N N . GLY A 1 962 ? -12.482 12.537 11.320 1.00 94.31 962 GLY A N 1
ATOM 7068 C CA . GLY A 1 962 ? -13.260 13.652 10.791 1.00 94.31 962 GLY A CA 1
ATOM 7069 C C . GLY A 1 962 ? -14.584 13.248 10.137 1.00 94.31 962 GLY A C 1
ATOM 7070 O O . GLY A 1 962 ? -14.984 12.084 10.112 1.00 94.31 962 GLY A O 1
ATOM 7071 N N . GLU A 1 963 ? -15.265 14.247 9.582 1.00 94.31 963 GLU A N 1
ATOM 7072 C CA . GLU A 1 963 ? -16.650 14.128 9.130 1.00 94.31 963 GLU A CA 1
ATOM 7073 C C . GLU A 1 963 ? -16.846 13.049 8.047 1.00 94.31 963 GLU A C 1
ATOM 7075 O O . GLU A 1 963 ? -16.117 13.003 7.054 1.00 94.31 963 GLU A O 1
ATOM 7080 N N . GLY A 1 964 ? -17.849 12.188 8.233 1.00 94.69 964 GLY A N 1
ATOM 7081 C CA . GLY A 1 964 ? -18.195 11.080 7.337 1.00 94.69 964 GLY A CA 1
ATOM 7082 C C . GLY A 1 964 ? -17.203 9.910 7.343 1.00 94.69 964 GLY A C 1
ATOM 7083 O O . GLY A 1 964 ? -17.472 8.889 6.715 1.00 94.69 964 GLY A O 1
ATOM 7084 N N . CYS A 1 965 ? -16.071 10.029 8.041 1.00 97.56 965 CYS A N 1
ATOM 7085 C CA . CYS A 1 965 ? -15.049 8.988 8.098 1.00 97.56 965 CYS A CA 1
ATOM 7086 C C . CYS A 1 965 ? -15.414 7.903 9.123 1.00 97.56 965 CYS A C 1
ATOM 7088 O O . CYS A 1 965 ? -16.193 8.133 10.055 1.00 97.56 965 CYS A O 1
ATOM 7090 N N . THR A 1 966 ? -14.855 6.704 8.938 1.00 98.56 966 THR A N 1
ATOM 7091 C CA . THR A 1 966 ? -15.155 5.531 9.776 1.00 98.56 966 THR A CA 1
ATOM 7092 C C . THR A 1 966 ? -13.902 4.965 10.435 1.00 98.56 966 THR A C 1
ATOM 7094 O O . THR A 1 966 ? -12.888 4.756 9.770 1.00 98.56 966 THR A O 1
ATOM 7097 N N . LEU A 1 967 ? -14.004 4.651 11.727 1.00 98.81 967 LEU A N 1
ATOM 7098 C CA . LEU A 1 967 ? -13.040 3.854 12.484 1.00 98.81 967 LEU A CA 1
ATOM 7099 C C . LEU A 1 967 ? -13.666 2.518 12.884 1.00 98.81 967 LEU A C 1
ATOM 7101 O O . LEU A 1 967 ? -14.745 2.494 13.473 1.00 98.81 967 LEU A O 1
ATOM 7105 N N . THR A 1 968 ? -12.958 1.423 12.621 1.00 98.38 968 THR A N 1
ATOM 7106 C CA . THR A 1 968 ? -13.281 0.089 13.139 1.00 98.38 968 THR A CA 1
ATOM 7107 C C . THR A 1 968 ? -12.094 -0.446 13.933 1.00 98.38 968 THR A C 1
ATOM 7109 O O . THR A 1 968 ? -10.992 -0.551 13.401 1.00 98.38 968 THR A O 1
ATOM 7112 N N . MET A 1 969 ? -12.309 -0.793 15.200 1.00 97.81 969 MET A N 1
ATOM 7113 C CA . MET A 1 969 ? -11.318 -1.412 16.084 1.00 97.81 969 MET A CA 1
ATOM 7114 C C . MET A 1 969 ? -11.816 -2.780 16.549 1.00 97.81 969 MET A C 1
ATOM 7116 O O . MET A 1 969 ? -12.943 -2.898 17.031 1.00 97.81 969 MET A O 1
ATOM 7120 N N . GLN A 1 970 ? -10.981 -3.808 16.414 1.00 85.88 970 GLN A N 1
ATOM 7121 C CA . GLN A 1 970 ? -11.318 -5.184 16.781 1.00 85.88 970 GLN A CA 1
ATOM 7122 C C . GLN A 1 970 ? -10.087 -5.996 17.225 1.00 85.88 970 GLN A C 1
ATOM 7124 O O . GLN A 1 970 ? -8.969 -5.482 17.323 1.00 85.88 970 GLN A O 1
ATOM 7129 N N . ASP A 1 971 ? -10.301 -7.286 17.493 1.00 75.06 971 ASP A N 1
ATOM 7130 C CA . ASP A 1 971 ? -9.276 -8.311 17.746 1.00 75.06 971 ASP A CA 1
ATOM 7131 C C . ASP A 1 971 ? -8.355 -8.002 18.947 1.00 75.06 971 ASP A C 1
ATOM 7133 O O . ASP A 1 971 ? -7.212 -8.468 19.039 1.00 75.06 971 ASP A O 1
ATOM 7137 N N . ASN A 1 972 ? -8.896 -7.261 19.921 1.00 76.50 972 ASN A N 1
ATOM 7138 C CA . ASN A 1 972 ? -8.203 -6.701 21.084 1.00 76.50 972 ASN A CA 1
ATOM 7139 C C . ASN A 1 972 ? -7.073 -5.732 20.704 1.00 76.50 972 ASN A C 1
ATOM 7141 O O . ASN A 1 972 ? -5.960 -5.823 21.214 1.00 76.50 972 ASN A O 1
ATOM 7145 N N . ALA A 1 973 ? -7.361 -4.796 19.794 1.00 83.62 973 ALA A N 1
ATOM 7146 C CA . ALA A 1 973 ? -6.556 -3.585 19.645 1.00 83.62 973 ALA A CA 1
ATOM 7147 C C . ALA A 1 973 ? -6.587 -2.739 20.933 1.00 83.62 973 ALA A C 1
ATOM 7149 O O . ALA A 1 973 ? -7.622 -2.657 21.605 1.00 83.62 973 ALA A O 1
ATOM 7150 N N . GLU A 1 974 ? -5.470 -2.087 21.248 1.00 93.38 974 GLU A N 1
ATOM 7151 C CA . GLU A 1 974 ? -5.279 -1.327 22.483 1.00 93.38 974 GLU A CA 1
ATOM 7152 C C . GLU A 1 974 ? -4.904 0.137 22.222 1.00 93.38 974 GLU A C 1
ATOM 7154 O O . GLU A 1 974 ? -4.019 0.419 21.418 1.00 93.38 974 GLU A O 1
ATOM 7159 N N . LEU A 1 975 ? -5.514 1.076 22.950 1.00 98.25 975 LEU A N 1
ATOM 7160 C CA . LEU A 1 975 ? -5.096 2.483 23.015 1.00 98.25 975 LEU A CA 1
ATOM 7161 C C . LEU A 1 975 ? -4.632 2.795 24.442 1.00 98.25 975 LEU A C 1
ATOM 7163 O O . LEU A 1 975 ? -5.453 2.861 25.362 1.00 98.25 975 LEU A O 1
ATOM 7167 N N . ILE A 1 976 ? -3.323 2.973 24.628 1.00 95.50 976 ILE A N 1
ATOM 7168 C CA . ILE A 1 976 ? -2.690 3.080 25.949 1.00 95.50 976 ILE A CA 1
ATOM 7169 C C . ILE A 1 976 ? -1.908 4.390 26.082 1.00 95.50 976 ILE A C 1
ATOM 7171 O O . ILE A 1 976 ? -1.023 4.658 25.278 1.00 95.50 976 ILE A O 1
ATOM 7175 N N . GLY A 1 977 ? -2.184 5.178 27.124 1.00 95.75 977 GLY A N 1
ATOM 7176 C CA . GLY A 1 977 ? -1.293 6.269 27.549 1.00 95.75 977 GLY A CA 1
ATOM 7177 C C . GLY A 1 977 ? -1.140 7.444 26.573 1.00 95.75 977 GLY A C 1
ATOM 7178 O O . GLY A 1 977 ? -0.125 8.132 26.610 1.00 95.75 977 GLY A O 1
ATOM 7179 N N . ASN A 1 978 ? -2.100 7.679 25.675 1.00 98.00 978 ASN A N 1
ATOM 7180 C CA . ASN A 1 978 ? -2.034 8.771 24.696 1.00 98.00 978 ASN A CA 1
ATOM 7181 C C . ASN A 1 978 ? -2.559 10.097 25.278 1.00 98.00 978 ASN A C 1
ATOM 7183 O O . ASN A 1 978 ? -3.426 10.095 26.155 1.00 98.00 978 ASN A O 1
ATOM 7187 N N . GLU A 1 979 ? -2.066 11.236 24.783 1.00 95.31 979 GLU A N 1
ATOM 7188 C CA . GLU A 1 979 ? -2.382 12.568 25.321 1.00 95.31 979 GLU A CA 1
ATOM 7189 C C . GLU A 1 979 ? -2.973 13.532 24.279 1.00 95.31 979 GLU A C 1
ATOM 7191 O O . GLU A 1 979 ? -2.460 13.668 23.169 1.00 95.31 979 GLU A O 1
ATOM 7196 N N . ALA A 1 980 ? -4.010 14.283 24.661 1.00 93.38 980 ALA A N 1
ATOM 7197 C CA . ALA A 1 980 ? -4.602 15.349 23.853 1.00 93.38 980 ALA A CA 1
ATOM 7198 C C . ALA A 1 980 ? -4.665 16.689 24.596 1.00 93.38 980 ALA A C 1
ATOM 7200 O O . ALA A 1 980 ? -5.089 16.752 25.747 1.00 93.38 980 ALA A O 1
ATOM 7201 N N . ALA A 1 981 ? -4.321 17.783 23.912 1.00 90.62 981 ALA A N 1
ATOM 7202 C CA . ALA A 1 981 ? -4.366 19.154 24.433 1.00 90.62 981 ALA A CA 1
ATOM 7203 C C . ALA A 1 981 ? -5.762 19.816 24.351 1.00 90.62 981 ALA A C 1
ATOM 7205 O O . ALA A 1 981 ? -5.872 21.038 24.468 1.00 90.62 981 ALA A O 1
ATOM 7206 N N . SER A 1 982 ? -6.812 19.028 24.105 1.00 88.81 982 SER A N 1
ATOM 7207 C CA . SER A 1 982 ? -8.214 19.448 24.191 1.00 88.81 982 SER A CA 1
ATOM 7208 C C . SER A 1 982 ? -9.121 18.262 24.531 1.00 88.81 982 SER A C 1
ATOM 7210 O O . SER A 1 982 ? -9.546 18.135 25.677 1.00 88.81 982 SER A O 1
ATOM 7212 N N . SER A 1 983 ? -9.409 17.390 23.556 1.00 91.62 983 SER A N 1
ATOM 7213 C CA . SER A 1 983 ? -10.467 16.376 23.665 1.00 91.62 983 SER A CA 1
ATOM 7214 C C . SER A 1 983 ? -10.076 15.036 23.047 1.00 91.62 983 SER A C 1
ATOM 7216 O O . SER A 1 983 ? -9.323 14.994 22.073 1.00 91.62 983 SER A O 1
ATOM 7218 N N . GLY A 1 984 ? -10.621 13.938 23.572 1.00 93.88 984 GLY A N 1
ATOM 7219 C CA . GLY A 1 984 ? -10.362 12.592 23.064 1.00 93.88 984 GLY A CA 1
ATOM 7220 C C . GLY A 1 984 ? -8.909 12.177 23.275 1.00 93.88 984 GLY A C 1
ATOM 7221 O O . GLY A 1 984 ? -8.142 12.151 22.314 1.00 93.88 984 GLY A O 1
ATOM 7222 N N . GLY A 1 985 ? -8.510 11.879 24.514 1.00 94.25 985 GLY A N 1
ATOM 7223 C CA . GLY A 1 985 ? -7.135 11.455 24.824 1.00 94.25 985 GLY A CA 1
ATOM 7224 C C . GLY A 1 985 ? -6.746 10.196 24.046 1.00 94.25 985 GLY A C 1
ATOM 7225 O O . GLY A 1 985 ? -5.687 10.143 23.427 1.00 94.25 985 GLY A O 1
ATOM 7226 N N . GLY A 1 986 ? -7.655 9.221 23.974 1.00 97.06 986 GLY A N 1
ATOM 7227 C CA . GLY A 1 986 ? -7.608 8.151 22.980 1.00 97.06 986 GLY A CA 1
ATOM 7228 C C . GLY A 1 986 ? -8.153 8.626 21.629 1.00 97.06 986 GLY A C 1
ATOM 7229 O O . GLY A 1 986 ? -7.392 8.960 20.722 1.00 97.06 986 GLY A O 1
ATOM 7230 N N . ILE A 1 987 ? -9.479 8.640 21.487 1.00 98.44 987 ILE A N 1
ATOM 7231 C CA . ILE A 1 987 ? -10.192 8.851 20.219 1.00 98.44 987 ILE A CA 1
ATOM 7232 C C . ILE A 1 987 ? -10.971 10.169 20.254 1.00 98.44 987 ILE A C 1
ATOM 7234 O O . ILE A 1 987 ? -11.703 10.433 21.205 1.00 98.44 987 ILE A O 1
ATOM 7238 N N . CYS A 1 988 ? -10.896 10.962 19.187 1.00 96.44 988 CYS A N 1
ATOM 7239 C CA . CYS A 1 988 ? -11.823 12.059 18.919 1.00 96.44 988 CYS A CA 1
ATOM 7240 C C . CYS A 1 988 ? -12.598 11.792 17.618 1.00 96.44 988 CYS A C 1
ATOM 7242 O O . CYS A 1 988 ? -11.999 11.616 16.557 1.00 96.44 988 CYS A O 1
ATOM 7244 N N . ALA A 1 989 ? -13.927 11.756 17.713 1.00 96.88 989 ALA A N 1
ATOM 7245 C CA . ALA A 1 989 ? -14.866 11.569 16.612 1.00 96.88 989 ALA A CA 1
ATOM 7246 C C . ALA A 1 989 ? -15.637 12.870 16.348 1.00 96.88 989 ALA A C 1
ATOM 7248 O O . ALA A 1 989 ? -16.246 13.441 17.257 1.00 96.88 989 ALA A O 1
ATOM 7249 N N . SER A 1 990 ? -15.607 13.345 15.103 1.00 93.94 990 SER A N 1
ATOM 7250 C CA . SER A 1 990 ? -16.098 14.673 14.729 1.00 93.94 990 SER A CA 1
ATOM 7251 C C . SER A 1 990 ? -16.982 14.587 13.482 1.00 93.94 990 SER A C 1
ATOM 7253 O O . SER A 1 990 ? -16.527 14.802 12.358 1.00 93.94 990 SER A O 1
ATOM 7255 N N . GLY A 1 991 ? -18.259 14.264 13.685 1.00 95.38 991 GLY A N 1
ATOM 7256 C CA . GLY A 1 991 ? -19.199 13.871 12.629 1.00 95.38 991 GLY A CA 1
ATOM 7257 C C . GLY A 1 991 ? -18.883 12.500 12.021 1.00 95.38 991 GLY A C 1
ATOM 7258 O O . GLY A 1 991 ? -19.009 12.328 10.812 1.00 95.38 991 GLY A O 1
ATOM 7259 N N . ALA A 1 992 ? -18.401 11.561 12.838 1.00 97.44 992 ALA A N 1
ATOM 7260 C CA . ALA A 1 992 ? -17.774 10.313 12.404 1.00 97.44 992 ALA A CA 1
ATOM 7261 C C . ALA A 1 992 ? -18.488 9.054 12.922 1.00 97.44 992 ALA A C 1
ATOM 7263 O O . ALA A 1 992 ? -19.191 9.092 13.934 1.00 97.44 992 ALA A O 1
ATOM 7264 N N . THR A 1 993 ? -18.244 7.915 12.267 1.00 98.56 993 THR A N 1
ATOM 7265 C CA . THR A 1 993 ? -18.689 6.595 12.748 1.00 98.56 993 THR A CA 1
ATOM 7266 C C . THR A 1 993 ? -17.530 5.858 13.417 1.00 98.56 993 THR A C 1
ATOM 7268 O O . THR A 1 993 ? -16.456 5.722 12.833 1.00 98.56 993 THR A O 1
ATOM 7271 N N . VAL A 1 994 ? -17.737 5.358 14.634 1.00 98.81 994 VAL A N 1
ATOM 7272 C CA . VAL A 1 994 ? -16.733 4.612 15.406 1.00 98.81 994 VAL A CA 1
ATOM 7273 C C . VAL A 1 994 ? -17.331 3.299 15.903 1.00 98.81 994 VAL A C 1
ATOM 7275 O O . VAL A 1 994 ? -18.272 3.303 16.693 1.00 98.81 994 VAL A O 1
ATOM 7278 N N . ASN A 1 995 ? -16.757 2.179 15.468 1.00 98.38 995 ASN A N 1
ATOM 7279 C CA . ASN A 1 995 ? -17.142 0.828 15.866 1.00 98.38 995 ASN A CA 1
ATOM 7280 C C . ASN A 1 995 ? -15.975 0.156 16.597 1.00 98.38 995 ASN A C 1
ATOM 7282 O O . ASN A 1 995 ? -14.864 0.105 16.073 1.00 98.38 995 ASN A O 1
ATOM 7286 N N . ILE A 1 996 ? -16.211 -0.359 17.802 1.00 98.19 996 ILE A N 1
ATOM 7287 C CA . ILE A 1 996 ? -15.173 -0.945 18.661 1.00 98.19 996 ILE A CA 1
ATOM 7288 C C . ILE A 1 996 ? -15.681 -2.280 19.209 1.00 98.19 996 ILE A C 1
ATOM 7290 O O . ILE A 1 996 ? -16.771 -2.336 19.772 1.00 98.19 996 ILE A O 1
ATOM 7294 N N . THR A 1 997 ? -14.918 -3.362 19.046 1.00 92.25 997 THR A N 1
ATOM 7295 C CA . THR A 1 997 ? -15.292 -4.703 19.528 1.00 92.25 997 THR A CA 1
ATOM 7296 C C . THR A 1 997 ? -14.139 -5.370 20.276 1.00 92.25 997 THR A C 1
ATOM 7298 O O . THR A 1 997 ? -13.084 -5.615 19.698 1.00 92.25 997 THR A O 1
ATOM 7301 N N . ASN A 1 998 ? -14.356 -5.697 21.553 1.00 84.50 998 ASN A N 1
ATOM 7302 C CA . ASN A 1 998 ? -13.406 -6.382 22.436 1.00 84.50 998 ASN A CA 1
ATOM 7303 C C . ASN A 1 998 ? -12.019 -5.712 22.497 1.00 84.50 998 ASN A C 1
ATOM 7305 O O . ASN A 1 998 ? -11.004 -6.389 22.396 1.00 84.50 998 ASN A O 1
ATOM 7309 N N . CYS A 1 999 ? -11.971 -4.384 22.644 1.00 89.12 999 CYS A N 1
ATOM 7310 C CA . CYS A 1 999 ? -10.732 -3.592 22.701 1.00 89.12 999 CYS A CA 1
ATOM 7311 C C . CYS A 1 999 ? -10.459 -3.000 24.091 1.00 89.12 999 CYS A C 1
ATOM 7313 O O . CYS A 1 999 ? -11.368 -2.867 24.912 1.00 89.12 999 CYS A O 1
ATOM 7315 N N . THR A 1 1000 ? -9.212 -2.579 24.316 1.00 90.69 1000 THR A N 1
ATOM 7316 C CA . THR A 1 1000 ? -8.771 -1.919 25.556 1.00 90.69 1000 THR A CA 1
ATOM 7317 C C . THR A 1 1000 ? -8.447 -0.450 25.291 1.00 90.69 1000 THR A C 1
ATOM 7319 O O . THR A 1 1000 ? -7.686 -0.142 24.378 1.00 90.69 1000 THR A O 1
ATOM 7322 N N . ILE A 1 1001 ? -8.976 0.480 26.088 1.00 98.38 1001 ILE A N 1
ATOM 7323 C CA . ILE A 1 1001 ? -8.636 1.912 25.994 1.00 98.38 1001 ILE A CA 1
ATOM 7324 C C . ILE A 1 1001 ? -8.350 2.433 27.402 1.00 98.38 1001 ILE A C 1
ATOM 7326 O O . ILE A 1 1001 ? -9.285 2.623 28.175 1.00 98.38 1001 ILE A O 1
ATOM 7330 N N . LYS A 1 1002 ? -7.080 2.631 27.774 1.00 96.62 1002 LYS A N 1
ATOM 7331 C CA . LYS A 1 1002 ? -6.679 2.916 29.166 1.00 96.62 1002 LYS A CA 1
ATOM 7332 C C . LYS A 1 1002 ? -5.511 3.901 29.301 1.00 96.62 1002 LYS A C 1
ATOM 7334 O O . LYS A 1 1002 ? -4.660 3.995 28.423 1.00 96.62 1002 LYS A O 1
ATOM 7339 N N . GLY A 1 1003 ? -5.460 4.643 30.404 1.00 95.31 1003 GLY A N 1
ATOM 7340 C CA . GLY A 1 1003 ? -4.390 5.604 30.709 1.00 95.31 1003 GLY A CA 1
ATOM 7341 C C . GLY A 1 1003 ? -4.347 6.860 29.830 1.00 95.31 1003 GLY A C 1
ATOM 7342 O O . GLY A 1 1003 ? -3.423 7.659 29.956 1.00 95.31 1003 GLY A O 1
ATOM 7343 N N . ASN A 1 1004 ? -5.304 7.044 28.917 1.00 98.19 1004 ASN A N 1
ATOM 7344 C CA . ASN A 1 1004 ? -5.293 8.159 27.971 1.00 98.19 1004 ASN A CA 1
ATOM 7345 C C . ASN A 1 1004 ? -5.806 9.447 28.634 1.00 98.19 1004 ASN A C 1
ATOM 7347 O O . ASN A 1 1004 ? -6.743 9.410 29.433 1.00 98.19 1004 ASN A O 1
ATOM 7351 N N . THR A 1 1005 ? -5.207 10.591 28.303 1.00 96.19 1005 THR A N 1
ATOM 7352 C CA . THR A 1 1005 ? -5.460 11.872 28.983 1.00 96.19 1005 THR A CA 1
ATOM 7353 C C . THR A 1 1005 ? -5.887 12.960 27.997 1.00 96.19 1005 THR A C 1
ATOM 7355 O O . THR A 1 1005 ? -5.182 13.248 27.033 1.00 96.19 1005 THR A O 1
ATOM 7358 N N . ALA A 1 1006 ? -7.023 13.607 28.255 1.00 94.69 1006 ALA A N 1
ATOM 7359 C CA . ALA A 1 1006 ? -7.460 14.829 27.585 1.00 94.69 1006 ALA A CA 1
ATOM 7360 C C . ALA A 1 1006 ? -7.299 16.017 28.545 1.00 94.69 1006 ALA A C 1
ATOM 7362 O O . ALA A 1 1006 ? -7.870 16.014 29.633 1.00 94.69 1006 ALA A O 1
ATOM 7363 N N . ARG A 1 1007 ? -6.520 17.030 28.153 1.00 90.81 1007 ARG A N 1
ATOM 7364 C CA . ARG A 1 1007 ? -6.221 18.227 28.953 1.00 90.81 1007 ARG A CA 1
ATOM 7365 C C . ARG A 1 1007 ? -6.948 19.428 28.350 1.00 90.81 1007 ARG A C 1
ATOM 7367 O O . ARG A 1 1007 ? -6.481 20.009 27.373 1.00 90.81 1007 ARG A O 1
ATOM 7374 N N . ALA A 1 1008 ? -8.080 19.808 28.932 1.00 71.25 1008 ALA A N 1
ATOM 7375 C CA . ALA A 1 1008 ? -8.994 20.818 28.405 1.00 71.25 1008 ALA A CA 1
ATOM 7376 C C . ALA A 1 1008 ? -8.477 22.263 28.586 1.00 71.25 1008 ALA A C 1
ATOM 7378 O O . ALA A 1 1008 ? -8.979 23.032 29.405 1.00 71.25 1008 ALA A O 1
ATOM 7379 N N . ALA A 1 1009 ? -7.472 22.668 27.806 1.00 63.41 1009 ALA A N 1
ATOM 7380 C CA . ALA A 1 1009 ? -6.962 24.040 27.814 1.00 63.41 1009 ALA A CA 1
ATOM 7381 C C . ALA A 1 1009 ? -8.059 25.043 27.387 1.00 63.41 1009 ALA A C 1
ATOM 7383 O O . ALA A 1 1009 ? -8.363 25.186 26.206 1.00 63.41 1009 ALA A O 1
ATOM 7384 N N . GLY A 1 1010 ? -8.664 25.725 28.367 1.00 59.88 1010 GLY A N 1
ATOM 7385 C CA . GLY A 1 1010 ? -9.827 26.602 28.169 1.00 59.88 1010 GLY A CA 1
ATOM 7386 C C . GLY A 1 1010 ? -11.184 26.000 28.571 1.00 59.88 1010 GLY A C 1
ATOM 7387 O O . GLY A 1 1010 ? -12.212 26.552 28.189 1.00 59.88 1010 GLY A O 1
ATOM 7388 N N . GLY A 1 1011 ? -11.218 24.889 29.320 1.00 56.50 1011 GLY A N 1
ATOM 7389 C CA . GLY A 1 1011 ? -12.416 24.420 30.039 1.00 56.50 1011 GLY A CA 1
ATOM 7390 C C . GLY A 1 1011 ? -13.591 23.947 29.174 1.00 56.50 1011 GLY A C 1
ATOM 7391 O O . GLY A 1 1011 ? -14.735 23.989 29.615 1.00 56.50 1011 GLY A O 1
ATOM 7392 N N . SER A 1 1012 ? -13.328 23.534 27.932 1.00 60.25 1012 SER A N 1
ATOM 7393 C CA . SER A 1 1012 ? -14.345 23.078 26.963 1.00 60.25 1012 SER A CA 1
ATOM 7394 C C . SER A 1 1012 ? -14.024 21.725 26.308 1.00 60.25 1012 SER A C 1
ATOM 7396 O O . SER A 1 1012 ? -14.758 21.274 25.430 1.00 60.25 1012 SER A O 1
ATOM 7398 N N . GLY A 1 1013 ? -12.943 21.071 26.742 1.00 69.19 1013 GLY A N 1
ATOM 7399 C CA . GLY A 1 1013 ? -12.516 19.757 26.262 1.00 69.19 1013 GLY A CA 1
ATOM 7400 C C . GLY A 1 1013 ? -12.959 18.600 27.161 1.00 69.19 1013 GLY A C 1
ATOM 7401 O O . GLY A 1 1013 ? -13.308 18.789 28.328 1.00 69.19 1013 GLY A O 1
ATOM 7402 N N . GLY A 1 1014 ? -12.938 17.381 26.626 1.00 85.31 1014 GLY A N 1
ATOM 7403 C CA . GLY A 1 1014 ? -13.353 16.193 27.371 1.00 85.31 1014 GLY A CA 1
ATOM 7404 C C . GLY A 1 1014 ? -13.110 14.875 26.646 1.00 85.31 1014 GLY A C 1
ATOM 7405 O O . GLY A 1 1014 ? -12.554 14.852 25.549 1.00 85.31 1014 GLY A O 1
ATOM 7406 N N . GLY A 1 1015 ? -13.545 13.770 27.250 1.00 91.94 1015 GLY A N 1
ATOM 7407 C CA . GLY A 1 1015 ? -13.342 12.427 26.712 1.00 91.94 1015 GLY A CA 1
ATOM 7408 C C . GLY A 1 1015 ? -11.908 11.952 26.924 1.00 91.94 1015 GLY A C 1
ATOM 7409 O O . GLY A 1 1015 ? -11.108 11.985 25.990 1.00 91.94 1015 GLY A O 1
ATOM 7410 N N . GLY A 1 1016 ? -11.566 11.513 28.137 1.00 94.56 1016 GLY A N 1
ATOM 7411 C CA . GLY A 1 1016 ? -10.224 10.991 28.429 1.00 94.56 1016 GLY A CA 1
ATOM 7412 C C . GLY A 1 1016 ? -9.878 9.791 27.543 1.00 94.56 1016 GLY A C 1
ATOM 7413 O O . GLY A 1 1016 ? -8.836 9.782 26.891 1.00 94.56 1016 GLY A O 1
ATOM 7414 N N . ALA A 1 1017 ? -10.801 8.831 27.408 1.00 98.06 1017 ALA A N 1
ATOM 7415 C CA . ALA A 1 1017 ? -10.710 7.786 26.388 1.00 98.06 1017 ALA A CA 1
ATOM 7416 C C . ALA A 1 1017 ? -11.303 8.228 25.041 1.00 98.06 1017 ALA A C 1
ATOM 7418 O O . ALA A 1 1017 ? -10.623 8.111 24.023 1.00 98.06 1017 ALA A O 1
ATOM 7419 N N . ILE A 1 1018 ? -12.554 8.704 25.008 1.00 98.56 1018 ILE A N 1
ATOM 7420 C CA . ILE A 1 1018 ? -13.289 8.994 23.764 1.00 98.56 1018 ILE A CA 1
ATOM 7421 C C . ILE A 1 1018 ? -14.060 10.315 23.864 1.00 98.56 1018 ILE A C 1
ATOM 7423 O O . ILE A 1 1018 ? -14.886 10.494 24.757 1.00 98.56 1018 ILE A O 1
ATOM 7427 N N . TYR A 1 1019 ? -13.867 11.205 22.893 1.00 96.94 1019 TYR A N 1
ATOM 7428 C CA . TYR A 1 1019 ? -14.752 12.337 22.614 1.00 96.94 1019 TYR A CA 1
ATOM 7429 C C . TYR A 1 1019 ? -15.545 12.085 21.329 1.00 96.94 1019 TYR A C 1
ATOM 7431 O O . TYR A 1 1019 ? -14.973 11.630 20.339 1.00 96.94 1019 TYR A O 1
ATOM 7439 N N . ALA A 1 1020 ? -16.836 12.420 21.316 1.00 96.94 1020 ALA A N 1
ATOM 7440 C CA . ALA A 1 1020 ? -17.682 12.326 20.131 1.00 96.94 1020 ALA A CA 1
ATOM 7441 C C . ALA A 1 1020 ? -18.644 13.521 20.016 1.00 96.94 1020 ALA A C 1
ATOM 7443 O O . ALA A 1 1020 ? -19.574 13.669 20.812 1.00 96.94 1020 ALA A O 1
ATOM 7444 N N . GLY A 1 1021 ? -18.430 14.354 18.995 1.00 93.62 1021 GLY A N 1
ATOM 7445 C CA . GLY A 1 1021 ? -19.233 15.542 18.686 1.00 93.62 1021 GLY A CA 1
ATOM 7446 C C . GLY A 1 1021 ? -19.690 15.590 17.224 1.00 93.62 1021 GLY A C 1
ATOM 7447 O O . GLY A 1 1021 ? -19.263 14.780 16.397 1.00 93.62 1021 GLY A O 1
ATOM 7448 N N . LYS A 1 1022 ? -20.577 16.535 16.896 1.00 91.06 1022 LYS A N 1
ATOM 7449 C CA . LYS A 1 1022 ? -21.050 16.784 15.524 1.00 91.06 1022 LYS A CA 1
ATOM 7450 C C . LYS A 1 1022 ? -20.137 17.754 14.766 1.00 91.06 1022 LYS A C 1
ATOM 7452 O O . LYS A 1 1022 ? -19.523 18.629 15.372 1.00 91.06 1022 LYS A O 1
ATOM 7457 N N . THR A 1 1023 ? -20.120 17.646 13.441 1.00 90.56 1023 THR A N 1
ATOM 7458 C CA . THR A 1 1023 ? -19.460 18.588 12.526 1.00 90.56 1023 THR A CA 1
ATOM 7459 C C . THR A 1 1023 ? -20.504 19.094 11.531 1.00 90.56 1023 THR A C 1
ATOM 7461 O O . THR A 1 1023 ? -21.058 18.318 10.756 1.00 90.56 1023 THR A O 1
ATOM 7464 N N . GLY A 1 1024 ? -20.830 20.389 11.587 1.00 88.25 1024 GLY A N 1
ATOM 7465 C CA . GLY A 1 1024 ? -21.999 20.931 10.886 1.00 88.25 1024 GLY A CA 1
ATOM 7466 C C . GLY A 1 1024 ? -23.295 20.278 11.385 1.00 88.25 1024 GLY A C 1
ATOM 7467 O O . GLY A 1 1024 ? -23.580 20.293 12.583 1.00 88.25 1024 GLY A O 1
ATOM 7468 N N . SER A 1 1025 ? -24.065 19.691 10.468 1.00 90.44 1025 SER A N 1
ATOM 7469 C CA . SER A 1 1025 ? -25.234 18.849 10.764 1.00 90.44 1025 SER A CA 1
ATOM 7470 C C . SER A 1 1025 ? -24.892 17.370 10.993 1.00 90.44 1025 SER A C 1
ATOM 7472 O O . SER A 1 1025 ? -25.726 16.634 11.517 1.00 90.44 1025 SER A O 1
ATOM 7474 N N . THR A 1 1026 ? -23.691 16.918 10.622 1.00 94.81 1026 THR A N 1
ATOM 7475 C CA . THR A 1 1026 ? -23.287 15.508 10.689 1.00 94.81 1026 THR A CA 1
ATOM 7476 C C . THR A 1 1026 ? -22.911 15.139 12.126 1.00 94.81 1026 THR A C 1
ATOM 7478 O O . THR A 1 1026 ? -21.866 15.553 12.629 1.00 94.81 1026 THR A O 1
ATOM 7481 N N . ALA A 1 1027 ? -23.765 14.377 12.811 1.00 95.94 1027 ALA A N 1
ATOM 7482 C CA . ALA A 1 1027 ? -23.512 13.879 14.165 1.00 95.94 1027 ALA A CA 1
ATOM 7483 C C . ALA A 1 1027 ? -22.587 12.648 14.175 1.00 95.94 1027 ALA A C 1
ATOM 7485 O O . ALA A 1 1027 ? -22.517 11.912 13.192 1.00 95.94 1027 ALA A O 1
ATOM 7486 N N . SER A 1 1028 ? -21.888 12.409 15.290 1.00 98.19 1028 SER A N 1
ATOM 7487 C CA . SER A 1 1028 ? -21.096 11.183 15.473 1.00 98.19 1028 SER A CA 1
ATOM 7488 C C . SER A 1 1028 ? -21.938 10.023 16.008 1.00 98.19 1028 SER A C 1
ATOM 7490 O O . SER A 1 1028 ? -22.829 10.212 16.841 1.00 98.19 1028 SER A O 1
ATOM 7492 N N . ALA A 1 1029 ? -21.597 8.807 15.586 1.00 98.50 1029 ALA A N 1
ATOM 7493 C CA . ALA A 1 1029 ? -22.160 7.561 16.094 1.00 98.50 1029 ALA A CA 1
ATOM 7494 C C . ALA A 1 1029 ? -21.036 6.662 16.626 1.00 98.50 1029 ALA A C 1
ATOM 7496 O O . ALA A 1 1029 ? -20.119 6.304 15.888 1.00 98.50 1029 ALA A O 1
ATOM 7497 N N . VAL A 1 1030 ? -21.108 6.292 17.905 1.00 98.81 1030 VAL A N 1
ATOM 7498 C CA . VAL A 1 1030 ? -20.120 5.441 18.582 1.00 98.81 1030 VAL A CA 1
ATOM 7499 C C . VAL A 1 1030 ? -20.806 4.167 19.065 1.00 98.81 1030 VAL A C 1
ATOM 7501 O O . VAL A 1 1030 ? -21.760 4.235 19.836 1.00 98.81 1030 VAL A O 1
ATOM 7504 N N . THR A 1 1031 ? -20.313 3.005 18.642 1.00 98.69 1031 THR A N 1
ATOM 7505 C CA . THR A 1 1031 ? -20.796 1.690 19.086 1.00 98.69 1031 THR A CA 1
ATOM 7506 C C . THR A 1 1031 ? -19.632 0.873 19.636 1.00 98.69 1031 THR A C 1
ATOM 7508 O O . THR A 1 1031 ? -18.640 0.659 18.942 1.00 98.69 1031 THR A O 1
ATOM 7511 N N . ILE A 1 1032 ? -19.750 0.413 20.883 1.00 98.50 1032 ILE A N 1
ATOM 7512 C CA . ILE A 1 1032 ? -18.717 -0.353 21.595 1.00 98.50 1032 ILE A CA 1
ATOM 7513 C C . ILE A 1 1032 ? -19.336 -1.647 22.120 1.00 98.50 1032 ILE A C 1
ATOM 7515 O O . ILE A 1 1032 ? -20.380 -1.608 22.768 1.00 98.50 1032 ILE A O 1
ATOM 7519 N N . LYS A 1 1033 ? -18.700 -2.787 21.848 1.00 92.56 1033 LYS A N 1
ATOM 7520 C CA . LYS A 1 1033 ? -19.166 -4.132 22.211 1.00 92.56 1033 LYS A CA 1
ATOM 7521 C C . LYS A 1 1033 ? -18.046 -4.907 22.900 1.00 92.56 1033 LYS A C 1
ATOM 7523 O O . LYS A 1 1033 ? -17.016 -5.164 22.287 1.00 92.56 1033 LYS A O 1
ATOM 7528 N N . GLY A 1 1034 ? -18.247 -5.271 24.162 1.00 84.12 1034 GLY A N 1
ATOM 7529 C CA . GLY A 1 1034 ? -17.227 -5.879 25.017 1.00 84.12 1034 GLY A CA 1
ATOM 7530 C C . GLY A 1 1034 ? -15.990 -4.994 25.220 1.00 84.12 1034 GLY A C 1
ATOM 7531 O O . GLY A 1 1034 ? -15.963 -3.822 24.838 1.00 84.12 1034 GLY A O 1
ATOM 7532 N N . GLY A 1 1035 ? -14.951 -5.568 25.826 1.00 87.75 1035 GLY A N 1
ATOM 7533 C CA . GLY A 1 1035 ? -13.709 -4.857 26.141 1.00 87.75 1035 GLY A CA 1
ATOM 7534 C C . GLY A 1 1035 ? -13.815 -3.884 27.323 1.00 87.75 1035 GLY A C 1
ATOM 7535 O O . GLY A 1 1035 ? -14.844 -3.798 28.004 1.00 87.75 1035 GLY A O 1
ATOM 7536 N N . THR A 1 1036 ? -12.723 -3.156 27.565 1.00 91.88 1036 THR A N 1
ATOM 7537 C CA . THR A 1 1036 ? -12.525 -2.363 28.787 1.00 91.88 1036 THR A CA 1
ATOM 7538 C C . THR A 1 1036 ? -12.005 -0.962 28.483 1.00 91.88 1036 THR A C 1
ATOM 7540 O O . THR A 1 1036 ? -11.011 -0.776 27.780 1.00 91.88 1036 THR A O 1
ATOM 7543 N N . ILE A 1 1037 ? -12.659 0.036 29.071 1.00 98.06 1037 ILE A N 1
ATOM 7544 C CA . ILE A 1 1037 ? -12.269 1.440 29.032 1.00 98.06 1037 ILE A CA 1
ATOM 7545 C C . ILE A 1 1037 ? -11.832 1.845 30.444 1.00 98.06 1037 ILE A C 1
ATOM 7547 O O . ILE A 1 1037 ? -12.649 1.945 31.362 1.00 98.06 1037 ILE A O 1
ATOM 7551 N N . GLY A 1 1038 ? -10.529 2.049 30.606 1.00 95.00 1038 GLY A N 1
ATOM 7552 C CA . GLY A 1 1038 ? -9.853 2.318 31.871 1.00 95.00 1038 GLY A CA 1
ATOM 7553 C C . GLY A 1 1038 ? -9.296 1.050 32.525 1.00 95.00 1038 GLY A C 1
ATOM 7554 O O . GLY A 1 1038 ? -8.903 0.104 31.842 1.00 95.00 1038 GLY A O 1
ATOM 7555 N N . GLY A 1 1039 ? -9.252 1.036 33.854 1.00 90.38 1039 GLY A N 1
ATOM 7556 C CA . GLY A 1 1039 ? -8.764 -0.067 34.683 1.00 90.38 1039 GLY A CA 1
ATOM 7557 C C . GLY A 1 1039 ? -8.474 0.395 36.114 1.00 90.38 1039 GLY A C 1
ATOM 7558 O O . GLY A 1 1039 ? -8.761 1.534 36.473 1.00 90.38 1039 GLY A O 1
ATOM 7559 N N . THR A 1 1040 ? -7.922 -0.494 36.943 1.00 80.44 1040 THR A N 1
ATOM 7560 C CA . THR A 1 1040 ? -7.622 -0.212 38.363 1.00 80.44 1040 THR A CA 1
ATOM 7561 C C . THR A 1 1040 ? -6.129 -0.103 38.679 1.00 80.44 1040 THR A C 1
ATOM 7563 O O . THR A 1 1040 ? -5.779 0.166 39.826 1.00 80.44 1040 THR A O 1
ATOM 7566 N N . GLY A 1 1041 ? -5.233 -0.325 37.711 1.00 78.00 1041 GLY A N 1
ATOM 7567 C CA . GLY A 1 1041 ? -3.811 -0.031 37.873 1.00 78.00 1041 GLY A CA 1
ATOM 7568 C C . GLY A 1 1041 ? -3.553 1.478 37.928 1.00 78.00 1041 GLY A C 1
ATOM 7569 O O . GLY A 1 1041 ? -4.300 2.267 37.352 1.00 78.00 1041 GLY A O 1
ATOM 7570 N N . THR A 1 1042 ? -2.464 1.888 38.584 1.00 78.81 1042 THR A N 1
ATOM 7571 C CA . THR A 1 1042 ? -2.120 3.298 38.872 1.00 78.81 1042 THR A CA 1
ATOM 7572 C C . THR A 1 1042 ? -2.166 4.224 37.648 1.00 78.81 1042 THR A C 1
ATOM 7574 O O . THR A 1 1042 ? -2.521 5.394 37.773 1.00 78.81 1042 THR A O 1
ATOM 7577 N N . ASN A 1 1043 ? -1.851 3.685 36.466 1.00 84.06 1043 ASN A N 1
ATOM 7578 C CA . ASN A 1 1043 ? -1.818 4.406 35.191 1.00 84.06 1043 ASN A CA 1
ATOM 7579 C C . ASN A 1 1043 ? -2.895 3.929 34.191 1.00 84.06 1043 ASN A C 1
ATOM 7581 O O . ASN A 1 1043 ? -2.846 4.315 33.029 1.00 84.06 1043 ASN A O 1
ATOM 7585 N N . ASP A 1 1044 ? -3.860 3.097 34.606 1.00 89.50 1044 ASP A N 1
ATOM 7586 C CA . ASP A 1 1044 ? -4.931 2.604 33.721 1.00 89.50 1044 ASP A CA 1
ATOM 7587 C C . ASP A 1 1044 ? -6.101 3.595 33.585 1.00 89.50 1044 ASP A C 1
ATOM 7589 O O . ASP A 1 1044 ? -6.846 3.545 32.606 1.00 89.50 1044 ASP A O 1
ATOM 7593 N N . ALA A 1 1045 ? -6.279 4.505 34.544 1.00 94.06 1045 ALA A N 1
ATOM 7594 C CA . ALA A 1 1045 ? -7.340 5.508 34.513 1.00 94.06 1045 ALA A CA 1
ATOM 7595 C C . ALA A 1 1045 ? -7.218 6.409 33.272 1.00 94.06 1045 ALA A C 1
ATOM 7597 O O . ALA A 1 1045 ? -6.209 7.099 33.116 1.00 94.06 1045 ALA A O 1
ATOM 7598 N N . ASN A 1 1046 ? -8.247 6.455 32.414 1.00 98.06 1046 ASN A N 1
ATOM 7599 C CA . ASN A 1 1046 ? -8.358 7.552 31.450 1.00 98.06 1046 ASN A CA 1
ATOM 7600 C C . ASN A 1 1046 ? -8.813 8.823 32.178 1.00 98.06 1046 ASN A C 1
ATOM 7602 O O . ASN A 1 1046 ? -9.589 8.745 33.137 1.00 98.06 1046 ASN A O 1
ATOM 7606 N N . LYS A 1 1047 ? -8.314 9.983 31.743 1.00 96.75 1047 LYS A N 1
ATOM 7607 C CA . LYS A 1 1047 ? -8.417 11.246 32.484 1.00 96.75 1047 LYS A CA 1
ATOM 7608 C C . LYS A 1 1047 ? -8.921 12.385 31.607 1.00 96.75 1047 LYS A C 1
ATOM 7610 O O . LYS A 1 1047 ? -8.394 12.607 30.519 1.00 96.75 1047 LYS A O 1
ATOM 7615 N N . ALA A 1 1048 ? -9.899 13.136 32.101 1.00 95.50 1048 ALA A N 1
ATOM 7616 C CA . ALA A 1 1048 ? -10.309 14.425 31.550 1.00 95.50 1048 ALA A CA 1
ATOM 7617 C C . ALA A 1 1048 ? -9.941 15.535 32.553 1.00 95.50 1048 ALA A C 1
ATOM 7619 O O . ALA A 1 1048 ? -10.634 15.735 33.548 1.00 95.50 1048 ALA A O 1
ATOM 7620 N N . GLU A 1 1049 ? -8.833 16.226 32.290 1.00 93.69 1049 GLU A N 1
ATOM 7621 C CA . GLU A 1 1049 ? -8.177 17.189 33.188 1.00 93.69 1049 GLU A CA 1
ATOM 7622 C C . GLU A 1 1049 ? -8.368 18.647 32.723 1.00 93.69 1049 GLU A C 1
ATOM 7624 O O . GLU A 1 1049 ? -8.708 18.900 31.566 1.00 93.69 1049 GLU A O 1
ATOM 7629 N N . ASN A 1 1050 ? -8.083 19.613 33.603 1.00 89.44 1050 ASN A N 1
ATOM 7630 C CA . ASN A 1 1050 ? -8.259 21.063 33.421 1.00 89.44 1050 ASN A CA 1
ATOM 7631 C C . ASN A 1 1050 ? -9.728 21.468 33.215 1.00 89.44 1050 ASN A C 1
ATOM 7633 O O . ASN A 1 1050 ? -10.086 22.081 32.211 1.00 89.44 1050 ASN A O 1
ATOM 7637 N N . LEU A 1 1051 ? -10.576 21.136 34.196 1.00 86.88 1051 LEU A N 1
ATOM 7638 C CA . LEU A 1 1051 ? -12.046 21.233 34.116 1.00 86.88 1051 LEU A CA 1
ATOM 7639 C C . LEU A 1 1051 ? -12.671 20.251 33.102 1.00 86.88 1051 LEU A C 1
ATOM 7641 O O . LEU A 1 1051 ? -13.756 20.488 32.571 1.00 86.88 1051 LEU A O 1
ATOM 7645 N N . GLY A 1 1052 ? -11.973 19.149 32.818 1.00 88.06 1052 GLY A N 1
ATOM 7646 C CA . GLY A 1 1052 ? -12.400 18.149 31.848 1.00 88.06 1052 GLY A CA 1
ATOM 7647 C C . GLY A 1 1052 ? -13.659 17.374 32.257 1.00 88.06 1052 GLY A C 1
ATOM 7648 O O . GLY A 1 1052 ? -13.947 17.142 33.435 1.00 88.06 1052 GLY A O 1
ATOM 7649 N N . ILE A 1 1053 ? -14.401 16.947 31.234 1.00 93.25 1053 ILE A N 1
ATOM 7650 C CA . ILE A 1 1053 ? -15.671 16.211 31.326 1.00 93.25 1053 ILE A CA 1
ATOM 7651 C C . ILE A 1 1053 ? -15.594 14.872 30.580 1.00 93.25 1053 ILE A C 1
ATOM 7653 O O . ILE A 1 1053 ? -14.950 14.778 29.536 1.00 93.25 1053 ILE A O 1
ATOM 7657 N N . GLY A 1 1054 ? -16.266 13.833 31.081 1.00 94.19 1054 GLY A N 1
ATOM 7658 C CA . GLY A 1 1054 ? -16.266 12.503 30.459 1.00 94.19 1054 GLY A CA 1
ATOM 7659 C C . GLY A 1 1054 ? -14.910 11.807 30.584 1.00 94.19 1054 GLY A C 1
ATOM 7660 O O . GLY A 1 1054 ? -14.133 11.789 29.629 1.00 94.19 1054 GLY A O 1
ATOM 7661 N N . GLY A 1 1055 ? -14.603 11.246 31.755 1.00 94.62 1055 GLY A N 1
ATOM 7662 C CA . GLY A 1 1055 ? -13.296 10.634 32.031 1.00 94.62 1055 GLY A CA 1
ATOM 7663 C C . GLY A 1 1055 ? -13.024 9.430 31.130 1.00 94.62 1055 GLY A C 1
ATOM 7664 O O . GLY A 1 1055 ? -11.954 9.331 30.531 1.00 94.62 1055 GLY A O 1
ATOM 7665 N N . ALA A 1 1056 ? -14.030 8.572 30.933 1.00 97.88 1056 ALA A N 1
ATOM 7666 C CA . ALA A 1 1056 ? -14.037 7.621 29.828 1.00 97.88 1056 ALA A CA 1
ATOM 7667 C C . ALA A 1 1056 ? -14.548 8.305 28.549 1.00 97.88 1056 ALA A C 1
ATOM 7669 O O . ALA A 1 1056 ? -13.780 8.533 27.616 1.00 97.88 1056 ALA A O 1
ATOM 7670 N N . ILE A 1 1057 ? -15.840 8.645 28.495 1.00 98.62 1057 ILE A N 1
ATOM 7671 C CA . ILE A 1 1057 ? -16.521 9.058 27.260 1.00 98.62 1057 ILE A CA 1
ATOM 7672 C C . ILE A 1 1057 ? -17.232 10.401 27.442 1.00 98.62 1057 ILE A C 1
ATOM 7674 O O . ILE A 1 1057 ? -18.018 10.573 28.372 1.00 98.62 1057 ILE A O 1
ATOM 7678 N N . CYS A 1 1058 ? -17.025 11.326 26.508 1.00 97.06 1058 CYS A N 1
ATOM 7679 C CA . CYS A 1 1058 ? -17.812 12.549 26.364 1.00 97.06 1058 CYS A CA 1
ATOM 7680 C C . CYS A 1 1058 ? -18.590 12.503 25.036 1.00 97.06 1058 CYS A C 1
ATOM 7682 O O . CYS A 1 1058 ? -17.980 12.389 23.971 1.00 97.06 1058 CYS A O 1
ATOM 7684 N N . ILE A 1 1059 ? -19.926 12.550 25.097 1.00 96.88 1059 ILE A N 1
ATOM 7685 C CA . ILE A 1 1059 ? -20.837 12.418 23.947 1.00 96.88 1059 ILE A CA 1
ATOM 7686 C C . ILE A 1 1059 ? -21.747 13.653 23.837 1.00 96.88 1059 ILE A C 1
ATOM 7688 O O . ILE A 1 1059 ? -22.449 14.016 24.785 1.00 96.88 1059 ILE A O 1
ATOM 7692 N N . GLY A 1 1060 ? -21.693 14.317 22.681 1.00 93.44 1060 GLY A N 1
ATOM 7693 C CA . GLY A 1 1060 ? -22.286 15.636 22.462 1.00 93.44 1060 GLY A CA 1
ATOM 7694 C C . GLY A 1 1060 ? -23.567 15.684 21.632 1.00 93.44 1060 GLY A C 1
ATOM 7695 O O . GLY A 1 1060 ? -24.156 14.670 21.263 1.00 93.44 1060 GLY A O 1
ATOM 7696 N N . GLU A 1 1061 ? -23.986 16.914 21.332 1.00 92.75 1061 GLU A N 1
ATOM 7697 C CA . GLU A 1 1061 ? -25.302 17.231 20.774 1.00 92.75 1061 GLU A CA 1
ATOM 7698 C C . GLU A 1 1061 ? -25.630 16.439 19.495 1.00 92.75 1061 GLU A C 1
ATOM 7700 O O . GLU A 1 1061 ? -24.868 16.446 18.526 1.00 92.75 1061 GLU A O 1
ATOM 7705 N N . GLY A 1 1062 ? -26.775 15.748 19.504 1.00 93.75 1062 GLY A N 1
ATOM 7706 C CA . GLY A 1 1062 ? -27.263 14.915 18.400 1.00 93.75 1062 GLY A CA 1
ATOM 7707 C C . GLY A 1 1062 ? -26.497 13.604 18.184 1.00 93.75 1062 GLY A C 1
ATOM 7708 O O . GLY A 1 1062 ? -26.919 12.782 17.374 1.00 93.75 1062 GLY A O 1
ATOM 7709 N N . CYS A 1 1063 ? -25.390 13.380 18.895 1.00 97.06 1063 CYS A N 1
ATOM 7710 C CA . CYS A 1 1063 ? -24.569 12.185 18.745 1.00 97.06 1063 CYS A CA 1
ATOM 7711 C C . CYS A 1 1063 ? -25.178 10.994 19.502 1.00 97.06 1063 CYS A C 1
ATOM 7713 O O . CYS A 1 1063 ? -25.913 11.158 20.481 1.00 97.06 1063 CYS A O 1
ATOM 7715 N N . THR A 1 1064 ? -24.866 9.781 19.039 1.00 98.62 1064 THR A N 1
ATOM 7716 C CA . THR A 1 1064 ? -25.364 8.530 19.632 1.00 98.62 1064 THR A CA 1
ATOM 7717 C C . THR A 1 1064 ? -24.216 7.675 20.157 1.00 98.62 1064 THR A C 1
ATOM 7719 O O . THR A 1 1064 ? -23.241 7.442 19.444 1.00 98.62 1064 THR A O 1
ATOM 7722 N N . LEU A 1 1065 ? -24.358 7.175 21.385 1.00 98.81 1065 LEU A N 1
ATOM 7723 C CA . LEU A 1 1065 ? -23.457 6.214 22.017 1.00 98.81 1065 LEU A CA 1
ATOM 7724 C C . LEU A 1 1065 ? -24.213 4.916 22.333 1.00 98.81 1065 LEU A C 1
ATOM 7726 O O . LEU A 1 1065 ? -25.169 4.928 23.105 1.00 98.81 1065 LEU A O 1
ATOM 7730 N N . ASN A 1 1066 ? -23.755 3.796 21.781 1.00 98.69 1066 ASN A N 1
ATOM 7731 C CA . ASN A 1 1066 ? -24.262 2.458 22.073 1.00 98.69 1066 ASN A CA 1
ATOM 7732 C C . ASN A 1 1066 ? -23.172 1.644 22.780 1.00 98.69 1066 ASN A C 1
ATOM 7734 O O . ASN A 1 1066 ? -22.108 1.406 22.208 1.00 98.69 1066 ASN A O 1
ATOM 7738 N N . LEU A 1 1067 ? -23.438 1.208 24.010 1.00 98.56 1067 LEU A N 1
ATOM 7739 C CA . LEU A 1 1067 ? -22.572 0.328 24.788 1.00 98.56 1067 LEU A CA 1
ATOM 7740 C C . LEU A 1 1067 ? -23.239 -1.041 24.966 1.00 98.56 1067 LEU A C 1
ATOM 7742 O O . LEU A 1 1067 ? -24.331 -1.154 25.528 1.00 98.56 1067 LEU A O 1
ATOM 7746 N N . GLY A 1 1068 ? -22.542 -2.071 24.505 1.00 92.00 1068 GLY A N 1
ATOM 7747 C CA . GLY A 1 1068 ? -22.888 -3.476 24.649 1.00 92.00 1068 GLY A CA 1
ATOM 7748 C C . GLY A 1 1068 ? -23.985 -3.983 23.717 1.00 92.00 1068 GLY A C 1
ATOM 7749 O O . GLY A 1 1068 ? -24.183 -3.480 22.610 1.00 92.00 1068 GLY A O 1
ATOM 7750 N N . GLY A 1 1069 ? -24.656 -5.051 24.147 1.00 88.25 1069 GLY A N 1
ATOM 7751 C CA . GLY A 1 1069 ? -25.579 -5.821 23.315 1.00 88.25 1069 GLY A CA 1
ATOM 7752 C C . GLY A 1 1069 ? -26.057 -7.075 24.039 1.00 88.25 1069 GLY A C 1
ATOM 7753 O O . GLY A 1 1069 ? -26.702 -6.988 25.081 1.00 88.25 1069 GLY A O 1
ATOM 7754 N N . SER A 1 1070 ? -25.724 -8.250 23.516 1.00 83.31 1070 SER A N 1
ATOM 7755 C CA . SER A 1 1070 ? -25.839 -9.520 24.242 1.00 83.31 1070 SER A CA 1
ATOM 7756 C C . SER A 1 1070 ? -24.994 -9.522 25.537 1.00 83.31 1070 SER A C 1
ATOM 7758 O O . SER A 1 1070 ? -24.116 -8.671 25.697 1.00 83.31 1070 SER A O 1
ATOM 7760 N N . PRO A 1 1071 ? -25.211 -10.464 26.477 1.00 77.81 1071 PRO A N 1
ATOM 7761 C CA . PRO A 1 1071 ? -24.436 -10.518 27.722 1.00 77.81 1071 PRO A CA 1
ATOM 7762 C C . PRO A 1 1071 ? -22.920 -10.676 27.525 1.00 77.81 1071 PRO A C 1
ATOM 7764 O O . PRO A 1 1071 ? -22.149 -10.170 28.334 1.00 77.81 1071 PRO A O 1
ATOM 7767 N N . ALA A 1 1072 ? -22.486 -11.325 26.438 1.00 71.56 1072 ALA A N 1
ATOM 7768 C CA . ALA A 1 1072 ? -21.069 -11.471 26.091 1.00 71.56 1072 ALA A CA 1
ATOM 7769 C C . ALA A 1 1072 ? -20.441 -10.178 25.528 1.00 71.56 1072 ALA A C 1
ATOM 7771 O O . ALA A 1 1072 ? -19.225 -10.030 25.532 1.00 71.56 1072 ALA A O 1
ATOM 7772 N N . GLU A 1 1073 ? -21.258 -9.223 25.074 1.00 81.81 1073 GLU A N 1
ATOM 7773 C CA . GLU A 1 1073 ? -20.817 -7.918 24.565 1.00 81.81 1073 GLU A CA 1
ATOM 7774 C C . GLU A 1 1073 ? -20.780 -6.845 25.673 1.00 81.81 1073 GLU A C 1
ATOM 7776 O O . GLU A 1 1073 ? -20.712 -5.653 25.379 1.00 81.81 1073 GLU A O 1
ATOM 7781 N N . GLY A 1 1074 ? -20.832 -7.229 26.952 1.00 84.00 1074 GLY A N 1
ATOM 7782 C CA . GLY A 1 1074 ? -20.825 -6.298 28.082 1.00 84.00 1074 GLY A CA 1
ATOM 7783 C C . GLY A 1 1074 ? -19.543 -5.462 28.181 1.00 84.00 1074 GLY A C 1
ATOM 7784 O O . GLY A 1 1074 ? -18.476 -5.979 28.505 1.00 84.00 1074 GLY A O 1
ATOM 7785 N N . VAL A 1 1075 ? -19.645 -4.154 27.924 1.00 94.31 1075 VAL A N 1
ATOM 7786 C CA . VAL A 1 1075 ? -18.510 -3.210 28.018 1.00 94.31 1075 VAL A CA 1
ATOM 7787 C C . VAL A 1 1075 ? -18.222 -2.848 29.479 1.00 94.31 1075 VAL A C 1
ATOM 7789 O O . VAL A 1 1075 ? -19.148 -2.576 30.249 1.00 94.31 1075 VAL A O 1
ATOM 7792 N N . GLN A 1 1076 ? -16.943 -2.784 29.852 1.00 96.69 1076 GLN A N 1
ATOM 7793 C CA . GLN A 1 1076 ? -16.492 -2.370 31.183 1.00 96.69 1076 GLN A CA 1
ATOM 7794 C C . GLN A 1 1076 ? -15.928 -0.939 31.158 1.00 96.69 1076 GLN A C 1
ATOM 7796 O O . GLN A 1 1076 ? -14.957 -0.681 30.455 1.00 96.69 1076 GLN A O 1
ATOM 7801 N N . LEU A 1 1077 ? -16.485 -0.005 31.934 1.00 98.19 1077 LEU A N 1
ATOM 7802 C CA . LEU A 1 1077 ? -15.896 1.321 32.185 1.00 98.19 1077 LEU A CA 1
ATOM 7803 C C . LEU A 1 1077 ? -15.408 1.352 33.636 1.00 98.19 1077 LEU A C 1
ATOM 7805 O O . LEU A 1 1077 ? -16.221 1.417 34.565 1.00 98.19 1077 LEU A O 1
ATOM 7809 N N . ILE A 1 1078 ? -14.093 1.273 33.832 1.00 95.75 1078 ILE A N 1
ATOM 7810 C CA . ILE A 1 1078 ? -13.481 1.070 35.149 1.00 95.75 1078 ILE A CA 1
ATOM 7811 C C . ILE A 1 1078 ? -12.471 2.174 35.463 1.00 95.75 1078 ILE A C 1
ATOM 7813 O O . ILE A 1 1078 ? -11.566 2.423 34.676 1.00 95.75 1078 ILE A O 1
ATOM 7817 N N . GLY A 1 1079 ? -12.591 2.805 36.633 1.00 95.88 1079 GLY A N 1
ATOM 7818 C CA . GLY A 1 1079 ? -11.524 3.642 37.205 1.00 95.88 1079 GLY A CA 1
ATOM 7819 C C . GLY A 1 1079 ? -11.192 4.930 36.440 1.00 95.88 1079 GLY A C 1
ATOM 7820 O O . GLY A 1 1079 ? -10.116 5.488 36.628 1.00 95.88 1079 GLY A O 1
ATOM 7821 N N . ASN A 1 1080 ? -12.078 5.410 35.566 1.00 98.31 1080 ASN A N 1
ATOM 7822 C CA . ASN A 1 1080 ? -11.853 6.629 34.786 1.00 98.31 1080 ASN A CA 1
ATOM 7823 C C . ASN A 1 1080 ? -12.132 7.891 35.622 1.00 98.31 1080 ASN A C 1
ATOM 7825 O O . ASN A 1 1080 ? -12.970 7.868 36.527 1.00 98.31 1080 ASN A O 1
ATOM 7829 N N . ASN A 1 1081 ? -11.445 8.996 35.319 1.00 96.56 1081 ASN A N 1
ATOM 7830 C CA . ASN A 1 1081 ? -11.475 10.229 36.111 1.00 96.56 1081 ASN A CA 1
ATOM 7831 C C . ASN A 1 1081 ? -11.807 11.470 35.266 1.00 96.56 1081 ASN A C 1
ATOM 7833 O O . ASN A 1 1081 ? -11.212 11.677 34.210 1.00 96.56 1081 ASN A O 1
ATOM 7837 N N . ALA A 1 1082 ? -12.686 12.342 35.762 1.00 95.62 1082 ALA A N 1
ATOM 7838 C CA . ALA A 1 1082 ? -12.930 13.671 35.198 1.00 95.62 1082 ALA A CA 1
ATOM 7839 C C . ALA A 1 1082 ? -12.873 14.747 36.289 1.00 95.62 1082 ALA A C 1
ATOM 7841 O O . ALA A 1 1082 ? -13.463 14.572 37.353 1.00 95.62 1082 ALA A O 1
ATOM 7842 N N . ASP A 1 1083 ? -12.222 15.878 36.019 1.00 93.62 1083 ASP A N 1
ATOM 7843 C CA . ASP A 1 1083 ? -12.102 16.976 36.991 1.00 93.62 1083 ASP A CA 1
ATOM 7844 C C . ASP A 1 1083 ? -13.455 17.600 37.367 1.00 93.62 1083 ASP A C 1
ATOM 7846 O O . ASP A 1 1083 ? -13.607 18.093 38.484 1.00 93.62 1083 ASP A O 1
ATOM 7850 N N . GLU A 1 1084 ? -14.441 17.591 36.462 1.00 92.19 1084 GLU A N 1
ATOM 7851 C CA . GLU A 1 1084 ? -15.759 18.195 36.698 1.00 92.19 1084 GLU A CA 1
ATOM 7852 C C . GLU A 1 1084 ? -16.907 17.187 36.721 1.00 92.19 1084 GLU A C 1
ATOM 7854 O O . GLU A 1 1084 ? -17.651 17.110 37.702 1.00 92.19 1084 GLU A O 1
ATOM 7859 N N . SER A 1 1085 ? -17.156 16.454 35.634 1.00 93.44 1085 SER A N 1
ATOM 7860 C CA . SER A 1 1085 ? -18.426 15.723 35.502 1.00 93.44 1085 SER A CA 1
ATOM 7861 C C . SER A 1 1085 ? -18.354 14.508 34.583 1.00 93.44 1085 SER A C 1
ATOM 7863 O O . SER A 1 1085 ? -17.722 14.555 33.527 1.00 93.44 1085 SER A O 1
ATOM 7865 N N . GLY A 1 1086 ? -19.063 13.441 34.962 1.00 95.00 1086 GLY A N 1
ATOM 7866 C CA . GLY A 1 1086 ? -19.132 12.192 34.205 1.00 95.00 1086 GLY A CA 1
ATOM 7867 C C . GLY A 1 1086 ? -17.814 11.426 34.255 1.00 95.00 1086 GLY A C 1
ATOM 7868 O O . GLY A 1 1086 ? -17.088 11.399 33.265 1.00 95.00 1086 GLY A O 1
ATOM 7869 N N . GLY A 1 1087 ? -17.482 10.813 35.395 1.00 95.38 1087 GLY A N 1
ATOM 7870 C CA . GLY A 1 1087 ? -16.214 10.080 35.551 1.00 95.38 1087 GLY A CA 1
ATOM 7871 C C . GLY A 1 1087 ? -16.098 8.935 34.542 1.00 95.38 1087 GLY A C 1
ATOM 7872 O O . GLY A 1 1087 ? -15.093 8.807 33.848 1.00 95.38 1087 GLY A O 1
ATOM 7873 N N . GLY A 1 1088 ? -17.178 8.167 34.376 1.00 97.62 1088 GLY A N 1
ATOM 7874 C CA . GLY A 1 1088 ? -17.377 7.303 33.214 1.00 97.62 1088 GLY A CA 1
ATOM 7875 C C . GLY A 1 1088 ? -17.839 8.108 31.996 1.00 97.62 1088 GLY A C 1
ATOM 7876 O O . GLY A 1 1088 ? -17.046 8.418 31.111 1.00 97.62 1088 GLY A O 1
ATOM 7877 N N . ILE A 1 1089 ? -19.132 8.432 31.932 1.00 98.62 1089 ILE A N 1
ATOM 7878 C CA . ILE A 1 1089 ? -19.789 9.030 30.760 1.00 98.62 1089 ILE A CA 1
ATOM 7879 C C . ILE A 1 1089 ? -20.305 10.436 31.082 1.00 98.62 1089 ILE A C 1
ATOM 7881 O O . ILE A 1 1089 ? -21.011 10.628 32.070 1.00 98.62 1089 ILE A O 1
ATOM 7885 N N . PHE A 1 1090 ? -20.043 11.401 30.203 1.00 97.50 1090 PHE A N 1
ATOM 7886 C CA . PHE A 1 1090 ? -20.700 12.708 30.183 1.00 97.50 1090 PHE A CA 1
ATOM 7887 C C . PHE A 1 1090 ? -21.515 12.868 28.894 1.00 97.50 1090 PHE A C 1
ATOM 7889 O O . PHE A 1 1090 ? -20.959 12.767 27.800 1.00 97.50 1090 PHE A O 1
ATOM 7896 N N . ALA A 1 1091 ? -22.819 13.125 29.016 1.00 97.12 1091 ALA A N 1
ATOM 7897 C CA . ALA A 1 1091 ? -23.752 13.239 27.894 1.00 97.12 1091 ALA A CA 1
ATOM 7898 C C . ALA A 1 1091 ? -24.457 14.605 27.875 1.00 97.12 1091 ALA A C 1
ATOM 7900 O O . ALA A 1 1091 ? -25.098 14.989 28.859 1.00 97.12 1091 ALA A O 1
ATOM 7901 N N . TYR A 1 1092 ? -24.374 15.325 26.749 1.00 94.50 1092 TYR A N 1
ATOM 7902 C CA . TYR A 1 1092 ? -25.030 16.624 26.566 1.00 94.50 1092 TYR A CA 1
ATOM 7903 C C . TYR A 1 1092 ? -25.803 16.708 25.242 1.00 94.50 1092 TYR A C 1
ATOM 7905 O O . TYR A 1 1092 ? -25.232 16.600 24.161 1.00 94.50 1092 TYR A O 1
ATOM 7913 N N . SER A 1 1093 ? -27.126 16.887 25.335 1.00 95.12 1093 SER A N 1
ATOM 7914 C CA . SER A 1 1093 ? -28.074 16.803 24.207 1.00 95.12 1093 SER A CA 1
ATOM 7915 C C . SER A 1 1093 ? -27.898 15.542 23.332 1.00 95.12 1093 SER A C 1
ATOM 7917 O O . SER A 1 1093 ? -28.053 15.604 22.111 1.00 95.12 1093 SER A O 1
ATOM 7919 N N . ALA A 1 1094 ? -27.535 14.414 23.950 1.00 96.62 1094 ALA A N 1
ATOM 7920 C CA . ALA A 1 1094 ? -27.085 13.188 23.284 1.00 96.62 1094 ALA A CA 1
ATOM 7921 C C . ALA A 1 1094 ? -28.013 11.988 23.549 1.00 96.62 1094 ALA A C 1
ATOM 7923 O O . ALA A 1 1094 ? -28.761 11.968 24.531 1.00 96.62 1094 ALA A O 1
ATOM 7924 N N . THR A 1 1095 ? -27.922 10.955 22.706 1.00 98.25 1095 THR A N 1
ATOM 7925 C CA . THR A 1 1095 ? -28.596 9.662 22.929 1.00 98.25 1095 THR A CA 1
ATOM 7926 C C . THR A 1 1095 ? -27.590 8.625 23.417 1.00 98.25 1095 THR A C 1
ATOM 7928 O O . THR A 1 1095 ? -26.574 8.398 22.763 1.00 98.25 1095 THR A O 1
ATOM 7931 N N . VAL A 1 1096 ? -27.866 7.971 24.548 1.00 98.75 1096 VAL A N 1
ATOM 7932 C CA . VAL A 1 1096 ? -26.990 6.935 25.120 1.00 98.75 1096 VAL A CA 1
ATOM 7933 C C . VAL A 1 1096 ? -27.784 5.671 25.435 1.00 98.75 1096 VAL A C 1
ATOM 7935 O O . VAL A 1 1096 ? -28.752 5.709 26.191 1.00 98.75 1096 VAL A O 1
ATOM 7938 N N . ASN A 1 1097 ? -27.342 4.538 24.896 1.00 98.69 1097 ASN A N 1
ATOM 7939 C CA . ASN A 1 1097 ? -27.913 3.217 25.136 1.00 98.69 1097 ASN A CA 1
ATOM 7940 C C . ASN A 1 1097 ? -26.853 2.322 25.787 1.00 98.69 1097 ASN A C 1
ATOM 7942 O O . ASN A 1 1097 ? -25.766 2.172 25.238 1.00 98.69 1097 ASN A O 1
ATOM 7946 N N . ILE A 1 1098 ? -27.157 1.716 26.936 1.00 98.81 1098 ILE A N 1
ATOM 7947 C CA . ILE A 1 1098 ? -26.227 0.877 27.707 1.00 98.81 1098 ILE A CA 1
ATOM 7948 C C . ILE A 1 1098 ? -26.892 -0.470 27.998 1.00 98.81 1098 ILE A C 1
ATOM 7950 O O . ILE A 1 1098 ? -27.977 -0.507 28.577 1.00 98.81 1098 ILE A O 1
ATOM 7954 N N . THR A 1 1099 ? -26.265 -1.575 27.590 1.00 98.19 1099 THR A N 1
ATOM 7955 C CA . THR A 1 1099 ? -26.829 -2.930 27.701 1.00 98.19 1099 THR A CA 1
ATOM 7956 C C . THR A 1 1099 ? -25.785 -3.928 28.202 1.00 98.19 1099 THR A C 1
ATOM 7958 O O . THR A 1 1099 ? -24.749 -4.098 27.567 1.00 98.19 1099 THR A O 1
ATOM 7961 N N . ASN A 1 1100 ? -26.087 -4.635 29.297 1.00 95.88 1100 ASN A N 1
ATOM 7962 C CA . ASN A 1 1100 ? -25.215 -5.646 29.921 1.00 95.88 1100 ASN A CA 1
ATOM 7963 C C . ASN A 1 1100 ? -23.802 -5.144 30.321 1.00 95.88 1100 ASN A C 1
ATOM 7965 O O . ASN A 1 1100 ? -22.855 -5.923 30.345 1.00 95.88 1100 ASN A O 1
ATOM 7969 N N . CYS A 1 1101 ? -23.638 -3.854 30.631 1.00 97.56 1101 CYS A N 1
ATOM 7970 C CA . CYS A 1 1101 ? -22.329 -3.246 30.926 1.00 97.56 1101 CYS A CA 1
ATOM 7971 C C . CYS A 1 1101 ? -21.973 -3.225 32.426 1.00 97.56 1101 CYS A C 1
ATOM 7973 O O . CYS A 1 1101 ? -22.834 -3.379 33.289 1.00 97.56 1101 CYS A O 1
ATOM 7975 N N . THR A 1 1102 ? -20.714 -2.917 32.747 1.00 97.06 1102 THR A N 1
ATOM 7976 C CA . THR A 1 1102 ? -20.273 -2.637 34.127 1.00 97.06 1102 THR A CA 1
ATOM 7977 C C . THR A 1 1102 ? -19.578 -1.283 34.185 1.00 97.06 1102 THR A C 1
ATOM 7979 O O . THR A 1 1102 ? -18.556 -1.088 33.532 1.00 97.06 1102 THR A O 1
ATOM 7982 N N . LEU A 1 1103 ? -20.111 -0.344 34.968 1.00 98.56 1103 LEU A N 1
ATOM 7983 C CA . LEU A 1 1103 ? -19.529 0.985 35.178 1.00 98.56 1103 LEU A CA 1
ATOM 7984 C C . LEU A 1 1103 ? -19.142 1.114 36.656 1.00 98.56 1103 LEU A C 1
ATOM 7986 O O . LEU A 1 1103 ? -20.028 1.311 37.488 1.00 98.56 1103 LEU A O 1
ATOM 7990 N N . LYS A 1 1104 ? -17.856 0.989 37.010 1.00 97.31 1104 LYS A N 1
ATOM 7991 C CA . LYS A 1 1104 ? -17.400 0.961 38.416 1.00 97.31 1104 LYS A CA 1
ATOM 7992 C C . LYS A 1 1104 ? -16.084 1.707 38.668 1.00 97.31 1104 LYS A C 1
ATOM 7994 O O . LYS A 1 1104 ? -15.309 1.935 37.745 1.00 97.31 1104 LYS A O 1
ATOM 7999 N N . SER A 1 1105 ? -15.823 2.100 39.914 1.00 96.31 1105 SER A N 1
ATOM 8000 C CA . SER A 1 1105 ? -14.606 2.825 40.341 1.00 96.31 1105 SER A CA 1
ATOM 8001 C C . SER A 1 1105 ? -14.373 4.211 39.699 1.00 96.31 1105 SER A C 1
ATOM 8003 O O . SER A 1 1105 ? -13.344 4.832 39.955 1.00 96.31 1105 SER A O 1
ATOM 8005 N N . ASN A 1 1106 ? -15.282 4.716 38.857 1.00 97.94 1106 ASN A N 1
ATOM 8006 C CA . ASN A 1 1106 ? -15.094 5.973 38.124 1.00 97.94 1106 ASN A CA 1
ATOM 8007 C C . ASN A 1 1106 ? -15.344 7.195 39.029 1.00 97.94 1106 ASN A C 1
ATOM 8009 O O . ASN A 1 1106 ? -16.170 7.138 39.940 1.00 97.94 1106 ASN A O 1
ATOM 8013 N N . THR A 1 1107 ? -14.642 8.305 38.791 1.00 96.75 1107 THR A N 1
ATOM 8014 C CA . THR A 1 1107 ? -14.610 9.461 39.705 1.00 96.75 1107 THR A CA 1
ATOM 8015 C C . THR A 1 1107 ? -14.787 10.795 38.973 1.00 96.75 1107 THR A C 1
ATOM 8017 O O . THR A 1 1107 ? -14.174 11.026 37.933 1.00 96.75 1107 THR A O 1
ATOM 8020 N N . ALA A 1 1108 ? -15.629 11.676 39.522 1.00 95.75 1108 ALA A N 1
ATOM 8021 C CA . ALA A 1 1108 ? -15.785 13.077 39.111 1.00 95.75 1108 ALA A CA 1
ATOM 8022 C C . ALA A 1 1108 ? -16.411 13.911 40.242 1.00 95.75 1108 ALA A C 1
ATOM 8024 O O . ALA A 1 1108 ? -16.899 13.340 41.214 1.00 95.75 1108 ALA A O 1
ATOM 8025 N N . LYS A 1 1109 ? -16.498 15.247 40.128 1.00 93.38 1109 LYS A N 1
ATOM 8026 C CA . LYS A 1 1109 ? -17.265 16.043 41.115 1.00 93.38 1109 LYS A CA 1
ATOM 8027 C C . LYS A 1 1109 ? -18.772 15.755 41.042 1.00 93.38 1109 LYS A C 1
ATOM 8029 O O . LYS A 1 1109 ? -19.449 15.747 42.071 1.00 93.38 1109 LYS A O 1
ATOM 8034 N N . ARG A 1 1110 ? -19.300 15.492 39.838 1.00 91.50 1110 ARG A N 1
ATOM 8035 C CA . ARG A 1 1110 ? -20.729 15.226 39.562 1.00 91.50 1110 ARG A CA 1
ATOM 8036 C C . ARG A 1 1110 ? -20.887 14.020 38.634 1.00 91.50 1110 ARG A C 1
ATOM 8038 O O . ARG A 1 1110 ? -20.176 13.932 37.636 1.00 91.50 1110 ARG A O 1
ATOM 8045 N N . GLY A 1 1111 ? -21.816 13.109 38.933 1.00 93.69 1111 GLY A N 1
ATOM 8046 C CA . GLY A 1 1111 ? -22.061 11.929 38.092 1.00 93.69 1111 GLY A CA 1
ATOM 8047 C C . GLY A 1 1111 ? -20.842 11.006 38.008 1.00 93.69 1111 GLY A C 1
ATOM 8048 O O . GLY A 1 1111 ? -20.157 10.980 36.984 1.00 93.69 1111 GLY A O 1
ATOM 8049 N N . GLY A 1 1112 ? -20.541 10.273 39.084 1.00 95.12 1112 GLY A N 1
ATOM 8050 C CA . GLY A 1 1112 ? -19.318 9.462 39.179 1.00 95.12 1112 GLY A CA 1
ATOM 8051 C C . GLY A 1 1112 ? -19.208 8.426 38.054 1.00 95.12 1112 GLY A C 1
ATOM 8052 O O . GLY A 1 1112 ? -18.191 8.376 37.364 1.00 95.12 1112 GLY A O 1
ATOM 8053 N N . ALA A 1 1113 ? -20.277 7.665 37.785 1.00 97.75 1113 ALA A N 1
ATOM 8054 C CA . ALA A 1 1113 ? -20.363 6.829 36.583 1.00 97.75 1113 ALA A CA 1
ATOM 8055 C C . ALA A 1 1113 ? -20.920 7.588 35.373 1.00 97.75 1113 ALA A C 1
ATOM 8057 O O . ALA A 1 1113 ? -20.355 7.477 34.287 1.00 97.75 1113 ALA A O 1
ATOM 8058 N N . ILE A 1 1114 ? -22.032 8.315 35.526 1.00 98.62 1114 ILE A N 1
ATOM 8059 C CA . ILE A 1 1114 ? -22.738 8.968 34.411 1.00 98.62 1114 ILE A CA 1
ATOM 8060 C C . ILE A 1 1114 ? -23.224 10.364 34.822 1.00 98.62 1114 ILE A C 1
ATOM 8062 O O . ILE A 1 1114 ? -23.892 10.516 35.843 1.00 98.62 1114 ILE A O 1
ATOM 8066 N N . HIS A 1 1115 ? -22.978 11.371 33.983 1.00 97.25 1115 HIS A N 1
ATOM 8067 C CA . HIS A 1 1115 ? -23.576 12.707 34.074 1.00 97.25 1115 HIS A CA 1
ATOM 8068 C C . HIS A 1 1115 ? -24.373 13.026 32.805 1.00 97.25 1115 HIS A C 1
ATOM 8070 O O . HIS A 1 1115 ? -23.855 12.905 31.695 1.00 97.25 1115 HIS A O 1
ATOM 8076 N N . VAL A 1 1116 ? -25.627 13.450 32.966 1.00 96.88 1116 VAL A N 1
ATOM 8077 C CA . VAL A 1 1116 ? -26.585 13.667 31.872 1.00 96.88 1116 VAL A CA 1
ATOM 8078 C C . VAL A 1 1116 ? -27.153 15.081 31.937 1.00 96.88 1116 VAL A C 1
ATOM 8080 O O . VAL A 1 1116 ? -27.799 15.446 32.918 1.00 96.88 1116 VAL A O 1
ATOM 8083 N N . GLN A 1 1117 ? -26.974 15.874 30.880 1.00 93.88 1117 GLN A N 1
ATOM 8084 C CA . GLN A 1 1117 ? -27.508 17.236 30.796 1.00 93.88 1117 GLN A CA 1
ATOM 8085 C C . GLN A 1 1117 ? -28.000 17.609 29.390 1.00 93.88 1117 GLN A C 1
ATOM 8087 O O . GLN A 1 1117 ? -27.877 16.838 28.438 1.00 93.88 1117 GLN A O 1
ATOM 8092 N N . LYS A 1 1118 ? -28.556 18.815 29.255 1.00 91.94 1118 LYS A N 1
ATOM 8093 C CA . LYS A 1 1118 ? -28.977 19.405 27.981 1.00 91.94 1118 LYS A CA 1
ATOM 8094 C C . LYS A 1 1118 ? -28.203 20.680 27.674 1.00 91.94 1118 LYS A C 1
ATOM 8096 O O . LYS A 1 1118 ? -27.802 21.407 28.581 1.00 91.94 1118 LYS A O 1
ATOM 8101 N N . THR A 1 1119 ? -28.078 20.971 26.391 1.00 85.88 1119 THR A N 1
ATOM 8102 C CA . THR A 1 1119 ? -27.548 22.217 25.842 1.00 85.88 1119 THR A CA 1
ATOM 8103 C C . THR A 1 1119 ? -28.619 22.808 24.929 1.00 85.88 1119 THR A C 1
ATOM 8105 O O . THR A 1 1119 ? -29.063 22.158 23.983 1.00 85.88 1119 THR A O 1
ATOM 8108 N N . GLY A 1 1120 ? -29.082 24.020 25.244 1.00 82.06 1120 GLY A N 1
ATOM 8109 C CA . GLY A 1 1120 ? -30.242 24.623 24.584 1.00 82.06 1120 GLY A CA 1
ATOM 8110 C C . GLY A 1 1120 ? -31.561 23.924 24.943 1.00 82.06 1120 GLY A C 1
ATOM 8111 O O . GLY A 1 1120 ? -31.841 23.651 26.114 1.00 82.06 1120 GLY A O 1
ATOM 8112 N N . SER A 1 1121 ? -32.393 23.670 23.933 1.00 81.88 1121 SER A N 1
ATOM 8113 C CA . SER A 1 1121 ? -33.716 23.043 24.068 1.00 81.88 1121 SER A CA 1
ATOM 8114 C C . SER A 1 1121 ? -33.686 21.510 24.049 1.00 81.88 1121 SER A C 1
ATOM 8116 O O . SER A 1 1121 ? -34.519 20.892 24.709 1.00 81.88 1121 SER A O 1
ATOM 8118 N N . THR A 1 1122 ? -32.745 20.897 23.325 1.00 89.81 1122 THR A N 1
ATOM 8119 C CA . THR A 1 1122 ? -32.682 19.443 23.092 1.00 89.81 1122 THR A CA 1
ATOM 8120 C C . THR A 1 1122 ? -32.255 18.679 24.353 1.00 89.81 1122 THR A C 1
ATOM 8122 O O . THR A 1 1122 ? -31.142 18.893 24.830 1.00 89.81 1122 THR A O 1
ATOM 8125 N N . PRO A 1 1123 ? -33.079 17.774 24.912 1.00 92.94 1123 PRO A N 1
ATOM 8126 C CA . PRO A 1 1123 ? -32.695 16.976 26.074 1.00 92.94 1123 PRO A CA 1
ATOM 8127 C C . PRO A 1 1123 ? -31.774 15.808 25.698 1.00 92.94 1123 PRO A C 1
ATOM 8129 O O . PRO A 1 1123 ? -31.923 15.213 24.632 1.00 92.94 1123 PRO A O 1
ATOM 8132 N N . SER A 1 1124 ? -30.871 15.414 26.604 1.00 96.31 1124 SER A N 1
ATOM 8133 C CA . SER A 1 1124 ? -30.255 14.081 26.518 1.00 96.31 1124 SER A CA 1
ATOM 8134 C C . SER A 1 1124 ? -31.269 12.993 26.869 1.00 96.31 1124 SER A C 1
ATOM 8136 O O . SER A 1 1124 ? -32.161 13.206 27.696 1.00 96.31 1124 SER A O 1
ATOM 8138 N N . THR A 1 1125 ? -31.093 11.807 26.289 1.00 96.75 1125 THR A N 1
ATOM 8139 C CA . THR A 1 1125 ? -31.865 10.603 26.621 1.00 96.75 1125 THR A CA 1
ATOM 8140 C C . THR A 1 1125 ? -30.919 9.433 26.862 1.00 96.75 1125 THR A C 1
ATOM 8142 O O . THR A 1 1125 ? -30.125 9.083 25.990 1.00 96.75 1125 THR A O 1
ATOM 8145 N N . VAL A 1 1126 ? -31.007 8.831 28.049 1.00 98.50 1126 VAL A N 1
ATOM 8146 C CA . VAL A 1 1126 ? -30.177 7.697 28.470 1.00 98.50 1126 VAL A CA 1
ATOM 8147 C C . VAL A 1 1126 ? -31.062 6.500 28.804 1.00 98.50 1126 VAL A C 1
ATOM 8149 O O . VAL A 1 1126 ? -31.932 6.587 29.670 1.00 98.50 1126 VAL A O 1
ATOM 8152 N N . THR A 1 1127 ? -30.811 5.374 28.139 1.00 98.62 1127 THR A N 1
ATOM 8153 C CA . THR A 1 1127 ? -31.480 4.090 28.385 1.00 98.62 1127 THR A CA 1
ATOM 8154 C C . THR A 1 1127 ? -30.455 3.076 28.874 1.00 98.62 1127 THR A C 1
ATOM 8156 O O . THR A 1 1127 ? -29.493 2.778 28.168 1.00 98.62 1127 THR A O 1
ATOM 8159 N N . ILE A 1 1128 ? -30.664 2.530 30.070 1.00 98.75 1128 ILE A N 1
ATOM 8160 C CA . ILE A 1 1128 ? -29.814 1.506 30.683 1.00 98.75 1128 ILE A CA 1
ATOM 8161 C C . ILE A 1 1128 ? -30.653 0.243 30.873 1.00 98.75 1128 ILE A C 1
ATOM 8163 O O . ILE A 1 1128 ? -31.756 0.303 31.421 1.00 98.75 1128 ILE A O 1
ATOM 8167 N N . LYS A 1 1129 ? -30.151 -0.893 30.387 1.00 97.81 1129 LYS A N 1
ATOM 8168 C CA . LYS A 1 1129 ? -30.909 -2.145 30.303 1.00 97.81 1129 LYS A CA 1
ATOM 8169 C C . LYS A 1 1129 ? -30.031 -3.402 30.400 1.00 97.81 1129 LYS A C 1
ATOM 8171 O O . LYS A 1 1129 ? -28.807 -3.315 30.559 1.00 97.81 1129 LYS A O 1
ATOM 8176 N N . GLY A 1 1130 ? -30.647 -4.577 30.310 1.00 95.50 1130 GLY A N 1
ATOM 8177 C CA . GLY A 1 1130 ? -30.032 -5.871 30.600 1.00 95.50 1130 GLY A CA 1
ATOM 8178 C C . GLY A 1 1130 ? -29.509 -5.965 32.037 1.00 95.50 1130 GLY A C 1
ATOM 8179 O O . GLY A 1 1130 ? -29.969 -5.262 32.937 1.00 95.50 1130 GLY A O 1
ATOM 8180 N N . ASN A 1 1131 ? -28.480 -6.783 32.231 1.00 93.75 1131 ASN A N 1
ATOM 8181 C CA . ASN A 1 1131 ? -27.799 -7.006 33.508 1.00 93.75 1131 ASN A CA 1
ATOM 8182 C C . ASN A 1 1131 ? -26.755 -5.909 33.822 1.00 93.75 1131 ASN A C 1
ATOM 8184 O O . ASN A 1 1131 ? -25.690 -6.200 34.366 1.00 93.75 1131 ASN A O 1
ATOM 8188 N N . THR A 1 1132 ? -27.001 -4.651 33.425 1.00 98.19 1132 THR A N 1
ATOM 8189 C CA . THR A 1 1132 ? -26.011 -3.573 33.609 1.00 98.19 1132 THR A CA 1
ATOM 8190 C C . THR A 1 1132 ? -25.838 -3.230 35.090 1.00 98.19 1132 THR A C 1
ATOM 8192 O O . THR A 1 1132 ? -26.823 -2.990 35.787 1.00 98.19 1132 THR A O 1
ATOM 8195 N N . THR A 1 1133 ? -24.594 -3.140 35.564 1.00 97.75 1133 THR A N 1
ATOM 8196 C CA . THR A 1 1133 ? -24.272 -2.757 36.950 1.00 97.75 1133 THR A CA 1
ATOM 8197 C C . THR A 1 1133 ? -23.539 -1.416 37.004 1.00 97.75 1133 THR A C 1
ATOM 8199 O O . THR A 1 1133 ? -22.519 -1.219 36.342 1.00 97.75 1133 THR A O 1
ATOM 8202 N N . ILE A 1 1134 ? -24.051 -0.495 37.822 1.00 98.38 1134 ILE A N 1
ATOM 8203 C CA . ILE A 1 1134 ? -23.454 0.805 38.137 1.00 98.38 1134 ILE A CA 1
ATOM 8204 C C . ILE A 1 1134 ? -22.913 0.753 39.571 1.00 98.38 1134 ILE A C 1
ATOM 8206 O O . ILE A 1 1134 ? -23.679 0.791 40.537 1.00 98.38 1134 ILE A O 1
ATOM 8210 N N . GLY A 1 1135 ? -21.592 0.670 39.701 1.00 96.12 1135 GLY A N 1
ATOM 8211 C CA . GLY A 1 1135 ? -20.862 0.500 40.957 1.00 96.12 1135 GLY A CA 1
ATOM 8212 C C . GLY A 1 1135 ? -20.542 -0.966 41.249 1.00 96.12 1135 GLY A C 1
ATOM 8213 O O . GLY A 1 1135 ? -20.285 -1.750 40.336 1.00 96.12 1135 GLY A O 1
ATOM 8214 N N . GLY A 1 1136 ? -20.534 -1.331 42.527 1.00 93.25 1136 GLY A N 1
ATOM 8215 C CA . GLY A 1 1136 ? -20.219 -2.676 43.008 1.00 93.25 1136 GLY A CA 1
ATOM 8216 C C . GLY A 1 1136 ? -20.027 -2.698 44.523 1.00 93.25 1136 GLY A C 1
ATOM 8217 O O . GLY A 1 1136 ? -20.036 -1.653 45.171 1.00 93.25 1136 GLY A O 1
ATOM 8218 N N . THR A 1 1137 ? -19.882 -3.891 45.096 1.00 86.00 1137 THR A N 1
ATOM 8219 C CA . THR A 1 1137 ? -19.772 -4.095 46.552 1.00 86.00 1137 THR A CA 1
ATOM 8220 C C . THR A 1 1137 ? -18.334 -4.206 47.059 1.00 86.00 1137 THR A C 1
ATOM 8222 O O . THR A 1 1137 ? -18.129 -4.167 48.270 1.00 86.00 1137 THR A O 1
ATOM 8225 N N . GLY A 1 1138 ? -17.332 -4.331 46.180 1.00 86.06 1138 GLY A N 1
ATOM 8226 C CA . GLY A 1 1138 ? -15.926 -4.278 46.580 1.00 86.06 1138 GLY A CA 1
ATOM 8227 C C . GLY A 1 1138 ? -15.528 -2.884 47.093 1.00 86.06 1138 GLY A C 1
ATOM 8228 O O . GLY A 1 1138 ? -16.097 -1.881 46.652 1.00 86.06 1138 GLY A O 1
ATOM 8229 N N . PRO A 1 1139 ? -14.520 -2.768 47.982 1.00 81.12 1139 PRO A N 1
ATOM 8230 C CA . PRO A 1 1139 ? -14.173 -1.503 48.650 1.00 81.12 1139 PRO A CA 1
ATOM 8231 C C . PRO A 1 1139 ? -13.863 -0.353 47.671 1.00 81.12 1139 PRO A C 1
ATOM 8233 O O . PRO A 1 1139 ? -14.213 0.807 47.931 1.00 81.12 1139 PRO A O 1
ATOM 8236 N N . ASN A 1 1140 ? -13.282 -0.710 46.520 1.00 85.62 1140 ASN A N 1
ATOM 8237 C CA . ASN A 1 1140 ? -12.861 0.186 45.443 1.00 85.62 1140 ASN A CA 1
ATOM 8238 C C . ASN A 1 1140 ? -13.828 0.206 44.239 1.00 85.62 1140 ASN A C 1
ATOM 8240 O O . ASN A 1 1140 ? -13.561 0.910 43.269 1.00 85.62 1140 ASN A O 1
ATOM 8244 N N . ASP A 1 1141 ? -14.942 -0.536 44.264 1.00 91.19 1141 ASP A N 1
ATOM 8245 C CA . ASP A 1 1141 ? -15.895 -0.600 43.138 1.00 91.19 1141 ASP A CA 1
ATOM 8246 C C . ASP A 1 1141 ? -16.813 0.630 43.050 1.00 91.19 1141 ASP A C 1
ATOM 8248 O O . ASP A 1 1141 ? -17.413 0.901 42.008 1.00 91.19 1141 ASP A O 1
ATOM 8252 N N . ALA A 1 1142 ? -16.935 1.388 44.137 1.00 95.19 1142 ALA A N 1
ATOM 8253 C CA . ALA A 1 1142 ? -17.762 2.583 44.189 1.00 95.19 1142 ALA A CA 1
ATOM 8254 C C . ALA A 1 1142 ? -17.361 3.598 43.108 1.00 95.19 1142 ALA A C 1
ATOM 8256 O O . ALA A 1 1142 ? -16.212 4.044 43.076 1.00 95.19 1142 ALA A O 1
ATOM 8257 N N . ASN A 1 1143 ? -18.314 4.020 42.271 1.00 97.56 1143 ASN A N 1
ATOM 8258 C CA . ASN A 1 1143 ? -18.151 5.282 41.554 1.00 97.56 1143 ASN A CA 1
ATOM 8259 C C . ASN A 1 1143 ? -18.345 6.440 42.543 1.00 97.56 1143 ASN A C 1
ATOM 8261 O O . ASN A 1 1143 ? -19.177 6.348 43.454 1.00 97.56 1143 ASN A O 1
ATOM 8265 N N . ASN A 1 1144 ? -17.566 7.507 42.381 1.00 96.00 1144 ASN A N 1
ATOM 8266 C CA . ASN A 1 1144 ? -17.431 8.575 43.367 1.00 96.00 1144 ASN A CA 1
ATOM 8267 C C . ASN A 1 1144 ? -17.822 9.925 42.758 1.00 96.00 1144 ASN A C 1
ATOM 8269 O O . ASN A 1 1144 ? -17.162 10.406 41.836 1.00 96.00 1144 ASN A O 1
ATOM 8273 N N . ALA A 1 1145 ? -18.861 10.551 43.313 1.00 95.94 1145 ALA A N 1
ATOM 8274 C CA . ALA A 1 1145 ? -19.126 11.978 43.151 1.00 95.94 1145 ALA A CA 1
ATOM 8275 C C . ALA A 1 1145 ? -18.453 12.736 44.309 1.00 95.94 1145 ALA A C 1
ATOM 8277 O O . ALA A 1 1145 ? -18.924 12.661 45.445 1.00 95.94 1145 ALA A O 1
ATOM 8278 N N . THR A 1 1146 ? -17.335 13.411 44.038 1.00 94.69 1146 THR A N 1
ATOM 8279 C CA . THR A 1 1146 ? -16.454 14.036 45.047 1.00 94.69 1146 THR A CA 1
ATOM 8280 C C . THR A 1 1146 ? -16.765 15.505 45.342 1.00 94.69 1146 THR A C 1
ATOM 8282 O O . THR A 1 1146 ? -16.149 16.089 46.231 1.00 94.69 1146 THR A O 1
ATOM 8285 N N . GLY A 1 1147 ? -17.697 16.116 44.606 1.00 89.12 1147 GLY A N 1
ATOM 8286 C CA . GLY A 1 1147 ? -18.016 17.538 44.709 1.00 89.12 1147 GLY A CA 1
ATOM 8287 C C . GLY A 1 1147 ? -18.816 17.907 45.961 1.00 89.12 1147 GLY A C 1
ATOM 8288 O O . GLY A 1 1147 ? -19.696 17.159 46.401 1.00 89.12 1147 GLY A O 1
ATOM 8289 N N . ASP A 1 1148 ? -18.533 19.072 46.536 1.00 82.19 1148 ASP A N 1
ATOM 8290 C CA . ASP A 1 1148 ? -19.181 19.618 47.731 1.00 82.19 1148 ASP A CA 1
ATOM 8291 C C . ASP A 1 1148 ? -20.054 20.858 47.443 1.00 82.19 1148 ASP A C 1
ATOM 8293 O O . ASP A 1 1148 ? -20.602 21.460 48.367 1.00 82.19 1148 ASP A O 1
ATOM 8297 N N . GLY A 1 1149 ?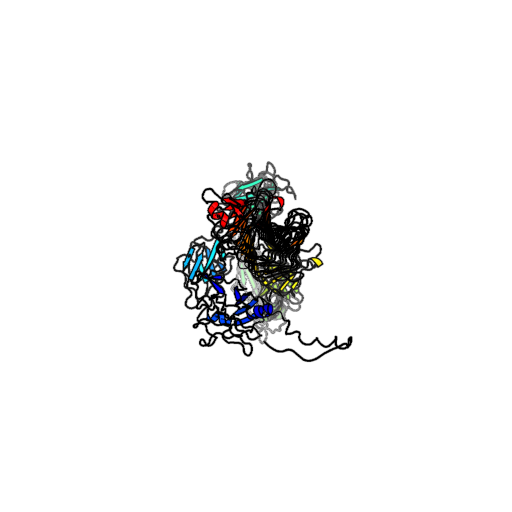 -20.265 21.228 46.178 1.00 78.00 1149 GLY A N 1
ATOM 8298 C CA . GLY A 1 1149 ? -21.101 22.355 45.756 1.00 78.00 1149 GLY A CA 1
ATOM 8299 C C . GLY A 1 1149 ? -22.622 22.127 45.853 1.00 78.00 1149 GLY A C 1
ATOM 8300 O O . GLY A 1 1149 ? -23.124 21.121 46.357 1.00 78.00 1149 GLY A O 1
ATOM 8301 N N . THR A 1 1150 ? -23.409 23.096 45.374 1.00 68.69 1150 THR A N 1
ATOM 8302 C CA . THR A 1 1150 ? -24.890 23.104 45.491 1.00 68.69 1150 THR A CA 1
ATOM 8303 C C . THR A 1 1150 ? -25.596 22.090 44.577 1.00 68.69 1150 THR A C 1
ATOM 8305 O O . THR A 1 1150 ? -26.672 21.578 44.909 1.00 68.69 1150 THR A O 1
ATOM 8308 N N . TYR A 1 1151 ? -24.983 21.785 43.433 1.00 68.44 1151 TYR A N 1
ATOM 8309 C CA . TYR A 1 1151 ? -25.527 20.920 42.378 1.00 68.44 1151 TYR A CA 1
ATOM 8310 C C . TYR A 1 1151 ? -24.837 19.547 42.319 1.00 68.44 1151 TYR A C 1
ATOM 8312 O O . TYR A 1 1151 ? -24.929 18.850 41.311 1.00 68.44 1151 TYR A O 1
ATOM 8320 N N . GLU A 1 1152 ? -24.115 19.166 43.375 1.00 80.62 1152 GLU A N 1
ATOM 8321 C CA . GLU A 1 1152 ? -23.105 18.102 43.328 1.00 80.62 1152 GLU A CA 1
ATOM 8322 C C . GLU A 1 1152 ? -23.544 16.845 44.087 1.00 80.62 1152 GLU A C 1
ATOM 8324 O O . GLU A 1 1152 ? -24.310 16.905 45.056 1.00 80.62 1152 GLU A O 1
ATOM 8329 N N . GLY A 1 1153 ? -23.125 15.686 43.574 1.00 82.44 1153 GLY A N 1
ATOM 8330 C CA . GLY A 1 1153 ? -23.727 14.397 43.900 1.00 82.44 1153 GLY A CA 1
ATOM 8331 C C . GLY A 1 1153 ? -23.946 13.508 42.673 1.00 82.44 1153 GLY A C 1
ATOM 8332 O O . GLY A 1 1153 ? -23.375 13.754 41.607 1.00 82.44 1153 GLY A O 1
ATOM 8333 N N . GLY A 1 1154 ? -24.788 12.482 42.819 1.00 76.44 1154 GLY A N 1
ATOM 8334 C CA . GLY A 1 1154 ? -24.994 11.454 41.796 1.00 76.44 1154 GLY A CA 1
ATOM 8335 C C . GLY A 1 1154 ? -23.790 10.520 41.719 1.00 76.44 1154 GLY A C 1
ATOM 8336 O O . GLY A 1 1154 ? -23.071 10.525 40.724 1.00 76.44 1154 GLY A O 1
ATOM 8337 N N . GLY A 1 1155 ? -23.527 9.764 42.790 1.00 89.12 1155 GLY A N 1
ATOM 8338 C CA . GLY A 1 1155 ? -22.352 8.883 42.880 1.00 89.12 1155 GLY A CA 1
ATOM 8339 C C . GLY A 1 1155 ? -22.304 7.874 41.733 1.00 89.12 1155 GLY A C 1
ATOM 8340 O O . GLY A 1 1155 ? -21.298 7.766 41.035 1.00 89.12 1155 GLY A O 1
ATOM 8341 N N . GLY A 1 1156 ? -23.434 7.213 41.474 1.00 96.50 1156 GLY A N 1
ATOM 8342 C CA . GLY A 1 1156 ? -23.683 6.526 40.211 1.00 96.50 1156 GLY A CA 1
ATOM 8343 C C . GLY A 1 1156 ? -24.027 7.524 39.102 1.00 96.50 1156 GLY A C 1
ATOM 8344 O O . GLY A 1 1156 ? -23.206 7.793 38.225 1.00 96.50 1156 GLY A O 1
ATOM 8345 N N . ILE A 1 1157 ? -25.250 8.062 39.128 1.00 98.31 1157 ILE A N 1
ATOM 8346 C CA . ILE A 1 1157 ? -25.829 8.826 38.011 1.00 98.31 1157 ILE A CA 1
ATOM 8347 C C . ILE A 1 1157 ? -26.275 10.230 38.451 1.00 98.31 1157 ILE A C 1
ATOM 8349 O O . ILE A 1 1157 ? -26.952 10.389 39.465 1.00 98.31 1157 ILE A O 1
ATOM 8353 N N . TRP A 1 1158 ? -25.968 11.250 37.651 1.00 97.00 1158 TRP A N 1
ATOM 8354 C CA . TRP A 1 1158 ? -26.508 12.609 37.765 1.00 97.00 1158 TRP A CA 1
ATOM 8355 C C . TRP A 1 1158 ? -27.361 12.934 36.531 1.00 97.00 1158 TRP A C 1
ATOM 8357 O O . TRP A 1 1158 ? -26.904 12.729 35.405 1.00 97.00 1158 TRP A O 1
ATOM 8367 N N . VAL A 1 1159 ? -28.584 13.441 36.720 1.00 96.75 1159 VAL A N 1
ATOM 8368 C CA . VAL A 1 1159 ? -29.529 13.767 35.635 1.00 96.75 1159 VAL A CA 1
ATOM 8369 C C . VAL A 1 1159 ? -30.098 15.175 35.805 1.00 96.75 1159 VAL A C 1
ATOM 8371 O O . VAL A 1 1159 ? -30.795 15.469 36.778 1.00 96.75 1159 VAL A O 1
ATOM 8374 N N . GLY A 1 1160 ? -29.811 16.042 34.836 1.00 93.69 1160 GLY A N 1
ATOM 8375 C CA . GLY A 1 1160 ? -30.249 17.433 34.807 1.00 93.69 1160 GLY A CA 1
ATOM 8376 C C . GLY A 1 1160 ? -31.637 17.659 34.201 1.00 93.69 1160 GLY A C 1
ATOM 8377 O O . GLY A 1 1160 ? -32.291 16.748 33.691 1.00 93.69 1160 GLY A O 1
ATOM 8378 N N . GLN A 1 1161 ? -32.051 18.930 34.218 1.00 92.00 1161 GLN A N 1
ATOM 8379 C CA . GLN A 1 1161 ? -33.394 19.375 33.837 1.00 92.00 1161 GLN A CA 1
ATOM 8380 C C . GLN A 1 1161 ? -33.861 18.814 32.489 1.00 92.00 1161 GLN A C 1
ATOM 8382 O O . GLN A 1 1161 ? -33.209 19.015 31.460 1.00 92.00 1161 GLN A O 1
ATOM 8387 N N . ALA A 1 1162 ? -35.054 18.213 32.500 1.00 88.69 1162 ALA A N 1
ATOM 8388 C CA . ALA A 1 1162 ? -35.750 17.647 31.344 1.00 88.69 1162 ALA A CA 1
ATOM 8389 C C . ALA A 1 1162 ? -34.972 16.566 30.560 1.00 88.69 1162 ALA A C 1
ATOM 8391 O O . ALA A 1 1162 ? -35.371 16.227 29.449 1.00 88.69 1162 ALA A O 1
ATOM 8392 N N . CYS A 1 1163 ? -33.878 16.023 31.104 1.00 95.50 1163 CYS A N 1
ATOM 8393 C CA . CYS A 1 1163 ? -33.132 14.931 30.478 1.00 95.50 1163 CYS A CA 1
ATOM 8394 C C . CYS A 1 1163 ? -33.695 13.579 30.920 1.00 95.50 1163 CYS A C 1
ATOM 8396 O O . CYS A 1 1163 ? -33.890 13.350 32.114 1.00 95.50 1163 CYS A O 1
ATOM 8398 N N . ASN A 1 1164 ? -33.942 12.681 29.970 1.00 93.94 1164 ASN A N 1
ATOM 8399 C CA . ASN A 1 1164 ? -34.608 11.411 30.240 1.00 93.94 1164 ASN A CA 1
ATOM 8400 C C . ASN A 1 1164 ? -33.603 10.360 30.729 1.00 93.94 1164 ASN A C 1
ATOM 8402 O O . ASN A 1 1164 ? -32.594 10.120 30.063 1.00 93.94 1164 ASN A O 1
ATOM 8406 N N . LEU A 1 1165 ? -33.919 9.679 31.832 1.00 98.00 1165 LEU A N 1
ATOM 8407 C CA . LEU A 1 1165 ? -33.252 8.446 32.253 1.00 98.00 1165 LEU A CA 1
ATOM 8408 C C . LEU A 1 1165 ? -34.280 7.314 32.302 1.00 98.00 1165 LEU A C 1
ATOM 8410 O O . LEU A 1 1165 ? -35.296 7.442 32.983 1.00 98.00 1165 LEU A O 1
ATOM 8414 N N . THR A 1 1166 ? -33.999 6.210 31.613 1.00 98.50 1166 THR A N 1
ATOM 8415 C CA . THR A 1 1166 ? -34.772 4.963 31.687 1.00 98.50 1166 THR A CA 1
ATOM 8416 C C . THR A 1 1166 ? -33.881 3.830 32.174 1.00 98.50 1166 THR A C 1
ATOM 8418 O O . THR A 1 1166 ? -32.827 3.582 31.590 1.00 98.50 1166 THR A O 1
ATOM 8421 N N . LEU A 1 1167 ? -34.323 3.133 33.219 1.00 98.56 1167 LEU A N 1
ATOM 8422 C CA . LEU A 1 1167 ? -33.742 1.890 33.723 1.00 98.56 1167 LEU A CA 1
ATOM 8423 C C . LEU A 1 1167 ? -34.756 0.757 33.500 1.00 98.56 1167 LEU A C 1
ATOM 8425 O O . LEU A 1 1167 ? -35.936 0.934 33.813 1.00 98.56 1167 LEU A O 1
ATOM 8429 N N . GLN A 1 1168 ? -34.324 -0.395 32.986 1.00 97.38 1168 GLN A N 1
ATOM 8430 C CA . GLN A 1 1168 ? -35.207 -1.547 32.739 1.00 97.38 1168 GLN A CA 1
ATOM 8431 C C . GLN A 1 1168 ? -34.498 -2.905 32.878 1.00 97.38 1168 GLN A C 1
ATOM 8433 O O . GLN A 1 1168 ? -33.305 -2.959 33.169 1.00 97.38 1168 GLN A O 1
ATOM 8438 N N . ASP A 1 1169 ? -35.222 -3.999 32.638 1.00 96.88 1169 ASP A N 1
ATOM 8439 C CA . ASP A 1 1169 ? -34.752 -5.387 32.712 1.00 96.88 1169 ASP A CA 1
ATOM 8440 C C . ASP A 1 1169 ? -34.246 -5.788 34.118 1.00 96.88 1169 ASP A C 1
ATOM 8442 O O . ASP A 1 1169 ? -35.036 -6.201 34.965 1.00 96.88 1169 ASP A O 1
ATOM 8446 N N . SER A 1 1170 ? -32.937 -5.721 34.387 1.00 95.50 1170 SER A N 1
ATOM 8447 C CA . SER A 1 1170 ? -32.306 -6.168 35.645 1.00 95.50 1170 SER A CA 1
ATOM 8448 C C . SER A 1 1170 ? -31.100 -5.299 36.034 1.00 95.50 1170 SER A C 1
ATOM 8450 O O . SER A 1 1170 ? -30.103 -5.785 36.574 1.00 95.50 1170 SER A O 1
ATOM 8452 N N . VAL A 1 1171 ? -31.182 -3.997 35.739 1.00 98.25 1171 VAL A N 1
ATOM 8453 C CA . VAL A 1 1171 ? -30.124 -3.022 36.045 1.00 98.25 1171 VAL A CA 1
ATOM 8454 C C . VAL A 1 1171 ? -29.965 -2.826 37.550 1.00 98.25 1171 VAL A C 1
ATOM 8456 O O . VAL A 1 1171 ? -30.949 -2.656 38.273 1.00 98.25 1171 VAL A O 1
ATOM 8459 N N . LYS A 1 1172 ? -28.709 -2.781 38.007 1.00 97.81 1172 LYS A N 1
ATOM 8460 C CA . LYS A 1 1172 ? -28.339 -2.591 39.414 1.00 97.81 1172 LYS A CA 1
ATOM 8461 C C . LYS A 1 1172 ? -27.526 -1.320 39.626 1.00 97.81 1172 LYS A C 1
ATOM 8463 O O . LYS A 1 1172 ? -26.573 -1.068 38.893 1.00 97.81 1172 LYS A O 1
ATOM 8468 N N . VAL A 1 1173 ? -27.858 -0.541 40.654 1.00 97.94 1173 VAL A N 1
ATOM 8469 C CA . VAL A 1 1173 ? -27.113 0.666 41.063 1.00 97.94 1173 VAL A CA 1
ATOM 8470 C C . VAL A 1 1173 ? -26.723 0.524 42.534 1.00 97.94 1173 VAL A C 1
ATOM 8472 O O . VAL A 1 1173 ? -27.567 0.673 43.417 1.00 97.94 1173 VAL A O 1
ATOM 8475 N N . ILE A 1 1174 ? -25.463 0.163 42.799 1.00 96.06 1174 ILE A N 1
ATOM 8476 C CA . ILE A 1 1174 ? -25.026 -0.376 44.100 1.00 96.06 1174 ILE A CA 1
ATOM 8477 C C . ILE A 1 1174 ? -23.658 0.167 44.545 1.00 96.06 1174 ILE A C 1
ATOM 8479 O O . ILE A 1 1174 ? -22.753 0.347 43.734 1.00 96.06 1174 ILE A O 1
ATOM 8483 N N . GLY A 1 1175 ? -23.489 0.409 45.850 1.00 94.88 1175 GLY A N 1
ATOM 8484 C CA . GLY A 1 1175 ? -22.198 0.742 46.478 1.00 94.88 1175 GLY A CA 1
ATOM 8485 C C . GLY A 1 1175 ? -21.546 2.081 46.091 1.00 94.88 1175 GLY A C 1
ATOM 8486 O O . GLY A 1 1175 ? -20.480 2.410 46.609 1.00 94.88 1175 GLY A O 1
ATOM 8487 N N . ASN A 1 1176 ? -22.168 2.886 45.225 1.00 97.56 1176 ASN A N 1
ATOM 8488 C CA . ASN A 1 1176 ? -21.655 4.191 44.799 1.00 97.56 1176 ASN A CA 1
ATOM 8489 C C . ASN A 1 1176 ? -21.602 5.204 45.961 1.00 97.56 1176 ASN A C 1
ATOM 8491 O O . ASN A 1 1176 ? -22.369 5.105 46.925 1.00 97.56 1176 ASN A O 1
ATOM 8495 N N . LYS A 1 1177 ? -20.708 6.195 45.868 1.00 95.31 1177 LYS A N 1
ATOM 8496 C CA . LYS A 1 1177 ? -20.418 7.179 46.924 1.00 95.31 1177 LYS A CA 1
ATOM 8497 C C . LYS A 1 1177 ? -20.623 8.607 46.408 1.00 95.31 1177 LYS A C 1
ATOM 8499 O O . LYS A 1 1177 ? -20.258 8.933 45.282 1.00 95.31 1177 LYS A O 1
ATOM 8504 N N . ALA A 1 1178 ? -21.189 9.470 47.249 1.00 93.69 1178 ALA A N 1
ATOM 8505 C CA . ALA A 1 1178 ? -21.353 10.898 46.983 1.00 93.69 1178 ALA A CA 1
ATOM 8506 C C . ALA A 1 1178 ? -21.165 11.704 48.277 1.00 93.69 1178 ALA A C 1
ATOM 8508 O O . ALA A 1 1178 ? -21.646 11.283 49.331 1.00 93.69 1178 ALA A O 1
ATOM 8509 N N . THR A 1 1179 ? -20.510 12.862 48.189 1.00 88.56 1179 THR A N 1
ATOM 8510 C CA . THR A 1 1179 ? -20.285 13.808 49.305 1.00 88.56 1179 THR A CA 1
ATOM 8511 C C . THR A 1 1179 ? -21.537 14.578 49.733 1.00 88.56 1179 THR A C 1
ATOM 8513 O O . THR A 1 1179 ? -21.610 15.017 50.879 1.00 88.56 1179 THR A O 1
ATOM 8516 N N . LYS A 1 1180 ? -22.526 14.745 48.840 1.00 81.75 1180 LYS A N 1
ATOM 8517 C CA . LYS A 1 1180 ? -23.780 15.475 49.111 1.00 81.75 1180 LYS A CA 1
ATOM 8518 C C . LYS A 1 1180 ? -25.051 14.722 48.702 1.00 81.75 1180 LYS A C 1
ATOM 8520 O O . LYS A 1 1180 ? -25.631 14.027 49.530 1.00 81.75 1180 LYS A O 1
ATOM 8525 N N . LYS A 1 1181 ? -25.532 14.902 47.466 1.00 86.06 1181 LYS A N 1
ATOM 8526 C CA . LYS A 1 1181 ? -26.866 14.443 47.026 1.00 86.06 1181 LYS A CA 1
ATOM 8527 C C . LYS A 1 1181 ? -26.799 13.097 46.303 1.00 86.06 1181 LYS A C 1
ATOM 8529 O O . LYS A 1 1181 ? -25.926 12.917 45.460 1.00 86.06 1181 LYS A O 1
ATOM 8534 N N . GLY A 1 1182 ? -27.748 12.196 46.567 1.00 85.69 1182 GLY A N 1
ATOM 8535 C CA . GLY A 1 1182 ? -28.017 11.006 45.748 1.00 85.69 1182 GLY A CA 1
ATOM 8536 C C . GLY A 1 1182 ? -26.799 10.115 45.513 1.00 85.69 1182 GLY A C 1
ATOM 8537 O O . GLY A 1 1182 ? -26.128 10.221 44.484 1.00 85.69 1182 GLY A O 1
ATOM 8538 N N . LYS A 1 1183 ? -26.505 9.213 46.453 1.00 93.25 1183 LYS A N 1
ATOM 8539 C CA . LYS A 1 1183 ? -25.390 8.263 46.314 1.00 93.25 1183 LYS A CA 1
ATOM 8540 C C . LYS A 1 1183 ? -25.583 7.353 45.102 1.00 93.25 1183 LYS A C 1
ATOM 8542 O O . LYS A 1 1183 ? -24.629 7.132 44.361 1.00 93.25 1183 LYS A O 1
ATOM 8547 N N . GLY A 1 1184 ? -26.812 6.889 44.867 1.00 96.06 1184 GLY A N 1
ATOM 8548 C CA . GLY A 1 1184 ? -27.178 6.146 43.663 1.00 96.06 1184 GLY A CA 1
ATOM 8549 C C . GLY A 1 1184 ? -27.426 7.083 42.485 1.00 96.06 1184 GLY A C 1
ATOM 8550 O O . GLY A 1 1184 ? -26.662 7.090 41.519 1.00 96.06 1184 GLY A O 1
ATOM 8551 N N . ILE A 1 1185 ? -28.494 7.881 42.576 1.00 97.75 1185 ILE A N 1
ATOM 8552 C CA . ILE A 1 1185 ? -28.960 8.765 41.500 1.00 97.75 1185 ILE A CA 1
ATOM 8553 C C . ILE A 1 1185 ? -29.298 10.147 42.072 1.00 97.75 1185 ILE A C 1
ATOM 8555 O O . ILE A 1 1185 ? -29.971 10.246 43.093 1.00 97.75 1185 ILE A O 1
ATOM 8559 N N . ASN A 1 1186 ? -28.889 11.220 41.397 1.00 95.88 1186 ASN A N 1
ATOM 8560 C CA . ASN A 1 1186 ? -29.329 12.590 41.674 1.00 95.88 1186 ASN A CA 1
ATOM 8561 C C . ASN A 1 1186 ? -30.102 13.134 40.463 1.00 95.88 1186 ASN A C 1
ATOM 8563 O O . ASN A 1 1186 ? -29.524 13.258 39.384 1.00 95.88 1186 ASN A O 1
ATOM 8567 N N . ALA A 1 1187 ? -31.390 13.438 40.628 1.00 95.94 1187 ALA A N 1
ATOM 8568 C CA . ALA A 1 1187 ? -32.284 13.885 39.559 1.00 95.94 1187 ALA A CA 1
ATOM 8569 C C . ALA A 1 1187 ? -32.816 15.299 39.841 1.00 95.94 1187 ALA A C 1
ATOM 8571 O O . ALA A 1 1187 ? -33.359 15.565 40.913 1.00 95.94 1187 ALA A O 1
ATOM 8572 N N . ILE A 1 1188 ? -32.665 16.207 38.873 1.00 94.00 1188 ILE A N 1
ATOM 8573 C CA . ILE A 1 1188 ? -32.986 17.635 39.008 1.00 94.00 1188 ILE A CA 1
ATOM 8574 C C . ILE A 1 1188 ? -33.999 18.035 37.929 1.00 94.00 1188 ILE A C 1
ATOM 8576 O O . ILE A 1 1188 ? -33.668 18.032 36.747 1.00 94.00 1188 ILE A O 1
ATOM 8580 N N . ASN A 1 1189 ? -35.214 18.421 38.339 1.00 93.50 1189 ASN A N 1
ATOM 8581 C CA . ASN A 1 1189 ? -36.342 18.780 37.466 1.00 93.50 1189 ASN A CA 1
ATOM 8582 C C . ASN A 1 1189 ? -36.515 17.819 36.262 1.00 93.50 1189 ASN A C 1
ATOM 8584 O O . ASN A 1 1189 ? -36.442 18.231 35.097 1.00 93.50 1189 ASN A O 1
ATOM 8588 N N . THR A 1 1190 ? -36.662 16.519 36.543 1.00 95.19 1190 THR A N 1
ATOM 8589 C CA . THR A 1 1190 ? -36.839 15.475 35.517 1.00 95.19 1190 THR A CA 1
ATOM 8590 C C . THR A 1 1190 ? -37.576 14.225 36.035 1.00 95.19 1190 THR A C 1
ATOM 8592 O O . THR A 1 1190 ? -37.901 14.119 37.218 1.00 95.19 1190 THR A O 1
ATOM 8595 N N . VAL A 1 1191 ? -37.855 13.263 35.152 1.00 95.38 1191 VAL A N 1
ATOM 8596 C CA . VAL A 1 1191 ? -38.476 11.973 35.487 1.00 95.38 1191 VAL A CA 1
ATOM 8597 C C . VAL A 1 1191 ? -37.479 10.833 35.277 1.00 95.38 1191 VAL A C 1
ATOM 8599 O O . VAL A 1 1191 ? -36.953 10.654 34.180 1.00 95.38 1191 VAL A O 1
ATOM 8602 N N . VAL A 1 1192 ? -37.255 10.035 36.322 1.00 97.56 1192 VAL A N 1
ATOM 8603 C CA . VAL A 1 1192 ? -36.500 8.775 36.247 1.00 97.56 1192 VAL A CA 1
ATOM 8604 C C . VAL A 1 1192 ? -37.491 7.644 35.987 1.00 97.56 1192 VAL A C 1
ATOM 8606 O O . VAL A 1 1192 ? -38.291 7.305 36.858 1.00 97.56 1192 VAL A O 1
ATOM 8609 N N . CYS A 1 1193 ? -37.466 7.074 34.786 1.00 97.88 1193 CYS A N 1
ATOM 8610 C CA . CYS A 1 1193 ? -38.332 5.960 34.409 1.00 97.88 1193 CYS A CA 1
ATOM 8611 C C . CYS A 1 1193 ? -37.688 4.639 34.854 1.00 97.88 1193 CYS A C 1
ATOM 8613 O O . CYS A 1 1193 ? -36.516 4.391 34.571 1.00 97.88 1193 CYS A O 1
ATOM 8615 N N . ILE A 1 1194 ? -38.447 3.800 35.556 1.00 98.06 1194 ILE A N 1
ATOM 8616 C CA . ILE A 1 1194 ? -38.013 2.503 36.088 1.00 98.06 1194 ILE A CA 1
ATOM 8617 C C . ILE A 1 1194 ? -38.993 1.421 35.620 1.00 98.06 1194 ILE A C 1
ATOM 8619 O O . ILE A 1 1194 ? -40.209 1.635 35.594 1.00 98.06 1194 ILE A O 1
ATOM 8623 N N . LYS A 1 1195 ? -38.458 0.256 35.257 1.00 96.81 1195 LYS A N 1
ATOM 8624 C CA . LYS A 1 1195 ? -39.207 -0.929 34.835 1.00 96.81 1195 LYS A CA 1
ATOM 8625 C C . LYS A 1 1195 ? -38.675 -2.199 35.499 1.00 96.81 1195 LYS A C 1
ATOM 8627 O O . LYS A 1 1195 ? -37.541 -2.235 35.968 1.00 96.81 1195 LYS A O 1
ATOM 8632 N N . ASP A 1 1196 ? -39.487 -3.248 35.451 1.00 96.31 1196 ASP A N 1
ATOM 8633 C CA . ASP A 1 1196 ? -39.086 -4.649 35.595 1.00 96.31 1196 ASP A CA 1
ATOM 8634 C C . ASP A 1 1196 ? -38.332 -4.917 36.916 1.00 96.31 1196 ASP A C 1
ATOM 8636 O O . ASP A 1 1196 ? -38.785 -4.476 37.974 1.00 96.31 1196 ASP A O 1
ATOM 8640 N N . SER A 1 1197 ? -37.209 -5.640 36.895 1.00 96.81 1197 SER A N 1
ATOM 8641 C CA . SER A 1 1197 ? -36.446 -6.043 38.087 1.00 96.81 1197 SER A CA 1
ATOM 8642 C C . SER A 1 1197 ? -35.290 -5.093 38.442 1.00 96.81 1197 SER A C 1
ATOM 8644 O O . SER A 1 1197 ? -34.311 -5.515 39.058 1.00 96.81 1197 SER A O 1
ATOM 8646 N N . VAL A 1 1198 ? -35.382 -3.813 38.063 1.00 97.56 1198 VAL A N 1
ATOM 8647 C CA . VAL A 1 1198 ? -34.377 -2.787 38.398 1.00 97.56 1198 VAL A CA 1
ATOM 8648 C C . VAL A 1 1198 ? -34.264 -2.576 39.909 1.00 97.56 1198 VAL A C 1
ATOM 8650 O O . VAL A 1 1198 ? -35.268 -2.440 40.608 1.00 97.56 1198 VAL A O 1
ATOM 8653 N N . GLU A 1 1199 ? -33.027 -2.476 40.397 1.00 96.31 1199 GLU A N 1
ATOM 8654 C CA . GLU A 1 1199 ? -32.709 -2.374 41.821 1.00 96.31 1199 GLU A CA 1
ATOM 8655 C C . GLU A 1 1199 ? -31.640 -1.302 42.093 1.00 96.31 1199 GLU A C 1
ATOM 8657 O O . GLU A 1 1199 ? -30.493 -1.394 41.647 1.00 96.31 1199 GLU A O 1
ATOM 8662 N N . VAL A 1 1200 ? -32.011 -0.277 42.860 1.00 97.00 1200 VAL A N 1
ATOM 8663 C CA . VAL A 1 1200 ? -31.100 0.739 43.401 1.00 97.00 1200 VAL A CA 1
ATOM 8664 C C . VAL A 1 1200 ? -30.922 0.447 44.895 1.00 97.00 1200 VAL A C 1
ATOM 8666 O O . VAL A 1 1200 ? -31.901 0.482 45.645 1.00 97.00 1200 VAL A O 1
ATOM 8669 N N . ASP A 1 1201 ? -29.698 0.115 45.326 1.00 92.94 1201 ASP A N 1
ATOM 8670 C CA . ASP A 1 1201 ? -29.428 -0.350 46.697 1.00 92.94 1201 ASP A CA 1
ATOM 8671 C C . ASP A 1 1201 ? -29.878 0.667 47.757 1.00 92.94 1201 ASP A C 1
ATOM 8673 O O . ASP A 1 1201 ? -29.851 1.881 47.564 1.00 92.94 1201 ASP A O 1
ATOM 8677 N N . GLN A 1 1202 ? -30.233 0.174 48.941 1.00 88.56 1202 GLN A N 1
ATOM 8678 C CA . GLN A 1 1202 ? -30.682 1.007 50.047 1.00 88.56 1202 GLN A CA 1
ATOM 8679 C C . GLN A 1 1202 ? -29.642 2.046 50.521 1.00 88.56 1202 GLN A C 1
ATOM 8681 O O . GLN A 1 1202 ? -30.026 3.073 51.083 1.00 88.56 1202 GLN A O 1
ATOM 8686 N N . ASN A 1 1203 ? -28.342 1.829 50.292 1.00 88.88 1203 ASN A N 1
ATOM 8687 C CA . ASN A 1 1203 ? -27.278 2.798 50.588 1.00 88.88 1203 ASN A CA 1
ATOM 8688 C C . ASN A 1 1203 ? -26.975 3.725 49.397 1.00 88.88 1203 ASN A C 1
ATOM 8690 O O . ASN A 1 1203 ? -26.064 4.553 49.459 1.00 88.88 1203 ASN A O 1
ATOM 8694 N N . ASN A 1 1204 ? -27.708 3.575 48.296 1.00 93.25 1204 ASN A N 1
ATOM 8695 C CA . ASN A 1 1204 ? -27.594 4.310 47.045 1.00 93.25 1204 ASN A CA 1
ATOM 8696 C C . ASN A 1 1204 ? -28.937 4.983 46.752 1.00 93.25 1204 ASN A C 1
ATOM 8698 O O . ASN A 1 1204 ? -29.715 4.555 45.913 1.00 93.25 1204 ASN A O 1
ATOM 8702 N N . ASP A 1 1205 ? -29.222 6.062 47.470 1.00 94.81 1205 ASP A N 1
ATOM 8703 C CA . ASP A 1 1205 ? -30.493 6.761 47.342 1.00 94.81 1205 ASP A CA 1
ATOM 8704 C C . ASP A 1 1205 ? -30.679 7.441 45.974 1.00 94.81 1205 ASP A C 1
ATOM 8706 O O . ASP A 1 1205 ? -29.722 7.874 45.321 1.00 94.81 1205 ASP A O 1
ATOM 8710 N N . VAL A 1 1206 ? -31.947 7.545 45.570 1.00 97.50 1206 VAL A N 1
ATOM 8711 C CA . VAL A 1 1206 ? -32.431 8.372 44.464 1.00 97.50 1206 VAL A CA 1
ATOM 8712 C C . VAL A 1 1206 ? -32.897 9.701 45.054 1.00 97.50 1206 VAL A C 1
ATOM 8714 O O . VAL A 1 1206 ? -33.960 9.783 45.673 1.00 97.50 1206 VAL A O 1
ATOM 8717 N N . TYR A 1 1207 ? -32.084 10.738 44.879 1.00 96.38 1207 TYR A N 1
ATOM 8718 C CA . TYR A 1 1207 ? -32.371 12.094 45.330 1.00 96.38 1207 TYR A CA 1
ATOM 8719 C C . TYR A 1 1207 ? -33.200 12.831 44.274 1.00 96.38 1207 TYR A C 1
ATOM 8721 O O . TYR A 1 1207 ? -32.751 13.008 43.139 1.00 96.38 1207 TYR A O 1
ATOM 8729 N N . LEU A 1 1208 ? -34.414 13.241 44.642 1.00 96.69 1208 LEU A N 1
ATOM 8730 C CA . LEU A 1 1208 ? -35.377 13.902 43.761 1.00 96.69 1208 LEU A CA 1
ATOM 8731 C C . LEU A 1 1208 ? -35.457 15.398 44.089 1.00 96.69 1208 LEU A C 1
ATOM 8733 O O . LEU A 1 1208 ? -36.118 15.799 45.044 1.00 96.69 1208 LEU A O 1
ATOM 8737 N N . ASP A 1 1209 ? -34.787 16.226 43.289 1.00 92.31 1209 ASP A N 1
ATOM 8738 C CA . ASP A 1 1209 ? -34.709 17.678 43.472 1.00 92.31 1209 ASP A CA 1
ATOM 8739 C C . ASP A 1 1209 ? -35.558 18.438 42.434 1.00 92.31 1209 ASP A C 1
ATOM 8741 O O . ASP A 1 1209 ? -35.849 17.932 41.343 1.00 92.31 1209 ASP A O 1
ATOM 8745 N N . TYR A 1 1210 ? -35.952 19.672 42.760 1.00 92.06 1210 TYR A N 1
ATOM 8746 C CA . TYR A 1 1210 ? -36.747 20.575 41.909 1.00 92.06 1210 TYR A CA 1
ATOM 8747 C C . TYR A 1 1210 ? -37.991 19.925 41.262 1.00 92.06 1210 TYR A C 1
ATOM 8749 O O . TYR A 1 1210 ? -38.289 20.157 40.091 1.00 92.06 1210 TYR A O 1
ATOM 8757 N N . GLY A 1 1211 ? -38.728 19.109 42.026 1.00 90.81 1211 GLY A N 1
ATOM 8758 C CA . GLY A 1 1211 ? -39.977 18.478 41.577 1.00 90.81 1211 GLY A CA 1
ATOM 8759 C C . GLY A 1 1211 ? -39.803 17.211 40.730 1.00 90.81 1211 GLY A C 1
ATOM 8760 O O . GLY A 1 1211 ? -40.767 16.777 40.096 1.00 90.81 1211 GLY A O 1
ATOM 8761 N N . SER A 1 1212 ? -38.600 16.624 40.716 1.00 95.94 1212 SER A N 1
ATOM 8762 C CA . SER A 1 1212 ? -38.334 15.346 40.044 1.00 95.94 1212 SER A CA 1
ATOM 8763 C C . SER A 1 1212 ? -39.157 14.191 40.613 1.00 95.94 1212 SER A C 1
ATOM 8765 O O . SER A 1 1212 ? -39.525 14.197 41.787 1.00 95.94 1212 SER A O 1
ATOM 8767 N N . LYS A 1 1213 ? -39.419 13.172 39.786 1.00 96.94 1213 LYS A N 1
ATOM 8768 C CA . LYS A 1 1213 ? -40.229 11.998 40.159 1.00 96.94 1213 LYS A CA 1
ATOM 8769 C C . LYS A 1 1213 ? -39.640 10.706 39.606 1.00 96.94 1213 LYS A C 1
ATOM 8771 O O . LYS A 1 1213 ? -39.014 10.712 38.547 1.00 96.94 1213 LYS A O 1
ATOM 8776 N N . ILE A 1 1214 ? -39.909 9.592 40.276 1.00 98.19 1214 ILE A N 1
ATOM 8777 C CA . ILE A 1 1214 ? -39.776 8.258 39.682 1.00 98.19 1214 ILE A CA 1
ATOM 8778 C C . ILE A 1 1214 ? -41.082 7.927 38.947 1.00 98.19 1214 ILE A C 1
ATOM 8780 O O . ILE A 1 1214 ? -42.164 8.196 39.474 1.00 98.19 1214 ILE A O 1
ATOM 8784 N N . ARG A 1 1215 ? -41.001 7.330 37.752 1.00 97.75 1215 ARG A N 1
ATOM 8785 C CA . ARG A 1 1215 ? -42.154 6.758 37.040 1.00 97.75 1215 ARG A CA 1
ATOM 8786 C C . ARG A 1 1215 ? -41.984 5.254 36.865 1.00 97.75 1215 ARG A C 1
ATOM 8788 O O . ARG A 1 1215 ? -40.966 4.817 36.340 1.00 97.75 1215 ARG A O 1
ATOM 8795 N N . ALA A 1 1216 ? -42.972 4.480 37.308 1.00 97.38 1216 ALA A N 1
ATOM 8796 C CA . ALA A 1 1216 ? -43.061 3.055 37.011 1.00 97.38 1216 ALA A CA 1
ATOM 8797 C C . ALA A 1 1216 ? -43.688 2.859 35.619 1.00 97.38 1216 ALA A C 1
ATOM 8799 O O . ALA A 1 1216 ? -44.854 3.206 35.405 1.00 97.38 1216 ALA A O 1
ATOM 8800 N N . ASP A 1 1217 ? -42.906 2.317 34.684 1.00 96.62 1217 ASP A N 1
ATOM 8801 C CA . ASP A 1 1217 ? -43.301 2.107 33.281 1.00 96.62 1217 ASP A CA 1
ATOM 8802 C C . ASP A 1 1217 ? -43.677 0.642 32.979 1.00 96.62 1217 ASP A C 1
ATOM 8804 O O . ASP A 1 1217 ? -44.213 0.343 31.912 1.00 96.62 1217 ASP A O 1
ATOM 8808 N N . SER A 1 1218 ? -43.430 -0.264 33.925 1.00 96.31 1218 SER A N 1
ATOM 8809 C CA . SER A 1 1218 ? -43.994 -1.615 34.001 1.00 96.31 1218 SER A CA 1
ATOM 8810 C C . SER A 1 1218 ? -44.208 -1.985 35.481 1.00 96.31 1218 SER A C 1
ATOM 8812 O O . SER A 1 1218 ? -43.864 -1.206 36.373 1.00 96.31 1218 SER A O 1
ATOM 8814 N N . ALA A 1 1219 ? -44.822 -3.138 35.767 1.00 94.94 1219 ALA A N 1
ATOM 8815 C CA . ALA A 1 1219 ? -44.995 -3.614 37.143 1.00 94.94 1219 ALA A CA 1
ATOM 8816 C C . ALA A 1 1219 ? -43.646 -4.092 37.710 1.00 94.94 1219 ALA A C 1
ATOM 8818 O O . ALA A 1 1219 ? -43.049 -5.032 37.184 1.00 94.94 1219 ALA A O 1
ATOM 8819 N N . LEU A 1 1220 ? -43.159 -3.458 38.780 1.00 96.75 1220 LEU A N 1
ATOM 8820 C CA . LEU A 1 1220 ? -41.787 -3.665 39.244 1.00 96.75 1220 LEU A CA 1
ATOM 8821 C C . LEU A 1 1220 ? -41.635 -4.987 40.012 1.00 96.75 1220 LEU A C 1
ATOM 8823 O O . LEU A 1 1220 ? -42.464 -5.327 40.858 1.00 96.75 1220 LEU A O 1
ATOM 8827 N N . THR A 1 1221 ? -40.555 -5.717 39.755 1.00 95.75 1221 THR A N 1
ATOM 8828 C CA . THR A 1 1221 ? -40.214 -7.005 40.388 1.00 95.75 1221 THR A CA 1
ATOM 8829 C C . THR A 1 1221 ? -38.745 -7.041 40.856 1.00 95.75 1221 THR A C 1
ATOM 8831 O O . THR A 1 1221 ? -37.987 -7.923 40.452 1.00 95.75 1221 THR A O 1
ATOM 8834 N N . PRO A 1 1222 ? -38.298 -6.070 41.682 1.00 94.44 1222 PRO A N 1
ATOM 8835 C CA . PRO A 1 1222 ? -36.917 -6.000 42.167 1.00 94.44 1222 PRO A CA 1
ATOM 8836 C C . PRO A 1 1222 ? -36.574 -7.187 43.094 1.00 94.44 1222 PRO A C 1
ATOM 8838 O O . PRO A 1 1222 ? -37.401 -7.530 43.945 1.00 94.44 1222 PRO A O 1
ATOM 8841 N N . PRO A 1 1223 ? -35.361 -7.775 43.017 1.00 90.44 1223 PRO A N 1
ATOM 8842 C CA . PRO A 1 1223 ? -34.988 -8.967 43.791 1.00 90.44 1223 PRO A CA 1
ATOM 8843 C C . PRO A 1 1223 ? -35.153 -8.847 45.315 1.00 90.44 1223 PRO A C 1
ATOM 8845 O O . PRO A 1 1223 ? -35.611 -9.789 45.957 1.00 90.44 1223 PRO A O 1
ATOM 8848 N N . SER A 1 1224 ? -34.837 -7.692 45.911 1.00 90.19 1224 SER A N 1
ATOM 8849 C CA . SER A 1 1224 ? -35.026 -7.431 47.351 1.00 90.19 1224 SER A CA 1
ATOM 8850 C C . SER A 1 1224 ? -36.456 -7.034 47.755 1.00 90.19 1224 SER A C 1
ATOM 8852 O O . SER A 1 1224 ? -36.691 -6.641 48.899 1.00 90.19 1224 SER A O 1
ATOM 8854 N N . ASN A 1 1225 ? -37.422 -7.076 46.830 1.00 91.31 1225 ASN A N 1
ATOM 8855 C CA . ASN A 1 1225 ? -38.731 -6.411 46.927 1.00 91.31 1225 ASN A CA 1
ATOM 8856 C C . ASN A 1 1225 ? -38.657 -4.875 47.095 1.00 91.31 1225 ASN A C 1
ATOM 8858 O O . ASN A 1 1225 ? -39.686 -4.236 47.343 1.00 91.31 1225 ASN A O 1
ATOM 8862 N N . LYS A 1 1226 ? -37.475 -4.256 46.930 1.00 93.62 1226 LYS A N 1
ATOM 8863 C CA . LYS A 1 1226 ? -37.291 -2.799 46.937 1.00 93.62 1226 LYS A CA 1
ATOM 8864 C C . LYS A 1 1226 ? -36.604 -2.306 45.664 1.00 93.62 1226 LYS A C 1
ATOM 8866 O O . LYS A 1 1226 ? -35.503 -2.724 45.342 1.00 93.62 1226 LYS A O 1
ATOM 8871 N N . ALA A 1 1227 ? -37.261 -1.392 44.953 1.00 95.12 1227 ALA A N 1
ATOM 8872 C CA . ALA A 1 1227 ? -36.755 -0.811 43.709 1.00 95.12 1227 ALA A CA 1
ATOM 8873 C C . ALA A 1 1227 ? -35.765 0.337 43.970 1.00 95.12 1227 ALA A C 1
ATOM 8875 O O . ALA A 1 1227 ? -34.765 0.453 43.269 1.00 95.12 1227 ALA A O 1
ATOM 8876 N N . ALA A 1 1228 ? -36.031 1.180 44.979 1.00 97.12 1228 ALA A N 1
ATOM 8877 C CA . ALA A 1 1228 ? -35.121 2.241 45.417 1.00 97.12 1228 ALA A CA 1
ATOM 8878 C C . ALA A 1 1228 ? -35.422 2.753 46.841 1.00 97.12 1228 ALA A C 1
ATOM 8880 O O . ALA A 1 1228 ? -36.537 2.614 47.365 1.00 97.12 1228 ALA A O 1
ATOM 8881 N N . ARG A 1 1229 ? -34.439 3.444 47.435 1.00 96.88 1229 ARG A N 1
ATOM 8882 C CA . ARG A 1 1229 ? -34.644 4.413 48.525 1.00 96.88 1229 ARG A CA 1
ATOM 8883 C C . ARG A 1 1229 ? -34.719 5.827 47.942 1.00 96.88 1229 ARG A C 1
ATOM 8885 O O . ARG A 1 1229 ? -33.836 6.223 47.192 1.00 96.88 1229 ARG A O 1
ATOM 8892 N N . ILE A 1 1230 ? -35.765 6.574 48.280 1.00 97.56 1230 ILE A N 1
ATOM 8893 C CA . ILE A 1 1230 ? -36.015 7.944 47.820 1.00 97.56 1230 ILE A CA 1
ATOM 8894 C C . ILE A 1 1230 ? -35.549 8.936 48.889 1.00 97.56 1230 ILE A C 1
ATOM 8896 O O . ILE A 1 1230 ? -35.912 8.803 50.058 1.00 97.56 1230 ILE A O 1
ATOM 8900 N N . THR A 1 1231 ? -34.822 9.969 48.473 1.00 96.06 1231 THR A N 1
ATOM 8901 C CA . THR A 1 1231 ? -34.508 11.151 49.289 1.00 96.06 1231 THR A CA 1
ATOM 8902 C C . THR A 1 1231 ? -35.068 12.392 48.594 1.00 96.06 1231 THR A C 1
ATOM 8904 O O . THR A 1 1231 ? -35.033 12.489 47.368 1.00 96.06 1231 THR A O 1
ATOM 8907 N N . VAL A 1 1232 ? -35.565 13.360 49.361 1.00 95.88 1232 VAL A N 1
ATOM 8908 C CA . VAL A 1 1232 ? -35.971 14.687 48.860 1.00 95.88 1232 VAL A CA 1
ATOM 8909 C C . VAL A 1 1232 ? -35.229 15.791 49.629 1.00 95.88 1232 VAL A C 1
ATOM 8911 O O . VAL A 1 1232 ? -34.698 15.517 50.709 1.00 95.88 1232 VAL A O 1
ATOM 8914 N N . PRO A 1 1233 ? -35.167 17.037 49.122 1.00 93.75 1233 PRO A N 1
ATOM 8915 C CA . PRO A 1 1233 ? -34.690 18.183 49.895 1.00 93.75 1233 PRO A CA 1
ATOM 8916 C C . PRO A 1 1233 ? -35.475 18.375 51.199 1.00 93.75 1233 PRO A C 1
ATOM 8918 O O . PRO A 1 1233 ? -36.682 18.139 51.239 1.00 93.75 1233 PRO A O 1
ATOM 8921 N N . ASP A 1 1234 ? -34.830 18.889 52.251 1.00 92.06 1234 ASP A N 1
ATOM 8922 C CA . ASP A 1 1234 ? -35.425 19.003 53.596 1.00 92.06 1234 ASP A CA 1
ATOM 8923 C C . ASP A 1 1234 ? -36.763 19.757 53.640 1.00 92.06 1234 ASP A C 1
ATOM 8925 O O . ASP A 1 1234 ? -37.635 19.431 54.451 1.00 92.06 1234 ASP A O 1
ATOM 8929 N N . GLY A 1 1235 ? -36.949 20.747 52.763 1.00 92.38 1235 GLY A N 1
ATOM 8930 C CA . GLY A 1 1235 ? -38.200 21.497 52.630 1.00 92.38 1235 GLY A CA 1
ATOM 8931 C C . GLY A 1 1235 ? -39.355 20.707 51.999 1.00 92.38 1235 GLY A C 1
ATOM 8932 O O . GLY A 1 1235 ? -40.503 21.109 52.160 1.00 92.38 1235 GLY A O 1
ATOM 8933 N N . GLN A 1 1236 ? -39.078 19.591 51.315 1.00 94.62 1236 GLN A N 1
ATOM 8934 C CA . GLN A 1 1236 ? -40.055 18.771 50.584 1.00 94.62 1236 GLN A CA 1
ATOM 8935 C C . GLN A 1 1236 ? -40.477 17.484 51.314 1.00 94.62 1236 GLN A C 1
ATOM 8937 O O . GLN A 1 1236 ? -41.264 16.713 50.769 1.00 94.62 1236 GLN A O 1
ATOM 8942 N N . TYR A 1 1237 ? -40.059 17.264 52.565 1.00 96.00 1237 TYR A N 1
ATOM 8943 C CA . TYR A 1 1237 ? -40.700 16.272 53.443 1.00 96.00 1237 TYR A CA 1
ATOM 8944 C C . TYR A 1 1237 ? -42.064 16.800 53.916 1.00 96.00 1237 TYR A C 1
ATOM 8946 O O . TYR A 1 1237 ? -42.207 17.324 55.021 1.00 96.00 1237 TYR A O 1
ATOM 8954 N N . GLN A 1 1238 ? -43.047 16.726 53.018 1.00 95.31 1238 GLN A N 1
ATOM 8955 C CA . GLN A 1 1238 ? -44.422 17.192 53.180 1.00 95.31 1238 GLN A CA 1
ATOM 8956 C C . GLN A 1 1238 ? -45.374 16.212 52.488 1.00 95.31 1238 GLN A C 1
ATOM 8958 O O . GLN A 1 1238 ? -45.023 15.617 51.470 1.00 95.31 1238 GLN A O 1
ATOM 8963 N N . THR A 1 1239 ? -46.608 16.086 52.981 1.00 95.25 1239 THR A N 1
ATOM 8964 C CA . THR A 1 1239 ? -47.632 15.202 52.386 1.00 95.25 1239 THR A CA 1
ATOM 8965 C C . THR A 1 1239 ? -48.142 15.664 51.014 1.00 95.25 1239 THR A C 1
ATOM 8967 O O . THR A 1 1239 ? -48.808 14.917 50.303 1.00 95.25 1239 THR A O 1
ATOM 8970 N N . THR A 1 1240 ? -47.800 16.888 50.616 1.00 95.69 1240 THR A N 1
ATOM 8971 C CA . THR A 1 1240 ? -48.052 17.494 49.301 1.00 95.69 1240 THR A CA 1
ATOM 8972 C C . THR A 1 1240 ? -47.010 17.116 48.241 1.00 95.69 1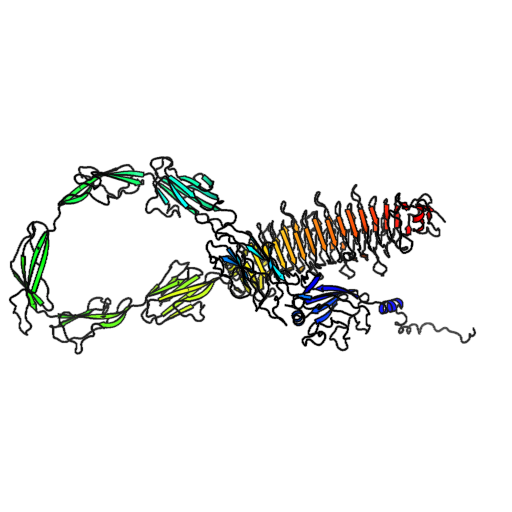240 THR A C 1
ATOM 8974 O O . THR A 1 1240 ? -47.235 17.360 47.055 1.00 95.69 1240 THR A O 1
ATOM 8977 N N . THR A 1 1241 ? -45.888 16.498 48.623 1.00 97.31 1241 THR A N 1
ATOM 8978 C CA . THR A 1 1241 ? -44.805 16.133 47.698 1.00 97.31 1241 THR A CA 1
ATOM 8979 C C . THR A 1 1241 ? -45.099 14.803 47.005 1.00 97.31 1241 THR A C 1
ATOM 8981 O O . THR A 1 1241 ? -45.083 13.747 47.637 1.00 97.31 1241 THR A O 1
ATOM 8984 N N . GLN A 1 1242 ? -45.321 14.837 45.688 1.00 97.62 1242 GLN A N 1
ATOM 8985 C CA . GLN A 1 1242 ? -45.438 13.632 44.860 1.00 97.62 1242 GLN A CA 1
ATOM 8986 C C . GLN A 1 1242 ? -44.062 13.173 44.370 1.00 97.62 1242 GLN A C 1
ATOM 8988 O O . GLN A 1 1242 ? -43.434 13.882 43.586 1.00 97.62 1242 GLN A O 1
ATOM 8993 N N . VAL A 1 1243 ? -43.632 11.981 44.789 1.00 97.81 1243 VAL A N 1
ATOM 8994 C CA . VAL A 1 1243 ? -42.317 11.398 44.446 1.00 97.81 1243 VAL A CA 1
ATOM 8995 C C . VAL A 1 1243 ? -42.404 10.242 43.450 1.00 97.81 1243 VAL A C 1
ATOM 8997 O O . VAL A 1 1243 ? -41.440 9.982 42.730 1.00 97.81 1243 VAL A O 1
ATOM 9000 N N . LEU A 1 1244 ? -43.554 9.566 43.384 1.00 98.06 1244 LEU A N 1
ATOM 9001 C CA . LEU A 1 1244 ? -43.796 8.421 42.510 1.00 98.06 1244 LEU A CA 1
ATOM 9002 C C . LEU A 1 1244 ? -45.016 8.681 41.616 1.00 98.06 1244 LEU A C 1
ATOM 9004 O O . LEU A 1 1244 ? -46.035 9.205 42.062 1.00 98.06 1244 LEU A O 1
ATOM 9008 N N . ILE A 1 1245 ? -44.907 8.287 40.353 1.00 97.44 1245 ILE A N 1
ATOM 9009 C CA . ILE A 1 1245 ? -45.992 8.222 39.368 1.00 97.44 1245 ILE A CA 1
ATOM 9010 C C . ILE A 1 1245 ? -45.901 6.893 38.602 1.00 97.44 1245 ILE A C 1
ATOM 9012 O O . ILE A 1 1245 ? -44.927 6.152 38.734 1.00 97.44 1245 ILE A O 1
ATOM 9016 N N . ALA A 1 1246 ? -46.912 6.571 37.802 1.00 96.56 1246 ALA A N 1
ATOM 9017 C CA . ALA A 1 1246 ? -46.956 5.358 36.990 1.00 96.56 1246 ALA A CA 1
ATOM 9018 C C . ALA A 1 1246 ? -47.592 5.646 35.622 1.00 96.56 1246 ALA A C 1
ATOM 9020 O O . ALA A 1 1246 ? -48.329 6.624 35.471 1.00 96.56 1246 ALA A O 1
ATOM 9021 N N . VAL A 1 1247 ? -47.309 4.804 34.627 1.00 95.81 1247 VAL A N 1
ATOM 9022 C CA . VAL A 1 1247 ? -48.065 4.780 33.362 1.00 95.81 1247 VAL A CA 1
ATOM 9023 C C . VAL A 1 1247 ? -49.460 4.175 33.573 1.00 95.81 1247 VAL A C 1
ATOM 9025 O O . VAL A 1 1247 ? -49.689 3.446 34.533 1.00 95.81 1247 VAL A O 1
ATOM 9028 N N . THR A 1 1248 ? -50.408 4.439 32.669 1.00 92.94 1248 THR A N 1
ATOM 9029 C CA . THR A 1 1248 ? -51.821 4.021 32.817 1.00 92.94 1248 THR A CA 1
ATOM 9030 C C . THR A 1 1248 ? -52.044 2.506 32.887 1.00 92.94 1248 THR A C 1
ATOM 9032 O O . THR A 1 1248 ? -53.087 2.075 33.369 1.00 92.94 1248 THR A O 1
ATOM 9035 N N . SER A 1 1249 ? -51.084 1.694 32.438 1.00 93.12 1249 SER A N 1
ATOM 9036 C CA . SER A 1 1249 ? -51.100 0.229 32.544 1.00 93.12 1249 SER A CA 1
ATOM 9037 C C . SER A 1 1249 ? -50.537 -0.318 33.866 1.00 93.12 1249 SER A C 1
ATOM 9039 O O . SER A 1 1249 ? -50.494 -1.534 34.043 1.00 93.12 1249 SER A O 1
ATOM 9041 N N . VAL A 1 1250 ? -50.093 0.540 34.794 1.00 95.50 1250 VAL A N 1
ATOM 9042 C CA . VAL A 1 1250 ? -49.460 0.150 36.064 1.00 95.50 1250 VAL A CA 1
ATOM 9043 C C . VAL A 1 1250 ? -50.234 0.743 37.244 1.00 95.50 1250 VAL A C 1
ATOM 9045 O O . VAL A 1 1250 ? -50.390 1.956 37.367 1.00 95.50 1250 VAL A O 1
ATOM 9048 N N . ASN A 1 1251 ? -50.706 -0.115 38.153 1.00 94.88 1251 ASN A N 1
ATOM 9049 C CA . ASN A 1 1251 ? -51.411 0.330 39.355 1.00 94.88 1251 ASN A CA 1
ATOM 9050 C C . ASN A 1 1251 ? -50.421 0.870 40.401 1.00 94.88 1251 ASN A C 1
ATOM 9052 O O . ASN A 1 1251 ? -49.814 0.104 41.149 1.00 94.88 1251 ASN A O 1
ATOM 9056 N N . LEU A 1 1252 ? -50.316 2.198 40.483 1.00 94.75 1252 LEU A N 1
ATOM 9057 C CA . LEU A 1 1252 ? -49.451 2.945 41.406 1.00 94.75 1252 LEU A CA 1
ATOM 9058 C C . LEU A 1 1252 ? -49.536 2.483 42.875 1.00 94.75 1252 LEU A C 1
ATOM 9060 O O . LEU A 1 1252 ? -48.523 2.495 43.577 1.00 94.75 1252 LEU A O 1
ATOM 9064 N N . ALA A 1 1253 ? -50.706 2.021 43.334 1.00 93.00 1253 ALA A N 1
ATOM 9065 C CA . ALA A 1 1253 ? -50.887 1.533 44.701 1.00 93.00 1253 ALA A CA 1
ATOM 9066 C C . ALA A 1 1253 ? -50.075 0.258 44.994 1.00 93.00 1253 ALA A C 1
ATOM 9068 O O . ALA A 1 1253 ? -49.580 0.093 46.109 1.00 93.00 1253 ALA A O 1
ATOM 9069 N N . ASN A 1 1254 ? -49.889 -0.605 43.990 1.00 94.56 1254 ASN A N 1
ATOM 9070 C CA . ASN A 1 1254 ? -49.090 -1.828 44.101 1.00 94.56 1254 ASN A CA 1
ATOM 9071 C C . ASN A 1 1254 ? -47.581 -1.525 44.087 1.00 94.56 1254 ASN A C 1
ATOM 9073 O O . ASN A 1 1254 ? -46.787 -2.289 44.635 1.00 94.56 1254 ASN A O 1
ATOM 9077 N N . GLU A 1 1255 ? -47.180 -0.403 43.483 1.00 96.38 1255 GLU A N 1
ATOM 9078 C CA . GLU A 1 1255 ? -45.776 -0.016 43.328 1.00 96.38 1255 GLU A CA 1
ATOM 9079 C C . GLU A 1 1255 ? -45.247 0.788 44.524 1.00 96.38 1255 GLU A C 1
ATOM 9081 O O . GLU A 1 1255 ? -44.085 0.632 44.893 1.00 96.38 1255 GLU A O 1
ATOM 9086 N N . ALA A 1 1256 ? -46.088 1.590 45.189 1.00 93.69 1256 ALA A N 1
ATOM 9087 C CA . ALA A 1 1256 ? -45.692 2.425 46.331 1.00 93.69 1256 ALA A CA 1
ATOM 9088 C C . ALA A 1 1256 ? -44.986 1.636 47.456 1.00 93.69 1256 ALA A C 1
ATOM 9090 O O . ALA A 1 1256 ? -43.986 2.094 48.015 1.00 93.69 1256 ALA A O 1
ATOM 9091 N N . GLY A 1 1257 ? -45.446 0.410 47.738 1.00 92.81 1257 GLY A N 1
ATOM 9092 C CA . GLY A 1 1257 ? -44.841 -0.484 48.733 1.00 92.81 1257 GLY A CA 1
ATOM 9093 C C . GLY A 1 1257 ? -43.423 -0.967 48.389 1.00 92.81 1257 GLY A C 1
ATOM 9094 O O . GLY A 1 1257 ? -42.693 -1.393 49.287 1.00 92.81 1257 GLY A O 1
ATOM 9095 N N . LYS A 1 1258 ? -42.996 -0.861 47.124 1.00 96.38 1258 LYS A N 1
ATOM 9096 C CA . LYS A 1 1258 ? -41.674 -1.285 46.625 1.00 96.38 1258 LYS A CA 1
ATOM 9097 C C . LYS A 1 1258 ? -40.607 -0.197 46.776 1.00 96.38 1258 LYS A C 1
ATOM 9099 O O . LYS A 1 1258 ? -39.446 -0.426 46.459 1.00 96.38 1258 LYS A O 1
ATOM 9104 N N . PHE A 1 1259 ? -40.956 0.970 47.313 1.00 96.81 1259 PHE A N 1
ATOM 9105 C CA . PHE A 1 1259 ? -39.999 2.028 47.633 1.00 96.81 1259 PHE A CA 1
ATOM 9106 C C . PHE A 1 1259 ? -39.747 2.115 49.144 1.00 96.81 1259 PHE A C 1
ATOM 9108 O O . PHE A 1 1259 ? -40.457 1.529 49.969 1.00 96.81 1259 PHE A O 1
ATOM 9115 N N . SER A 1 1260 ? -38.686 2.819 49.523 1.00 95.31 1260 SER A N 1
ATOM 9116 C CA . SER A 1 1260 ? -38.457 3.305 50.888 1.00 95.31 1260 SER A CA 1
ATOM 9117 C C . SER A 1 1260 ? -38.122 4.794 50.834 1.00 95.31 1260 SER A C 1
ATOM 9119 O O . SER A 1 1260 ? -37.735 5.283 49.775 1.00 95.31 1260 SER A O 1
ATOM 9121 N N . VAL A 1 1261 ? -38.282 5.525 51.937 1.00 96.62 1261 VAL A N 1
ATOM 9122 C CA . VAL A 1 1261 ? -37.954 6.957 52.007 1.00 96.62 1261 VAL A CA 1
ATOM 9123 C C . VAL A 1 1261 ? -36.915 7.171 53.103 1.00 96.62 1261 VAL A C 1
ATOM 9125 O O . VAL A 1 1261 ? -37.021 6.586 54.182 1.00 96.62 1261 VAL A O 1
ATOM 9128 N N . THR A 1 1262 ? -35.897 7.979 52.820 1.00 95.19 1262 THR A N 1
ATOM 9129 C CA . THR A 1 1262 ? -34.869 8.374 53.790 1.00 95.19 1262 THR A CA 1
ATOM 9130 C C . THR A 1 1262 ? -35.514 9.149 54.955 1.00 95.19 1262 THR A C 1
ATOM 9132 O O . THR A 1 1262 ? -36.280 10.078 54.699 1.00 95.19 1262 THR A O 1
ATOM 9135 N N . PRO A 1 1263 ? -35.255 8.798 56.231 1.00 92.56 1263 PRO A N 1
ATOM 9136 C CA . PRO A 1 1263 ? -35.800 9.538 57.371 1.00 92.56 1263 PRO A CA 1
ATOM 9137 C C . PRO A 1 1263 ? -35.296 10.985 57.439 1.00 92.56 1263 PRO A C 1
ATOM 9139 O O . PRO A 1 1263 ? -34.120 11.254 57.188 1.00 92.56 1263 PRO A O 1
ATOM 9142 N N . LYS A 1 1264 ? -36.162 11.912 57.863 1.00 92.56 1264 LYS A N 1
ATOM 9143 C CA . LYS A 1 1264 ? -35.772 13.293 58.174 1.00 92.56 1264 LYS A CA 1
ATOM 9144 C C . LYS A 1 1264 ? -35.430 13.388 59.660 1.00 92.56 1264 LYS A C 1
ATOM 9146 O O . LYS A 1 1264 ? -36.308 13.571 60.505 1.00 92.56 1264 LYS A O 1
ATOM 9151 N N . GLY A 1 1265 ? -34.151 13.212 59.987 1.00 88.88 1265 GLY A N 1
ATOM 9152 C CA . GLY A 1 1265 ? -33.718 13.029 61.374 1.00 88.88 1265 GLY A CA 1
ATOM 9153 C C . GLY A 1 1265 ? -34.338 11.755 61.954 1.00 88.88 1265 GLY A C 1
ATOM 9154 O O . GLY A 1 1265 ? -34.173 10.678 61.389 1.00 88.88 1265 GLY A O 1
ATOM 9155 N N . SER A 1 1266 ? -35.088 11.874 63.051 1.00 88.00 1266 SER A N 1
ATOM 9156 C CA . SER A 1 1266 ? -35.853 10.762 63.635 1.00 88.00 1266 SER A CA 1
ATOM 9157 C C . SER A 1 1266 ? -37.208 10.498 62.960 1.00 88.00 1266 SER A C 1
ATOM 9159 O O . SER A 1 1266 ? -37.829 9.474 63.242 1.00 88.00 1266 SER A O 1
ATOM 9161 N N . GLN A 1 1267 ? -37.694 11.384 62.081 1.00 92.19 1267 GLN A N 1
ATOM 9162 C CA . GLN A 1 1267 ? -39.009 11.234 61.454 1.00 92.19 1267 GLN A CA 1
ATOM 9163 C C . GLN A 1 1267 ? -38.956 10.257 60.271 1.00 92.19 1267 GLN A C 1
ATOM 9165 O O . GLN A 1 1267 ? -38.310 10.522 59.254 1.00 92.19 1267 GLN A O 1
ATOM 9170 N N . THR A 1 1268 ? -39.685 9.148 60.378 1.00 93.62 1268 THR A N 1
ATOM 9171 C CA . THR A 1 1268 ? -39.883 8.189 59.287 1.00 93.62 1268 THR A CA 1
ATOM 9172 C C . THR A 1 1268 ? -40.944 8.666 58.292 1.00 93.62 1268 THR A C 1
ATOM 9174 O O . THR A 1 1268 ? -41.887 9.376 58.643 1.00 93.62 1268 THR A O 1
ATOM 9177 N N . TRP A 1 1269 ? -40.782 8.258 57.033 1.00 96.75 1269 TRP A N 1
ATOM 9178 C CA . TRP A 1 1269 ? -41.662 8.595 55.913 1.00 96.75 1269 TRP A CA 1
ATOM 9179 C C . TRP A 1 1269 ? -41.863 7.371 55.012 1.00 96.75 1269 TRP A C 1
ATOM 9181 O O . TRP A 1 1269 ? -41.062 6.435 55.014 1.00 96.75 1269 TRP A O 1
ATOM 9191 N N . SER A 1 1270 ? -42.936 7.369 54.226 1.00 95.62 1270 SER A N 1
ATOM 9192 C CA . SER A 1 1270 ? -43.246 6.329 53.239 1.00 95.62 1270 SER A CA 1
ATOM 9193 C C . SER A 1 1270 ? -43.992 6.916 52.036 1.00 95.62 1270 SER A C 1
ATOM 9195 O O . SER A 1 1270 ? -44.376 8.085 52.052 1.00 95.62 1270 SER A O 1
ATOM 9197 N N . VAL A 1 1271 ? -44.182 6.122 50.980 1.00 96.94 1271 VAL A N 1
ATOM 9198 C CA . VAL A 1 1271 ? -44.965 6.516 49.797 1.00 96.94 1271 VAL A CA 1
ATOM 9199 C C . VAL A 1 1271 ? -46.402 6.010 49.962 1.00 96.94 1271 VAL A C 1
ATOM 9201 O O . VAL A 1 1271 ? -46.623 4.841 50.279 1.00 96.94 1271 VAL A O 1
ATOM 9204 N N . GLY A 1 1272 ? -47.386 6.889 49.777 1.00 95.19 1272 GLY A N 1
ATOM 9205 C CA . GLY A 1 1272 ? -48.808 6.551 49.748 1.00 95.19 1272 GLY A CA 1
ATOM 9206 C C . GLY A 1 1272 ? -49.229 5.905 48.425 1.00 95.19 1272 GLY A C 1
ATOM 9207 O O . GLY A 1 1272 ? -48.534 6.000 47.416 1.00 95.19 1272 GLY A O 1
ATOM 9208 N N . SER A 1 1273 ? -50.412 5.288 48.395 1.00 94.75 1273 SER A N 1
ATOM 9209 C CA . SER A 1 1273 ? -50.968 4.625 47.200 1.00 94.75 1273 SER A CA 1
ATOM 9210 C C . SER A 1 1273 ? -51.229 5.564 46.009 1.00 94.75 1273 SER A C 1
ATOM 9212 O O . SER A 1 1273 ? -51.398 5.104 44.884 1.00 94.75 1273 SER A O 1
ATOM 9214 N N . ASN A 1 1274 ? -51.230 6.878 46.246 1.00 94.38 1274 ASN A N 1
ATOM 9215 C CA . ASN A 1 1274 ? -51.319 7.951 45.253 1.00 94.38 1274 ASN A CA 1
ATOM 9216 C C . ASN A 1 1274 ? -49.943 8.494 44.793 1.00 94.38 1274 ASN A C 1
ATOM 9218 O O . ASN A 1 1274 ? -49.892 9.450 44.017 1.00 94.38 1274 ASN A O 1
ATOM 9222 N N . GLY A 1 1275 ? -48.832 7.932 45.285 1.00 96.12 1275 GLY A N 1
ATOM 9223 C CA . GLY A 1 1275 ? -47.464 8.347 44.949 1.00 96.12 1275 GLY A CA 1
ATOM 9224 C C . GLY A 1 1275 ? -46.937 9.582 45.697 1.00 96.12 1275 GLY A C 1
ATOM 9225 O O . GLY A 1 1275 ? -45.826 10.045 45.420 1.00 96.12 1275 GLY A O 1
ATOM 9226 N N . TYR A 1 1276 ? -47.711 10.116 46.647 1.00 97.62 1276 TYR A N 1
ATOM 9227 C CA . TYR A 1 1276 ? -47.300 11.212 47.528 1.00 97.62 1276 TYR A CA 1
ATOM 9228 C C . TYR A 1 1276 ? -46.575 10.685 48.767 1.00 97.62 1276 TYR A C 1
ATOM 9230 O O . TYR A 1 1276 ? -46.794 9.548 49.188 1.00 97.62 1276 TYR A O 1
ATOM 9238 N N . LEU A 1 1277 ? -45.710 11.501 49.367 1.00 97.50 1277 LEU A N 1
ATOM 9239 C CA . LEU A 1 1277 ? -45.132 11.187 50.671 1.00 97.50 1277 LEU A CA 1
ATOM 9240 C C . LEU A 1 1277 ? -46.219 11.157 51.754 1.00 97.50 1277 LEU A C 1
ATOM 9242 O O . LEU A 1 1277 ? -47.144 11.967 51.756 1.00 97.50 1277 LEU A O 1
ATOM 9246 N N . LYS A 1 1278 ? -46.074 10.254 52.721 1.00 94.25 1278 LYS A N 1
ATOM 9247 C CA . LYS A 1 1278 ? -46.850 10.251 53.961 1.00 94.25 1278 LYS A CA 1
ATOM 9248 C C . LYS A 1 1278 ? -45.975 9.914 55.166 1.00 94.25 1278 LYS A C 1
ATOM 9250 O O . LYS A 1 1278 ? -45.004 9.159 55.054 1.00 94.25 1278 LYS A O 1
ATOM 9255 N N . THR A 1 1279 ? -46.348 10.441 56.325 1.00 86.25 1279 THR A N 1
ATOM 9256 C CA . THR A 1 1279 ? -45.942 9.869 57.614 1.00 86.25 1279 THR A CA 1
ATOM 9257 C C . THR A 1 1279 ? -46.585 8.479 57.790 1.00 86.25 1279 THR A C 1
ATOM 9259 O O . THR A 1 1279 ? -47.500 8.145 57.026 1.00 86.25 1279 THR A O 1
ATOM 9262 N N . PRO A 1 1280 ? -46.101 7.652 58.735 1.00 70.75 1280 PRO A N 1
ATOM 9263 C CA . PRO A 1 1280 ? -46.753 6.396 59.113 1.00 70.75 1280 PRO A CA 1
ATOM 9264 C C . PRO A 1 1280 ? -48.264 6.550 59.338 1.00 70.75 1280 PRO A C 1
ATOM 9266 O O . PRO A 1 1280 ? -48.640 7.495 60.069 1.00 70.75 1280 PRO A O 1
#